Protein AF-0000000079761683 (afdb_homodimer)

Organism: Clostridium scindens (strain ATCC 35704 / DSM 5676 / VPI 13733 / 19) (NCBI:txid411468)

Solvent-accessible surface area (backbone atoms only — not comparable to full-atom values): 42993 Å² total; per-residue (Å²): 128,82,51,62,55,40,50,36,42,36,34,22,55,47,49,37,81,82,39,39,35,38,38,36,42,72,97,47,75,50,38,34,36,38,37,34,56,89,49,57,81,71,44,76,85,41,66,61,40,61,34,30,22,36,35,35,38,31,31,31,36,65,75,79,66,42,45,29,38,31,65,40,59,30,62,34,38,58,68,51,67,55,44,88,57,78,55,43,78,78,52,50,33,65,25,34,34,38,37,40,29,33,80,83,56,77,43,37,72,65,53,25,35,29,48,30,23,49,53,44,50,43,27,59,63,16,62,63,31,48,67,56,56,89,64,82,59,64,66,53,88,64,59,67,73,57,44,51,54,51,51,50,49,47,54,53,48,61,53,47,37,43,50,73,59,41,60,44,64,48,52,34,84,76,62,46,70,79,57,70,73,59,63,78,52,35,26,39,35,65,33,80,92,37,73,39,10,25,39,41,27,35,73,45,82,84,23,24,30,39,32,52,68,17,35,35,29,87,59,64,49,86,83,44,58,68,47,49,57,51,49,52,60,70,44,44,86,41,35,46,100,86,23,33,26,71,48,69,43,79,29,21,14,52,25,56,43,43,18,56,29,36,20,40,91,45,61,16,46,63,52,28,14,34,94,83,65,49,25,46,49,43,64,64,54,64,49,70,70,66,76,76,77,70,73,76,64,71,78,71,64,71,71,72,66,74,74,77,56,90,84,57,71,60,27,41,30,77,50,85,93,21,47,33,38,30,33,77,48,88,83,22,20,29,38,32,54,71,15,32,29,33,89,52,69,45,92,62,33,48,68,65,47,51,51,50,48,51,46,35,42,72,71,51,40,31,50,96,46,21,25,66,39,70,41,76,26,70,29,50,26,58,44,40,14,48,27,41,21,25,72,46,56,14,44,64,52,32,16,38,88,86,65,43,22,50,51,60,55,66,77,101,127,82,52,62,56,41,49,34,41,36,33,23,55,48,48,36,81,81,39,38,34,37,38,37,42,72,98,48,73,51,37,37,37,38,36,34,56,88,47,55,80,71,45,76,85,42,67,62,41,60,35,30,24,34,34,36,38,31,31,31,37,64,76,80,66,42,46,29,38,31,67,39,61,30,63,34,38,58,69,51,67,56,43,89,58,76,53,42,76,77,51,49,36,65,25,34,34,39,36,41,28,33,80,85,55,76,40,40,73,64,54,25,35,30,48,31,22,50,52,43,49,43,27,57,61,17,60,62,29,48,67,54,56,90,64,83,58,63,66,52,90,64,59,67,73,57,44,52,53,50,52,50,50,47,54,52,48,60,53,47,37,43,52,73,58,41,60,44,66,47,52,35,84,75,61,46,72,80,57,69,75,58,63,79,52,34,27,37,34,63,33,79,91,38,71,39,9,26,37,42,28,36,74,44,82,83,24,24,30,39,31,52,69,17,35,34,29,87,60,64,49,87,83,44,58,68,49,51,57,50,48,53,61,71,44,42,84,42,35,46,100,87,23,32,27,72,47,68,43,78,29,23,12,52,25,58,43,43,18,57,28,35,21,38,91,46,61,16,44,63,53,28,13,34,95,82,64,48,25,45,49,42,63,63,56,65,48,72,71,65,78,75,77,72,74,75,68,75,76,70,63,71,70,70,64,75,73,79,57,91,84,55,70,59,26,42,30,76,50,86,93,22,47,32,39,28,32,78,48,88,84,23,19,29,38,33,54,70,14,32,30,34,89,51,68,45,92,62,32,48,69,68,46,51,50,49,49,51,46,36,42,72,70,53,41,30,51,97,47,22,26,67,38,69,39,75,26,70,30,50,24,58,43,40,14,49,28,41,20,25,72,46,56,14,42,64,51,32,17,38,88,86,64,44,21,50,51,60,56,67,77,101

Nearest PDB structures (foldseek):
  2x12-assembly2_B  TM=2.256E-01  e=3.014E-01  Streptococcus parasanguinis
  2x12-assembly2_B  TM=2.099E-01  e=3.132E-01  Streptococcus parasanguinis
  5ceb-assembly1_A  TM=1.030E-01  e=5.883E-01  Bdellovibrio bacteriovorus HD100

InterPro domains:
  IPR025579 Domain of unknown function DUF4357 [PF14267] (240-280)

Foldseek 3Di:
DPPDDWDKDKDDPVPDLQAKIWIDTPPDQKIKIKHWLVCLVVCPVPCQLQAKWKKKFWDADPVVRAIAIEIDIDRRRSVVSVDDDPLCVVVTDTTMMMIMGGSVRPCDPLLRLQLSQVQLVLLVLLPRHHYSDPDRRDHRDDDPVSVVVSVVVVVVVCVVVVVSPDNSRPHDLQSDDDDLVSLQQKWWFDDPNAQLWIFIWGQDPQAIKTAFFTAAHDDADPPDDPVLVVVCVVCVVQADPRRTGNGMDGDHYQQSVNCNRRNDGDDRQQRIAHLVRHGNVCVVVVPPPPPPPPPPDDCPDPPPPPPPPPPFFKWWFDDQNWIWIWTDDVQWIKTAFFGFADPDADPQADPVLVVVLVVCVVVVCADPRTGHGIDIDNYQQSVVCRRNNHGGRRQQRIATPVGGGVVRVVVD/DPPDDWDKDKDDPVPDLQAKIWIDTPPDQKIKIKHWLVCLVVCPVPCQQQAKWKKKFWDADPVVRAIAIEIDIDRRRSVVSVDDDPLCVVVTDTTMMMIMGGSVRPCDPLLRLQLSQVQLVLLVLLPRHHYSDPDRRDHRDDDPVSVVVSVVVVVVVCVVVVVSPDNSRPHDLQSDDDDLVSLQQKWWFDDPNAQLWIFIWGQDPQAIKTAFFTAAHDDADPPDDPVLVVVCVVCVVQADPRRTGNGMDGDHYQQSVNCNRRNDGDDRQQRIAHLVRHGNVCVVVVPPPPPPPPPPDDCPPPPPPPPPPPPFFKWWFDDQNWIWIWTDDVQWIKTAFFGFADPDADPQADPVLVVVLVVCVVVVCADPRTGHGIDIDNYQQSVVCRRNNHRGRRQQRIATPVGGGVVRVVVD

pLDDT: mean 82.35, std 15.92, range [25.56, 97.88]

Sequence (824 aa):
MSSLGKSIHLYLMDGSASGRWQATLSNWNGVAYKIPRGDLKDCSDLPELNTPGVYFLFGKDDETGKLFIYVGEADDAQKRLLQPHTFEKDGSYWTEAVIFVTPDGTLEKGRVKYLENRFFTIATEAKRYIVKNGNTPPQSPMPKQIRDLLEEFIINAQLILPALGYMAFEPLPSSGKDDADADNELLYFSRNKGKGGSAIGRITSDGFWVLKGSYIYPQVADYTASGIKKARENYAASIDKNGILQEDICFGSPSYASTFVCGKNSNGLVEWKDKFGVSLKNLDSGEDEAPASDKKKAAVKPQPAPAVSANAEILHLAGKKVAATGQISGDGFIVMKGSGFSSSETKSCQTWIKSLRAQLVADGKVKDCVFTENVYFKSTSAAAACVTGGSANGNIMWLYSDGQSIKDKARKMSSLGKSIHLYLMDGSASGRWQATLSNWNGVAYKIPRGDLKDCSDLPELNTPGVYFLFGKDDETGKLFIYVGEADDAQKRLLQPHTFEKDGSYWTEAVIFVTPDGTLEKGRVKYLENRFFTIATEAKRYIVKNGNTPPQSPMPKQIRDLLEEFIINAQLILPALGYMAFEPLPSSGKDDADADNELLYFSRNKGKGGSAIGRITSDGFWVLKGSYIYPQVADYTASGIKKARENYAASIDKNGILQEDICFGSPSYASTFVCGKNSNGLVEWKDKFGVSLKNLDSGEDEAPASDKKKAAVKPQPAPAVSANAEILHLAGKKVAATGQISGDGFIVMKGSGFSSSETKSCQTWIKSLRAQLVADGKVKDCVFTENVYFKSTSAAAACVTGGSANGNIMWLYSDGQSIKDKARK

Secondary structure (DSSP, 8-state):
-----EEEEEEETTSSTTS-EEEEETT---EEEEEEGGGGGGGGG-GGGGS-EEEEEEEE-TTT--EEEEEEEESSHHHHHHSPPGGGGGT--EEEEEEEE-TT----HHHHHHHHHHHHHHHHHH-SSEE--SSPPPPPP--HHHHHHHHHHHHHHHHHHHHTT--TTSPPTTT----GGGGGGEEEEESTTTTT-EEEEEEETTEEEEPTTPBPPS---TTS-HHHHHHHHHTGGGB-TTSBB-S-EEES-HHHHHHHHHSS---HHHH-B-TTS-BHHHHHH---------S-S------------TTSPPEEEEETTEEEEEEEETTEEEEPTT-B--SS--TT--HHHHHHHHHHHHTTSEETTEESS-EEESSHHHHHHHHHTS---HHHHSB-TTS-BHHHHHT-/-----EEEEEEETTSSTTS-EEEEETT---EEEEEEGGGGGGGGG-GGGGS-EEEEEEEE-TTT--EEEEEEEESSHHHHHTSPPGGGGGT--EEEEEEEE-TT----HHHHHHHHHHHHHHHHHH-SSEE--SSPPPPPP--HHHHHHHHHHHHHHHHHHHHTT--TTSPPTTT----GGGGGGEEEEESTTTTT-EEEEEEETTEEEEPTTPBPPS---TTS-HHHHHHHHHTGGGB-TTSBB-S-EEES-HHHHHHHHHSS---HHHH-B-TTS-BHHHHHS-----------S------------TTSPPEEEEETTEEEEEEEETTEEEEPTT-B--SS--TT--HHHHHHHHHHHHTTSEETTEESS-EEESSHHHHHHHHHTS---HHHHSB-TTS-BHHHHHT-

Structure (mmCIF, N/CA/C/O backbone):
data_AF-0000000079761683-model_v1
#
loop_
_entity.id
_entity.type
_entity.pdbx_description
1 polymer 'DUF4357 domain-containing protein'
#
loop_
_atom_site.group_PDB
_atom_site.id
_atom_site.type_symbol
_atom_site.label_atom_id
_atom_site.label_alt_id
_atom_site.label_comp_id
_atom_site.label_asym_id
_atom_site.label_entity_id
_atom_site.label_seq_id
_atom_site.pdbx_PDB_ins_code
_atom_site.Cartn_x
_atom_site.Cartn_y
_atom_site.Cartn_z
_atom_site.occupancy
_atom_site.B_iso_or_equiv
_atom_site.auth_seq_id
_atom_site.auth_comp_id
_atom_site.auth_asym_id
_atom_site.auth_atom_id
_atom_site.pdbx_PDB_model_num
ATOM 1 N N . MET A 1 1 ? -3.422 14.305 25.438 1 29.69 1 MET A N 1
ATOM 2 C CA . MET A 1 1 ? -3.219 12.984 26.031 1 29.69 1 MET A CA 1
ATOM 3 C C . MET A 1 1 ? -2.525 12.055 25.031 1 29.69 1 MET A C 1
ATOM 5 O O . MET A 1 1 ? -2.834 12.07 23.844 1 29.69 1 MET A O 1
ATOM 9 N N . SER A 1 2 ? -1.271 11.758 25.172 1 42.41 2 SER A N 1
ATOM 10 C CA . SER A 1 2 ? -0.344 10.969 24.375 1 42.41 2 SER A CA 1
ATOM 11 C C . SER A 1 2 ? -1.006 9.688 23.859 1 42.41 2 SER A C 1
ATOM 13 O O . SER A 1 2 ? -1.577 8.93 24.641 1 42.41 2 SER A O 1
ATOM 15 N N . SER A 1 3 ? -1.654 9.75 22.719 1 61.94 3 SER A N 1
ATOM 16 C CA . SER A 1 3 ? -2.395 8.602 22.203 1 61.94 3 SER A CA 1
ATOM 17 C C . SER A 1 3 ? -1.65 7.297 22.469 1 61.94 3 SER A C 1
ATOM 19 O O . SER A 1 3 ? -0.426 7.238 22.344 1 61.94 3 SER A O 1
ATOM 21 N N . LEU A 1 4 ? -2.107 6.445 23.406 1 76.25 4 LEU A N 1
ATOM 22 C CA . LEU A 1 4 ? -1.556 5.156 23.812 1 76.25 4 LEU A CA 1
ATOM 23 C C . LEU A 1 4 ? -1.214 4.301 22.594 1 76.25 4 LEU A C 1
ATOM 25 O O . LEU A 1 4 ? -1.985 4.242 21.625 1 76.25 4 LEU A O 1
ATOM 29 N N . GLY A 1 5 ? 0.031 3.889 22.609 1 84.75 5 GLY A N 1
ATOM 30 C CA . GLY A 1 5 ? 0.471 2.986 21.562 1 84.75 5 GLY A CA 1
ATOM 31 C C . GLY A 1 5 ? -0.349 1.713 21.484 1 84.75 5 GLY A C 1
ATOM 32 O O . GLY A 1 5 ? -1.016 1.339 22.453 1 84.75 5 GLY A O 1
ATOM 33 N N . LYS A 1 6 ? -0.515 1.167 20.359 1 89.19 6 LYS A N 1
ATOM 34 C CA . LYS A 1 6 ? -1.252 -0.071 20.125 1 89.19 6 LYS A CA 1
ATOM 35 C C . LYS A 1 6 ? -0.343 -1.151 19.547 1 89.19 6 LYS A C 1
ATOM 37 O O . LYS A 1 6 ? 0.549 -0.857 18.75 1 89.19 6 LYS A O 1
ATOM 42 N N . SER A 1 7 ? -0.608 -2.357 20.016 1 92.75 7 SER A N 1
ATOM 43 C CA . SER A 1 7 ? 0.227 -3.471 19.578 1 92.75 7 SER A CA 1
ATOM 44 C C . SER A 1 7 ? -0.561 -4.438 18.688 1 92.75 7 SER A C 1
ATOM 46 O O . SER A 1 7 ? -1.594 -4.965 19.109 1 92.75 7 SER A O 1
ATOM 48 N N . ILE A 1 8 ? -0.076 -4.66 17.547 1 93.38 8 ILE A N 1
ATOM 49 C CA . ILE A 1 8 ? -0.67 -5.59 16.594 1 93.38 8 ILE A CA 1
ATOM 50 C C . ILE A 1 8 ? 0.251 -6.793 16.406 1 93.38 8 ILE A C 1
ATOM 52 O O . ILE A 1 8 ? 1.468 -6.637 16.281 1 93.38 8 ILE A O 1
ATOM 56 N N . HIS A 1 9 ? -0.339 -7.926 16.484 1 94.62 9 HIS A N 1
ATOM 57 C CA . HIS A 1 9 ? 0.398 -9.156 16.203 1 94.62 9 HIS A CA 1
ATOM 58 C C . HIS A 1 9 ? 0.025 -9.734 14.852 1 94.62 9 HIS A C 1
ATOM 60 O O . HIS A 1 9 ? -1.144 -10.039 14.602 1 94.62 9 HIS A O 1
ATOM 66 N N . LEU A 1 10 ? 0.998 -9.859 13.984 1 94.81 10 LEU A N 1
ATOM 67 C CA . LEU A 1 10 ? 0.811 -10.438 12.656 1 94.81 10 LEU A CA 1
ATOM 68 C C . LEU A 1 10 ? 1.451 -11.82 12.57 1 94.81 10 LEU A C 1
ATOM 70 O O . LEU A 1 10 ? 2.623 -11.984 12.906 1 94.81 10 LEU A O 1
ATOM 74 N N . TYR A 1 11 ? 0.683 -12.727 12.195 1 94.19 11 TYR A N 1
ATOM 75 C CA . TYR A 1 11 ? 1.185 -14.078 11.969 1 94.19 11 TYR A CA 1
ATOM 76 C C . TYR A 1 11 ? 1.108 -14.445 10.492 1 94.19 11 TYR A C 1
ATOM 78 O O . TYR A 1 11 ? 0.016 -14.586 9.938 1 94.19 11 TYR A O 1
ATOM 86 N N . LEU A 1 12 ? 2.254 -14.508 9.836 1 91.94 12 LEU A N 1
ATOM 87 C CA . LEU A 1 12 ? 2.342 -14.984 8.461 1 91.94 12 LEU A CA 1
ATOM 88 C C . LEU A 1 12 ? 2.258 -16.5 8.414 1 91.94 12 LEU A C 1
ATOM 90 O O . LEU A 1 12 ? 3.262 -17.203 8.609 1 91.94 12 LEU A O 1
ATOM 94 N N . MET A 1 13 ? 1.189 -16.969 8.078 1 89.81 13 MET A N 1
ATOM 95 C CA . MET A 1 13 ? 0.866 -18.375 8.258 1 89.81 13 MET A CA 1
ATOM 96 C C . MET A 1 13 ? 1.685 -19.25 7.309 1 89.81 13 MET A C 1
ATOM 98 O O . MET A 1 13 ? 2.035 -20.391 7.648 1 89.81 13 MET A O 1
ATOM 102 N N . ASP A 1 14 ? 1.981 -18.703 6.16 1 86.81 14 ASP A N 1
ATOM 103 C CA . ASP A 1 14 ? 2.701 -19.484 5.156 1 86.81 14 ASP A CA 1
ATOM 104 C C . ASP A 1 14 ? 4.176 -19.094 5.109 1 86.81 14 ASP A C 1
ATOM 106 O O . ASP A 1 14 ? 4.898 -19.484 4.191 1 86.81 14 ASP A O 1
ATOM 110 N N . GLY A 1 15 ? 4.531 -18.25 5.934 1 83.5 15 GLY A N 1
ATOM 111 C CA . GLY A 1 15 ? 5.926 -17.859 6.012 1 83.5 15 GLY A CA 1
ATOM 112 C C . GLY A 1 15 ? 6.34 -16.891 4.91 1 83.5 15 GLY A C 1
ATOM 113 O O . GLY A 1 15 ? 7.531 -16.656 4.695 1 83.5 15 GLY A O 1
ATOM 114 N N . SER A 1 16 ? 5.406 -16.453 4.215 1 83.19 16 SER A N 1
ATOM 115 C CA . SER A 1 16 ? 5.656 -15.516 3.125 1 83.19 16 SER A CA 1
ATOM 116 C C . SER A 1 16 ? 4.691 -14.344 3.174 1 83.19 16 SER A C 1
ATOM 118 O O . SER A 1 16 ? 3.574 -14.469 3.684 1 83.19 16 SER A O 1
ATOM 120 N N . ALA A 1 17 ? 5.195 -13.258 2.639 1 83 17 ALA A N 1
ATOM 121 C CA . ALA A 1 17 ? 4.375 -12.055 2.635 1 83 17 ALA A CA 1
ATOM 122 C C . ALA A 1 17 ? 3.221 -12.18 1.644 1 83 17 ALA A C 1
ATOM 124 O O . ALA A 1 17 ? 2.232 -11.445 1.736 1 83 17 ALA A O 1
ATOM 125 N N . SER A 1 18 ? 3.322 -13.023 0.734 1 81.38 18 SER A N 1
ATOM 126 C CA . SER A 1 18 ? 2.297 -13.172 -0.295 1 81.38 18 SER A CA 1
ATOM 127 C C . SER A 1 18 ? 1.263 -14.219 0.101 1 81.38 18 SER A C 1
ATOM 129 O O . SER A 1 18 ? 0.318 -14.477 -0.646 1 81.38 18 SER A O 1
ATOM 131 N N . GLY A 1 19 ? 1.414 -14.758 1.235 1 87.81 19 GLY A N 1
ATOM 132 C CA . GLY A 1 19 ? 0.508 -15.805 1.687 1 87.81 19 GLY A CA 1
ATOM 133 C C . GLY A 1 19 ? -0.572 -15.297 2.621 1 87.81 19 GLY A C 1
ATOM 134 O O . GLY A 1 19 ? -0.995 -14.141 2.52 1 87.81 19 GLY A O 1
ATOM 135 N N . ARG A 1 20 ? -1.068 -16.25 3.432 1 92.06 20 ARG A N 1
ATOM 136 C CA . ARG A 1 20 ? -2.143 -15.938 4.371 1 92.06 20 ARG A CA 1
ATOM 137 C C . ARG A 1 20 ? -1.599 -15.266 5.625 1 92.06 20 ARG A C 1
ATOM 139 O O . ARG A 1 20 ? -0.583 -15.695 6.176 1 92.06 20 ARG A O 1
ATOM 146 N N . TRP A 1 21 ? -2.324 -14.18 6.059 1 94.81 21 TRP A N 1
ATOM 147 C CA . TRP A 1 21 ? -1.956 -13.469 7.277 1 94.81 21 TRP A CA 1
ATOM 148 C C . TRP A 1 21 ? -3.072 -13.555 8.312 1 94.81 21 TRP A C 1
ATOM 150 O O . TRP A 1 21 ? -4.254 -13.539 7.965 1 94.81 21 TRP A O 1
ATOM 160 N N . GLN A 1 22 ? -2.686 -13.656 9.523 1 95.25 22 GLN A N 1
ATOM 161 C CA . GLN A 1 22 ? -3.57 -13.484 10.672 1 95.25 22 GLN A CA 1
ATOM 162 C C . GLN A 1 22 ? -3.148 -12.281 11.508 1 95.25 22 GLN A C 1
ATOM 164 O O . GLN A 1 22 ? -1.965 -12.109 11.805 1 95.25 22 GLN A O 1
ATOM 169 N N . ALA A 1 23 ? -4.039 -11.43 11.828 1 96.25 23 ALA A N 1
ATOM 170 C CA . ALA A 1 23 ? -3.729 -10.242 12.625 1 96.25 23 ALA A CA 1
ATOM 171 C C . ALA A 1 23 ? -4.617 -10.172 13.859 1 96.25 23 ALA A C 1
ATOM 173 O O . ALA A 1 23 ? -5.816 -10.438 13.789 1 96.25 23 ALA A O 1
ATOM 174 N N . THR A 1 24 ? -3.992 -9.828 14.938 1 94.06 24 THR A N 1
ATOM 175 C CA . THR A 1 24 ? -4.707 -9.641 16.203 1 94.06 24 THR A CA 1
ATOM 176 C C . THR A 1 24 ? -4.219 -8.391 16.922 1 94.06 24 THR A C 1
ATOM 178 O O . THR A 1 24 ? -3.102 -7.922 16.688 1 94.06 24 THR A O 1
ATOM 181 N N . LEU A 1 25 ? -5.086 -7.844 17.625 1 92.19 25 LEU A N 1
ATOM 182 C CA . LEU A 1 25 ? -4.781 -6.684 18.453 1 92.19 25 LEU A CA 1
ATOM 183 C C . LEU A 1 25 ? -4.793 -7.055 19.922 1 92.19 25 LEU A C 1
ATOM 185 O O . LEU A 1 25 ? -5.629 -7.852 20.359 1 92.19 25 LEU A O 1
ATOM 189 N N . SER A 1 26 ? -3.814 -6.48 20.656 1 87.06 26 SER A N 1
ATOM 190 C CA . SER A 1 26 ? -3.75 -6.762 22.078 1 87.06 26 SER A CA 1
ATOM 191 C C . SER A 1 26 ? -5.051 -6.383 22.781 1 87.06 26 SER A C 1
ATOM 193 O O . SER A 1 26 ? -5.621 -5.32 22.516 1 87.06 26 SER A O 1
ATOM 195 N N . ASN A 1 27 ? -5.539 -7.215 23.578 1 83.94 27 ASN A N 1
ATOM 196 C CA . ASN A 1 27 ? -6.719 -7.012 24.422 1 83.94 27 ASN A CA 1
ATOM 197 C C . ASN A 1 27 ? -7.984 -6.898 23.578 1 83.94 27 ASN A C 1
ATOM 199 O O . ASN A 1 27 ? -8.891 -6.133 23.906 1 83.94 27 ASN A O 1
ATOM 203 N N . TRP A 1 28 ? -7.949 -7.34 22.422 1 89.94 28 TRP A N 1
ATOM 204 C CA . TRP A 1 28 ? -9.102 -7.383 21.531 1 89.94 28 TRP A CA 1
ATOM 205 C C . TRP A 1 28 ? -9.398 -8.812 21.094 1 89.94 28 TRP A C 1
ATOM 207 O O . TRP A 1 28 ? -8.484 -9.594 20.844 1 89.94 28 TRP A O 1
ATOM 217 N N . ASN A 1 29 ? -10.633 -9.172 21.125 1 89.81 29 ASN A N 1
ATOM 218 C CA . ASN A 1 29 ? -11.023 -10.547 20.797 1 89.81 29 ASN A CA 1
ATOM 219 C C . ASN A 1 29 ? -11.234 -10.734 19.297 1 89.81 29 ASN A C 1
ATOM 221 O O . ASN A 1 29 ? -11.438 -11.859 18.844 1 89.81 29 ASN A O 1
ATOM 225 N N . GLY A 1 30 ? -11.148 -9.703 18.562 1 92.5 30 GLY A N 1
ATOM 226 C CA . GLY A 1 30 ? -11.281 -9.828 17.125 1 92.5 30 GLY A CA 1
ATOM 227 C C . GLY A 1 30 ? -10.039 -10.375 16.453 1 92.5 30 GLY A C 1
ATOM 228 O O . GLY A 1 30 ? -8.922 -10.18 16.953 1 92.5 30 GLY A O 1
ATOM 229 N N . VAL A 1 31 ? -10.258 -11.125 15.398 1 94.62 31 VAL A N 1
ATOM 230 C CA . VAL A 1 31 ? -9.172 -11.648 14.578 1 94.62 31 VAL A CA 1
ATOM 231 C C . VAL A 1 31 ? -9.406 -11.297 13.109 1 94.62 31 VAL A C 1
ATOM 233 O O . VAL A 1 31 ? -10.523 -11.406 12.609 1 94.62 31 VAL A O 1
ATOM 236 N N . ALA A 1 32 ? -8.352 -10.852 12.5 1 96.81 32 ALA A N 1
ATOM 237 C CA . ALA A 1 32 ? -8.43 -10.531 11.078 1 96.81 32 ALA A CA 1
ATOM 238 C C . ALA A 1 32 ? -7.574 -11.484 10.258 1 96.81 32 ALA A C 1
ATOM 240 O O . ALA A 1 32 ? -6.461 -11.844 10.656 1 96.81 32 ALA A O 1
ATOM 241 N N . TYR A 1 33 ? -8.125 -11.922 9.164 1 96.38 33 TYR A N 1
ATOM 242 C CA . TYR A 1 33 ? -7.395 -12.75 8.219 1 96.38 33 TYR A CA 1
ATOM 243 C C . TYR A 1 33 ? -7.293 -12.07 6.859 1 96.38 33 TYR A C 1
ATOM 245 O O . TYR A 1 33 ? -8.289 -11.562 6.332 1 96.38 33 TYR A O 1
ATOM 253 N N . LYS A 1 34 ? -6.152 -11.953 6.387 1 96.31 34 LYS A N 1
ATOM 254 C CA . LYS A 1 34 ? -5.914 -11.539 5.008 1 96.31 34 LYS A CA 1
ATOM 255 C C . LYS A 1 34 ? -5.559 -12.734 4.129 1 96.31 34 LYS A C 1
ATOM 257 O O . LYS A 1 34 ? -4.547 -13.406 4.359 1 96.31 34 LYS A O 1
ATOM 262 N N . ILE A 1 35 ? -6.359 -12.953 3.107 1 94.06 35 ILE A N 1
ATOM 263 C CA . ILE A 1 35 ? -6.207 -14.164 2.307 1 94.06 35 ILE A CA 1
ATOM 264 C C . ILE A 1 35 ? -6.234 -13.805 0.822 1 94.06 35 ILE A C 1
ATOM 266 O O . ILE A 1 35 ? -7.188 -13.188 0.344 1 94.06 35 ILE A O 1
ATOM 270 N N . PRO A 1 36 ? -5.164 -14.188 0.16 1 91.69 36 PRO A N 1
ATOM 271 C CA . PRO A 1 36 ? -5.23 -14.055 -1.297 1 91.69 36 PRO A CA 1
ATOM 272 C C . PRO A 1 36 ? -6.324 -14.922 -1.921 1 91.69 36 PRO A C 1
ATOM 274 O O . PRO A 1 36 ? -6.598 -16.016 -1.436 1 91.69 36 PRO A O 1
ATOM 277 N N . ARG A 1 37 ? -6.895 -14.461 -2.99 1 89.06 37 ARG A N 1
ATOM 278 C CA . ARG A 1 37 ? -8.008 -15.148 -3.641 1 89.06 37 ARG A CA 1
ATOM 279 C C . ARG A 1 37 ? -7.641 -16.578 -3.99 1 89.06 37 ARG A C 1
ATOM 281 O O . ARG A 1 37 ? -8.445 -17.5 -3.795 1 89.06 37 ARG A O 1
ATOM 288 N N . GLY A 1 38 ? -6.469 -16.781 -4.426 1 82.19 38 GLY A N 1
ATOM 289 C CA . GLY A 1 38 ? -6.023 -18.109 -4.84 1 82.19 38 GLY A CA 1
ATOM 290 C C . GLY A 1 38 ? -5.875 -19.078 -3.686 1 82.19 38 GLY A C 1
ATOM 291 O O . GLY A 1 38 ? -5.852 -20.297 -3.887 1 82.19 38 GLY A O 1
ATOM 292 N N . ASP A 1 39 ? -5.805 -18.578 -2.467 1 86.62 39 ASP A N 1
ATOM 293 C CA . ASP A 1 39 ? -5.551 -19.422 -1.3 1 86.62 39 ASP A CA 1
ATOM 294 C C . ASP A 1 39 ? -6.844 -19.719 -0.542 1 86.62 39 ASP A C 1
ATOM 296 O O . ASP A 1 39 ? -6.828 -20.438 0.462 1 86.62 39 ASP A O 1
ATOM 300 N N . LEU A 1 40 ? -7.887 -19.25 -0.962 1 86.06 40 LEU A N 1
ATOM 301 C CA . LEU A 1 40 ? -9.148 -19.391 -0.245 1 86.06 40 LEU A CA 1
ATOM 302 C C . LEU A 1 40 ? -9.523 -20.875 -0.121 1 86.06 40 LEU A C 1
ATOM 304 O O . LEU A 1 40 ? -10.078 -21.281 0.897 1 86.06 40 LEU A O 1
ATOM 308 N N . LYS A 1 41 ? -9.203 -21.578 -1.101 1 77.38 41 LYS A N 1
ATOM 309 C CA . LYS A 1 41 ? -9.547 -22.984 -1.103 1 77.38 41 LYS A CA 1
ATOM 310 C C . LYS A 1 41 ? -8.75 -23.75 -0.05 1 77.38 41 LYS A C 1
ATOM 312 O O . LYS A 1 41 ? -9.203 -24.781 0.465 1 77.38 41 LYS A O 1
ATOM 317 N N . ASP A 1 42 ? -7.648 -23.234 0.246 1 78.12 42 ASP A N 1
ATOM 318 C CA . ASP A 1 42 ? -6.742 -23.891 1.18 1 78.12 42 ASP A CA 1
ATOM 319 C C . ASP A 1 42 ? -7.008 -23.438 2.613 1 78.12 42 ASP A C 1
ATOM 321 O O . ASP A 1 42 ? -6.195 -23.688 3.508 1 78.12 42 ASP A O 1
ATOM 325 N N . CYS A 1 43 ? -8.117 -22.844 2.844 1 82.88 43 CYS A N 1
ATOM 326 C CA . CYS A 1 43 ? -8.344 -22.281 4.172 1 82.88 43 CYS A CA 1
ATOM 327 C C . CYS A 1 43 ? -9.258 -23.188 4.992 1 82.88 43 CYS A C 1
ATOM 329 O O . CYS A 1 43 ? -9.922 -22.734 5.922 1 82.88 43 CYS A O 1
ATOM 331 N N . SER A 1 44 ? -9.234 -24.453 4.668 1 78.94 44 SER A N 1
ATOM 332 C CA . SER A 1 44 ? -10.031 -25.391 5.445 1 78.94 44 SER A CA 1
ATOM 333 C C . SER A 1 44 ? -9.445 -25.578 6.844 1 78.94 44 SER A C 1
ATOM 335 O O . SER A 1 44 ? -10.148 -26.016 7.758 1 78.94 44 SER A O 1
ATOM 337 N N . ASP A 1 45 ? -8.273 -25.219 7.039 1 85.06 45 ASP A N 1
ATOM 338 C CA . ASP A 1 45 ? -7.586 -25.359 8.32 1 85.06 45 ASP A CA 1
ATOM 339 C C . ASP A 1 45 ? -7.914 -24.203 9.258 1 85.06 45 ASP A C 1
ATOM 341 O O . ASP A 1 45 ? -7.438 -24.172 10.398 1 85.06 45 ASP A O 1
ATOM 345 N N . LEU A 1 46 ? -8.742 -23.344 8.859 1 88.81 46 LEU A N 1
ATOM 346 C CA . LEU A 1 46 ? -9.125 -22.188 9.672 1 88.81 46 LEU A CA 1
ATOM 347 C C . LEU A 1 46 ? -10.609 -22.25 10.031 1 88.81 46 LEU A C 1
ATOM 349 O O . LEU A 1 46 ? -11.43 -21.562 9.406 1 88.81 46 LEU A O 1
ATOM 353 N N . PRO A 1 47 ? -10.914 -22.906 11.039 1 87.06 47 PRO A N 1
ATOM 354 C CA . PRO A 1 47 ? -12.32 -23.047 11.422 1 87.06 47 PRO A CA 1
ATOM 355 C C . PRO A 1 47 ? -12.984 -21.719 11.758 1 87.06 47 PRO A C 1
ATOM 357 O O . PRO A 1 47 ? -14.211 -21.594 11.648 1 87.06 47 PRO A O 1
ATOM 360 N N . GLU A 1 48 ? -12.242 -20.734 12.18 1 88.19 48 GLU A N 1
ATOM 361 C CA . GLU A 1 48 ? -12.773 -19.422 12.531 1 88.19 48 GLU A CA 1
ATOM 362 C C . GLU A 1 48 ? -13.477 -18.781 11.344 1 88.19 48 GLU A C 1
ATOM 364 O O . GLU A 1 48 ? -14.336 -17.906 11.516 1 88.19 48 GLU A O 1
ATOM 369 N N . LEU A 1 49 ? -13.078 -19.188 10.172 1 89.81 49 LEU A N 1
ATOM 370 C CA . LEU A 1 49 ? -13.656 -18.609 8.961 1 89.81 49 LEU A CA 1
ATOM 371 C C . LEU A 1 49 ? -15.07 -19.141 8.734 1 89.81 49 LEU A C 1
ATOM 373 O O . LEU A 1 49 ? -15.82 -18.594 7.918 1 89.81 49 LEU A O 1
ATOM 377 N N . ASN A 1 50 ? -15.461 -20.156 9.484 1 87.81 50 ASN A N 1
ATOM 378 C CA . ASN A 1 50 ? -16.812 -20.719 9.391 1 87.81 50 ASN A CA 1
ATOM 379 C C . ASN A 1 50 ? -17.766 -20.047 10.375 1 87.81 50 ASN A C 1
ATOM 381 O O . ASN A 1 50 ? -18.844 -20.562 10.641 1 87.81 50 ASN A O 1
ATOM 385 N N . THR A 1 51 ? -17.391 -19 10.953 1 88.06 51 THR A N 1
ATOM 386 C CA . THR A 1 51 ? -18.219 -18.203 11.867 1 88.06 51 THR A CA 1
ATOM 387 C C . THR A 1 51 ? -18.656 -16.906 11.211 1 88.06 51 THR A C 1
ATOM 389 O O . THR A 1 51 ? -18.078 -16.484 10.203 1 88.06 51 THR A O 1
ATOM 392 N N . PRO A 1 52 ? -19.672 -16.344 11.75 1 91.38 52 PRO A N 1
ATOM 393 C CA . PRO A 1 52 ? -20.109 -15.07 11.164 1 91.38 52 PRO A CA 1
ATOM 394 C C . PRO A 1 52 ? -19.062 -13.977 11.258 1 91.38 52 PRO A C 1
ATOM 396 O O . PRO A 1 52 ? -18.344 -13.883 12.258 1 91.38 52 PRO A O 1
ATOM 399 N N . GLY A 1 53 ? -18.938 -13.242 10.242 1 93.75 53 GLY A N 1
ATOM 400 C CA . GLY A 1 53 ? -17.969 -12.148 10.203 1 93.75 53 GLY A CA 1
ATOM 401 C C . GLY A 1 53 ? -18.219 -11.188 9.055 1 93.75 53 GLY A C 1
ATOM 402 O O . GLY A 1 53 ? -19.141 -11.383 8.258 1 93.75 53 GLY A O 1
ATOM 403 N N . VAL A 1 54 ? -17.516 -10.125 9.102 1 96.31 54 VAL A N 1
ATOM 404 C CA . VAL A 1 54 ? -17.516 -9.148 8.023 1 96.31 54 VAL A CA 1
ATOM 405 C C . VAL A 1 54 ? -16.25 -9.289 7.184 1 96.31 54 VAL A C 1
ATOM 407 O O . VAL A 1 54 ? -15.195 -9.664 7.699 1 96.31 54 VAL A O 1
ATOM 410 N N . TYR A 1 55 ? -16.422 -9.086 5.875 1 97.06 55 TYR A N 1
ATOM 411 C CA . TYR A 1 55 ? -15.258 -9.258 5.02 1 97.06 55 TYR A CA 1
ATOM 412 C C . TYR A 1 55 ? -15.172 -8.141 3.988 1 97.06 55 TYR A C 1
ATOM 414 O O . TYR A 1 55 ? -16.172 -7.5 3.67 1 97.06 55 TYR A O 1
ATOM 422 N N . PHE A 1 56 ? -13.984 -7.906 3.547 1 97.88 56 PHE A N 1
ATOM 423 C CA . PHE A 1 56 ? -13.648 -6.91 2.539 1 97.88 56 PHE A CA 1
ATOM 424 C C . PHE A 1 56 ? -12.914 -7.551 1.367 1 97.88 56 PHE A C 1
ATOM 426 O O . PHE A 1 56 ? -12.008 -8.359 1.566 1 97.88 56 PHE A O 1
ATOM 433 N N . LEU A 1 57 ? -13.391 -7.238 0.181 1 96.5 57 LEU A N 1
ATOM 434 C CA . LEU A 1 57 ? -12.688 -7.672 -1.024 1 96.5 57 LEU A CA 1
ATOM 435 C C . LEU A 1 57 ? -11.977 -6.5 -1.691 1 96.5 57 LEU A C 1
ATOM 437 O O . LEU A 1 57 ? -12.578 -5.445 -1.912 1 96.5 57 LEU A O 1
ATOM 441 N N . PHE A 1 58 ? -10.711 -6.734 -1.938 1 95.69 58 PHE A N 1
ATOM 442 C CA . PHE A 1 58 ? -9.898 -5.668 -2.514 1 95.69 58 PHE A CA 1
ATOM 443 C C . PHE A 1 58 ? -9.414 -6.047 -3.906 1 95.69 58 PHE A C 1
ATOM 445 O O . PHE A 1 58 ? -9.109 -7.211 -4.168 1 95.69 58 PHE A O 1
ATOM 452 N N . GLY A 1 59 ? -9.32 -5.07 -4.75 1 92.12 59 GLY A N 1
ATOM 453 C CA . GLY A 1 59 ? -8.789 -5.184 -6.102 1 92.12 59 GLY A CA 1
ATOM 454 C C . GLY A 1 59 ? -8.516 -3.838 -6.746 1 92.12 59 GLY A C 1
ATOM 455 O O . GLY A 1 59 ? -8.578 -2.801 -6.086 1 92.12 59 GLY A O 1
ATOM 456 N N . LYS A 1 60 ? -8.086 -3.918 -7.918 1 88.56 60 LYS A N 1
ATOM 457 C CA . LYS A 1 60 ? -7.781 -2.713 -8.688 1 88.56 60 LYS A CA 1
ATOM 458 C C . LYS A 1 60 ? -8.773 -2.525 -9.828 1 88.56 60 LYS A C 1
ATOM 460 O O . LYS A 1 60 ? -9.102 -3.482 -10.539 1 88.56 60 LYS A O 1
ATOM 465 N N . ASP A 1 61 ? -9.25 -1.302 -9.891 1 84.38 61 ASP A N 1
ATOM 466 C CA . ASP A 1 61 ? -10.148 -0.97 -10.992 1 84.38 61 ASP A CA 1
ATOM 467 C C . ASP A 1 61 ? -9.367 -0.689 -12.273 1 84.38 61 ASP A C 1
ATOM 469 O O . ASP A 1 61 ? -8.484 0.176 -12.289 1 84.38 61 ASP A O 1
ATOM 473 N N . ASP A 1 62 ? -9.68 -1.334 -13.32 1 78.81 62 ASP A N 1
ATOM 474 C CA . ASP A 1 62 ? -8.898 -1.265 -14.547 1 78.81 62 ASP A CA 1
ATOM 475 C C . ASP A 1 62 ? -9.125 0.059 -15.273 1 78.81 62 ASP A C 1
ATOM 477 O O . ASP A 1 62 ? -8.242 0.551 -15.969 1 78.81 62 ASP A O 1
ATOM 481 N N . GLU A 1 63 ? -10.219 0.587 -15.164 1 71.81 63 GLU A N 1
ATOM 482 C CA . GLU A 1 63 ? -10.539 1.822 -15.875 1 71.81 63 GLU A CA 1
ATOM 483 C C . GLU A 1 63 ? -9.867 3.025 -15.219 1 71.81 63 GLU A C 1
ATOM 485 O O . GLU A 1 63 ? -9.273 3.863 -15.906 1 71.81 63 GLU A O 1
ATOM 490 N N . THR A 1 64 ? -9.914 3.064 -13.914 1 70.88 64 THR A N 1
ATOM 491 C CA . THR A 1 64 ? -9.414 4.238 -13.203 1 70.88 64 THR A CA 1
ATOM 492 C C . THR A 1 64 ? -8.023 3.975 -12.641 1 70.88 64 THR A C 1
ATOM 494 O O . THR A 1 64 ? -7.273 4.91 -12.352 1 70.88 64 THR A O 1
ATOM 497 N N . GLY A 1 65 ? -7.754 2.703 -12.5 1 73.88 65 GLY A N 1
ATOM 498 C CA . GLY A 1 65 ? -6.488 2.361 -11.875 1 73.88 65 GLY A CA 1
ATOM 499 C C . GLY A 1 65 ? -6.523 2.475 -10.359 1 73.88 65 GLY A C 1
ATOM 500 O O . GLY A 1 65 ? -5.531 2.18 -9.688 1 73.88 65 GLY A O 1
ATOM 501 N N . LYS A 1 66 ? -7.617 2.799 -9.836 1 81.31 66 LYS A N 1
ATOM 502 C CA . LYS A 1 66 ? -7.773 2.955 -8.391 1 81.31 66 LYS A CA 1
ATOM 503 C C . LYS A 1 66 ? -8.109 1.623 -7.723 1 81.31 66 LYS A C 1
ATOM 505 O O . LYS A 1 66 ? -8.602 0.703 -8.383 1 81.31 66 LYS A O 1
ATOM 510 N N . LEU A 1 67 ? -7.766 1.558 -6.469 1 89.31 67 LEU A N 1
ATOM 511 C CA . LEU A 1 67 ? -8.156 0.392 -5.684 1 89.31 67 LEU A CA 1
ATOM 512 C C . LEU A 1 67 ? -9.648 0.43 -5.359 1 89.31 67 LEU A C 1
ATOM 514 O O . LEU A 1 67 ? -10.234 1.509 -5.25 1 89.31 67 LEU A O 1
ATOM 518 N N . PHE A 1 68 ? -10.219 -0.708 -5.289 1 93.19 68 PHE A N 1
ATOM 519 C CA . PHE A 1 68 ? -11.625 -0.75 -4.891 1 93.19 68 PHE A CA 1
ATOM 520 C C . PHE A 1 68 ? -11.82 -1.662 -3.686 1 93.19 68 PHE A C 1
ATOM 522 O O . PHE A 1 68 ? -10.93 -2.443 -3.342 1 93.19 68 PHE A O 1
ATOM 529 N N . ILE A 1 69 ? -12.914 -1.494 -3.031 1 96.38 69 ILE A N 1
ATOM 530 C CA . ILE A 1 69 ? -13.281 -2.297 -1.869 1 96.38 69 ILE A CA 1
ATOM 531 C C . ILE A 1 69 ? -14.734 -2.75 -1.994 1 96.38 69 ILE A C 1
ATOM 533 O O . ILE A 1 69 ? -15.586 -2.006 -2.49 1 96.38 69 ILE A O 1
ATOM 537 N N . TYR A 1 70 ? -15.016 -3.949 -1.711 1 96.69 70 TYR A N 1
ATOM 538 C CA . TYR A 1 70 ? -16.359 -4.48 -1.495 1 96.69 70 TYR A CA 1
ATOM 539 C C . TYR A 1 70 ? -16.547 -4.91 -0.045 1 96.69 70 TYR A C 1
ATOM 541 O O . TYR A 1 70 ? -15.703 -5.617 0.515 1 96.69 70 TYR A O 1
ATOM 549 N N . VAL A 1 71 ? -17.578 -4.391 0.535 1 97.38 71 VAL A N 1
ATOM 550 C CA . VAL A 1 71 ? -17.859 -4.711 1.93 1 97.38 71 VAL A CA 1
ATOM 551 C C . VAL A 1 71 ? -19.016 -5.715 2.008 1 97.38 71 VAL A C 1
ATOM 553 O O . VAL A 1 71 ? -20.109 -5.449 1.521 1 97.38 71 VAL A O 1
ATOM 556 N N . GLY A 1 72 ? -18.75 -6.84 2.625 1 96.06 72 GLY A N 1
ATOM 557 C CA . GLY A 1 72 ? -19.781 -7.859 2.746 1 96.06 72 GLY A CA 1
ATOM 558 C C . GLY A 1 72 ? -19.828 -8.484 4.129 1 96.06 72 GLY A C 1
ATOM 559 O O . GLY A 1 72 ? -18.969 -8.234 4.965 1 96.06 72 GLY A O 1
ATOM 560 N N . GLU A 1 73 ? -20.938 -9.18 4.414 1 94.44 73 GLU A N 1
ATOM 561 C CA . GLU A 1 73 ? -21.109 -9.984 5.621 1 94.44 73 GLU A CA 1
ATOM 562 C C . GLU A 1 73 ? -21.469 -11.43 5.273 1 94.44 73 GLU A C 1
ATOM 564 O O . GLU A 1 73 ? -21.969 -11.703 4.188 1 94.44 73 GLU A O 1
ATOM 569 N N . ALA A 1 74 ? -21.031 -12.344 6.129 1 92.19 74 ALA A N 1
ATOM 570 C CA . ALA A 1 74 ? -21.359 -13.75 5.895 1 92.19 74 ALA A CA 1
ATOM 571 C C . ALA A 1 74 ? -21.5 -14.508 7.211 1 92.19 74 ALA A C 1
ATOM 573 O O . ALA A 1 74 ? -20.859 -14.156 8.211 1 92.19 74 ALA A O 1
ATOM 574 N N . ASP A 1 75 ? -22.375 -15.516 7.195 1 90 75 ASP A N 1
ATOM 575 C CA . ASP A 1 75 ? -22.469 -16.453 8.305 1 90 75 ASP A CA 1
ATOM 576 C C . ASP A 1 75 ? -21.312 -17.453 8.281 1 90 75 ASP A C 1
ATOM 578 O O . ASP A 1 75 ? -20.859 -17.922 9.328 1 90 75 ASP A O 1
ATOM 582 N N . ASP A 1 76 ? -21.016 -17.719 7.094 1 88.19 76 ASP A N 1
ATOM 583 C CA . ASP A 1 76 ? -19.844 -18.531 6.762 1 88.19 76 ASP A CA 1
ATOM 584 C C . ASP A 1 76 ? -18.984 -17.844 5.711 1 88.19 76 ASP A C 1
ATOM 586 O O . ASP A 1 76 ? -19.281 -17.891 4.52 1 88.19 76 ASP A O 1
ATOM 590 N N . ALA A 1 77 ? -17.922 -17.25 6.23 1 86.75 77 ALA A N 1
ATOM 591 C CA . ALA A 1 77 ? -17.125 -16.375 5.371 1 86.75 77 ALA A CA 1
ATOM 592 C C . ALA A 1 77 ? -16.453 -17.172 4.254 1 86.75 77 ALA A C 1
ATOM 594 O O . ALA A 1 77 ? -16.438 -16.734 3.1 1 86.75 77 ALA A O 1
ATOM 595 N N . GLN A 1 78 ? -15.867 -18.312 4.559 1 86.19 78 GLN A N 1
ATOM 596 C CA . GLN A 1 78 ? -15.164 -19.094 3.547 1 86.19 78 GLN A CA 1
ATOM 597 C C . GLN A 1 78 ? -16.109 -19.5 2.416 1 86.19 78 GLN A C 1
ATOM 599 O O . GLN A 1 78 ? -15.773 -19.328 1.239 1 86.19 78 GLN A O 1
ATOM 604 N N . LYS A 1 79 ? -17.25 -20.031 2.77 1 86.75 79 LYS A N 1
ATOM 605 C CA . LYS A 1 79 ? -18.234 -20.469 1.773 1 86.75 79 LYS A CA 1
ATOM 606 C C . LYS A 1 79 ? -18.719 -19.297 0.934 1 86.75 79 LYS A C 1
ATOM 608 O O . LYS A 1 79 ? -18.875 -19.406 -0.283 1 86.75 79 LYS A O 1
ATOM 613 N N . ARG A 1 80 ? -18.922 -18.219 1.588 1 90.12 80 ARG A N 1
ATOM 614 C CA . ARG A 1 80 ? -19.422 -17.031 0.9 1 90.12 80 ARG A CA 1
ATOM 615 C C . ARG A 1 80 ? -18.406 -16.5 -0.094 1 90.12 80 ARG A C 1
ATOM 617 O O . ARG A 1 80 ? -18.766 -16.062 -1.191 1 90.12 80 ARG A O 1
ATOM 624 N N . LEU A 1 81 ? -17.188 -16.484 0.254 1 89.88 81 LEU A N 1
ATOM 625 C CA . LEU A 1 81 ? -16.141 -15.898 -0.559 1 89.88 81 LEU A CA 1
ATOM 626 C C . LEU A 1 81 ? -15.875 -16.734 -1.806 1 89.88 81 LEU A C 1
ATOM 628 O O . LEU A 1 81 ? -15.359 -16.219 -2.803 1 89.88 81 LEU A O 1
ATOM 632 N N . LEU A 1 82 ? -16.219 -17.969 -1.722 1 86.31 82 LEU A N 1
ATOM 633 C CA . LEU A 1 82 ? -16.016 -18.844 -2.869 1 86.31 82 LEU A CA 1
ATOM 634 C C . LEU A 1 82 ? -17.125 -18.656 -3.898 1 86.31 82 LEU A C 1
ATOM 636 O O . LEU A 1 82 ? -16.984 -19.078 -5.047 1 86.31 82 LEU A O 1
ATOM 640 N N . GLN A 1 83 ? -18.156 -17.969 -3.504 1 86.88 83 GLN A N 1
ATOM 641 C CA . GLN A 1 83 ? -19.266 -17.672 -4.406 1 86.88 83 GLN A CA 1
ATOM 642 C C . GLN A 1 83 ? -19.031 -16.359 -5.141 1 86.88 83 GLN A C 1
ATOM 644 O O . GLN A 1 83 ? -18.375 -15.453 -4.613 1 86.88 83 GLN A O 1
ATOM 649 N N . PRO A 1 84 ? -19.562 -16.297 -6.301 1 86.06 84 PRO A N 1
ATOM 650 C CA . PRO A 1 84 ? -19.391 -15.062 -7.07 1 86.06 84 PRO A CA 1
ATOM 651 C C . PRO A 1 84 ? -20.094 -13.867 -6.438 1 86.06 84 PRO A C 1
ATOM 653 O O . PRO A 1 84 ? -21.172 -14.031 -5.84 1 86.06 84 PRO A O 1
ATOM 656 N N . HIS A 1 85 ? -19.469 -12.773 -6.527 1 89.56 85 HIS A N 1
ATOM 657 C CA . HIS A 1 85 ? -20.047 -11.516 -6.09 1 89.56 85 HIS A CA 1
ATOM 658 C C . HIS A 1 85 ? -20.562 -10.703 -7.277 1 89.56 85 HIS A C 1
ATOM 660 O O . HIS A 1 85 ? -20.047 -10.828 -8.391 1 89.56 85 HIS A O 1
ATOM 666 N N . THR A 1 86 ? -21.516 -9.852 -7.098 1 83.5 86 THR A N 1
ATOM 667 C CA . THR A 1 86 ? -22.25 -9.156 -8.148 1 83.5 86 THR A CA 1
ATOM 668 C C . THR A 1 86 ? -21.328 -8.234 -8.938 1 83.5 86 THR A C 1
ATOM 670 O O . THR A 1 86 ? -21.469 -8.102 -10.156 1 83.5 86 THR A O 1
ATOM 673 N N . PHE A 1 87 ? -20.391 -7.645 -8.305 1 84.5 87 PHE A N 1
ATOM 674 C CA . PHE A 1 87 ? -19.547 -6.664 -8.969 1 84.5 87 PHE A CA 1
ATOM 675 C C . PHE A 1 87 ? -18.609 -7.34 -9.961 1 84.5 87 PHE A C 1
ATOM 677 O O . PHE A 1 87 ? -18.031 -6.684 -10.828 1 84.5 87 PHE A O 1
ATOM 684 N N . GLU A 1 88 ? -18.438 -8.609 -9.82 1 83.62 88 GLU A N 1
ATOM 685 C CA . GLU A 1 88 ? -17.547 -9.344 -10.711 1 83.62 88 GLU A CA 1
ATOM 686 C C . GLU A 1 88 ? -18.156 -9.477 -12.109 1 83.62 88 GLU A C 1
ATOM 688 O O . GLU A 1 88 ? -17.438 -9.758 -13.078 1 83.62 88 GLU A O 1
ATOM 693 N N . LYS A 1 89 ? -19.438 -9.297 -12.156 1 76.62 89 LYS A N 1
ATOM 694 C CA . LYS A 1 89 ? -20.141 -9.375 -13.438 1 76.62 89 LYS A CA 1
ATOM 695 C C . LYS A 1 89 ? -19.672 -8.273 -14.383 1 76.62 89 LYS A C 1
ATOM 697 O O . LYS A 1 89 ? -19.719 -8.438 -15.602 1 76.62 89 LYS A O 1
ATOM 702 N N . ASP A 1 90 ? -19.203 -7.211 -13.781 1 72.94 90 ASP A N 1
ATOM 703 C CA . ASP A 1 90 ? -18.766 -6.09 -14.602 1 72.94 90 ASP A CA 1
ATOM 704 C C . ASP A 1 90 ? -17.297 -6.242 -14.984 1 72.94 90 ASP A C 1
ATOM 706 O O . ASP A 1 90 ? -16.688 -5.32 -15.547 1 72.94 90 ASP A O 1
ATOM 710 N N . GLY A 1 91 ? -16.719 -7.371 -14.617 1 76.19 91 GLY A N 1
ATOM 711 C CA . GLY A 1 91 ? -15.344 -7.621 -15.039 1 76.19 91 GLY A CA 1
ATOM 712 C C . GLY A 1 91 ? -14.32 -7.324 -13.953 1 76.19 91 GLY A C 1
ATOM 713 O O . GLY A 1 91 ? -13.125 -7.551 -14.141 1 76.19 91 GLY A O 1
ATOM 714 N N . SER A 1 92 ? -14.82 -6.82 -12.891 1 85.31 92 SER A N 1
ATOM 715 C CA . SER A 1 92 ? -13.906 -6.543 -11.781 1 85.31 92 SER A CA 1
ATOM 716 C C . SER A 1 92 ? -13.422 -7.832 -11.133 1 85.31 92 SER A C 1
ATOM 718 O O . SER A 1 92 ? -14.148 -8.828 -11.094 1 85.31 92 SER A O 1
ATOM 720 N N . TYR A 1 93 ? -12.219 -7.809 -10.766 1 89.88 93 TYR A N 1
ATOM 721 C CA . TYR A 1 93 ? -11.586 -8.977 -10.164 1 89.88 93 TYR A CA 1
ATOM 722 C C . TYR A 1 93 ? -10.898 -8.609 -8.852 1 89.88 93 TYR A C 1
ATOM 724 O O . TYR A 1 93 ? -10.055 -7.707 -8.82 1 89.88 93 TYR A O 1
ATOM 732 N N . TRP A 1 94 ? -11.367 -9.211 -7.777 1 92.38 94 TRP A N 1
ATOM 733 C CA . TRP A 1 94 ? -10.688 -8.953 -6.512 1 92.38 94 TRP A CA 1
ATOM 734 C C . TRP A 1 94 ? -9.531 -9.922 -6.305 1 92.38 94 TRP A C 1
ATOM 736 O O . TRP A 1 94 ? -9.57 -11.055 -6.777 1 92.38 94 TRP A O 1
ATOM 746 N N . THR A 1 95 ? -8.484 -9.508 -5.574 1 91.69 95 THR A N 1
ATOM 747 C CA . THR A 1 95 ? -7.266 -10.305 -5.441 1 91.69 95 THR A CA 1
ATOM 748 C C . THR A 1 95 ? -7.066 -10.758 -3.998 1 91.69 95 THR A C 1
ATOM 750 O O . THR A 1 95 ? -6.434 -11.781 -3.744 1 91.69 95 THR A O 1
ATOM 753 N N . GLU A 1 96 ? -7.52 -9.961 -3.039 1 94.5 96 GLU A N 1
ATOM 754 C CA . GLU A 1 96 ? -7.332 -10.281 -1.628 1 94.5 96 GLU A CA 1
ATOM 755 C C . GLU A 1 96 ? -8.617 -10.047 -0.833 1 94.5 96 GLU A C 1
ATOM 757 O O . GLU A 1 96 ? -9.383 -9.141 -1.143 1 94.5 96 GLU A O 1
ATOM 762 N N . ALA A 1 97 ? -8.742 -10.852 0.116 1 96.06 97 ALA A N 1
ATOM 763 C CA . ALA A 1 97 ? -9.859 -10.719 1.045 1 96.06 97 ALA A CA 1
ATOM 764 C C . ALA A 1 97 ? -9.367 -10.508 2.473 1 96.06 97 ALA A C 1
ATOM 766 O O . ALA A 1 97 ? -8.391 -11.125 2.896 1 96.06 97 ALA A O 1
ATOM 767 N N . VAL A 1 98 ? -9.961 -9.594 3.135 1 97.5 98 VAL A N 1
ATOM 768 C CA . VAL A 1 98 ? -9.727 -9.43 4.566 1 97.5 98 VAL A CA 1
ATOM 769 C C . VAL A 1 98 ? -11.008 -9.75 5.336 1 97.5 98 VAL A C 1
ATOM 771 O O . VAL A 1 98 ? -12.062 -9.172 5.07 1 97.5 98 VAL A O 1
ATOM 774 N N . ILE A 1 99 ? -10.914 -10.633 6.258 1 96.62 99 ILE A N 1
ATOM 775 C CA . ILE A 1 99 ? -12.07 -11.102 7.012 1 96.62 99 ILE A CA 1
ATOM 776 C C . ILE A 1 99 ? -11.875 -10.797 8.5 1 96.62 99 ILE A C 1
ATOM 778 O O . ILE A 1 99 ? -10.82 -11.094 9.062 1 96.62 99 ILE A O 1
ATOM 782 N N . PHE A 1 100 ? -12.82 -10.188 9.078 1 96.38 100 PHE A N 1
ATOM 783 C CA . PHE A 1 100 ? -12.836 -9.969 10.523 1 96.38 100 PHE A CA 1
ATOM 784 C C . PHE A 1 100 ? -13.844 -10.898 11.195 1 96.38 100 PHE A C 1
ATOM 786 O O . PHE A 1 100 ? -15.016 -10.922 10.836 1 96.38 100 PHE A O 1
ATOM 793 N N . VAL A 1 101 ? -13.375 -11.656 12.156 1 94.12 101 VAL A N 1
ATOM 794 C CA . VAL A 1 101 ? -14.219 -12.586 12.891 1 94.12 101 VAL A CA 1
ATOM 795 C C . VAL A 1 101 ? -13.906 -12.5 14.383 1 94.12 101 VAL A C 1
ATOM 797 O O . VAL A 1 101 ? -12.922 -11.875 14.781 1 94.12 101 VAL A O 1
ATOM 800 N N . THR A 1 102 ? -14.789 -13.047 15.148 1 91.88 102 THR A N 1
ATOM 801 C CA . THR A 1 102 ? -14.562 -13.258 16.578 1 91.88 102 THR A CA 1
ATOM 802 C C . THR A 1 102 ? -14.664 -14.742 16.922 1 91.88 102 THR A C 1
ATOM 804 O O . THR A 1 102 ? -15.742 -15.336 16.828 1 91.88 102 THR A O 1
ATOM 807 N N . PRO A 1 103 ? -13.555 -15.266 17.375 1 84.81 103 PRO A N 1
ATOM 808 C CA . PRO A 1 103 ? -13.555 -16.703 17.672 1 84.81 103 PRO A CA 1
ATOM 809 C C . PRO A 1 103 ? -14.617 -17.078 18.703 1 84.81 103 PRO A C 1
ATOM 811 O O . PRO A 1 103 ? -15.102 -18.219 18.688 1 84.81 103 PRO A O 1
ATOM 814 N N . ASP A 1 104 ? -15.016 -16.203 19.547 1 82.81 104 ASP A N 1
ATOM 815 C CA . ASP A 1 104 ? -15.977 -16.531 20.594 1 82.81 104 ASP A CA 1
ATOM 816 C C . ASP A 1 104 ? -17.406 -16.406 20.078 1 82.81 104 ASP A C 1
ATOM 818 O O . ASP A 1 104 ? -18.359 -16.625 20.828 1 82.81 104 ASP A O 1
ATOM 822 N N . GLY A 1 105 ? -17.625 -16.062 18.906 1 77.88 105 GLY A N 1
ATOM 823 C CA . GLY A 1 105 ? -18.938 -15.992 18.312 1 77.88 105 GLY A CA 1
ATOM 824 C C . GLY A 1 105 ? -19.734 -14.758 18.734 1 77.88 105 GLY A C 1
ATOM 825 O O . GLY A 1 105 ? -20.953 -14.742 18.641 1 77.88 105 GLY A O 1
ATOM 826 N N . THR A 1 106 ? -19.078 -13.805 19.234 1 82.06 106 THR A N 1
ATOM 827 C CA . THR A 1 106 ? -19.734 -12.586 19.688 1 82.06 106 THR A CA 1
ATOM 828 C C . THR A 1 106 ? -20.422 -11.883 18.516 1 82.06 106 THR A C 1
ATOM 830 O O . THR A 1 106 ? -21.438 -11.219 18.688 1 82.06 106 THR A O 1
ATOM 833 N N . LEU A 1 107 ? -19.859 -12.055 17.344 1 86.62 107 LEU A N 1
ATOM 834 C CA . LEU A 1 107 ? -20.453 -11.438 16.156 1 86.62 107 LEU A CA 1
ATOM 835 C C . LEU A 1 107 ? -21.578 -12.289 15.594 1 86.62 107 LEU A C 1
ATOM 837 O O . LEU A 1 107 ? -21.359 -13.086 14.68 1 86.62 107 LEU A O 1
ATOM 841 N N . GLU A 1 108 ? -22.734 -12.086 16.172 1 84.44 108 GLU A N 1
ATOM 842 C CA . GLU A 1 108 ? -23.922 -12.742 15.641 1 84.44 108 GLU A CA 1
ATOM 843 C C . GLU A 1 108 ? -24.438 -12.031 14.391 1 84.44 108 GLU A C 1
ATOM 845 O O . GLU A 1 108 ? -23.969 -10.945 14.055 1 84.44 108 GLU A O 1
ATOM 850 N N . LYS A 1 109 ? -25.422 -12.617 13.742 1 82.88 109 LYS A N 1
ATOM 851 C CA . LYS A 1 109 ? -25.891 -12.18 12.438 1 82.88 109 LYS A CA 1
ATOM 852 C C . LYS A 1 109 ? -26.328 -10.719 12.461 1 82.88 109 LYS A C 1
ATOM 854 O O . LYS A 1 109 ? -25.922 -9.93 11.602 1 82.88 109 LYS A O 1
ATOM 859 N N . GLY A 1 110 ? -27.109 -10.312 13.367 1 86.69 110 GLY A N 1
ATOM 860 C CA . GLY A 1 110 ? -27.531 -8.922 13.461 1 86.69 110 GLY A CA 1
ATOM 861 C C . GLY A 1 110 ? -26.359 -7.965 13.609 1 86.69 110 GLY A C 1
ATOM 862 O O . GLY A 1 110 ? -26.359 -6.891 13 1 86.69 110 GLY A O 1
ATOM 863 N N . ARG A 1 111 ? -25.422 -8.32 14.352 1 91.88 111 ARG A N 1
ATOM 864 C CA . ARG A 1 111 ? -24.25 -7.484 14.617 1 91.88 111 ARG A CA 1
ATOM 865 C C . ARG A 1 111 ? -23.391 -7.34 13.375 1 91.88 111 ARG A C 1
ATOM 867 O O . ARG A 1 111 ? -22.875 -6.254 13.086 1 91.88 111 ARG A O 1
ATOM 874 N N . VAL A 1 112 ? -23.297 -8.383 12.664 1 93.62 112 VAL A N 1
ATOM 875 C CA . VAL A 1 112 ? -22.484 -8.352 11.453 1 93.62 112 VAL A CA 1
ATOM 876 C C . VAL A 1 112 ? -23.141 -7.441 10.414 1 93.62 112 VAL A C 1
ATOM 878 O O . VAL A 1 112 ? -22.438 -6.766 9.648 1 93.62 112 VAL A O 1
ATOM 881 N N . LYS A 1 113 ? -24.406 -7.398 10.391 1 93.75 113 LYS A N 1
ATOM 882 C CA . LYS A 1 113 ? -25.109 -6.52 9.461 1 93.75 113 LYS A CA 1
ATOM 883 C C . LYS A 1 113 ? -24.891 -5.051 9.82 1 93.75 113 LYS A C 1
ATOM 885 O O . LYS A 1 113 ? -24.75 -4.207 8.938 1 93.75 113 LYS A O 1
ATOM 890 N N . TYR A 1 114 ? -24.922 -4.836 11.07 1 95.19 114 TYR A N 1
ATOM 891 C CA . TYR A 1 114 ? -24.609 -3.482 11.516 1 95.19 114 TYR A CA 1
ATOM 892 C C . TYR A 1 114 ? -23.203 -3.082 11.086 1 95.19 114 TYR A C 1
ATOM 894 O O . TYR A 1 114 ? -23 -1.994 10.539 1 95.19 114 TYR A O 1
ATOM 902 N N . LEU A 1 115 ? -22.297 -3.934 11.328 1 96 115 LEU A N 1
ATOM 903 C CA . LEU A 1 115 ? -20.906 -3.674 10.977 1 96 115 LEU A CA 1
ATOM 904 C C . LEU A 1 115 ? -20.766 -3.447 9.477 1 96 115 LEU A C 1
ATOM 906 O O . LEU A 1 115 ? -20.031 -2.553 9.047 1 96 115 LEU A O 1
ATOM 910 N N . GLU A 1 116 ? -21.422 -4.254 8.695 1 96 116 GLU A N 1
ATOM 911 C CA . GLU A 1 116 ? -21.359 -4.121 7.246 1 96 116 GLU A CA 1
ATOM 912 C C . GLU A 1 116 ? -21.781 -2.727 6.801 1 96 116 GLU A C 1
ATOM 914 O O . GLU A 1 116 ? -21.094 -2.08 6.012 1 96 116 GLU A O 1
ATOM 919 N N . ASN A 1 117 ? -22.859 -2.348 7.32 1 95.88 117 ASN A N 1
ATOM 920 C CA . ASN A 1 117 ? -23.375 -1.024 6.977 1 95.88 117 ASN A CA 1
ATOM 921 C C . ASN A 1 117 ? -22.391 0.075 7.379 1 95.88 117 ASN A C 1
ATOM 923 O O . ASN A 1 117 ? -22.125 0.986 6.598 1 95.88 117 ASN A O 1
ATOM 927 N N . ARG A 1 118 ? -21.922 -0.014 8.523 1 95.56 118 ARG A N 1
ATOM 928 C CA . ARG A 1 118 ? -21.016 1.005 9.062 1 95.56 118 ARG A CA 1
ATOM 929 C C . ARG A 1 118 ? -19.719 1.059 8.266 1 95.56 118 ARG A C 1
ATOM 931 O O . ARG A 1 118 ? -19.25 2.141 7.906 1 95.56 118 ARG A O 1
ATOM 938 N N . PHE A 1 119 ? -19.156 -0.078 8.008 1 96.81 119 PHE A N 1
ATOM 939 C CA . PHE A 1 119 ? -17.922 -0.113 7.234 1 96.81 119 PHE A CA 1
ATOM 940 C C . PHE A 1 119 ? -18.156 0.424 5.824 1 96.81 119 PHE A C 1
ATOM 942 O O . PHE A 1 119 ? -17.312 1.119 5.273 1 96.81 119 PHE A O 1
ATOM 949 N N . PHE A 1 120 ? -19.359 0.082 5.309 1 96.44 120 PHE A N 1
ATOM 950 C CA . PHE A 1 120 ? -19.734 0.61 4 1 96.44 120 PHE A CA 1
ATOM 951 C C . PHE A 1 120 ? -19.766 2.133 4.023 1 96.44 120 PHE A C 1
ATOM 953 O O . PHE A 1 120 ? -19.203 2.787 3.143 1 96.44 120 PHE A O 1
ATOM 960 N N . THR A 1 121 ? -20.281 2.627 4.965 1 94.25 121 THR A N 1
ATOM 961 C CA . THR A 1 121 ? -20.438 4.074 5.102 1 94.25 121 THR A CA 1
ATOM 962 C C . THR A 1 121 ? -19.078 4.738 5.285 1 94.25 121 THR A C 1
ATOM 964 O O . THR A 1 121 ? -18.766 5.738 4.625 1 94.25 121 THR A O 1
ATOM 967 N N . ILE A 1 122 ? -18.297 4.168 6.117 1 93.44 122 ILE A N 1
ATOM 968 C CA . ILE A 1 122 ? -16.969 4.723 6.395 1 93.44 122 ILE A CA 1
ATOM 969 C C . ILE A 1 122 ? -16.125 4.703 5.117 1 93.44 122 ILE A C 1
ATOM 971 O O . ILE A 1 122 ? -15.461 5.684 4.797 1 93.44 122 ILE A O 1
ATOM 975 N N . ALA A 1 123 ? -16.156 3.646 4.414 1 94.38 123 ALA A N 1
ATOM 976 C CA . ALA A 1 123 ? -15.398 3.525 3.17 1 94.38 123 ALA A CA 1
ATOM 977 C C . ALA A 1 123 ? -15.875 4.543 2.137 1 94.38 123 ALA A C 1
ATOM 979 O O . ALA A 1 123 ? -15.062 5.148 1.435 1 94.38 123 ALA A O 1
ATOM 980 N N . THR A 1 124 ? -17.141 4.691 2.076 1 91.25 124 THR A N 1
ATOM 981 C CA . THR A 1 124 ? -17.719 5.621 1.117 1 91.25 124 THR A CA 1
ATOM 982 C C . THR A 1 124 ? -17.344 7.059 1.452 1 91.25 124 THR A C 1
ATOM 984 O O . THR A 1 124 ? -17.047 7.855 0.555 1 91.25 124 THR A O 1
ATOM 987 N N . GLU A 1 125 ? -17.281 7.281 2.676 1 86 125 GLU A N 1
ATOM 988 C CA . GLU A 1 125 ? -16.953 8.633 3.115 1 86 125 GLU A CA 1
ATOM 989 C C . GLU A 1 125 ? -15.461 8.922 2.969 1 86 125 GLU A C 1
ATOM 991 O O . GLU A 1 125 ? -15.062 10.07 2.744 1 86 125 GLU A O 1
ATOM 996 N N . ALA A 1 126 ? -14.695 7.941 3.189 1 85.31 126 ALA A N 1
ATOM 997 C CA . ALA A 1 126 ? -13.25 8.117 3.072 1 85.31 126 ALA A CA 1
ATOM 998 C C . ALA A 1 126 ? -12.852 8.484 1.644 1 85.31 126 ALA A C 1
ATOM 1000 O O . ALA A 1 126 ? -11.93 9.266 1.429 1 85.31 126 ALA A O 1
ATOM 1001 N N . LYS A 1 127 ? -13.539 7.922 0.627 1 81.56 127 LYS A N 1
ATOM 1002 C CA . LYS A 1 127 ? -13.383 8.211 -0.794 1 81.56 127 LYS A CA 1
ATOM 1003 C C . LYS A 1 127 ? -11.977 7.852 -1.274 1 81.56 127 LYS A C 1
ATOM 1005 O O . LYS A 1 127 ? -11.453 8.469 -2.201 1 81.56 127 LYS A O 1
ATOM 1010 N N . ARG A 1 128 ? -11.32 6.996 -0.605 1 83.75 128 ARG A N 1
ATOM 1011 C CA . ARG A 1 128 ? -9.984 6.543 -0.996 1 83.75 128 ARG A CA 1
ATOM 1012 C C . ARG A 1 128 ? -10.07 5.422 -2.025 1 83.75 128 ARG A C 1
ATOM 1014 O O . ARG A 1 128 ? -9.258 5.355 -2.949 1 83.75 128 ARG A O 1
ATOM 1021 N N . TYR A 1 129 ? -11.07 4.586 -1.768 1 91.31 129 TYR A N 1
ATOM 1022 C CA . TYR A 1 129 ? -11.281 3.439 -2.643 1 91.31 129 TYR A CA 1
ATOM 1023 C C . TYR A 1 129 ? -12.625 3.543 -3.355 1 91.31 129 TYR A C 1
ATOM 1025 O O . TYR A 1 129 ? -13.547 4.199 -2.863 1 91.31 129 TYR A O 1
ATOM 1033 N N . ILE A 1 130 ? -12.695 2.949 -4.535 1 90.56 130 ILE A N 1
ATOM 1034 C CA . ILE A 1 130 ? -13.992 2.797 -5.188 1 90.56 130 ILE A CA 1
ATOM 1035 C C . ILE A 1 130 ? -14.812 1.727 -4.465 1 90.56 130 ILE A C 1
ATOM 1037 O O . ILE A 1 130 ? -14.367 0.583 -4.332 1 90.56 130 ILE A O 1
ATOM 1041 N N . VAL A 1 131 ? -15.945 2.107 -3.953 1 94.5 131 VAL A N 1
ATOM 1042 C CA . VAL A 1 131 ? -16.812 1.146 -3.277 1 94.5 131 VAL A CA 1
ATOM 1043 C C . VAL A 1 131 ? -17.672 0.414 -4.305 1 94.5 131 VAL A C 1
ATOM 1045 O O . VAL A 1 131 ? -18.453 1.039 -5.031 1 94.5 131 VAL A O 1
ATOM 1048 N N . LYS A 1 132 ? -17.594 -0.927 -4.352 1 93.88 132 LYS A N 1
ATOM 1049 C CA . LYS A 1 132 ? -18.219 -1.714 -5.406 1 93.88 132 LYS A CA 1
ATOM 1050 C C . LYS A 1 132 ? -19.562 -2.279 -4.949 1 93.88 132 LYS A C 1
ATOM 1052 O O . LYS A 1 132 ? -20.234 -2.984 -5.703 1 93.88 132 LYS A O 1
ATOM 1057 N N . ASN A 1 133 ? -19.891 -1.927 -3.721 1 93.06 133 ASN A N 1
ATOM 1058 C CA . ASN A 1 133 ? -21.219 -2.354 -3.289 1 93.06 133 ASN A CA 1
ATOM 1059 C C . ASN A 1 133 ? -22.312 -1.734 -4.152 1 93.06 133 ASN A C 1
ATOM 1061 O O . ASN A 1 133 ? -22.312 -0.525 -4.387 1 93.06 133 ASN A O 1
ATOM 1065 N N . GLY A 1 134 ? -23.203 -2.551 -4.727 1 86.06 134 GLY A N 1
ATOM 1066 C CA . GLY A 1 134 ? -24.297 -2.072 -5.559 1 86.06 134 GLY A CA 1
ATOM 1067 C C . GLY A 1 134 ? -25.375 -1.361 -4.766 1 86.06 134 GLY A C 1
ATOM 1068 O O . GLY A 1 134 ? -26.016 -0.439 -5.273 1 86.06 134 GLY A O 1
ATOM 1069 N N . ASN A 1 135 ? -25.609 -1.818 -3.605 1 86.19 135 ASN A N 1
ATOM 1070 C CA . ASN A 1 135 ? -26.625 -1.243 -2.73 1 86.19 135 ASN A CA 1
ATOM 1071 C C . ASN A 1 135 ? -26.062 -0.948 -1.342 1 86.19 135 ASN A C 1
ATOM 1073 O O . ASN A 1 135 ? -25.078 -1.555 -0.924 1 86.19 135 ASN A O 1
ATOM 1077 N N . THR A 1 136 ? -26.656 0.034 -0.717 1 87.94 136 THR A N 1
ATOM 1078 C CA . THR A 1 136 ? -26.297 0.306 0.673 1 87.94 136 THR A CA 1
ATOM 1079 C C . THR A 1 136 ? -26.812 -0.801 1.586 1 87.94 136 THR A C 1
ATOM 1081 O O . THR A 1 136 ? -28.031 -1.046 1.65 1 87.94 136 THR A O 1
ATOM 1084 N N . PRO A 1 137 ? -25.906 -1.402 2.24 1 91.06 137 PRO A N 1
ATOM 1085 C CA . PRO A 1 137 ? -26.375 -2.439 3.164 1 91.06 137 PRO A CA 1
ATOM 1086 C C . PRO A 1 137 ? -27.281 -1.889 4.254 1 91.06 137 PRO A C 1
ATOM 1088 O O . PRO A 1 137 ? -27.047 -0.787 4.762 1 91.06 137 PRO A O 1
ATOM 1091 N N . PRO A 1 138 ? -28.266 -2.641 4.555 1 87.38 138 PRO A N 1
ATOM 1092 C CA . PRO A 1 138 ? -29.172 -2.188 5.613 1 87.38 138 PRO A CA 1
ATOM 1093 C C . PRO A 1 138 ? -28.516 -2.197 6.996 1 87.38 138 PRO A C 1
ATOM 1095 O O . PRO A 1 138 ? -27.625 -3.016 7.254 1 87.38 138 PRO A O 1
ATOM 1098 N N . GLN A 1 139 ? -28.953 -1.22 7.785 1 86.38 139 GLN A N 1
ATOM 1099 C CA . GLN A 1 139 ? -28.438 -1.16 9.148 1 86.38 139 GLN A CA 1
ATOM 1100 C C . GLN A 1 139 ? -29.422 -1.752 10.148 1 86.38 139 GLN A C 1
ATOM 1102 O O . GLN A 1 139 ? -30.531 -1.244 10.297 1 86.38 139 GLN A O 1
ATOM 1107 N N . SER A 1 140 ? -29.016 -2.764 10.773 1 85.69 140 SER A N 1
ATOM 1108 C CA . SER A 1 140 ? -29.875 -3.346 11.805 1 85.69 140 SER A CA 1
ATOM 1109 C C . SER A 1 140 ? -29.922 -2.467 13.047 1 85.69 140 SER A C 1
ATOM 1111 O O . SER A 1 140 ? -28.891 -1.991 13.523 1 85.69 140 SER A O 1
ATOM 1113 N N . PRO A 1 141 ? -31.094 -2.232 13.508 1 88.5 141 PRO A N 1
ATOM 1114 C CA . PRO A 1 141 ? -31.188 -1.468 14.758 1 88.5 141 PRO A CA 1
ATOM 1115 C C . PRO A 1 141 ? -30.578 -2.217 15.945 1 88.5 141 PRO A C 1
ATOM 1117 O O . PRO A 1 141 ? -30.781 -3.426 16.078 1 88.5 141 PRO A O 1
ATOM 1120 N N . MET A 1 142 ? -29.797 -1.492 16.688 1 90.38 142 MET A N 1
ATOM 1121 C CA . MET A 1 142 ? -29.141 -2.076 17.859 1 90.38 142 MET A CA 1
ATOM 1122 C C . MET A 1 142 ? -29.266 -1.161 19.078 1 90.38 142 MET A C 1
ATOM 1124 O O . MET A 1 142 ? -29.219 0.063 18.938 1 90.38 142 MET A O 1
ATOM 1128 N N . PRO A 1 143 ? -29.422 -1.855 20.234 1 91.81 143 PRO A N 1
ATOM 1129 C CA . PRO A 1 143 ? -29.359 -1.046 21.453 1 91.81 143 PRO A CA 1
ATOM 1130 C C . PRO A 1 143 ? -28.047 -0.295 21.594 1 91.81 143 PRO A C 1
ATOM 1132 O O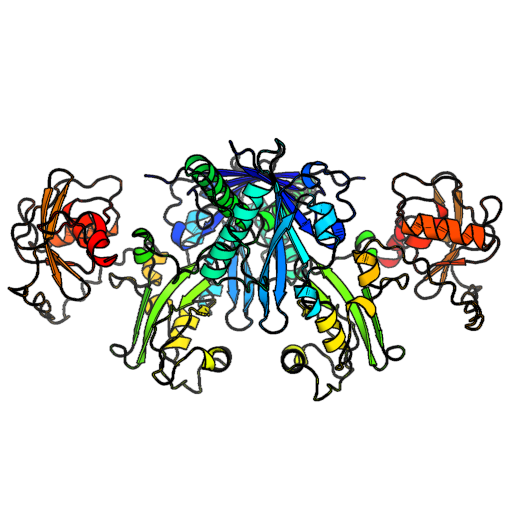 . PRO A 1 143 ? -27.031 -0.709 21.031 1 91.81 143 PRO A O 1
ATOM 1135 N N . LYS A 1 144 ? -28.062 0.744 22.312 1 90.75 144 LYS A N 1
ATOM 1136 C CA . LYS A 1 144 ? -26.922 1.646 22.453 1 90.75 144 LYS A CA 1
ATOM 1137 C C . LYS A 1 144 ? -25.688 0.904 22.969 1 90.75 144 LYS A C 1
ATOM 1139 O O . LYS A 1 144 ? -24.578 1.124 22.484 1 90.75 144 LYS A O 1
ATOM 1144 N N . GLN A 1 145 ? -25.938 0.029 23.969 1 90.38 145 GLN A N 1
ATOM 1145 C CA . GLN A 1 145 ? -24.812 -0.697 24.547 1 90.38 145 GLN A CA 1
ATOM 1146 C C . GLN A 1 145 ? -24.109 -1.552 23.516 1 90.38 145 GLN A C 1
ATOM 1148 O O . GLN A 1 145 ? -22.875 -1.575 23.453 1 90.38 145 GLN A O 1
ATOM 1153 N N . ILE A 1 146 ? -24.875 -2.207 22.703 1 90.25 146 ILE A N 1
ATOM 1154 C CA . ILE A 1 146 ? -24.328 -3.064 21.672 1 90.25 146 ILE A CA 1
ATOM 1155 C C . ILE A 1 146 ? -23.688 -2.207 20.578 1 90.25 146 ILE A C 1
ATOM 1157 O O . ILE A 1 146 ? -22.609 -2.547 20.062 1 90.25 146 ILE A O 1
ATOM 1161 N N . ARG A 1 147 ? -24.266 -1.155 20.266 1 92.69 147 ARG A N 1
ATOM 1162 C CA . ARG A 1 147 ? -23.719 -0.244 19.266 1 92.69 147 ARG A CA 1
ATOM 1163 C C . ARG A 1 147 ? -22.344 0.252 19.688 1 92.69 147 ARG A C 1
ATOM 1165 O O . ARG A 1 147 ? -21.422 0.306 18.859 1 92.69 147 ARG A O 1
ATOM 1172 N N . ASP A 1 148 ? -22.234 0.583 20.875 1 91.75 148 ASP A N 1
ATOM 1173 C CA . ASP A 1 148 ? -20.938 1.066 21.375 1 91.75 148 ASP A CA 1
ATOM 1174 C C . ASP A 1 148 ? -19.859 -0.008 21.25 1 91.75 148 ASP A C 1
ATOM 1176 O O . ASP A 1 148 ? -18.719 0.289 20.891 1 91.75 148 ASP A O 1
ATOM 1180 N N . LEU A 1 149 ? -20.234 -1.187 21.578 1 90.19 149 LEU A N 1
ATOM 1181 C CA . LEU A 1 149 ? -19.312 -2.303 21.422 1 90.19 149 LEU A CA 1
ATOM 1182 C C . LEU A 1 149 ? -18.891 -2.477 19.969 1 90.19 149 LEU A C 1
ATOM 1184 O O . LEU A 1 149 ? -17.719 -2.676 19.688 1 90.19 149 LEU A O 1
ATOM 1188 N N . LEU A 1 150 ? -19.859 -2.318 19.094 1 93.19 150 LEU A N 1
ATOM 1189 C CA . LEU A 1 150 ? -19.578 -2.508 17.672 1 93.19 150 LEU A CA 1
ATOM 1190 C C . LEU A 1 150 ? -18.766 -1.343 17.125 1 93.19 150 LEU A C 1
ATOM 1192 O O . LEU A 1 150 ? -17.922 -1.534 16.25 1 93.19 150 LEU A O 1
ATOM 1196 N N . GLU A 1 151 ? -19 -0.226 17.609 1 93.94 151 GLU A N 1
ATOM 1197 C CA . GLU A 1 151 ? -18.188 0.919 17.188 1 93.94 151 GLU A CA 1
ATOM 1198 C C . GLU A 1 151 ? -16.75 0.773 17.656 1 93.94 151 GLU A C 1
ATOM 1200 O O . GLU A 1 151 ? -15.82 1.164 16.938 1 93.94 151 GLU A O 1
ATOM 1205 N N . GLU A 1 152 ? -16.578 0.248 18.781 1 91.69 152 GLU A N 1
ATOM 1206 C CA . GLU A 1 152 ? -15.219 -0.057 19.234 1 91.69 152 GLU A CA 1
ATOM 1207 C C . GLU A 1 152 ? -14.555 -1.098 18.344 1 91.69 152 GLU A C 1
ATOM 1209 O O . GLU A 1 152 ? -13.359 -1.004 18.047 1 91.69 152 GLU A O 1
ATOM 1214 N N . PHE A 1 153 ? -15.344 -2.055 18.016 1 94.06 153 PHE A N 1
ATOM 1215 C CA . PHE A 1 153 ? -14.867 -3.053 17.062 1 94.06 153 PHE A CA 1
ATOM 1216 C C . PHE A 1 153 ? -14.383 -2.389 15.773 1 94.06 153 PHE A C 1
ATOM 1218 O O . PHE A 1 153 ? -13.32 -2.736 15.258 1 94.06 153 PHE A O 1
ATOM 1225 N N . ILE A 1 154 ? -15.109 -1.463 15.336 1 94.69 154 ILE A N 1
ATOM 1226 C CA . ILE A 1 154 ? -14.797 -0.759 14.102 1 94.69 154 ILE A CA 1
ATOM 1227 C C . ILE A 1 154 ? -13.5 0.024 14.266 1 94.69 154 ILE A C 1
ATOM 1229 O O . ILE A 1 154 ? -12.633 -0.003 13.391 1 94.69 154 ILE A O 1
ATOM 1233 N N . ILE A 1 155 ? -13.336 0.638 15.312 1 91.06 155 ILE A N 1
ATOM 1234 C CA . ILE A 1 155 ? -12.133 1.409 15.594 1 91.06 155 ILE A CA 1
ATOM 1235 C C . ILE A 1 155 ? -10.914 0.488 15.562 1 91.06 155 ILE A C 1
ATOM 1237 O O . ILE A 1 155 ? -9.891 0.816 14.953 1 91.06 155 ILE A O 1
ATOM 1241 N N . ASN A 1 156 ? -11.039 -0.613 16.172 1 92.19 156 ASN A N 1
ATOM 1242 C CA . ASN A 1 156 ? -9.945 -1.577 16.203 1 92.19 156 ASN A CA 1
ATOM 1243 C C . ASN A 1 156 ? -9.656 -2.131 14.812 1 92.19 156 ASN A C 1
ATOM 1245 O O . ASN A 1 156 ? -8.492 -2.277 14.43 1 92.19 156 ASN A O 1
ATOM 1249 N N . ALA A 1 157 ? -10.695 -2.385 14.094 1 94.12 157 ALA A N 1
ATOM 1250 C CA . ALA A 1 157 ? -10.523 -2.879 12.727 1 94.12 157 ALA A CA 1
ATOM 1251 C C . ALA A 1 157 ? -9.812 -1.847 11.852 1 94.12 157 ALA A C 1
ATOM 1253 O O . ALA A 1 157 ? -8.977 -2.199 11.016 1 94.12 157 ALA A O 1
ATOM 1254 N N . GLN A 1 158 ? -10.141 -0.661 12.047 1 92.25 158 GLN A N 1
ATOM 1255 C CA . GLN A 1 158 ? -9.531 0.43 11.289 1 92.25 158 GLN A CA 1
ATOM 1256 C C . GLN A 1 158 ? -8.039 0.541 11.594 1 92.25 158 GLN A C 1
ATOM 1258 O O . GLN A 1 158 ? -7.262 0.991 10.75 1 92.25 158 GLN A O 1
ATOM 1263 N N . LEU A 1 159 ? -7.668 0.156 12.719 1 89.38 159 LEU A N 1
ATOM 1264 C CA . LEU A 1 159 ? -6.262 0.164 13.094 1 89.38 159 LEU A CA 1
ATOM 1265 C C . LEU A 1 159 ? -5.52 -1.005 12.461 1 89.38 159 LEU A C 1
ATOM 1267 O O . LEU A 1 159 ? -4.352 -0.875 12.086 1 89.38 159 LEU A O 1
ATOM 1271 N N . ILE A 1 160 ? -6.176 -2.078 12.305 1 93.44 160 ILE A N 1
ATOM 1272 C CA . ILE A 1 160 ? -5.562 -3.311 11.82 1 93.44 160 ILE A CA 1
ATOM 1273 C C . ILE A 1 160 ? -5.426 -3.258 10.305 1 93.44 160 ILE A C 1
ATOM 1275 O O . ILE A 1 160 ? -4.43 -3.723 9.75 1 93.44 160 ILE A O 1
ATOM 1279 N N . LEU A 1 161 ? -6.387 -2.693 9.656 1 94.69 161 LEU A N 1
ATOM 1280 C CA . LEU A 1 161 ? -6.48 -2.779 8.203 1 94.69 161 LEU A CA 1
ATOM 1281 C C . LEU A 1 161 ? -5.254 -2.16 7.543 1 94.69 161 LEU A C 1
ATOM 1283 O O . LEU A 1 161 ? -4.676 -2.744 6.625 1 94.69 161 LEU A O 1
ATOM 1287 N N . PRO A 1 162 ? -4.766 -1.058 8.023 1 90.81 162 PRO A N 1
ATOM 1288 C CA . PRO A 1 162 ? -3.545 -0.499 7.438 1 90.81 162 PRO A CA 1
ATOM 1289 C C . PRO A 1 162 ? -2.34 -1.422 7.59 1 90.81 162 PRO A C 1
ATOM 1291 O O . PRO A 1 162 ? -1.491 -1.491 6.695 1 90.81 162 PRO A O 1
ATOM 1294 N N . ALA A 1 163 ? -2.262 -2.1 8.695 1 89.94 163 ALA A N 1
ATOM 1295 C CA . ALA A 1 163 ? -1.172 -3.047 8.914 1 89.94 163 ALA A CA 1
ATOM 1296 C C . ALA A 1 163 ? -1.237 -4.203 7.922 1 89.94 163 ALA A C 1
ATOM 1298 O O . ALA A 1 163 ? -0.226 -4.855 7.648 1 89.94 163 ALA A O 1
ATOM 1299 N N . LEU A 1 164 ? -2.426 -4.379 7.48 1 93.56 164 LEU A N 1
ATOM 1300 C CA . LEU A 1 164 ? -2.605 -5.43 6.484 1 93.56 164 LEU A CA 1
ATOM 1301 C C . LEU A 1 164 ? -2.418 -4.879 5.074 1 93.56 164 LEU A C 1
ATOM 1303 O O . LEU A 1 164 ? -2.561 -5.609 4.094 1 93.56 164 LEU A O 1
ATOM 1307 N N . GLY A 1 165 ? -2.223 -3.584 4.988 1 88.81 165 GLY A N 1
ATOM 1308 C CA . GLY A 1 165 ? -1.841 -3.016 3.703 1 88.81 165 GLY A CA 1
ATOM 1309 C C . GLY A 1 165 ? -2.951 -2.211 3.055 1 88.81 165 GLY A C 1
ATOM 1310 O O . GLY A 1 165 ? -2.805 -1.742 1.923 1 88.81 165 GLY A O 1
ATOM 1311 N N . TYR A 1 166 ? -4.031 -2.033 3.705 1 92.31 166 TYR A N 1
ATOM 1312 C CA . TYR A 1 166 ? -5.16 -1.351 3.08 1 92.31 166 TYR A CA 1
ATOM 1313 C C . TYR A 1 166 ? -5.586 -0.14 3.902 1 92.31 166 TYR A C 1
ATOM 1315 O O . TYR A 1 166 ? -5.805 -0.247 5.109 1 92.31 166 TYR A O 1
ATOM 1323 N N . MET A 1 167 ? -5.766 0.955 3.246 1 88.19 167 MET A N 1
ATOM 1324 C CA . MET A 1 167 ? -6.105 2.219 3.895 1 88.19 167 MET A CA 1
ATOM 1325 C C . MET A 1 167 ? -7.531 2.641 3.557 1 88.19 167 MET A C 1
ATOM 1327 O O . MET A 1 167 ? -7.848 3.832 3.557 1 88.19 167 MET A O 1
ATOM 1331 N N . ALA A 1 168 ? -8.367 1.796 3.301 1 90.31 168 ALA A N 1
ATOM 1332 C CA . ALA A 1 168 ? -9.695 2.047 2.754 1 90.31 168 ALA A CA 1
ATOM 1333 C C . ALA A 1 168 ? -10.531 2.893 3.709 1 90.31 168 ALA A C 1
ATOM 1335 O O . ALA A 1 168 ? -11.438 3.617 3.281 1 90.31 168 ALA A O 1
ATOM 1336 N N . PHE A 1 169 ? -10.211 2.842 4.961 1 90.38 169 PHE A N 1
ATOM 1337 C CA . PHE A 1 169 ? -11.078 3.49 5.934 1 90.38 169 PHE A CA 1
ATOM 1338 C C . PHE A 1 169 ? -10.43 4.758 6.48 1 90.38 169 PHE A C 1
ATOM 1340 O O . PHE A 1 169 ? -11.016 5.445 7.32 1 90.38 169 PHE A O 1
ATOM 1347 N N . GLU A 1 170 ? -9.242 4.961 5.996 1 81.31 170 GLU A N 1
ATOM 1348 C CA . GLU A 1 170 ? -8.57 6.191 6.402 1 81.31 170 GLU A CA 1
ATOM 1349 C C . GLU A 1 170 ? -9.078 7.391 5.609 1 81.31 170 GLU A C 1
ATOM 1351 O O . GLU A 1 170 ? -9.031 7.387 4.375 1 81.31 170 GLU A O 1
ATOM 1356 N N . PRO A 1 171 ? -9.586 8.289 6.32 1 72.94 171 PRO A N 1
ATOM 1357 C CA . PRO A 1 171 ? -10.117 9.445 5.602 1 72.94 171 PRO A CA 1
ATOM 1358 C C . PRO A 1 171 ? -9.047 10.195 4.809 1 72.94 171 PRO A C 1
ATOM 1360 O O . PRO A 1 171 ? -7.879 10.203 5.203 1 72.94 171 PRO A O 1
ATOM 1363 N N . LEU A 1 172 ? -9.5 10.648 3.631 1 69.12 172 LEU A N 1
ATOM 1364 C CA . LEU A 1 172 ? -8.617 11.539 2.889 1 69.12 172 LEU A CA 1
ATOM 1365 C C . LEU A 1 172 ? -8.375 12.828 3.666 1 69.12 172 LEU A C 1
ATOM 1367 O O . LEU A 1 172 ? -9.172 13.195 4.539 1 69.12 172 LEU A O 1
ATOM 1371 N N . PRO A 1 173 ? -7.223 13.328 3.473 1 59.94 173 PRO A N 1
ATOM 1372 C CA . PRO A 1 173 ? -6.828 14.5 4.262 1 59.94 173 PRO A CA 1
ATOM 1373 C C . PRO A 1 173 ? -7.906 15.578 4.289 1 59.94 173 PRO A C 1
ATOM 1375 O O . PRO A 1 173 ? -8.055 16.281 5.293 1 59.94 173 PRO A O 1
ATOM 1378 N N . SER A 1 174 ? -8.703 15.742 3.076 1 55.81 174 SER A N 1
ATOM 1379 C CA . SER A 1 174 ? -9.711 16.797 3.098 1 55.81 174 SER A CA 1
ATOM 1380 C C . SER A 1 174 ? -10.898 16.406 3.98 1 55.81 174 SER A C 1
ATOM 1382 O O . SER A 1 174 ? -11.609 17.281 4.488 1 55.81 174 SER A O 1
ATOM 1384 N N . SER A 1 175 ? -11.219 15.062 3.77 1 51.91 175 SER A N 1
ATOM 1385 C CA . SER A 1 175 ? -12.461 14.641 4.414 1 51.91 175 SER A CA 1
ATOM 1386 C C . SER A 1 175 ? -12.336 14.688 5.934 1 51.91 175 SER A C 1
ATOM 1388 O O . SER A 1 175 ? -13.336 14.57 6.645 1 51.91 175 SER A O 1
ATOM 1390 N N . GLY A 1 176 ? -11.195 14.312 6.344 1 47.03 176 GLY A N 1
ATOM 1391 C CA . GLY A 1 176 ? -11.109 14.195 7.789 1 47.03 176 GLY A CA 1
ATOM 1392 C C . GLY A 1 176 ? -11.477 15.477 8.516 1 47.03 176 GLY A C 1
ATOM 1393 O O . GLY A 1 176 ? -11 16.562 8.164 1 47.03 176 GLY A O 1
ATOM 1394 N N . LYS A 1 177 ? -12.688 15.328 9.008 1 43.59 177 LYS A N 1
ATOM 1395 C CA . LYS A 1 177 ? -13.273 16.328 9.891 1 43.59 177 LYS A CA 1
ATOM 1396 C C . LYS A 1 177 ? -12.195 17.047 10.703 1 43.59 177 LYS A C 1
ATOM 1398 O O . LYS A 1 177 ? -11.008 16.75 10.555 1 43.59 177 LYS A O 1
ATOM 1403 N N . ASP A 1 178 ? -12.719 17.125 12.008 1 36.75 178 ASP A N 1
ATOM 1404 C CA . ASP A 1 178 ? -12.695 18 13.172 1 36.75 178 ASP A CA 1
ATOM 1405 C C . ASP A 1 178 ? -11.367 17.875 13.93 1 36.75 178 ASP A C 1
ATOM 1407 O O . ASP A 1 178 ? -11.273 18.281 15.094 1 36.75 178 ASP A O 1
ATOM 1411 N N . ASP A 1 179 ? -10.602 16.953 13.539 1 38.25 179 ASP A N 1
ATOM 1412 C CA . ASP A 1 179 ? -9.617 16.969 14.625 1 38.25 179 ASP A CA 1
ATOM 1413 C C . ASP A 1 179 ? -8.719 18.203 14.531 1 38.25 179 ASP A C 1
ATOM 1415 O O . ASP A 1 179 ? -8.203 18.516 13.461 1 38.25 179 ASP A O 1
ATOM 1419 N N . ALA A 1 180 ? -8.82 19.062 15.297 1 39.81 180 ALA A N 1
ATOM 1420 C CA . ALA A 1 180 ? -8.078 20.281 15.664 1 39.81 180 ALA A CA 1
ATOM 1421 C C . ALA A 1 180 ? -6.609 20.156 15.266 1 39.81 180 ALA A C 1
ATOM 1423 O O . ALA A 1 180 ? -6.008 21.125 14.797 1 39.81 180 ALA A O 1
ATOM 1424 N N . ASP A 1 181 ? -5.988 19.016 15.398 1 44.09 181 ASP A N 1
ATOM 1425 C CA . ASP A 1 181 ? -4.559 18.781 15.203 1 44.09 181 ASP A CA 1
ATOM 1426 C C . ASP A 1 181 ? -4.223 18.656 13.719 1 44.09 181 ASP A C 1
ATOM 1428 O O . ASP A 1 181 ? -3.08 18.891 13.312 1 44.09 181 ASP A O 1
ATOM 1432 N N . ALA A 1 182 ? -5.207 18.406 12.82 1 51.19 182 ALA A N 1
ATOM 1433 C CA . ALA A 1 182 ? -5.051 18.219 11.375 1 51.19 182 ALA A CA 1
ATOM 1434 C C . ALA A 1 182 ? -4.797 19.547 10.672 1 51.19 182 ALA A C 1
ATOM 1436 O O . ALA A 1 182 ? -4.078 19.609 9.672 1 51.19 182 ALA A O 1
ATOM 1437 N N . ASP A 1 183 ? -5.262 20.688 11.242 1 54.31 183 ASP A N 1
ATOM 1438 C CA . ASP A 1 183 ? -5.094 22 10.625 1 54.31 183 ASP A CA 1
ATOM 1439 C C . ASP A 1 183 ? -3.623 22.422 10.609 1 54.31 183 ASP A C 1
ATOM 1441 O O . ASP A 1 183 ? -3.178 23.094 9.688 1 54.31 183 ASP A O 1
ATOM 1445 N N . ASN A 1 184 ? -2.92 21.953 11.672 1 55.72 184 ASN A N 1
ATOM 1446 C CA . ASN A 1 184 ? -1.508 22.312 11.773 1 55.72 184 ASN A CA 1
ATOM 1447 C C . ASN A 1 184 ? -0.677 21.609 10.703 1 55.72 184 ASN A C 1
ATOM 1449 O O . ASN A 1 184 ? 0.488 21.938 10.492 1 55.72 184 ASN A O 1
ATOM 1453 N N . GLU A 1 185 ? -1.328 20.828 9.984 1 73.62 185 GLU A N 1
ATOM 1454 C CA . GLU A 1 185 ? -0.553 20.062 9.016 1 73.62 185 GLU A CA 1
ATOM 1455 C C . GLU A 1 185 ? -0.87 20.5 7.586 1 73.62 185 GLU A C 1
ATOM 1457 O O . GLU A 1 185 ? -0.328 19.938 6.629 1 73.62 185 GLU A O 1
ATOM 1462 N N . LEU A 1 186 ? -1.629 21.719 7.656 1 84.88 186 LEU A N 1
ATOM 1463 C CA . LEU A 1 186 ? -1.988 22.172 6.316 1 84.88 186 LEU A CA 1
ATOM 1464 C C . LEU A 1 186 ? -0.911 23.094 5.75 1 84.88 186 LEU A C 1
ATOM 1466 O O . LEU A 1 186 ? -0.222 23.781 6.5 1 84.88 186 LEU A O 1
ATOM 1470 N N . LEU A 1 187 ? -0.757 23.078 4.547 1 90.81 187 LEU A N 1
ATOM 1471 C CA . LEU A 1 187 ? 0.177 23.906 3.805 1 90.81 187 LEU A CA 1
ATOM 1472 C C . LEU A 1 187 ? -0.562 24.797 2.807 1 90.81 187 LEU A C 1
ATOM 1474 O O . LEU A 1 187 ? -1.578 24.391 2.242 1 90.81 187 LEU A O 1
ATOM 1478 N N . TYR A 1 188 ? -0.013 26.016 2.723 1 91.88 188 TYR A N 1
ATOM 1479 C CA . TYR A 1 188 ? -0.671 27 1.862 1 91.88 188 TYR A CA 1
ATOM 1480 C C . TYR A 1 188 ? 0.255 27.438 0.738 1 91.88 188 TYR A C 1
ATOM 1482 O O . TYR A 1 188 ? 1.452 27.641 0.954 1 91.88 188 TYR A O 1
ATOM 1490 N N . PHE A 1 189 ? -0.28 27.516 -0.393 1 94 189 PHE A N 1
ATOM 1491 C CA . PHE A 1 189 ? 0.419 28 -1.581 1 94 189 PHE A CA 1
ATOM 1492 C C . PHE A 1 189 ? -0.319 29.172 -2.209 1 94 189 PHE A C 1
ATOM 1494 O O . PHE A 1 189 ? -1.54 29.125 -2.371 1 94 189 PHE A O 1
ATOM 1501 N N . SER A 1 190 ? 0.378 30.297 -2.426 1 92.88 190 SER A N 1
ATOM 1502 C CA . SER A 1 190 ? -0.208 31.469 -3.084 1 92.88 190 SER A CA 1
ATOM 1503 C C . SER A 1 190 ? 0.82 32.188 -3.947 1 92.88 190 SER A C 1
ATOM 1505 O O . SER A 1 190 ? 1.856 32.625 -3.447 1 92.88 190 SER A O 1
ATOM 1507 N N . ARG A 1 191 ? 0.518 32.156 -5.16 1 91.12 191 ARG A N 1
ATOM 1508 C CA . ARG A 1 191 ? 1.383 32.875 -6.078 1 91.12 191 ARG A CA 1
ATOM 1509 C C . ARG A 1 191 ? 0.684 34.125 -6.613 1 91.12 191 ARG A C 1
ATOM 1511 O O . ARG A 1 191 ? -0.469 34.062 -7.047 1 91.12 191 ARG A O 1
ATOM 1518 N N . ASN A 1 192 ? 1.403 35.281 -6.703 1 89.88 192 ASN A N 1
ATOM 1519 C CA . ASN A 1 192 ? 0.857 36.531 -7.176 1 89.88 192 ASN A CA 1
ATOM 1520 C C . ASN A 1 192 ? -0.454 36.875 -6.477 1 89.88 192 ASN A C 1
ATOM 1522 O O . ASN A 1 192 ? -1.448 37.188 -7.129 1 89.88 192 ASN A O 1
ATOM 1526 N N . LYS A 1 193 ? -0.452 36.75 -5.113 1 84.06 193 LYS A N 1
ATOM 1527 C CA . LYS A 1 193 ? -1.588 37.062 -4.25 1 84.06 193 LYS A CA 1
ATOM 1528 C C . LYS A 1 193 ? -2.807 36.219 -4.621 1 84.06 193 LYS A C 1
ATOM 1530 O O . LYS A 1 193 ? -3.934 36.719 -4.625 1 84.06 193 LYS A O 1
ATOM 1535 N N . GLY A 1 194 ? -2.486 35.031 -5.152 1 86.06 194 GLY A N 1
ATOM 1536 C CA . GLY A 1 194 ? -3.564 34.094 -5.426 1 86.06 194 GLY A CA 1
ATOM 1537 C C . GLY A 1 194 ? -3.965 34.062 -6.891 1 86.06 194 GLY A C 1
ATOM 1538 O O . GLY A 1 194 ? -4.559 33.094 -7.352 1 86.06 194 GLY A O 1
ATOM 1539 N N . LYS A 1 195 ? -3.625 35.031 -7.66 1 86.12 195 LYS A N 1
ATOM 1540 C CA . LYS A 1 195 ? -4.035 35.094 -9.062 1 86.12 195 LYS A CA 1
ATOM 1541 C C . LYS A 1 195 ? -3.287 34.062 -9.906 1 86.12 195 LYS A C 1
ATOM 1543 O O . LYS A 1 195 ? -3.801 33.625 -10.922 1 86.12 195 LYS A O 1
ATOM 1548 N N . GLY A 1 196 ? -2.098 33.781 -9.414 1 90.56 196 GLY A N 1
ATOM 1549 C CA . GLY A 1 196 ? -1.308 32.781 -10.133 1 90.56 196 GLY A CA 1
ATOM 1550 C C . GLY A 1 196 ? -1.526 31.375 -9.633 1 90.56 196 GLY A C 1
ATOM 1551 O O . GLY A 1 196 ? -0.788 30.469 -10 1 90.56 196 GLY A O 1
ATOM 1552 N N . GLY A 1 197 ? -2.508 31.25 -8.766 1 93.12 197 GLY A N 1
ATOM 1553 C CA . GLY A 1 197 ? -2.791 29.969 -8.141 1 93.12 197 GLY A CA 1
ATOM 1554 C C . GLY A 1 197 ? -2.811 30.047 -6.629 1 93.12 197 GLY A C 1
ATOM 1555 O O . GLY A 1 197 ? -1.992 30.734 -6.023 1 93.12 197 GLY A O 1
ATOM 1556 N N . SER A 1 198 ? -3.725 29.453 -6.055 1 94.56 198 SER A N 1
ATOM 1557 C CA . SER A 1 198 ? -3.877 29.375 -4.605 1 94.56 198 SER A CA 1
ATOM 1558 C C . SER A 1 198 ? -4.41 28 -4.188 1 94.56 198 SER A C 1
ATOM 1560 O O . SER A 1 198 ? -5.461 27.562 -4.66 1 94.56 198 SER A O 1
ATOM 1562 N N . ALA A 1 199 ? -3.639 27.406 -3.268 1 95.31 199 ALA A N 1
ATOM 1563 C CA . ALA A 1 199 ? -4.035 26.031 -2.938 1 95.31 199 ALA A CA 1
ATOM 1564 C C . ALA A 1 199 ? -3.703 25.703 -1.487 1 95.31 199 ALA A C 1
ATOM 1566 O O . ALA A 1 199 ? -2.834 26.328 -0.882 1 95.31 199 ALA A O 1
ATOM 1567 N N . ILE A 1 200 ? -4.48 24.875 -0.951 1 92.19 200 ILE A N 1
ATOM 1568 C CA . ILE A 1 200 ? -4.215 24.281 0.35 1 92.19 200 ILE A CA 1
ATOM 1569 C C . ILE A 1 200 ? -3.768 22.828 0.165 1 92.19 200 ILE A C 1
ATOM 1571 O O . ILE A 1 200 ? -4.352 22.094 -0.631 1 92.19 200 ILE A O 1
ATOM 1575 N N . GLY A 1 201 ? -2.691 22.516 0.845 1 91.12 201 GLY A N 1
ATOM 1576 C CA . GLY A 1 201 ? -2.154 21.172 0.692 1 91.12 201 GLY A CA 1
ATOM 1577 C C . GLY A 1 201 ? -1.832 20.5 2.016 1 91.12 201 GLY A C 1
ATOM 1578 O O . GLY A 1 201 ? -1.899 21.141 3.07 1 91.12 201 GLY A O 1
ATOM 1579 N N . ARG A 1 202 ? -1.604 19.266 1.921 1 88.44 202 ARG A N 1
ATOM 1580 C CA . ARG A 1 202 ? -1.242 18.453 3.082 1 88.44 202 ARG A CA 1
ATOM 1581 C C . ARG A 1 202 ? -0.334 17.297 2.682 1 88.44 202 ARG A C 1
ATOM 1583 O O . ARG A 1 202 ? -0.518 16.688 1.622 1 88.44 202 ARG A O 1
ATOM 1590 N N . ILE A 1 203 ? 0.567 17.031 3.545 1 85.81 203 ILE A N 1
ATOM 1591 C CA . ILE A 1 203 ? 1.468 15.914 3.303 1 85.81 203 ILE A CA 1
ATOM 1592 C C . ILE A 1 203 ? 0.998 14.695 4.094 1 85.81 203 ILE A C 1
ATOM 1594 O O . ILE A 1 203 ? 0.708 14.797 5.285 1 85.81 203 ILE A O 1
ATOM 1598 N N . THR A 1 204 ? 0.858 13.586 3.434 1 82.5 204 THR A N 1
ATOM 1599 C CA . THR A 1 204 ? 0.567 12.305 4.07 1 82.5 204 THR A CA 1
ATOM 1600 C C . THR A 1 204 ? 1.541 11.227 3.596 1 82.5 204 THR A C 1
ATOM 1602 O O . THR A 1 204 ? 2.465 11.516 2.832 1 82.5 204 THR A O 1
ATOM 1605 N N . SER A 1 205 ? 1.338 10.039 4.137 1 77.69 205 SER A N 1
ATOM 1606 C CA . SER A 1 205 ? 2.189 8.922 3.752 1 77.69 205 SER A CA 1
ATOM 1607 C C . SER A 1 205 ? 2.041 8.594 2.27 1 77.69 205 SER A C 1
ATOM 1609 O O . SER A 1 205 ? 2.947 8.031 1.658 1 77.69 205 SER A O 1
ATOM 1611 N N . ASP A 1 206 ? 0.906 9.062 1.708 1 77.5 206 ASP A N 1
ATOM 1612 C CA . ASP A 1 206 ? 0.629 8.773 0.304 1 77.5 206 ASP A CA 1
ATOM 1613 C C . ASP A 1 206 ? 1.32 9.773 -0.613 1 77.5 206 ASP A C 1
ATOM 1615 O O . ASP A 1 206 ? 1.507 9.516 -1.803 1 77.5 206 ASP A O 1
ATOM 1619 N N . GLY A 1 207 ? 1.574 10.891 -0.039 1 87.12 207 GLY A N 1
ATOM 1620 C CA . GLY A 1 207 ? 2.152 11.945 -0.852 1 87.12 207 GLY A CA 1
ATOM 1621 C C . GLY A 1 207 ? 1.681 13.336 -0.451 1 87.12 207 GLY A C 1
ATOM 1622 O O . GLY A 1 207 ? 1.41 13.586 0.725 1 87.12 207 GLY A O 1
ATOM 1623 N N . PHE A 1 208 ? 1.742 14.172 -1.456 1 90.38 208 PHE A N 1
ATOM 1624 C CA . PHE A 1 208 ? 1.316 15.547 -1.232 1 90.38 208 PHE A CA 1
ATOM 1625 C C . PHE A 1 208 ? -0.066 15.789 -1.824 1 90.38 208 PHE A C 1
ATOM 1627 O O . PHE A 1 208 ? -0.25 15.703 -3.041 1 90.38 208 PHE A O 1
ATOM 1634 N N . TRP A 1 209 ? -0.964 16.156 -0.995 1 89.31 209 TRP A N 1
ATOM 1635 C CA . TRP A 1 209 ? -2.35 16.328 -1.422 1 89.31 209 TRP A CA 1
ATOM 1636 C C . TRP A 1 209 ? -2.678 17.797 -1.632 1 89.31 209 TRP A C 1
ATOM 1638 O O . TRP A 1 209 ? -2.348 18.641 -0.793 1 89.31 209 TRP A O 1
ATOM 1648 N N . VAL A 1 210 ? -3.203 18.109 -2.758 1 93.31 210 VAL A N 1
ATOM 1649 C CA . VAL A 1 210 ? -3.855 19.391 -2.986 1 93.31 210 VAL A CA 1
ATOM 1650 C C . VAL A 1 210 ? -5.355 19.266 -2.729 1 93.31 210 VAL A C 1
ATOM 1652 O O . VAL A 1 210 ? -6.027 18.438 -3.344 1 93.31 210 VAL A O 1
ATOM 1655 N N . LEU A 1 211 ? -5.855 20.047 -1.847 1 91 211 LEU A N 1
ATOM 1656 C CA . LEU A 1 211 ? -7.199 19.828 -1.321 1 91 211 LEU A CA 1
ATOM 1657 C C . LEU A 1 211 ? -8.242 20.516 -2.205 1 91 211 LEU A C 1
ATOM 1659 O O . LEU A 1 211 ? -7.934 21.469 -2.914 1 91 211 LEU A O 1
ATOM 1663 N N . LYS A 1 212 ? -9.414 19.922 -2.068 1 89.81 212 LYS A N 1
ATOM 1664 C CA . LYS A 1 212 ? -10.562 20.5 -2.764 1 89.81 212 LYS A CA 1
ATOM 1665 C C . LYS A 1 212 ? -10.758 21.969 -2.379 1 89.81 212 LYS A C 1
ATOM 1667 O O . LYS A 1 212 ? -10.57 22.344 -1.221 1 89.81 212 LYS A O 1
ATOM 1672 N N . GLY A 1 213 ? -11.133 22.734 -3.379 1 90.81 213 GLY A N 1
ATOM 1673 C CA . GLY A 1 213 ? -11.367 24.156 -3.133 1 90.81 213 GLY A CA 1
ATOM 1674 C C . GLY A 1 213 ? -10.195 25.031 -3.543 1 90.81 213 GLY A C 1
ATOM 1675 O O . GLY A 1 213 ? -10.305 26.266 -3.533 1 90.81 213 GLY A O 1
ATOM 1676 N N . SER A 1 214 ? -9.117 24.453 -3.953 1 93.81 214 SER A N 1
ATOM 1677 C CA . SER A 1 214 ? -7.934 25.172 -4.402 1 93.81 214 SER A CA 1
ATOM 1678 C C . SER A 1 214 ? -8.148 25.781 -5.789 1 93.81 214 SER A C 1
ATOM 1680 O O . SER A 1 214 ? -8.875 25.219 -6.609 1 93.81 214 SER A O 1
ATOM 1682 N N . TYR A 1 215 ? -7.559 26.906 -5.988 1 95.19 215 TYR A N 1
ATOM 1683 C CA . TYR A 1 215 ? -7.637 27.578 -7.281 1 95.19 215 TYR A CA 1
ATOM 1684 C C . TYR A 1 215 ? -6.453 27.203 -8.164 1 95.19 215 TYR A C 1
ATOM 1686 O O . TYR A 1 215 ? -5.305 27.516 -7.832 1 95.19 215 TYR A O 1
ATOM 1694 N N . ILE A 1 216 ? -6.793 26.641 -9.258 1 95.62 216 ILE A N 1
ATOM 1695 C CA . ILE A 1 216 ? -5.77 26.219 -10.211 1 95.62 216 ILE A CA 1
ATOM 1696 C C . ILE A 1 216 ? -5.684 27.219 -11.359 1 95.62 216 ILE A C 1
ATOM 1698 O O . ILE A 1 216 ? -6.672 27.469 -12.055 1 95.62 216 ILE A O 1
ATOM 1702 N N . TYR A 1 217 ? -4.512 27.734 -11.523 1 93.94 217 TYR A N 1
ATOM 1703 C CA . TYR A 1 217 ? -4.301 28.672 -12.625 1 93.94 217 TYR A CA 1
ATOM 1704 C C . TYR A 1 217 ? -4.555 27.984 -13.969 1 93.94 217 TYR A C 1
ATOM 1706 O O . TYR A 1 217 ? -4.039 26.891 -14.227 1 93.94 217 TYR A O 1
ATOM 1714 N N . PRO A 1 218 ? -5.25 28.547 -14.891 1 91.25 218 PRO A N 1
ATOM 1715 C CA . PRO A 1 218 ? -5.719 27.859 -16.094 1 91.25 218 PRO A CA 1
ATOM 1716 C C . PRO A 1 218 ? -4.613 27.656 -17.125 1 91.25 218 PRO A C 1
ATOM 1718 O O . PRO A 1 218 ? -4.617 26.656 -17.859 1 91.25 218 PRO A O 1
ATOM 1721 N N . GLN A 1 219 ? -3.672 28.469 -17.203 1 90.75 219 GLN A N 1
ATOM 1722 C CA . GLN A 1 219 ? -2.656 28.375 -18.234 1 90.75 219 GLN A CA 1
ATOM 1723 C C . GLN A 1 219 ? -1.434 27.609 -17.75 1 90.75 219 GLN A C 1
ATOM 1725 O O . GLN A 1 219 ? -1.006 27.766 -16.609 1 90.75 219 GLN A O 1
ATOM 1730 N N . VAL A 1 220 ? -0.988 26.75 -18.594 1 91.75 220 VAL A N 1
ATOM 1731 C CA . VAL A 1 220 ? 0.237 26.016 -18.328 1 91.75 220 VAL A CA 1
ATOM 1732 C C . VAL A 1 220 ? 1.341 26.469 -19.281 1 91.75 220 VAL A C 1
ATOM 1734 O O . VAL A 1 220 ? 1.132 26.531 -20.484 1 91.75 220 VAL A O 1
ATOM 1737 N N . ALA A 1 221 ? 2.422 26.781 -18.719 1 89.62 221 ALA A N 1
ATOM 1738 C CA . ALA A 1 221 ? 3.549 27.234 -19.531 1 89.62 221 ALA A CA 1
ATOM 1739 C C . ALA A 1 221 ? 4.078 26.109 -20.406 1 89.62 221 ALA A C 1
ATOM 1741 O O . ALA A 1 221 ? 4.07 24.938 -20.016 1 89.62 221 ALA A O 1
ATOM 1742 N N . ASP A 1 222 ? 4.609 26.328 -21.547 1 87.12 222 ASP A N 1
ATOM 1743 C CA . ASP A 1 222 ? 5.078 25.344 -22.531 1 87.12 222 ASP A CA 1
ATOM 1744 C C . ASP A 1 222 ? 6.309 24.609 -22.016 1 87.12 222 ASP A C 1
ATOM 1746 O O . ASP A 1 222 ? 6.531 23.438 -22.391 1 87.12 222 ASP A O 1
ATOM 1750 N N . TYR A 1 223 ? 7.004 25.266 -21.094 1 84.12 223 TYR A N 1
ATOM 1751 C CA . TYR A 1 223 ? 8.266 24.672 -20.656 1 84.12 223 TYR A CA 1
ATOM 1752 C C . TYR A 1 223 ? 8.047 23.719 -19.484 1 84.12 223 TYR A C 1
ATOM 1754 O O . TYR A 1 223 ? 8.984 23.062 -19.031 1 84.12 223 TYR A O 1
ATOM 1762 N N . THR A 1 224 ? 6.863 23.719 -19.047 1 85.62 224 THR A N 1
ATOM 1763 C CA . THR A 1 224 ? 6.602 22.859 -17.891 1 85.62 224 THR A CA 1
ATOM 1764 C C . THR A 1 224 ? 6.727 21.391 -18.281 1 85.62 224 THR A C 1
ATOM 1766 O O . THR A 1 224 ? 6.582 21.031 -19.453 1 85.62 224 THR A O 1
ATOM 1769 N N . ALA A 1 225 ? 7.109 20.609 -17.391 1 81.94 225 ALA A N 1
ATOM 1770 C CA . ALA A 1 225 ? 7.312 19.172 -17.594 1 81.94 225 ALA A CA 1
ATOM 1771 C C . ALA A 1 225 ? 6.07 18.531 -18.203 1 81.94 225 ALA A C 1
ATOM 1773 O O . ALA A 1 225 ? 4.945 18.953 -17.938 1 81.94 225 ALA A O 1
ATOM 1774 N N . SER A 1 226 ? 6.27 17.516 -19.031 1 83.75 226 SER A N 1
ATOM 1775 C CA . SER A 1 226 ? 5.18 16.812 -19.703 1 83.75 226 SER A CA 1
ATOM 1776 C C . SER A 1 226 ? 4.223 16.172 -18.703 1 83.75 226 SER A C 1
ATOM 1778 O O . SER A 1 226 ? 3.018 16.094 -18.953 1 83.75 226 SER A O 1
ATOM 1780 N N . GLY A 1 227 ? 4.754 15.875 -17.625 1 81.56 227 GLY A N 1
ATOM 1781 C CA . GLY A 1 227 ? 3.93 15.258 -16.594 1 81.56 227 GLY A CA 1
ATOM 1782 C C . GLY A 1 227 ? 2.855 16.188 -16.062 1 81.56 227 GLY A C 1
ATOM 1783 O O . GLY A 1 227 ? 1.737 15.75 -15.773 1 81.56 227 GLY A O 1
ATOM 1784 N N . ILE A 1 228 ? 3.178 17.344 -16 1 88 228 ILE A N 1
ATOM 1785 C CA . ILE A 1 228 ? 2.234 18.344 -15.5 1 88 228 ILE A CA 1
ATOM 1786 C C . ILE A 1 228 ? 1.106 18.531 -16.516 1 88 228 ILE A C 1
ATOM 1788 O O . ILE A 1 228 ? -0.064 18.625 -16.125 1 88 228 ILE A O 1
ATOM 1792 N N . LYS A 1 229 ? 1.451 18.609 -17.734 1 87.88 229 LYS A N 1
ATOM 1793 C CA . LYS A 1 229 ? 0.445 18.766 -18.781 1 87.88 229 LYS A CA 1
ATOM 1794 C C . LYS A 1 229 ? -0.516 17.578 -18.797 1 87.88 229 LYS A C 1
ATOM 1796 O O . LYS A 1 229 ? -1.73 17.75 -18.906 1 87.88 229 LYS A O 1
ATOM 1801 N N . LYS A 1 230 ? 0.1 16.531 -18.641 1 84.12 230 LYS A N 1
ATOM 1802 C CA . LYS A 1 230 ? -0.713 15.312 -18.594 1 84.12 230 LYS A CA 1
ATOM 1803 C C . LYS A 1 230 ? -1.636 15.32 -17.375 1 84.12 230 LYS A C 1
ATOM 1805 O O . LYS A 1 230 ? -2.805 14.938 -17.484 1 84.12 230 LYS A O 1
ATOM 1810 N N . ALA A 1 231 ? -1.11 15.695 -16.266 1 87.25 231 ALA A N 1
ATOM 1811 C CA . ALA A 1 231 ? -1.907 15.766 -15.039 1 87.25 231 ALA A CA 1
ATOM 1812 C C . ALA A 1 231 ? -3.08 16.734 -15.203 1 87.25 231 ALA A C 1
ATOM 1814 O O . ALA A 1 231 ? -4.199 16.422 -14.781 1 87.25 231 ALA A O 1
ATOM 1815 N N . ARG A 1 232 ? -2.814 17.875 -15.812 1 90.38 232 ARG A N 1
ATOM 1816 C CA . ARG A 1 232 ? -3.867 18.859 -16.031 1 90.38 232 ARG A CA 1
ATOM 1817 C C . ARG A 1 232 ? -4.953 18.312 -16.953 1 90.38 232 ARG A C 1
ATOM 1819 O O . ARG A 1 232 ? -6.137 18.578 -16.766 1 90.38 232 ARG A O 1
ATOM 1826 N N . GLU A 1 233 ? -4.547 17.516 -17.891 1 86 233 GLU A N 1
ATOM 1827 C CA . GLU A 1 233 ? -5.5 16.891 -18.797 1 86 233 GLU A CA 1
ATOM 1828 C C . GLU A 1 233 ? -6.309 15.812 -18.078 1 86 233 GLU A C 1
ATOM 1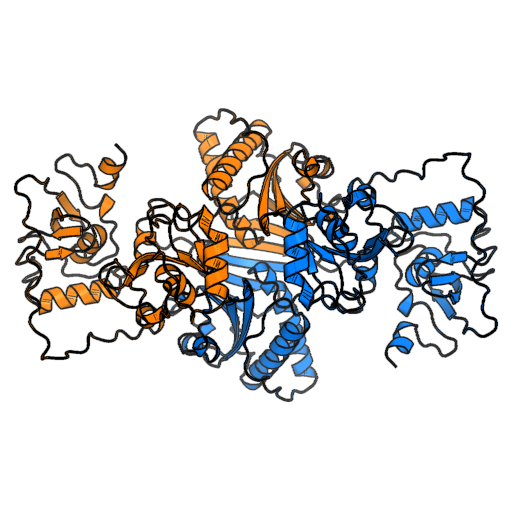830 O O . GLU A 1 233 ? -7.531 15.742 -18.219 1 86 233 GLU A O 1
ATOM 1835 N N . ASN A 1 234 ? -5.648 15.125 -17.328 1 81.81 234 ASN A N 1
ATOM 1836 C CA . ASN A 1 234 ? -6.285 14.016 -16.609 1 81.81 234 ASN A CA 1
ATOM 1837 C C . ASN A 1 234 ? -7.301 14.516 -15.594 1 81.81 234 ASN A C 1
ATOM 1839 O O . ASN A 1 234 ? -8.328 13.875 -15.367 1 81.81 234 ASN A O 1
ATOM 1843 N N . TYR A 1 235 ? -6.965 15.617 -15 1 87.38 235 TYR A N 1
ATOM 1844 C CA . TYR A 1 235 ? -7.828 16.109 -13.93 1 87.38 235 TYR A CA 1
ATOM 1845 C C . TYR A 1 235 ? -8.68 17.281 -14.406 1 87.38 235 TYR A C 1
ATOM 1847 O O . TYR A 1 235 ? -9.242 18.016 -13.594 1 87.38 235 TYR A O 1
ATOM 1855 N N . ALA A 1 236 ? -8.789 17.406 -15.656 1 88.19 236 ALA A N 1
ATOM 1856 C CA . ALA A 1 236 ? -9.562 18.516 -16.234 1 88.19 236 ALA A CA 1
ATOM 1857 C C . ALA A 1 236 ? -11.023 18.438 -15.773 1 88.19 236 ALA A C 1
ATOM 1859 O O . ALA A 1 236 ? -11.648 19.469 -15.516 1 88.19 236 ALA A O 1
ATOM 1860 N N . ALA A 1 237 ? -11.453 17.266 -15.602 1 86.06 237 ALA A N 1
ATOM 1861 C CA . ALA A 1 237 ? -12.852 17.062 -15.219 1 86.06 237 ALA A CA 1
ATOM 1862 C C . ALA A 1 237 ? -13.078 17.453 -13.766 1 86.06 237 ALA A C 1
ATOM 1864 O O . ALA A 1 237 ? -14.211 17.734 -13.359 1 86.06 237 ALA A O 1
ATOM 1865 N N . SER A 1 238 ? -12 17.469 -13.016 1 88.88 238 SER A N 1
ATOM 1866 C CA . SER A 1 238 ? -12.109 17.766 -11.594 1 88.88 238 SER A CA 1
ATOM 1867 C C . SER A 1 238 ? -11.891 19.25 -11.312 1 88.88 238 SER A C 1
ATOM 1869 O O . SER A 1 238 ? -11.898 19.672 -10.156 1 88.88 238 SER A O 1
ATOM 1871 N N . ILE A 1 239 ? -11.602 19.984 -12.328 1 91.38 239 ILE A N 1
ATOM 1872 C CA . ILE A 1 239 ? -11.438 21.422 -12.211 1 91.38 239 ILE A CA 1
ATOM 1873 C C . ILE A 1 239 ? -12.625 22.141 -12.836 1 91.38 239 ILE A C 1
ATOM 1875 O O . ILE A 1 239 ? -12.93 21.938 -14.016 1 91.38 239 ILE A O 1
ATOM 1879 N N . ASP A 1 240 ? -13.258 22.906 -12.078 1 90.31 240 ASP A N 1
ATOM 1880 C CA . ASP A 1 240 ? -14.461 23.547 -12.586 1 90.31 240 ASP A CA 1
ATOM 1881 C C . ASP A 1 240 ? -14.117 24.703 -13.508 1 90.31 240 ASP A C 1
ATOM 1883 O O . ASP A 1 240 ? -12.945 25.016 -13.719 1 90.31 240 ASP A O 1
ATOM 1887 N N . LYS A 1 241 ? -15.125 25.344 -14.102 1 88.06 241 LYS A N 1
ATOM 1888 C CA . LYS A 1 241 ? -14.961 26.406 -15.086 1 88.06 241 LYS A CA 1
ATOM 1889 C C . LYS A 1 241 ? -14.227 27.594 -14.484 1 88.06 241 LYS A C 1
ATOM 1891 O O . LYS A 1 241 ? -13.547 28.344 -15.195 1 88.06 241 LYS A O 1
ATOM 1896 N N . ASN A 1 242 ? -14.32 27.719 -13.141 1 91.38 242 ASN A N 1
ATOM 1897 C CA . ASN A 1 242 ? -13.68 28.844 -12.461 1 91.38 242 ASN A CA 1
ATOM 1898 C C . ASN A 1 242 ? -12.273 28.484 -11.992 1 91.38 242 ASN A C 1
ATOM 1900 O O . ASN A 1 242 ? -11.617 29.266 -11.312 1 91.38 242 ASN A O 1
ATOM 1904 N N . GLY A 1 243 ? -11.859 27.25 -12.266 1 92.75 243 GLY A N 1
ATOM 1905 C CA . GLY A 1 243 ? -10.516 26.812 -11.906 1 92.75 243 GLY A CA 1
ATOM 1906 C C . GLY A 1 243 ? -10.43 26.266 -10.492 1 92.75 243 GLY A C 1
ATOM 1907 O O . GLY A 1 243 ? -9.336 26.172 -9.93 1 92.75 243 GLY A O 1
ATOM 1908 N N . ILE A 1 244 ? -11.508 26.031 -9.969 1 93.62 244 ILE A N 1
ATOM 1909 C CA . ILE A 1 244 ? -11.531 25.547 -8.594 1 93.62 244 ILE A CA 1
ATOM 1910 C C . ILE A 1 244 ? -11.539 24.016 -8.594 1 93.62 244 ILE A C 1
ATOM 1912 O O . ILE A 1 244 ? -12.359 23.391 -9.273 1 93.62 244 ILE A O 1
ATOM 1916 N N . LEU A 1 245 ? -10.633 23.469 -7.844 1 93 245 LEU A N 1
ATOM 1917 C CA . LEU A 1 245 ? -10.531 22.031 -7.75 1 93 245 LEU A CA 1
ATOM 1918 C C . LEU A 1 245 ? -11.719 21.438 -6.992 1 93 245 LEU A C 1
ATOM 1920 O O . LEU A 1 245 ? -12.062 21.922 -5.91 1 93 245 LEU A O 1
ATOM 1924 N N . GLN A 1 246 ? -12.305 20.375 -7.492 1 90.31 246 GLN A N 1
ATOM 1925 C CA . GLN A 1 246 ? -13.531 19.828 -6.934 1 90.31 246 GLN A CA 1
ATOM 1926 C C . GLN A 1 246 ? -13.25 18.562 -6.137 1 90.31 246 GLN A C 1
ATOM 1928 O O . GLN A 1 246 ? -14.156 18 -5.516 1 90.31 246 GLN A O 1
ATOM 1933 N N . GLU A 1 247 ? -12.094 18.125 -6.16 1 87.25 247 GLU A N 1
ATOM 1934 C CA . GLU A 1 247 ? -11.688 16.953 -5.395 1 87.25 247 GLU A CA 1
ATOM 1935 C C . GLU A 1 247 ? -10.227 17.047 -4.965 1 87.25 247 GLU A C 1
ATOM 1937 O O . GLU A 1 247 ? -9.469 17.859 -5.504 1 87.25 247 GLU A O 1
ATOM 1942 N N . ASP A 1 248 ? -9.867 16.25 -3.984 1 88.12 248 ASP A N 1
ATOM 1943 C CA . ASP A 1 248 ? -8.469 16.203 -3.55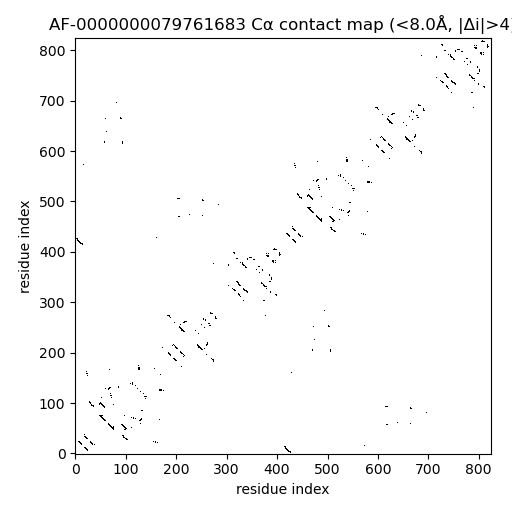7 1 88.12 248 ASP A CA 1
ATOM 1944 C C . ASP A 1 248 ? -7.621 15.406 -4.547 1 88.12 248 ASP A C 1
ATOM 1946 O O . ASP A 1 248 ? -8.055 14.375 -5.059 1 88.12 248 ASP A O 1
ATOM 1950 N N . ILE A 1 249 ? -6.508 15.977 -4.84 1 88.75 249 ILE A N 1
ATOM 1951 C CA . ILE A 1 249 ? -5.602 15.289 -5.758 1 88.75 249 ILE A CA 1
ATOM 1952 C C . ILE A 1 249 ? -4.262 15.047 -5.066 1 88.75 249 ILE A C 1
ATOM 1954 O O . ILE A 1 249 ? -3.754 15.922 -4.359 1 88.75 249 ILE A O 1
ATOM 1958 N N . CYS A 1 250 ? -3.762 13.844 -5.289 1 87.88 250 CYS A N 1
ATOM 1959 C CA . CYS A 1 250 ? -2.51 13.469 -4.641 1 87.88 250 CYS A CA 1
ATOM 1960 C C . CYS A 1 250 ? -1.354 13.484 -5.637 1 87.88 250 CYS A C 1
ATOM 1962 O O . CYS A 1 250 ? -1.481 12.977 -6.75 1 87.88 250 CYS A O 1
ATOM 1964 N N . PHE A 1 251 ? -0.262 14.164 -5.254 1 89.69 251 PHE A N 1
ATOM 1965 C CA . PHE A 1 251 ? 0.966 14.219 -6.039 1 89.69 251 PHE A CA 1
ATOM 1966 C C . PHE A 1 251 ? 2.123 13.586 -5.273 1 89.69 251 PHE A C 1
ATOM 1968 O O . PHE A 1 251 ? 2.01 13.32 -4.074 1 89.69 251 PHE A O 1
ATOM 1975 N N . GLY A 1 252 ? 3.162 13.375 -5.941 1 87.19 252 GLY A N 1
ATOM 1976 C CA . GLY A 1 252 ? 4.312 12.734 -5.32 1 87.19 252 GLY A CA 1
ATOM 1977 C C . GLY A 1 252 ? 5.203 13.711 -4.57 1 87.19 252 GLY A C 1
ATOM 1978 O O . GLY A 1 252 ? 5.922 13.32 -3.646 1 87.19 252 GLY A O 1
ATOM 1979 N N . SER A 1 253 ? 5.188 14.938 -5.008 1 89.38 253 SER A N 1
ATOM 1980 C CA . SER A 1 253 ? 6.086 15.914 -4.398 1 89.38 253 SER A CA 1
ATOM 1981 C C . SER A 1 253 ? 5.414 17.281 -4.273 1 89.38 253 SER A C 1
ATOM 1983 O O . SER A 1 253 ? 4.504 17.594 -5.039 1 89.38 253 SER A O 1
ATOM 1985 N N . PRO A 1 254 ? 5.898 18.031 -3.236 1 91.69 254 PRO A N 1
ATOM 1986 C CA . PRO A 1 254 ? 5.367 19.391 -3.104 1 91.69 254 PRO A CA 1
ATOM 1987 C C . PRO A 1 254 ? 5.641 20.25 -4.336 1 91.69 254 PRO A C 1
ATOM 1989 O O . PRO A 1 254 ? 4.812 21.094 -4.703 1 91.69 254 PRO A O 1
ATOM 1992 N N . SER A 1 255 ? 6.73 20.094 -5.02 1 89.94 255 SER A N 1
ATOM 1993 C CA . SER A 1 255 ? 7.078 20.891 -6.195 1 89.94 255 SER A CA 1
ATOM 1994 C C . SER A 1 255 ? 6.148 20.578 -7.363 1 89.94 255 SER A C 1
ATOM 1996 O O . SER A 1 255 ? 5.688 21.484 -8.055 1 89.94 255 SER A O 1
ATOM 1998 N N . TYR A 1 256 ? 5.863 19.312 -7.48 1 90.38 256 TYR A N 1
ATOM 1999 C CA . TYR A 1 256 ? 4.938 18.922 -8.539 1 90.38 256 TYR A CA 1
ATOM 2000 C C . TYR A 1 256 ? 3.539 19.469 -8.266 1 90.38 256 TYR A C 1
ATOM 2002 O O . TYR A 1 256 ? 2.857 19.938 -9.18 1 90.38 256 TYR A O 1
ATOM 2010 N N . ALA A 1 257 ? 3.16 19.406 -6.988 1 93.56 257 ALA A N 1
ATOM 2011 C CA . ALA A 1 257 ? 1.853 19.922 -6.582 1 93.56 257 ALA A CA 1
ATOM 2012 C C . ALA A 1 257 ? 1.745 21.422 -6.84 1 93.56 257 ALA A C 1
ATOM 2014 O O . ALA A 1 257 ? 0.761 21.891 -7.418 1 93.56 257 ALA A O 1
ATOM 2015 N N . SER A 1 258 ? 2.744 22.156 -6.465 1 94.75 258 SER A N 1
ATOM 2016 C CA . SER A 1 258 ? 2.713 23.594 -6.672 1 94.75 258 SER A CA 1
ATOM 2017 C C . SER A 1 258 ? 2.752 23.938 -8.156 1 94.75 258 SER A C 1
ATOM 2019 O O . SER A 1 258 ? 2.074 24.875 -8.602 1 94.75 258 SER A O 1
ATOM 2021 N N . THR A 1 259 ? 3.514 23.234 -8.93 1 93.19 259 THR A N 1
ATOM 2022 C CA . THR A 1 259 ? 3.584 23.469 -10.367 1 93.19 259 THR A CA 1
ATOM 2023 C C . THR A 1 259 ? 2.24 23.172 -11.031 1 93.19 259 THR A C 1
ATOM 2025 O O . THR A 1 259 ? 1.829 23.875 -11.953 1 93.19 259 THR A O 1
ATOM 2028 N N . PHE A 1 260 ? 1.606 22.188 -10.523 1 94.06 260 PHE A N 1
ATOM 2029 C CA . PHE A 1 260 ? 0.268 21.875 -11.008 1 94.06 260 PHE A CA 1
ATOM 2030 C C . PHE A 1 260 ? -0.692 23.031 -10.727 1 94.06 260 PHE A C 1
ATOM 2032 O O . PHE A 1 260 ? -1.521 23.375 -11.578 1 94.06 260 PHE A O 1
ATOM 2039 N N . VAL A 1 261 ? -0.55 23.625 -9.609 1 95.69 261 VAL A N 1
ATOM 2040 C CA . VAL A 1 261 ? -1.454 24.672 -9.172 1 95.69 261 VAL A CA 1
ATOM 2041 C C . VAL A 1 261 ? -1.202 25.938 -9.984 1 95.69 261 VAL A C 1
ATOM 2043 O O . VAL A 1 261 ? -2.143 26.562 -10.484 1 95.69 261 VAL A O 1
ATOM 2046 N N . CYS A 1 262 ? 0.036 26.328 -10.203 1 94.88 262 CYS A N 1
ATOM 2047 C CA . CYS A 1 262 ? 0.335 27.609 -10.82 1 94.88 262 CYS A CA 1
ATOM 2048 C C . CYS A 1 262 ? 0.611 27.453 -12.312 1 94.88 262 CYS A C 1
ATOM 2050 O O . CYS A 1 262 ? 0.615 28.438 -13.055 1 94.88 262 CYS A O 1
ATOM 2052 N N . GLY A 1 263 ? 0.957 26.25 -12.789 1 93.31 263 GLY A N 1
ATOM 2053 C CA . GLY A 1 263 ? 1.198 26 -14.203 1 93.31 263 GLY A CA 1
ATOM 2054 C C . GLY A 1 263 ? 2.566 26.469 -14.664 1 93.31 263 GLY A C 1
ATOM 2055 O O . GLY A 1 263 ? 2.82 26.578 -15.859 1 93.31 263 GLY A O 1
ATOM 2056 N N . LYS A 1 264 ? 3.361 26.859 -13.758 1 92.5 264 LYS A N 1
ATOM 2057 C CA . LYS A 1 264 ? 4.742 27.281 -14 1 92.5 264 LYS A CA 1
ATOM 2058 C C . LYS A 1 264 ? 5.703 26.578 -13.047 1 92.5 264 LYS A C 1
ATOM 2060 O O . LYS A 1 264 ? 5.273 25.859 -12.133 1 92.5 264 LYS A O 1
ATOM 2065 N N . ASN A 1 265 ? 6.961 26.734 -13.406 1 89.38 265 ASN A N 1
ATOM 2066 C CA . ASN A 1 265 ? 7.945 26.125 -12.523 1 89.38 265 ASN A CA 1
ATOM 2067 C C . ASN A 1 265 ? 7.844 26.672 -11.102 1 89.38 265 ASN A C 1
ATOM 2069 O O . ASN A 1 265 ? 7.695 27.875 -10.906 1 89.38 265 ASN A O 1
ATOM 2073 N N . SER A 1 266 ? 7.797 25.75 -10.156 1 90.62 266 SER A N 1
ATOM 2074 C CA . SER A 1 266 ? 7.645 26.156 -8.758 1 90.62 266 SER A CA 1
ATOM 2075 C C . SER A 1 266 ? 8.453 25.234 -7.84 1 90.62 266 SER A C 1
ATOM 2077 O O . SER A 1 266 ? 8.531 24.031 -8.062 1 90.62 266 SER A O 1
ATOM 2079 N N . ASN A 1 267 ? 9.133 25.875 -6.914 1 88.31 267 ASN A N 1
ATOM 2080 C CA . ASN A 1 267 ? 9.805 25.141 -5.848 1 88.31 267 ASN A CA 1
ATOM 2081 C C . ASN A 1 267 ? 8.875 24.922 -4.652 1 88.31 267 ASN A C 1
ATOM 2083 O O . ASN A 1 267 ? 8.742 25.812 -3.801 1 88.31 267 ASN A O 1
ATOM 2087 N N . GLY A 1 268 ? 8.367 23.812 -4.57 1 90.94 268 GLY A N 1
ATOM 2088 C CA . GLY A 1 268 ? 7.363 23.516 -3.564 1 90.94 268 GLY A CA 1
ATOM 2089 C C . GLY A 1 268 ? 7.902 23.562 -2.148 1 90.94 268 GLY A C 1
ATOM 2090 O O . GLY A 1 268 ? 7.16 23.859 -1.207 1 90.94 268 GLY A O 1
ATOM 2091 N N . LEU A 1 269 ? 9.195 23.328 -1.978 1 87.5 269 LEU A N 1
ATOM 2092 C CA . LEU A 1 269 ? 9.781 23.344 -0.644 1 87.5 269 LEU A CA 1
ATOM 2093 C C . LEU A 1 269 ? 9.781 24.75 -0.057 1 87.5 269 LEU A C 1
ATOM 2095 O O . LEU A 1 269 ? 9.68 24.906 1.16 1 87.5 269 LEU A O 1
ATOM 2099 N N . VAL A 1 270 ? 9.781 25.625 -0.925 1 89.12 270 VAL A N 1
ATOM 2100 C CA . VAL A 1 270 ? 9.867 27.016 -0.489 1 89.12 270 VAL A CA 1
ATOM 2101 C C . VAL A 1 270 ? 8.484 27.656 -0.547 1 89.12 270 VAL A C 1
ATOM 2103 O O . VAL A 1 270 ? 8.102 28.422 0.348 1 89.12 270 VAL A O 1
ATOM 2106 N N . GLU A 1 271 ? 7.719 27.281 -1.52 1 92.44 271 GLU A N 1
ATOM 2107 C CA . GLU A 1 271 ? 6.496 28.016 -1.805 1 92.44 271 GLU A CA 1
ATOM 2108 C C . GLU A 1 271 ? 5.332 27.516 -0.958 1 92.44 271 GLU A C 1
ATOM 2110 O O . GLU A 1 271 ? 4.371 28.234 -0.714 1 92.44 271 GLU A O 1
ATOM 2115 N N . TRP A 1 272 ? 5.383 26.297 -0.595 1 93.31 272 TRP A N 1
ATOM 2116 C CA . TRP A 1 272 ? 4.387 25.797 0.356 1 93.31 272 TRP A CA 1
ATOM 2117 C C . TRP A 1 272 ? 4.734 26.234 1.775 1 93.31 272 TRP A C 1
ATOM 2119 O O . TRP A 1 272 ? 5.859 26.031 2.238 1 93.31 272 TRP A O 1
ATOM 2129 N N . LYS A 1 273 ? 3.781 26.859 2.42 1 90.75 273 LYS A N 1
ATOM 2130 C CA . LYS A 1 273 ? 4.023 27.391 3.754 1 90.75 273 LYS A CA 1
ATOM 2131 C C . LYS A 1 273 ? 2.914 26.984 4.719 1 90.75 273 LYS A C 1
ATOM 2133 O O . LYS A 1 273 ? 1.776 26.75 4.305 1 90.75 273 LYS A O 1
ATOM 2138 N N . ASP A 1 274 ? 3.328 26.875 5.875 1 86.5 274 ASP A N 1
ATOM 2139 C CA . ASP A 1 274 ? 2.309 26.578 6.871 1 86.5 274 ASP A CA 1
ATOM 2140 C C . ASP A 1 274 ? 1.512 27.828 7.238 1 86.5 274 ASP A C 1
ATOM 2142 O O . ASP A 1 274 ? 1.702 28.891 6.645 1 86.5 274 ASP A O 1
ATOM 2146 N N . LYS A 1 275 ? 0.593 27.688 8.141 1 78.31 275 LYS A N 1
ATOM 2147 C CA . LYS A 1 275 ? -0.305 28.766 8.516 1 78.31 275 LYS A CA 1
ATOM 2148 C C . LYS A 1 275 ? 0.472 29.953 9.086 1 78.31 275 LYS A C 1
ATOM 2150 O O . LYS A 1 275 ? -0.011 31.094 9.062 1 78.31 275 LYS A O 1
ATOM 2155 N N . PHE A 1 276 ? 1.771 29.703 9.453 1 76.25 276 PHE A N 1
ATOM 2156 C CA . PHE A 1 276 ? 2.609 30.719 10.062 1 76.25 276 PHE A CA 1
ATOM 2157 C C . PHE A 1 276 ? 3.588 31.297 9.047 1 76.25 276 PHE A C 1
ATOM 2159 O O . PHE A 1 276 ? 4.414 32.156 9.383 1 76.25 276 PHE A O 1
ATOM 2166 N N . GLY A 1 277 ? 3.535 30.828 7.906 1 82.06 277 GLY A N 1
ATOM 2167 C CA . GLY A 1 277 ? 4.375 31.344 6.836 1 82.06 277 GLY A CA 1
ATOM 2168 C C . GLY A 1 277 ? 5.723 30.641 6.746 1 82.06 277 GLY A C 1
ATOM 2169 O O . GLY A 1 277 ? 6.617 31.109 6.039 1 82.06 277 GLY A O 1
ATOM 2170 N N . VAL A 1 278 ? 5.875 29.672 7.488 1 83.38 278 VAL A N 1
ATOM 2171 C CA . VAL A 1 278 ? 7.129 28.922 7.445 1 83.38 278 VAL A CA 1
ATOM 2172 C C . VAL A 1 278 ? 7.105 27.953 6.266 1 83.38 278 VAL A C 1
ATOM 2174 O O . VAL A 1 278 ? 6.137 27.219 6.074 1 83.38 278 VAL A O 1
ATOM 2177 N N . SER A 1 279 ? 8.141 27.969 5.531 1 88.75 279 SER A N 1
ATOM 2178 C CA . SER A 1 279 ? 8.227 27.125 4.344 1 88.75 279 SER A CA 1
ATOM 2179 C C . SER A 1 279 ? 8.422 25.672 4.719 1 88.75 279 SER A C 1
ATOM 2181 O O . SER A 1 279 ? 8.906 25.359 5.809 1 88.75 279 SER A O 1
ATOM 2183 N N . LEU A 1 280 ? 8.023 24.828 3.848 1 86.81 280 LEU A N 1
ATOM 2184 C CA . LEU A 1 280 ? 8.164 23.391 4.059 1 86.81 280 LEU A CA 1
ATOM 2185 C C . LEU A 1 280 ? 9.625 23 4.258 1 86.81 280 LEU A C 1
ATOM 2187 O O . LEU A 1 280 ? 9.938 22.125 5.062 1 86.81 280 LEU A O 1
ATOM 2191 N N . LYS A 1 281 ? 10.484 23.641 3.549 1 81.38 281 LYS A N 1
ATOM 2192 C CA . LYS A 1 281 ? 11.922 23.406 3.688 1 81.38 281 LYS A CA 1
ATOM 2193 C C . LYS A 1 281 ? 12.383 23.641 5.121 1 81.38 281 LYS A C 1
ATOM 2195 O O . LYS A 1 281 ? 13.133 22.828 5.68 1 81.38 281 LYS A O 1
ATOM 2200 N N . ASN A 1 282 ? 11.898 24.672 5.66 1 79.19 282 ASN A N 1
ATOM 2201 C CA . ASN A 1 282 ? 12.289 25.047 7.02 1 79.19 282 ASN A CA 1
ATOM 2202 C C . ASN A 1 282 ? 11.609 24.156 8.055 1 79.19 282 ASN A C 1
ATOM 2204 O O . ASN A 1 282 ? 12.148 23.938 9.141 1 79.19 282 ASN A O 1
ATOM 2208 N N . LEU A 1 283 ? 10.508 23.719 7.707 1 76.19 283 LEU A N 1
ATOM 2209 C CA . LEU A 1 283 ? 9.797 22.812 8.602 1 76.19 283 LEU A CA 1
ATOM 2210 C C . LEU A 1 283 ? 10.523 21.469 8.703 1 76.19 283 LEU A C 1
ATOM 2212 O O . LEU A 1 283 ? 10.562 20.859 9.773 1 76.19 283 LEU A O 1
ATOM 2216 N N . ASP A 1 284 ? 11.078 21.016 7.621 1 71.88 284 ASP A N 1
ATOM 2217 C CA . ASP A 1 284 ? 11.773 19.734 7.555 1 71.88 284 ASP A CA 1
ATOM 2218 C C . ASP A 1 284 ? 13.117 19.812 8.273 1 71.88 284 ASP A C 1
ATOM 2220 O O . ASP A 1 284 ? 13.531 18.844 8.922 1 71.88 284 ASP A O 1
ATOM 2224 N N . SER A 1 285 ? 14.016 20.875 7.945 1 61.38 285 SER A N 1
ATOM 2225 C CA . SER A 1 285 ? 15.359 20.969 8.5 1 61.38 285 SER A CA 1
ATOM 2226 C C . SER A 1 285 ? 15.328 21.375 9.969 1 61.38 285 SER A C 1
ATOM 2228 O O . SER A 1 285 ? 16.312 21.219 10.688 1 61.38 285 SER A O 1
ATOM 2230 N N . GLY A 1 286 ? 14.312 21.297 10.5 1 53.69 286 GLY A N 1
ATOM 2231 C CA . GLY A 1 286 ? 14.281 21.75 11.875 1 53.69 286 GLY A CA 1
ATOM 2232 C C . GLY A 1 286 ? 14.891 23.141 12.055 1 53.69 286 GLY A C 1
ATOM 2233 O O . GLY A 1 286 ? 15.117 23.578 13.18 1 53.69 286 GLY A O 1
ATOM 2234 N N . GLU A 1 287 ? 15.727 23.609 11 1 43.16 287 GLU A N 1
ATOM 2235 C CA . GLU A 1 287 ? 16.438 24.875 11.18 1 43.16 287 GLU A CA 1
ATOM 2236 C C . GLU A 1 287 ? 15.453 26.031 11.375 1 43.16 287 GLU A C 1
ATOM 2238 O O . GLU A 1 287 ? 14.531 26.219 10.578 1 43.16 287 GLU A O 1
ATOM 2243 N N . ASP A 1 288 ? 15.227 26.266 12.484 1 36.12 288 ASP A N 1
ATOM 2244 C CA . ASP A 1 288 ? 14.57 27.516 12.859 1 36.12 288 ASP A CA 1
ATOM 2245 C C . ASP A 1 288 ? 15.188 28.703 12.133 1 36.12 288 ASP A C 1
ATOM 2247 O O . ASP A 1 288 ? 16.312 29.109 12.438 1 36.12 288 ASP A O 1
ATOM 2251 N N . GLU A 1 289 ? 15.383 28.766 10.898 1 34.03 289 GLU A N 1
ATOM 2252 C CA . GLU A 1 289 ? 15.883 30.047 10.43 1 34.03 289 GLU A CA 1
ATOM 2253 C C . GLU A 1 289 ? 15.203 31.203 11.164 1 34.03 289 GLU A C 1
ATOM 2255 O O . GLU A 1 289 ? 13.977 31.312 11.156 1 34.03 289 GLU A O 1
ATOM 2260 N N . ALA A 1 290 ? 15.805 31.688 12.203 1 30.11 290 ALA A N 1
ATOM 2261 C CA . ALA A 1 290 ? 15.445 33.031 12.688 1 30.11 290 ALA A CA 1
ATOM 2262 C C . ALA A 1 290 ? 15.156 33.969 11.516 1 30.11 290 ALA A C 1
ATOM 2264 O O . ALA A 1 290 ? 15.859 33.938 10.508 1 30.11 290 ALA A O 1
ATOM 2265 N N . PRO A 1 291 ? 14.023 34.406 11.297 1 30.31 291 PRO A N 1
ATOM 2266 C CA . PRO A 1 291 ? 13.836 35.438 10.289 1 30.31 291 PRO A CA 1
ATOM 2267 C C . PRO A 1 291 ? 15.07 36.312 10.109 1 30.31 291 PRO A C 1
ATOM 2269 O O . PRO A 1 291 ? 15.711 36.688 11.094 1 30.31 291 PRO A O 1
ATOM 2272 N N . ALA A 1 292 ? 15.914 36.062 9.211 1 28.47 292 ALA A N 1
ATOM 2273 C CA . ALA A 1 292 ? 16.953 37.031 8.867 1 28.47 292 ALA A CA 1
ATOM 2274 C C . ALA A 1 292 ? 16.469 38.469 9.133 1 28.47 292 ALA A C 1
ATOM 2276 O O . ALA A 1 292 ? 15.352 38.844 8.766 1 28.47 292 ALA A O 1
ATOM 2277 N N . SER A 1 293 ? 17.047 39.156 10.094 1 26.77 293 SER A N 1
ATOM 2278 C CA . SER A 1 293 ? 17.109 40.594 10.359 1 26.77 293 SER A CA 1
ATOM 2279 C C . SER A 1 293 ? 17.422 41.375 9.078 1 26.77 293 SER A C 1
ATOM 2281 O O . SER A 1 293 ? 18.531 41.906 8.914 1 26.77 293 SER A O 1
ATOM 2283 N N . ASP A 1 294 ? 17.25 40.906 7.91 1 27.94 294 ASP A N 1
ATOM 2284 C CA . ASP A 1 294 ? 17.453 42.031 6.969 1 27.94 294 ASP A CA 1
ATOM 2285 C C . ASP A 1 294 ? 16.688 43.281 7.414 1 27.94 294 ASP A C 1
ATOM 2287 O O . ASP A 1 294 ? 15.477 43.219 7.586 1 27.94 294 ASP A O 1
ATOM 2291 N N . LYS A 1 295 ? 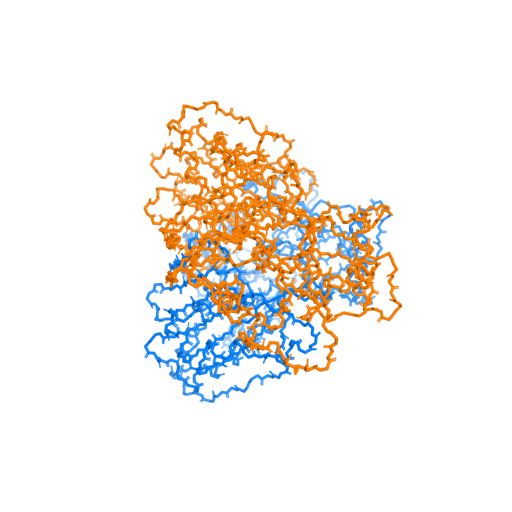17.375 44.281 8.031 1 29.84 295 LYS A N 1
ATOM 2292 C CA . LYS A 1 295 ? 17.219 45.656 8.445 1 29.84 295 LYS A CA 1
ATOM 2293 C C . LYS A 1 295 ? 16.328 46.438 7.477 1 29.84 295 LYS A C 1
ATOM 2295 O O . LYS A 1 295 ? 15.898 47.562 7.773 1 29.84 295 LYS A O 1
ATOM 2300 N N . LYS A 1 296 ? 16.688 46.5 6.199 1 29.25 296 LYS A N 1
ATOM 2301 C CA . LYS A 1 296 ? 15.977 47.594 5.531 1 29.25 296 LYS A CA 1
ATOM 2302 C C . LYS A 1 296 ? 14.531 47.219 5.25 1 29.25 296 LYS A C 1
ATOM 2304 O O . LYS A 1 296 ? 13.922 47.688 4.297 1 29.25 296 LYS A O 1
ATOM 2309 N N . LYS A 1 297 ? 14.078 46.094 5.516 1 28.89 297 LYS A N 1
ATOM 2310 C CA . LYS A 1 297 ? 12.664 46.125 5.129 1 28.89 297 LYS A CA 1
ATOM 2311 C C . LYS A 1 297 ? 11.93 47.25 5.816 1 28.89 297 LYS A C 1
ATOM 2313 O O . LYS A 1 297 ? 12.156 47.531 6.996 1 28.89 297 LYS A O 1
ATOM 2318 N N . ALA A 1 298 ? 11.375 48.094 4.984 1 25.56 298 ALA A N 1
ATOM 2319 C CA . ALA A 1 298 ? 10.336 49.062 5.332 1 25.56 298 ALA A CA 1
ATOM 2320 C C . ALA A 1 298 ? 9.359 48.469 6.348 1 25.56 298 ALA A C 1
ATOM 2322 O O . ALA A 1 298 ? 9.156 47.25 6.398 1 25.56 298 ALA A O 1
ATOM 2323 N N . ALA A 1 299 ? 9.062 49.156 7.414 1 26.16 299 ALA A N 1
ATOM 2324 C CA . ALA A 1 299 ? 7.98 49.156 8.398 1 26.16 299 ALA A CA 1
ATOM 2325 C C . ALA A 1 299 ? 6.691 48.594 7.789 1 26.16 299 ALA A C 1
ATOM 2327 O O . ALA A 1 299 ? 5.992 49.312 7.062 1 26.16 299 ALA A O 1
ATOM 2328 N N . VAL A 1 300 ? 6.809 47.688 6.977 1 26.92 300 VAL A N 1
ATOM 2329 C CA . VAL A 1 300 ? 5.418 47.406 6.617 1 26.92 300 VAL A CA 1
ATOM 2330 C C . VAL A 1 300 ? 4.543 47.469 7.867 1 26.92 300 VAL A C 1
ATOM 2332 O O . VAL A 1 300 ? 4.789 46.75 8.844 1 26.92 300 VAL A O 1
ATOM 2335 N N . LYS A 1 301 ? 3.977 48.531 8.062 1 29.89 301 LYS A N 1
ATOM 2336 C CA . LYS A 1 301 ? 3.006 48.844 9.109 1 29.89 301 LYS A CA 1
ATOM 2337 C C . LYS A 1 301 ? 2.125 47.656 9.438 1 29.89 301 LYS A C 1
ATOM 2339 O O . LYS A 1 301 ? 1.67 46.938 8.539 1 29.89 301 LYS A O 1
ATOM 2344 N N . PRO A 1 302 ? 2.287 47.031 10.586 1 29.61 302 PRO A N 1
ATOM 2345 C CA . PRO A 1 302 ? 1.324 46.031 11.023 1 29.61 302 PRO A CA 1
ATOM 2346 C C . PRO A 1 302 ? -0.047 46.188 10.375 1 29.61 302 PRO A C 1
ATOM 2348 O O . PRO A 1 302 ? -0.542 47.312 10.25 1 29.61 302 PRO A O 1
ATOM 2351 N N . GLN A 1 303 ? -0.307 45.656 9.266 1 30.67 303 GLN A N 1
ATOM 2352 C CA . GLN A 1 303 ? -1.688 45.875 8.852 1 30.67 303 GLN A CA 1
ATOM 2353 C C . GLN A 1 303 ? -2.592 46.125 10.055 1 30.67 303 GLN A C 1
ATOM 2355 O O . GLN A 1 303 ? -2.486 45.438 11.07 1 30.67 303 GLN A O 1
ATOM 2360 N N . PRO A 1 304 ? -3.062 47.219 10.32 1 32.78 304 PRO A N 1
ATOM 2361 C CA . PRO A 1 304 ? -3.936 47.438 11.469 1 32.78 304 PRO A CA 1
ATOM 2362 C C . PRO A 1 304 ? -4.84 46.25 11.766 1 32.78 304 PRO A C 1
ATOM 2364 O O . PRO A 1 304 ? -5.215 45.531 10.852 1 32.78 304 PRO A O 1
ATOM 2367 N N . ALA A 1 305 ? -4.723 45.531 12.953 1 40.44 305 ALA A N 1
ATOM 2368 C CA . ALA A 1 305 ? -5.688 44.531 13.406 1 40.44 305 ALA A CA 1
ATOM 2369 C C . ALA A 1 305 ? -7.051 44.75 12.758 1 40.44 305 ALA A C 1
ATOM 2371 O O . ALA A 1 305 ? -7.516 45.875 12.656 1 40.44 305 ALA A O 1
ATOM 2372 N N . PRO A 1 306 ? -7.406 44 11.766 1 43.56 306 PRO A N 1
ATOM 2373 C CA . PRO A 1 306 ? -8.766 44.375 11.359 1 43.56 306 PRO A CA 1
ATOM 2374 C C . PRO A 1 306 ? -9.602 44.938 12.508 1 43.56 306 PRO A C 1
ATOM 2376 O O . PRO A 1 306 ? -9.359 44.594 13.672 1 43.56 306 PRO A O 1
ATOM 2379 N N . ALA A 1 307 ? -10.172 46.031 12.352 1 45.47 307 ALA A N 1
ATOM 2380 C CA . ALA A 1 307 ? -10.992 46.75 13.32 1 45.47 307 ALA A CA 1
ATOM 2381 C C . ALA A 1 307 ? -11.93 45.812 14.055 1 45.47 307 ALA A C 1
ATOM 2383 O O . ALA A 1 307 ? -12.492 44.875 13.445 1 45.47 307 ALA A O 1
ATOM 2384 N N . VAL A 1 308 ? -11.688 45.562 15.352 1 52.88 308 VAL A N 1
ATOM 2385 C CA . VAL A 1 308 ? -12.664 44.906 16.203 1 52.88 308 VAL A CA 1
ATOM 2386 C C . VAL A 1 308 ? -14.078 45.344 15.797 1 52.88 308 VAL A C 1
ATOM 2388 O O . VAL A 1 308 ? -14.344 46.531 15.617 1 52.88 308 VAL A O 1
ATOM 2391 N N . SER A 1 309 ? -14.711 44.594 14.953 1 52.84 309 SER A N 1
ATOM 2392 C CA . SER A 1 309 ? -16.094 45 14.68 1 52.84 309 SER A CA 1
ATOM 2393 C C . SER A 1 309 ? -16.875 45.219 15.969 1 52.84 309 SER A C 1
ATOM 2395 O O . SER A 1 309 ? -16.844 44.375 16.875 1 52.84 309 SER A O 1
ATOM 2397 N N . ALA A 1 310 ? -17.234 46.375 16.25 1 56.28 310 ALA A N 1
ATOM 2398 C CA . ALA A 1 310 ? -18.062 46.719 17.406 1 56.28 310 ALA A CA 1
ATOM 2399 C C . ALA A 1 310 ? -19.234 45.781 17.562 1 56.28 310 ALA A C 1
ATOM 2401 O O . ALA A 1 310 ? -19.75 45.562 18.672 1 56.28 310 ALA A O 1
ATOM 2402 N N . ASN A 1 311 ? -19.609 45.031 16.469 1 58.28 311 ASN A N 1
ATOM 2403 C CA . ASN A 1 311 ? -20.812 44.188 16.5 1 58.28 311 ASN A CA 1
ATOM 2404 C C . ASN A 1 311 ? -20.453 42.719 16.609 1 58.28 311 ASN A C 1
ATOM 2406 O O . ASN A 1 311 ? -21.344 41.875 16.516 1 58.28 311 ASN A O 1
ATOM 2410 N N . ALA A 1 312 ? -19.203 42.375 16.781 1 67.62 312 ALA A N 1
ATOM 2411 C CA . ALA A 1 312 ? -18.859 40.969 16.812 1 67.62 312 ALA A CA 1
ATOM 2412 C C . ALA A 1 312 ? -18.922 40.406 18.234 1 67.62 312 ALA A C 1
ATOM 2414 O O . ALA A 1 312 ? -18.641 41.125 19.188 1 67.62 312 ALA A O 1
ATOM 2415 N N . GLU A 1 313 ? -19.344 39.25 18.328 1 78.38 313 GLU A N 1
ATOM 2416 C CA . GLU A 1 313 ? -19.5 38.594 19.625 1 78.38 313 GLU A CA 1
ATOM 2417 C C . GLU A 1 313 ? -18.141 38.312 20.266 1 78.38 313 GLU A C 1
ATOM 2419 O O . GLU A 1 313 ? -17.203 37.844 19.594 1 78.38 313 GLU A O 1
ATOM 2424 N N . ILE A 1 314 ? -17.969 38.781 21.453 1 83.88 314 ILE A N 1
ATOM 2425 C CA . ILE A 1 314 ? -16.75 38.562 22.234 1 83.88 314 ILE A CA 1
ATOM 2426 C C . ILE A 1 314 ? -16.719 37.156 22.797 1 83.88 314 ILE A C 1
ATOM 2428 O O . ILE A 1 314 ? -17.719 36.688 23.391 1 83.88 314 ILE A O 1
ATOM 2432 N N . LEU A 1 315 ? -15.594 36.531 22.547 1 88.94 315 LEU A N 1
ATOM 2433 C CA . LEU A 1 315 ? -15.391 35.188 23.078 1 88.94 315 LEU A CA 1
ATOM 2434 C C . LEU A 1 315 ? -14.492 35.219 24.312 1 88.94 315 LEU A C 1
ATOM 2436 O O . LEU A 1 315 ? -13.672 36.125 24.469 1 88.94 315 LEU A O 1
ATOM 2440 N N . HIS A 1 316 ? -14.828 34.25 25.234 1 90.31 316 HIS A N 1
ATOM 2441 C CA . HIS A 1 316 ? -14.109 34.156 26.5 1 90.31 316 HIS A CA 1
ATOM 2442 C C . HIS A 1 316 ? -13.367 32.844 26.641 1 90.31 316 HIS A C 1
ATOM 2444 O O . HIS A 1 316 ? -13.891 31.797 26.25 1 90.31 316 HIS A O 1
ATOM 2450 N N . LEU A 1 317 ? -12.164 32.938 27.062 1 88.31 317 LEU A N 1
ATOM 2451 C CA . LEU A 1 317 ? -11.367 31.766 27.406 1 88.31 317 LEU A CA 1
ATOM 2452 C C . LEU A 1 317 ? -10.898 31.844 28.844 1 88.31 317 LEU A C 1
ATOM 2454 O O . LEU A 1 317 ? -10.398 32.875 29.297 1 88.31 317 LEU A O 1
ATOM 2458 N N . ALA A 1 318 ? -11.289 30.797 29.609 1 81.44 318 ALA A N 1
ATOM 2459 C CA . ALA A 1 318 ? -10.805 30.656 30.984 1 81.44 318 ALA A CA 1
ATOM 2460 C C . ALA A 1 318 ? -10.219 29.281 31.219 1 81.44 318 ALA A C 1
ATOM 2462 O O . ALA A 1 318 ? -10.883 28.266 30.969 1 81.44 318 ALA A O 1
ATOM 2463 N N . GLY A 1 319 ? -8.844 29.234 31.375 1 72.38 319 GLY A N 1
ATOM 2464 C CA . GLY A 1 319 ? -8.172 27.969 31.609 1 72.38 319 GLY A CA 1
ATOM 2465 C C . GLY A 1 319 ? -6.727 28.141 32.031 1 72.38 319 GLY A C 1
ATOM 2466 O O . GLY A 1 319 ? -6.074 29.109 31.688 1 72.38 319 GLY A O 1
ATOM 2467 N N . LYS A 1 320 ? -6.215 27.188 32.812 1 68.62 320 LYS A N 1
ATOM 2468 C CA . LYS A 1 320 ? -4.836 27.094 33.281 1 68.62 320 LYS A CA 1
ATOM 2469 C C . LYS A 1 320 ? -4.406 28.391 33.969 1 68.62 320 LYS A C 1
ATOM 2471 O O . LYS A 1 320 ? -3.316 28.906 33.719 1 68.62 320 LYS A O 1
ATOM 2476 N N . LYS A 1 321 ? -5.219 29.031 34.688 1 74.38 321 LYS A N 1
ATOM 2477 C CA . LYS A 1 321 ? -5.016 30.188 35.562 1 74.38 321 LYS A CA 1
ATOM 2478 C C . LYS A 1 321 ? -4.898 31.484 34.75 1 74.38 321 LYS A C 1
ATOM 2480 O O . LYS A 1 321 ? -4.238 32.438 35.156 1 74.38 321 LYS A O 1
ATOM 2485 N N . VAL A 1 322 ? -5.402 31.391 33.469 1 84.5 322 VAL A N 1
ATOM 2486 C CA . VAL A 1 322 ? -5.383 32.594 32.656 1 84.5 322 VAL A CA 1
ATOM 2487 C C . VAL A 1 322 ? -6.758 32.844 32.031 1 84.5 322 VAL A C 1
ATOM 2489 O O . VAL A 1 322 ? -7.469 31.875 31.719 1 84.5 322 VAL A O 1
ATOM 2492 N N . ALA A 1 323 ? -7.223 34.062 32.031 1 88.94 323 ALA A N 1
ATOM 2493 C CA . ALA A 1 323 ? -8.453 34.469 31.344 1 88.94 323 ALA A CA 1
ATOM 2494 C C . ALA A 1 323 ? -8.156 35.438 30.203 1 88.94 323 ALA A C 1
ATOM 2496 O O . ALA A 1 323 ? -7.305 36.312 30.328 1 88.94 323 ALA A O 1
ATOM 2497 N N . ALA A 1 324 ? -8.773 35.188 29.078 1 91.25 324 ALA A N 1
ATOM 2498 C CA . ALA A 1 324 ? -8.562 36.031 27.891 1 91.25 324 ALA A CA 1
ATOM 2499 C C . ALA A 1 324 ? -9.867 36.219 27.125 1 91.25 324 ALA A C 1
ATOM 2501 O O . ALA A 1 324 ? -10.805 35.438 27.266 1 91.25 324 ALA A O 1
ATOM 2502 N N . THR A 1 325 ? -10 37.344 26.516 1 90.56 325 THR A N 1
ATOM 2503 C CA . THR A 1 325 ? -11.109 37.656 25.625 1 90.56 325 THR A CA 1
ATOM 2504 C C . THR A 1 325 ? -10.609 37.875 24.203 1 90.56 325 THR A C 1
ATOM 2506 O O . THR A 1 325 ? -9.469 38.281 23.984 1 90.56 325 THR A O 1
ATOM 2509 N N . GLY A 1 326 ? -11.422 37.469 23.281 1 89.38 326 GLY A N 1
ATOM 2510 C CA . GLY A 1 326 ? -11.031 37.625 21.891 1 89.38 326 GLY A CA 1
ATOM 2511 C C . GLY A 1 326 ? -12.211 37.625 20.938 1 89.38 326 GLY A C 1
ATOM 2512 O O . GLY A 1 326 ? -13.359 37.469 21.359 1 89.38 326 GLY A O 1
ATOM 2513 N N . GLN A 1 327 ? -11.969 37.938 19.688 1 87.38 327 GLN A N 1
ATOM 2514 C CA . GLN A 1 327 ? -12.984 37.969 18.641 1 87.38 327 GLN A CA 1
ATOM 2515 C C . GLN A 1 327 ? -12.477 37.344 17.359 1 87.38 327 GLN A C 1
ATOM 2517 O O . GLN A 1 327 ? -11.289 37.438 17.031 1 87.38 327 GLN A O 1
ATOM 2522 N N . ILE A 1 328 ? -13.453 36.719 16.781 1 83.88 328 ILE A N 1
ATOM 2523 C CA . ILE A 1 328 ? -13.148 36.188 15.453 1 83.88 328 ILE A CA 1
ATOM 2524 C C . ILE A 1 328 ? -13.016 37.344 14.461 1 83.88 328 ILE A C 1
ATOM 2526 O O . ILE A 1 328 ? -13.867 38.25 14.414 1 83.88 328 ILE A O 1
ATOM 2530 N N . SER A 1 329 ? -11.922 37.438 13.852 1 77.12 329 SER A N 1
ATOM 2531 C CA . SER A 1 329 ? -11.688 38.469 12.852 1 77.12 329 SER A CA 1
ATOM 2532 C C . SER A 1 329 ? -11.242 37.875 11.523 1 77.12 329 SER A C 1
ATOM 2534 O O . SER A 1 329 ? -10.078 37.5 11.359 1 77.12 329 SER A O 1
ATOM 2536 N N . GLY A 1 330 ? -12.18 37.844 10.633 1 66.5 330 GLY A N 1
ATOM 2537 C CA . GLY A 1 330 ? -11.891 37.219 9.359 1 66.5 330 GLY A CA 1
ATOM 2538 C C . GLY A 1 330 ? -11.586 35.719 9.5 1 66.5 330 GLY A C 1
ATOM 2539 O O . GLY A 1 330 ? -12.406 34.969 10 1 66.5 330 GLY A O 1
ATOM 2540 N N . ASP A 1 331 ? -10.484 35.406 9.008 1 64.56 331 ASP A N 1
ATOM 2541 C CA . ASP A 1 331 ? -10.078 34 9.062 1 64.56 331 ASP A CA 1
ATOM 2542 C C . ASP A 1 331 ? -9.172 33.719 10.258 1 64.56 331 ASP A C 1
ATOM 2544 O O . ASP A 1 331 ? -8.648 32.625 10.422 1 64.56 331 ASP A O 1
ATOM 2548 N N . GLY A 1 332 ? -9.094 34.75 11.117 1 76.75 332 GLY A N 1
ATOM 2549 C CA . GLY A 1 332 ? -8.234 34.625 12.289 1 76.75 332 GLY A CA 1
ATOM 2550 C C . GLY A 1 332 ? -8.938 35 13.586 1 76.75 332 GLY A C 1
ATOM 2551 O O . GLY A 1 332 ? -10.156 34.844 13.695 1 76.75 332 GLY A O 1
ATOM 2552 N N . PHE A 1 333 ? -8.109 35.25 14.602 1 85.69 333 PHE A N 1
ATOM 2553 C CA . PHE A 1 333 ? -8.609 35.5 15.945 1 85.69 333 PHE A CA 1
ATOM 2554 C C . PHE A 1 333 ? -7.805 36.625 16.594 1 85.69 333 PHE A C 1
ATOM 2556 O O . PHE A 1 333 ? -6.574 36.656 16.516 1 85.69 333 PHE A O 1
ATOM 2563 N N . ILE A 1 334 ? -8.547 37.562 17.078 1 87.56 334 ILE A N 1
ATOM 2564 C CA . ILE A 1 334 ? -7.895 38.656 17.766 1 87.56 334 ILE A CA 1
ATOM 2565 C C . ILE A 1 334 ? -8.031 38.469 19.281 1 87.56 334 ILE A C 1
ATOM 2567 O O . ILE A 1 334 ? -9.141 38.312 19.797 1 87.56 334 ILE A O 1
ATOM 2571 N N . VAL A 1 335 ? -6.887 38.406 19.922 1 91.62 335 VAL A N 1
ATOM 2572 C CA . VAL A 1 335 ? -6.906 38.469 21.375 1 91.62 335 VAL A CA 1
ATOM 2573 C C . VAL A 1 335 ? -6.914 39.938 21.828 1 91.62 335 VAL A C 1
ATOM 2575 O O . VAL A 1 335 ? -6.07 40.719 21.406 1 91.62 335 VAL A O 1
ATOM 2578 N N . MET A 1 336 ? -7.848 40.219 22.641 1 89.75 336 MET A N 1
ATOM 2579 C CA . MET A 1 336 ? -8.086 41.625 23 1 89.75 336 MET A CA 1
ATOM 2580 C C . MET A 1 336 ? -7.082 42.094 24.031 1 89.75 336 MET A C 1
ATOM 2582 O O . MET A 1 336 ? -6.578 41.312 24.828 1 89.75 336 MET A O 1
ATOM 2586 N N . LYS A 1 337 ? -6.953 43.406 23.859 1 88.56 337 LYS A N 1
ATOM 2587 C CA . LYS A 1 337 ? -6.148 44.062 24.875 1 88.56 337 LYS A CA 1
ATOM 2588 C C . LYS A 1 337 ? -6.711 43.812 26.281 1 88.56 337 LYS A C 1
ATOM 2590 O O . LYS A 1 337 ? -7.926 43.812 26.469 1 88.56 337 LYS A O 1
ATOM 2595 N N . GLY A 1 338 ? -5.742 43.5 27.234 1 88.88 338 GLY A N 1
ATOM 2596 C CA . GLY A 1 338 ? -6.168 43.25 28.594 1 88.88 338 GLY A CA 1
ATOM 2597 C C . GLY A 1 338 ? -6.332 41.75 28.906 1 88.88 338 GLY A C 1
ATOM 2598 O O . GLY A 1 338 ? -6.535 41.375 30.062 1 88.88 338 GLY A O 1
ATOM 2599 N N . SER A 1 339 ? -6.289 40.875 27.891 1 90.69 339 SER A N 1
ATOM 2600 C CA . SER A 1 339 ? -6.387 39.406 28.062 1 90.69 339 SER A CA 1
ATOM 2601 C C . SER A 1 339 ? -5.176 38.875 28.812 1 90.69 339 SER A C 1
ATOM 2603 O O . SER A 1 339 ? -4.074 39.406 28.703 1 90.69 339 SER A O 1
ATOM 2605 N N . GLY A 1 340 ? -5.348 37.844 29.562 1 91.12 340 GLY A N 1
ATOM 2606 C CA . GLY A 1 340 ? -4.281 37.188 30.312 1 91.12 340 GLY A CA 1
ATOM 2607 C C . GLY A 1 340 ? -3.354 36.375 29.422 1 91.12 340 GLY A C 1
ATOM 2608 O O . GLY A 1 340 ? -3.727 35.969 28.328 1 91.12 340 GLY A O 1
ATOM 2609 N N . PHE A 1 341 ? -2.203 36.188 29.922 1 90.31 341 PHE A N 1
ATOM 2610 C CA . PHE A 1 341 ? -1.113 35.438 29.312 1 90.31 341 PHE A CA 1
ATOM 2611 C C . PHE A 1 341 ? -0.419 34.562 30.344 1 90.31 341 PHE A C 1
ATOM 2613 O O . PHE A 1 341 ? 0.103 35.062 31.344 1 90.31 341 PHE A O 1
ATOM 2620 N N . SER A 1 342 ? -0.526 33.281 30.094 1 87.75 342 SER A N 1
ATOM 2621 C CA . SER A 1 342 ? 0.026 32.375 31.094 1 87.75 342 SER A CA 1
ATOM 2622 C C . SER A 1 342 ? 1.526 32.594 31.266 1 87.75 342 SER A C 1
ATOM 2624 O O . SER A 1 342 ? 2.258 32.688 30.281 1 87.75 342 SER A O 1
ATOM 2626 N N . SER A 1 343 ? 1.997 32.625 32.438 1 83.69 343 SER A N 1
ATOM 2627 C CA . SER A 1 343 ? 3.406 32.875 32.75 1 83.69 343 SER A CA 1
ATOM 2628 C C . SER A 1 343 ? 4.219 31.578 32.562 1 83.69 343 SER A C 1
ATOM 2630 O O . SER A 1 343 ? 5.445 31.625 32.438 1 83.69 343 SER A O 1
ATOM 2632 N N . SER A 1 344 ? 3.553 30.484 32.5 1 81.62 344 SER A N 1
ATOM 2633 C CA . SER A 1 344 ? 4.242 29.203 32.406 1 81.62 344 SER A CA 1
ATOM 2634 C C . SER A 1 344 ? 3.883 28.469 31.141 1 81.62 344 SER A C 1
ATOM 2636 O O . SER A 1 344 ? 2.83 28.719 30.547 1 81.62 344 SER A O 1
ATOM 2638 N N . GLU A 1 345 ? 4.805 27.766 30.625 1 82.81 345 GLU A N 1
ATOM 2639 C CA . GLU A 1 345 ? 4.602 26.891 29.484 1 82.81 345 GLU A CA 1
ATOM 2640 C C . GLU A 1 345 ? 4.543 25.422 29.906 1 82.81 345 GLU A C 1
ATOM 2642 O O . GLU A 1 345 ? 5.301 24.984 30.781 1 82.81 345 GLU A O 1
ATOM 2647 N N . THR A 1 346 ? 3.576 24.766 29.453 1 77.56 346 THR A N 1
ATOM 2648 C CA . THR A 1 346 ? 3.457 23.344 29.766 1 77.56 346 THR A CA 1
ATOM 2649 C C . THR A 1 346 ? 4.352 22.516 28.844 1 77.56 346 THR A C 1
ATOM 2651 O O . THR A 1 346 ? 4.812 23.016 27.812 1 77.56 346 THR A O 1
ATOM 2654 N N . LYS A 1 347 ? 4.578 21.359 29.203 1 72.25 347 LYS A N 1
ATOM 2655 C CA . LYS A 1 347 ? 5.395 20.422 28.422 1 72.25 347 LYS A CA 1
ATOM 2656 C C . LYS A 1 347 ? 4.797 20.188 27.047 1 72.25 347 LYS A C 1
ATOM 2658 O O . LYS A 1 347 ? 5.516 19.859 26.094 1 72.25 347 LYS A O 1
ATOM 2663 N N . SER A 1 348 ? 3.555 20.438 26.969 1 66.88 348 SER A N 1
ATOM 2664 C CA . SER A 1 348 ? 2.852 20.172 25.734 1 66.88 348 SER A CA 1
ATOM 2665 C C . SER A 1 348 ? 2.916 21.359 24.781 1 66.88 348 SER A C 1
ATOM 2667 O O . SER A 1 348 ? 2.453 21.281 23.641 1 66.88 348 SER A O 1
ATOM 2669 N N . CYS A 1 349 ? 3.502 22.422 25.234 1 76.94 349 CYS A N 1
ATOM 2670 C CA . CYS A 1 349 ? 3.57 23.641 24.438 1 76.94 349 CYS A CA 1
ATOM 2671 C C . CYS A 1 349 ? 4.504 23.453 23.234 1 76.94 349 CYS A C 1
ATOM 2673 O O . CYS A 1 349 ? 5.676 23.094 23.406 1 76.94 349 CYS A O 1
ATOM 2675 N N . GLN A 1 350 ? 3.969 23.688 22.141 1 70 350 GLN A N 1
ATOM 2676 C CA . GLN A 1 350 ? 4.734 23.516 20.922 1 70 350 GLN A CA 1
ATOM 2677 C C . GLN A 1 350 ? 5.848 24.547 20.812 1 70 350 GLN A C 1
ATOM 2679 O O . GLN A 1 350 ? 5.715 25.656 21.312 1 70 350 GLN A O 1
ATOM 2684 N N . THR A 1 351 ? 6.906 24.172 20.172 1 71.75 351 THR A N 1
ATOM 2685 C CA . THR A 1 351 ? 8.086 25.016 20.078 1 71.75 351 THR A CA 1
ATOM 2686 C C . THR A 1 351 ? 7.75 26.344 19.391 1 71.75 351 THR A C 1
ATOM 2688 O O . THR A 1 351 ? 8.211 27.406 19.797 1 71.75 351 THR A O 1
ATOM 2691 N N . TRP A 1 352 ? 6.941 26.25 18.438 1 66.81 352 TRP A N 1
ATOM 2692 C CA . TRP A 1 352 ? 6.613 27.484 17.719 1 66.81 352 TRP A CA 1
ATOM 2693 C C . TRP A 1 352 ? 5.777 28.422 18.594 1 66.81 352 TRP A C 1
ATOM 2695 O O . TRP A 1 352 ? 5.918 29.641 18.5 1 66.81 352 TRP A O 1
ATOM 2705 N N . ILE A 1 353 ? 5.031 27.891 19.359 1 79.19 353 ILE A N 1
ATOM 2706 C CA . ILE A 1 353 ? 4.238 28.703 20.281 1 79.19 353 ILE A CA 1
ATOM 2707 C C . ILE A 1 353 ? 5.156 29.359 21.312 1 79.19 353 ILE A C 1
ATOM 2709 O O . ILE A 1 353 ? 4.98 30.531 21.656 1 79.19 353 ILE A O 1
ATOM 2713 N N . LYS A 1 354 ? 6.102 28.547 21.672 1 79.69 354 LYS A N 1
ATOM 2714 C CA . LYS A 1 354 ? 7.07 29.109 22.609 1 79.69 354 LYS A CA 1
ATOM 2715 C C . LYS A 1 354 ? 7.797 30.297 22 1 79.69 354 LYS A C 1
ATOM 2717 O O . LYS A 1 354 ? 7.965 31.328 22.656 1 79.69 354 LYS A O 1
ATOM 2722 N N . SER A 1 355 ? 8.117 30.109 20.812 1 77.31 355 SER A N 1
ATOM 2723 C CA . SER A 1 355 ? 8.789 31.188 20.094 1 77.31 355 SER A CA 1
ATOM 2724 C C . SER A 1 355 ? 7.879 32.375 19.922 1 77.31 355 SER A C 1
ATOM 2726 O O . SER A 1 355 ? 8.312 33.531 20.078 1 77.31 355 SER A O 1
ATOM 2728 N N . LEU A 1 356 ? 6.703 32.156 19.609 1 79.5 356 LEU A N 1
ATOM 2729 C CA . LEU A 1 356 ? 5.715 33.219 19.453 1 79.5 356 LEU A CA 1
ATOM 2730 C C . LEU A 1 356 ? 5.5 33.969 20.766 1 79.5 356 LEU A C 1
ATOM 2732 O O . LEU A 1 356 ? 5.43 35.188 20.797 1 79.5 356 LEU A O 1
ATOM 2736 N N . ARG A 1 357 ? 5.441 33.219 21.766 1 86.56 357 ARG A N 1
ATOM 2737 C CA . ARG A 1 357 ? 5.266 33.781 23.094 1 86.56 357 ARG A CA 1
ATOM 2738 C C . ARG A 1 357 ? 6.441 34.656 23.469 1 86.56 357 ARG A C 1
ATOM 2740 O O . ARG A 1 357 ? 6.25 35.781 23.953 1 86.56 357 ARG A O 1
ATOM 2747 N N . ALA A 1 358 ? 7.594 34.188 23.141 1 81.69 358 ALA A N 1
ATOM 2748 C CA . ALA A 1 358 ? 8.797 34.969 23.422 1 81.69 358 ALA A CA 1
ATOM 2749 C C . ALA A 1 358 ? 8.82 36.25 22.594 1 81.69 358 ALA A C 1
ATOM 2751 O O . ALA A 1 358 ? 9.188 37.312 23.094 1 81.69 358 ALA A O 1
ATOM 2752 N N . GLN A 1 359 ? 8.391 36.156 21.406 1 81.56 359 GLN A N 1
ATOM 2753 C CA . GLN A 1 359 ? 8.352 37.312 20.516 1 81.56 359 GLN A CA 1
ATOM 2754 C C . GLN A 1 359 ? 7.352 38.344 20.984 1 81.56 359 GLN A C 1
ATOM 2756 O O . GLN A 1 359 ? 7.621 39.562 20.922 1 81.56 359 GLN A O 1
ATOM 2761 N N . LEU A 1 360 ? 6.227 37.938 21.406 1 87 360 LEU A N 1
ATOM 2762 C CA . LEU A 1 360 ? 5.188 38.844 21.875 1 87 360 LEU A CA 1
ATOM 2763 C C . LEU A 1 360 ? 5.664 39.656 23.094 1 87 360 LEU A C 1
ATOM 2765 O O . LEU A 1 360 ? 5.391 40.844 23.203 1 87 360 LEU A O 1
ATOM 2769 N N . VAL A 1 361 ? 6.418 38.969 23.891 1 86.5 361 VAL A N 1
ATOM 2770 C CA . VAL A 1 361 ? 6.977 39.625 25.078 1 86.5 361 VAL A CA 1
ATOM 2771 C C . VAL A 1 361 ? 8.086 40.594 24.656 1 86.5 361 VAL A C 1
ATOM 2773 O O . VAL A 1 361 ? 8.133 41.719 25.141 1 86.5 361 VAL A O 1
ATOM 2776 N N . ALA A 1 362 ? 8.828 40.156 23.688 1 82.44 362 ALA A N 1
ATOM 2777 C CA . ALA A 1 362 ? 9.93 40.969 23.219 1 82.44 362 ALA A CA 1
ATOM 2778 C C . ALA A 1 362 ? 9.414 42.219 22.5 1 82.44 362 ALA A C 1
ATOM 2780 O O . ALA A 1 362 ? 9.992 43.312 22.625 1 82.44 362 ALA A O 1
ATOM 2781 N N . ASP A 1 363 ? 8.312 42.031 21.828 1 81.88 363 ASP A N 1
ATOM 2782 C CA . ASP A 1 363 ? 7.727 43.125 21.047 1 81.88 363 ASP A CA 1
ATOM 2783 C C . ASP A 1 363 ? 6.93 44.062 21.953 1 81.88 363 ASP A C 1
ATOM 2785 O O . ASP A 1 363 ? 6.441 45.094 21.5 1 81.88 363 ASP A O 1
ATOM 2789 N N . GLY A 1 364 ? 6.766 43.625 23.188 1 85.69 364 GLY A N 1
ATOM 2790 C CA . GLY A 1 364 ? 6.031 44.438 24.125 1 85.69 364 GLY A CA 1
ATOM 2791 C C . GLY A 1 364 ? 4.527 44.312 24 1 85.69 364 GLY A C 1
ATOM 2792 O O . GLY A 1 364 ? 3.775 45.094 24.578 1 85.69 364 GLY A O 1
ATOM 2793 N N . LYS A 1 365 ? 4.102 43.344 23.25 1 86.5 365 LYS A N 1
ATOM 2794 C CA . LYS A 1 365 ? 2.672 43.125 23.078 1 86.5 365 LYS A CA 1
ATOM 2795 C C . LYS A 1 365 ? 2.07 42.375 24.266 1 86.5 365 LYS A C 1
ATOM 2797 O O . LYS A 1 365 ? 0.85 42.375 24.453 1 86.5 365 LYS A O 1
ATOM 2802 N N . VAL A 1 366 ? 2.941 41.781 25.031 1 90.56 366 VAL A N 1
ATOM 2803 C CA . VAL A 1 366 ? 2.576 41.188 26.312 1 90.56 366 VAL A CA 1
ATOM 2804 C C . VAL A 1 366 ? 3.488 41.719 27.422 1 90.56 366 VAL A C 1
ATOM 2806 O O . VAL A 1 366 ? 4.715 41.688 27.281 1 90.56 366 VAL A O 1
ATOM 2809 N N . LYS A 1 367 ? 2.941 42.344 28.344 1 86.81 367 LYS A N 1
ATOM 2810 C CA . LYS A 1 367 ? 3.654 42.844 29.516 1 86.81 367 LYS A CA 1
ATOM 2811 C C . LYS A 1 367 ? 2.971 42.375 30.812 1 86.81 367 LYS A C 1
ATOM 2813 O O . LYS A 1 367 ? 1.746 42.469 30.922 1 86.81 367 LYS A O 1
ATOM 2818 N N . ASP A 1 368 ? 3.764 41.938 31.812 1 85.69 368 ASP A N 1
ATOM 2819 C CA . ASP A 1 368 ? 3.254 41.5 33.094 1 85.69 368 ASP A CA 1
ATOM 2820 C C . ASP A 1 368 ? 2.121 40.5 32.938 1 85.69 368 ASP A C 1
ATOM 2822 O O . ASP A 1 368 ? 1.075 40.625 33.562 1 85.69 368 ASP A O 1
ATOM 2826 N N . CYS A 1 369 ? 2.252 39.562 31.922 1 89 369 CYS A N 1
ATOM 2827 C CA . CYS A 1 369 ? 1.349 38.469 31.656 1 89 369 CYS A CA 1
ATOM 2828 C C . CYS A 1 36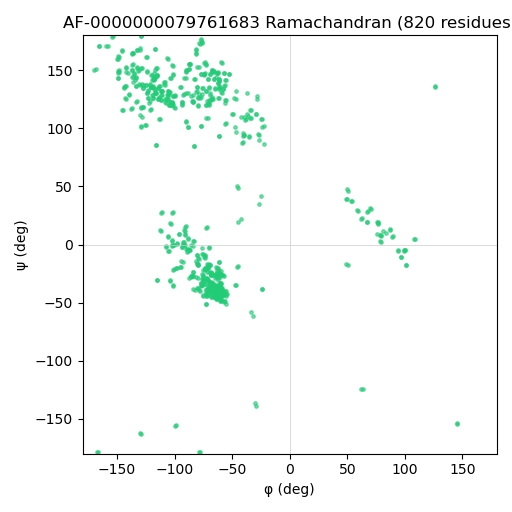9 ? -0.011 38.969 31.188 1 89 369 CYS A C 1
ATOM 2830 O O . CYS A 1 369 ? -1.038 38.344 31.469 1 89 369 CYS A O 1
ATOM 2832 N N . VAL A 1 370 ? -0.002 40.094 30.594 1 92.12 370 VAL A N 1
ATOM 2833 C CA . VAL A 1 370 ? -1.219 40.656 30.016 1 92.12 370 VAL A CA 1
ATOM 2834 C C . VAL A 1 370 ? -0.931 41.188 28.625 1 92.12 370 VAL A C 1
ATOM 2836 O O . VAL A 1 370 ? 0.118 41.812 28.391 1 92.12 370 VAL A O 1
ATOM 2839 N N . PHE A 1 371 ? -1.809 41.031 27.703 1 92.25 371 PHE A N 1
ATOM 2840 C CA . PHE A 1 371 ? -1.695 41.625 26.375 1 92.25 371 PHE A CA 1
ATOM 2841 C C . PHE A 1 371 ? -1.864 43.125 26.438 1 92.25 371 PHE A C 1
ATOM 2843 O O . PHE A 1 371 ? -2.85 43.625 26.984 1 92.25 371 PHE A O 1
ATOM 2850 N N . THR A 1 372 ? -1.006 43.844 25.859 1 91.31 372 THR A N 1
ATOM 2851 C CA . THR A 1 372 ? -1.021 45.312 25.953 1 91.31 372 THR A CA 1
ATOM 2852 C C . THR A 1 372 ? -1.762 45.906 24.766 1 91.31 372 THR A C 1
ATOM 2854 O O . THR A 1 372 ? -2.039 47.125 24.75 1 91.31 372 THR A O 1
ATOM 2857 N N . GLU A 1 373 ? -1.997 45.156 23.781 1 86.75 373 GLU A N 1
ATOM 2858 C CA . GLU A 1 373 ? -2.75 45.562 22.594 1 86.75 373 GLU A CA 1
ATOM 2859 C C . GLU A 1 373 ? -3.473 44.375 21.969 1 86.75 373 GLU A C 1
ATOM 2861 O O . GLU A 1 373 ? -3.248 43.219 22.375 1 86.75 373 GLU A O 1
ATOM 2866 N N . ASN A 1 374 ? -4.48 44.688 21.188 1 86.62 374 ASN A N 1
ATOM 2867 C CA . ASN A 1 374 ? -5.09 43.625 20.391 1 86.62 374 ASN A CA 1
ATOM 2868 C C . ASN A 1 374 ? -4.059 42.906 19.516 1 86.62 374 ASN A C 1
ATOM 2870 O O . ASN A 1 374 ? -3.246 43.562 18.859 1 86.62 374 ASN A O 1
ATOM 2874 N N . VAL A 1 375 ? -4.008 41.656 19.688 1 87.81 375 VAL A N 1
ATOM 2875 C CA . VAL A 1 375 ? -3.057 40.875 18.891 1 87.81 375 VAL A CA 1
ATOM 2876 C C . VAL A 1 375 ? -3.809 39.906 18 1 87.81 375 VAL A C 1
ATOM 2878 O O . VAL A 1 375 ? -4.703 39.188 18.453 1 87.81 375 VAL A O 1
ATOM 2881 N N . TYR A 1 376 ? -3.42 39.938 16.828 1 84.44 376 TYR A N 1
ATOM 2882 C CA . TYR A 1 376 ? -4.031 39.062 15.828 1 84.44 376 TYR A CA 1
ATOM 2883 C C . TYR A 1 376 ? -3.297 37.75 15.758 1 84.44 376 TYR A C 1
ATOM 2885 O O . TYR A 1 376 ? -2.064 37.688 15.797 1 84.44 376 TYR A O 1
ATOM 2893 N N . PHE A 1 377 ? -4.094 36.75 15.82 1 84 377 PHE A N 1
ATOM 2894 C CA . PHE A 1 377 ? -3.611 35.406 15.617 1 84 377 PHE A CA 1
ATOM 2895 C C . PHE A 1 377 ? -4.262 34.781 14.391 1 84 377 PHE A C 1
ATOM 2897 O O . PHE A 1 377 ? -5.406 35.094 14.062 1 84 377 PHE A O 1
ATOM 2904 N N . LYS A 1 378 ? -3.604 34.031 13.875 1 70.94 378 LYS A N 1
ATOM 2905 C CA . LYS A 1 378 ? -4.07 33.469 12.609 1 70.94 378 LYS A CA 1
ATOM 2906 C C . LYS A 1 378 ? -5.176 32.438 12.844 1 70.94 378 LYS A C 1
ATOM 2908 O O . LYS A 1 378 ? -5.926 32.125 11.922 1 70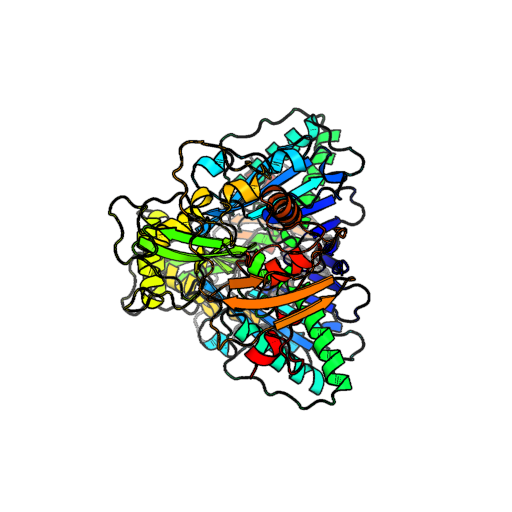.94 378 LYS A O 1
ATOM 2913 N N . SER A 1 379 ? -5.266 31.859 14.047 1 78.75 379 SER A N 1
ATOM 2914 C CA . SER A 1 379 ? -6.309 30.891 14.383 1 78.75 379 SER A CA 1
ATOM 2915 C C . SER A 1 379 ? -6.734 31.016 15.836 1 78.75 379 SER A C 1
ATOM 2917 O O . SER A 1 379 ? -6.004 31.578 16.656 1 78.75 379 SER A O 1
ATOM 2919 N N . THR A 1 380 ? -7.906 30.312 16.031 1 84.31 380 THR A N 1
ATOM 2920 C CA . THR A 1 380 ? -8.43 30.312 17.391 1 84.31 380 THR A CA 1
ATOM 2921 C C . THR A 1 380 ? -7.543 29.484 18.312 1 84.31 380 THR A C 1
ATOM 2923 O O . THR A 1 380 ? -7.309 29.859 19.453 1 84.31 380 THR A O 1
ATOM 2926 N N . SER A 1 381 ? -6.957 28.516 17.781 1 81.75 381 SER A N 1
ATOM 2927 C CA . SER A 1 381 ? -6.141 27.625 18.578 1 81.75 381 SER A CA 1
ATOM 2928 C C . SER A 1 381 ? -4.777 28.234 18.891 1 81.75 381 SER A C 1
ATOM 2930 O O . SER A 1 381 ? -4.262 28.094 20 1 81.75 381 SER A O 1
ATOM 2932 N N . ALA A 1 382 ? -4.227 28.891 17.906 1 84.06 382 ALA A N 1
ATOM 2933 C CA . ALA A 1 382 ? -2.971 29.594 18.141 1 84.06 382 ALA A CA 1
ATOM 2934 C C . ALA A 1 382 ? -3.131 30.625 19.266 1 84.06 382 ALA A C 1
ATOM 2936 O O . ALA A 1 382 ? -2.262 30.75 20.125 1 84.06 382 ALA A O 1
ATOM 2937 N N . ALA A 1 383 ? -4.211 31.266 19.141 1 89.06 383 ALA A N 1
ATOM 2938 C CA . ALA A 1 383 ? -4.512 32.281 20.156 1 89.06 383 ALA A CA 1
ATOM 2939 C C . ALA A 1 383 ? -4.664 31.625 21.531 1 89.06 383 ALA A C 1
ATOM 2941 O O . ALA A 1 383 ? -4.086 32.094 22.516 1 89.06 383 ALA A O 1
ATOM 2942 N N . ALA A 1 384 ? -5.383 30.531 21.547 1 88.62 384 ALA A N 1
ATOM 2943 C CA . ALA A 1 384 ? -5.621 29.828 22.797 1 88.62 384 ALA A CA 1
ATOM 2944 C C . ALA A 1 384 ? -4.328 29.25 23.359 1 88.62 384 ALA A C 1
ATOM 2946 O O . ALA A 1 384 ? -4.055 29.375 24.562 1 88.62 384 ALA A O 1
ATOM 2947 N N . ALA A 1 385 ? -3.545 28.734 22.516 1 86.5 385 ALA A N 1
ATOM 2948 C CA . ALA A 1 385 ? -2.277 28.141 22.922 1 86.5 385 ALA A CA 1
ATOM 2949 C C . ALA A 1 385 ? -1.32 29.219 23.453 1 86.5 385 ALA A C 1
ATOM 2951 O O . ALA A 1 385 ? -0.625 28.984 24.453 1 86.5 385 ALA A O 1
ATOM 2952 N N . CYS A 1 386 ? -1.289 30.234 22.797 1 87.94 386 CYS A N 1
ATOM 2953 C CA . CYS A 1 386 ? -0.42 31.328 23.203 1 87.94 386 CYS A CA 1
ATOM 2954 C C . CYS A 1 386 ? -0.841 31.875 24.562 1 87.94 386 CYS A C 1
ATOM 2956 O O . CYS A 1 386 ? 0.006 32.188 25.406 1 87.94 386 CYS A O 1
ATOM 2958 N N . VAL A 1 387 ? -2.104 31.969 24.719 1 91.19 387 VAL A N 1
ATOM 2959 C CA . VAL A 1 387 ? -2.66 32.5 25.953 1 91.19 387 VAL A CA 1
ATOM 2960 C C . VAL A 1 387 ? -2.385 31.547 27.109 1 91.19 387 VAL A C 1
ATOM 2962 O O . VAL A 1 387 ? -1.961 31.969 28.188 1 91.19 387 VAL A O 1
ATOM 2965 N N . THR A 1 388 ? -2.49 30.266 26.859 1 87.88 388 THR A N 1
ATOM 2966 C CA . THR A 1 388 ? -2.426 29.281 27.922 1 87.88 388 THR A CA 1
ATOM 2967 C C . THR A 1 388 ? -1.008 28.734 28.062 1 87.88 388 THR A C 1
ATOM 2969 O O . THR A 1 388 ? -0.658 28.172 29.109 1 87.88 388 THR A O 1
ATOM 2972 N N . GLY A 1 389 ? -0.152 28.891 27.016 1 84.94 389 GLY A N 1
ATOM 2973 C CA . GLY A 1 389 ? 1.197 28.344 27.047 1 84.94 389 GLY A CA 1
ATOM 2974 C C . GLY A 1 389 ? 1.234 26.828 26.953 1 84.94 389 GLY A C 1
ATOM 2975 O O . GLY A 1 389 ? 2.049 26.188 27.609 1 84.94 389 GLY A O 1
ATOM 2976 N N . GLY A 1 390 ? 0.366 26.25 26.328 1 79.88 390 GLY A N 1
ATOM 2977 C CA . GLY A 1 390 ? 0.26 24.812 26.125 1 79.88 390 GLY A CA 1
ATOM 2978 C C . GLY A 1 390 ? -0.486 24.422 24.875 1 79.88 390 GLY A C 1
ATOM 2979 O O . GLY A 1 390 ? -0.851 25.297 24.078 1 79.88 390 GLY A O 1
ATOM 2980 N N . SER A 1 391 ? -0.579 23.156 24.656 1 77.88 391 SER A N 1
ATOM 2981 C CA . SER A 1 391 ? -1.423 22.703 23.562 1 77.88 391 SER A CA 1
ATOM 2982 C C . SER A 1 391 ? -2.895 23 23.828 1 77.88 391 SER A C 1
ATOM 2984 O O . SER A 1 391 ? -3.387 22.766 24.938 1 77.88 391 SER A O 1
ATOM 2986 N N . ALA A 1 392 ? -3.588 23.75 22.828 1 77.69 392 ALA A N 1
ATOM 2987 C CA . ALA A 1 392 ? -4.969 24.172 23.047 1 77.69 392 ALA A CA 1
ATOM 2988 C C . ALA A 1 392 ? -5.781 24.094 21.766 1 77.69 392 ALA A C 1
ATOM 2990 O O . ALA A 1 392 ? -5.262 24.375 20.688 1 77.69 392 ALA A O 1
ATOM 2991 N N . ASN A 1 393 ? -6.965 23.578 21.922 1 76.94 393 ASN A N 1
ATOM 2992 C CA . ASN A 1 393 ? -7.961 23.672 20.859 1 76.94 393 ASN A CA 1
ATOM 2993 C C . ASN A 1 393 ? -8.812 24.938 20.984 1 76.94 393 ASN A C 1
ATOM 2995 O O . ASN A 1 393 ? -9.742 24.969 21.797 1 76.94 393 ASN A O 1
ATOM 2999 N N . GLY A 1 394 ? -8.539 25.812 20.172 1 84 394 GLY A N 1
ATOM 3000 C CA . GLY A 1 394 ? -9.203 27.094 20.281 1 84 394 GLY A CA 1
ATOM 3001 C C . GLY A 1 394 ? -10.688 27.031 19.969 1 84 394 GLY A C 1
ATOM 3002 O O . GLY A 1 394 ? -11.484 27.797 20.516 1 84 394 GLY A O 1
ATOM 3003 N N . ASN A 1 395 ? -11.141 26.062 19.203 1 80.5 395 ASN A N 1
ATOM 3004 C CA . ASN A 1 395 ? -12.547 25.969 18.828 1 80.5 395 ASN A CA 1
ATOM 3005 C C . ASN A 1 395 ? -13.406 25.5 20 1 80.5 395 ASN A C 1
ATOM 3007 O O . ASN A 1 395 ? -14.617 25.734 20.016 1 80.5 395 ASN A O 1
ATOM 3011 N N . ILE A 1 396 ? -12.766 24.922 20.891 1 84.38 396 ILE A N 1
ATOM 3012 C CA . ILE A 1 396 ? -13.484 24.422 22.047 1 84.38 396 ILE A CA 1
ATOM 3013 C C . ILE A 1 396 ? -13.25 25.344 23.25 1 84.38 396 ILE A C 1
ATOM 3015 O O . ILE A 1 396 ? -14.148 25.547 24.062 1 84.38 396 ILE A O 1
ATOM 3019 N N . MET A 1 397 ? -12.086 25.953 23.281 1 87.38 397 MET A N 1
ATOM 3020 C CA . MET A 1 397 ? -11.695 26.672 24.484 1 87.38 397 MET A CA 1
ATOM 3021 C C . MET A 1 397 ? -12.25 28.094 24.469 1 87.38 397 MET A C 1
ATOM 3023 O O . MET A 1 397 ? -12.508 28.672 25.531 1 87.38 397 MET A O 1
ATOM 3027 N N . TRP A 1 398 ? -12.438 28.578 23.344 1 88.25 398 TRP A N 1
ATOM 3028 C CA . TRP A 1 398 ? -13.062 29.906 23.25 1 88.25 398 TRP A CA 1
ATOM 3029 C C . TRP A 1 398 ? -14.586 29.797 23.312 1 88.25 398 TRP A C 1
ATOM 3031 O O . TRP A 1 398 ? -15.195 29.125 22.469 1 88.25 398 TRP A O 1
ATOM 3041 N N . LEU A 1 399 ? -15.18 30.469 24.234 1 86.44 399 LEU A N 1
ATOM 3042 C CA . LEU A 1 399 ? -16.609 30.344 24.469 1 86.44 399 LEU A CA 1
ATOM 3043 C C . LEU A 1 399 ? -17.328 31.672 24.234 1 86.44 399 LEU A C 1
ATOM 3045 O O . LEU A 1 399 ? -16.797 32.719 24.594 1 86.44 399 LEU A O 1
ATOM 3049 N N . TYR A 1 400 ? -18.484 31.516 23.703 1 84.88 400 TYR A N 1
ATOM 3050 C CA . TYR A 1 400 ? -19.375 32.688 23.578 1 84.88 400 TYR A CA 1
ATOM 3051 C C . TYR A 1 400 ? -20 33.031 24.922 1 84.88 400 TYR A C 1
ATOM 3053 O O . TYR A 1 400 ? -19.859 32.281 25.891 1 84.88 400 TYR A O 1
ATOM 3061 N N . SER A 1 401 ? -20.703 34.125 24.891 1 80.5 401 SER A N 1
ATOM 3062 C CA . SER A 1 401 ? -21.328 34.562 26.125 1 80.5 401 SER A CA 1
ATOM 3063 C C . SER A 1 401 ? -22.375 33.594 26.625 1 80.5 401 SER A C 1
ATOM 3065 O O . SER A 1 401 ? -22.641 33.5 27.828 1 80.5 401 SER A O 1
ATOM 3067 N N . ASP A 1 402 ? -22.828 32.781 25.719 1 78.06 402 ASP A N 1
ATOM 3068 C CA . ASP A 1 402 ? -23.859 31.812 26.094 1 78.06 402 ASP A CA 1
ATOM 3069 C C . ASP A 1 402 ? -23.234 30.484 26.531 1 78.06 402 ASP A C 1
ATOM 3071 O O . ASP A 1 402 ? -23.953 29.531 26.828 1 78.06 402 ASP A O 1
ATOM 3075 N N . GLY A 1 403 ? -21.953 30.406 26.5 1 80.88 403 GLY A N 1
ATOM 3076 C CA . GLY A 1 403 ? -21.266 29.203 26.969 1 80.88 403 GLY A CA 1
ATOM 3077 C C . GLY A 1 403 ? -20.953 28.219 25.859 1 80.88 403 GLY A C 1
ATOM 3078 O O . GLY A 1 403 ? -20.297 27.203 26.094 1 80.88 403 GLY A O 1
ATOM 3079 N N . GLN A 1 404 ? -21.359 28.469 24.781 1 82.06 404 GLN A N 1
ATOM 3080 C CA . GLN A 1 404 ? -21.109 27.578 23.656 1 82.06 404 GLN A CA 1
ATOM 3081 C C . GLN A 1 404 ? -19.734 27.828 23.047 1 82.06 404 GLN A C 1
ATOM 3083 O O . GLN A 1 404 ? -19.281 28.969 23 1 82.06 404 GLN A O 1
ATOM 3088 N N . SER A 1 405 ? -19.109 26.797 22.656 1 84 405 SER A N 1
ATOM 3089 C CA . SER A 1 405 ? -17.812 26.922 22 1 84 405 SER A CA 1
ATOM 3090 C C . SER A 1 405 ? -17.969 27.266 20.531 1 84 405 SER A C 1
ATOM 3092 O O . SER A 1 405 ? -19.062 27.219 19.984 1 84 405 SER A O 1
ATOM 3094 N N . ILE A 1 406 ? -16.906 27.641 19.906 1 82.56 406 ILE A N 1
ATOM 3095 C CA . ILE A 1 406 ? -16.922 27.938 18.484 1 82.56 406 ILE A CA 1
ATOM 3096 C C . ILE A 1 406 ? -17.359 26.703 17.703 1 82.56 406 ILE A C 1
ATOM 3098 O O . ILE A 1 406 ? -18.141 26.797 16.75 1 82.56 406 ILE A O 1
ATOM 3102 N N . LYS A 1 407 ? -16.906 25.609 18.156 1 79.06 407 LYS A N 1
ATOM 3103 C CA . LYS A 1 407 ? -17.281 24.344 17.531 1 79.06 407 LYS A CA 1
ATOM 3104 C C . LYS A 1 407 ? -18.781 24.094 17.688 1 79.06 407 LYS A C 1
ATOM 3106 O O . LYS A 1 407 ? -19.422 23.609 16.75 1 79.06 407 LYS A O 1
ATOM 3111 N N . ASP A 1 408 ? -19.25 24.312 18.766 1 76.94 408 ASP A N 1
ATOM 3112 C CA . ASP A 1 408 ? -20.672 24.125 19.047 1 76.94 408 ASP A CA 1
ATOM 3113 C C . ASP A 1 408 ? -21.516 25 18.125 1 76.94 408 ASP A C 1
ATOM 3115 O O . ASP A 1 408 ? -22.562 24.562 17.641 1 76.94 408 ASP A O 1
ATOM 3119 N N . LYS A 1 409 ? -21.078 26.156 17.859 1 73.75 409 LYS A N 1
ATOM 3120 C CA . LYS A 1 409 ? -21.859 27.078 17.047 1 73.75 409 LYS A CA 1
ATOM 3121 C C . LYS A 1 409 ? -21.688 26.766 15.562 1 73.75 409 LYS A C 1
ATOM 3123 O O . LYS A 1 409 ? -22.578 27.031 14.758 1 73.75 409 LYS A O 1
ATOM 3128 N N . ALA A 1 410 ? -20.641 26.25 15.219 1 65 410 ALA A N 1
ATOM 3129 C CA . ALA A 1 410 ? -20.438 25.875 13.82 1 65 410 ALA A CA 1
ATOM 3130 C C . ALA A 1 410 ? -21.281 24.656 13.445 1 65 410 ALA A C 1
ATOM 3132 O O . ALA A 1 410 ? -21.625 24.484 12.273 1 65 410 ALA A O 1
ATOM 3133 N N . ARG A 1 411 ? -21.625 23.734 14.25 1 52.59 411 ARG A N 1
ATOM 3134 C CA . ARG A 1 411 ? -22.484 22.578 14.008 1 52.59 411 ARG A CA 1
ATOM 3135 C C . ARG A 1 411 ? -23.938 23 13.922 1 52.59 411 ARG A C 1
ATOM 3137 O O . ARG A 1 411 ? -24.781 22.234 13.453 1 52.59 411 ARG A O 1
ATOM 3144 N N . LYS A 1 412 ? -24.391 24.156 14.219 1 47.78 412 LYS A N 1
ATOM 3145 C CA . LYS A 1 412 ? -25.781 24.562 14.086 1 47.78 412 LYS A CA 1
ATOM 3146 C C . LYS A 1 412 ? -26 25.359 12.805 1 47.78 412 LYS A C 1
ATOM 3148 O O . LYS A 1 412 ? -25.156 26.172 12.422 1 47.78 412 LYS A O 1
ATOM 3153 N N . MET B 1 1 ? 8.156 -29.016 2.699 1 29.78 1 MET B N 1
ATOM 3154 C CA . MET B 1 1 ? 8.227 -28.656 4.113 1 29.78 1 MET B CA 1
ATOM 3155 C C . MET B 1 1 ? 7.406 -27.406 4.391 1 29.78 1 MET B C 1
ATOM 3157 O O . MET B 1 1 ? 7.41 -26.469 3.594 1 29.78 1 MET B O 1
ATOM 3161 N N . SER B 1 2 ? 6.262 -27.469 4.961 1 42.62 2 SER B N 1
ATOM 3162 C CA . SER B 1 2 ? 5.266 -26.469 5.305 1 42.62 2 SER B CA 1
ATOM 3163 C C . SER B 1 2 ? 5.922 -25.203 5.832 1 42.62 2 SER B C 1
ATOM 3165 O O . SER B 1 2 ? 6.742 -25.25 6.746 1 42.62 2 SER B O 1
ATOM 3167 N N . SER B 1 3 ? 6.266 -24.281 4.953 1 62.12 3 SER B N 1
ATOM 3168 C CA . SER B 1 3 ? 6.977 -23.062 5.344 1 62.12 3 SER B CA 1
ATOM 3169 C C . SER B 1 3 ? 6.477 -22.547 6.688 1 62.12 3 SER B C 1
ATOM 3171 O O . SER B 1 3 ? 5.277 -22.547 6.957 1 62.12 3 SER B O 1
ATOM 3173 N N . LEU B 1 4 ? 7.242 -22.656 7.785 1 76.62 4 LEU B N 1
ATOM 3174 C CA . LEU B 1 4 ? 6.957 -22.234 9.156 1 76.62 4 LEU B CA 1
ATOM 3175 C C . LEU B 1 4 ? 6.438 -20.812 9.18 1 76.62 4 LEU B C 1
ATOM 3177 O O . LEU B 1 4 ? 6.957 -19.938 8.477 1 76.62 4 LEU B O 1
ATOM 3181 N N . GLY B 1 5 ? 5.293 -20.719 9.805 1 84.94 5 GLY B N 1
ATOM 3182 C CA . GLY B 1 5 ? 4.723 -19.391 9.992 1 84.94 5 GLY B CA 1
ATOM 3183 C C . GLY B 1 5 ? 5.641 -18.438 10.734 1 84.94 5 GLY B C 1
ATOM 3184 O O . GLY B 1 5 ? 6.559 -18.875 11.438 1 84.94 5 GLY B O 1
ATOM 3185 N N . LYS B 1 6 ? 5.609 -17.219 10.469 1 89.31 6 LYS B N 1
ATOM 3186 C CA . LYS B 1 6 ? 6.406 -16.188 11.109 1 89.31 6 LYS B CA 1
ATOM 3187 C C . LYS B 1 6 ? 5.52 -15.164 11.82 1 89.31 6 LYS B C 1
ATOM 3189 O O . LYS B 1 6 ? 4.438 -14.828 11.336 1 89.31 6 LYS B O 1
ATOM 3194 N N . SER B 1 7 ? 6.02 -14.742 12.969 1 92.81 7 SER B N 1
ATOM 3195 C CA . SER B 1 7 ? 5.238 -13.797 13.766 1 92.81 7 SER B CA 1
ATOM 3196 C C . SER B 1 7 ? 5.902 -12.43 13.812 1 92.81 7 SER B C 1
ATOM 3198 O O . SER B 1 7 ? 7.059 -12.305 14.227 1 92.81 7 SER B O 1
ATOM 3200 N N . ILE B 1 8 ? 5.195 -11.461 13.43 1 93.38 8 ILE B N 1
ATOM 3201 C CA . ILE B 1 8 ? 5.648 -10.07 13.445 1 93.38 8 ILE B CA 1
ATOM 3202 C C . ILE B 1 8 ? 4.855 -9.281 14.484 1 93.38 8 ILE B C 1
ATOM 3204 O O . ILE B 1 8 ? 3.631 -9.422 14.57 1 93.38 8 ILE B O 1
ATOM 3208 N N . HIS B 1 9 ? 5.566 -8.562 15.273 1 94.62 9 HIS B N 1
ATOM 3209 C CA . HIS B 1 9 ? 4.938 -7.68 16.25 1 94.62 9 HIS B CA 1
ATOM 3210 C C . HIS B 1 9 ? 5.039 -6.223 15.805 1 94.62 9 HIS B C 1
ATOM 3212 O O . HIS B 1 9 ? 6.141 -5.703 15.609 1 94.62 9 HIS B O 1
ATOM 3218 N N . LEU B 1 10 ? 3.902 -5.59 15.633 1 94.81 10 LEU B N 1
ATOM 3219 C CA . LEU B 1 10 ? 3.834 -4.184 15.258 1 94.81 10 LEU B CA 1
ATOM 3220 C C . LEU B 1 10 ? 3.357 -3.33 16.422 1 94.81 10 LEU B C 1
ATOM 3222 O O . LEU B 1 10 ? 2.33 -3.629 17.047 1 94.81 10 LEU B O 1
ATOM 3226 N N . TYR B 1 11 ? 4.109 -2.377 16.734 1 94.12 11 TYR B N 1
ATOM 3227 C CA . TYR B 1 11 ? 3.729 -1.417 17.75 1 94.12 11 TYR B CA 1
ATOM 3228 C C . TYR B 1 11 ? 3.49 -0.037 17.156 1 94.12 11 TYR B C 1
ATOM 3230 O O . TYR B 1 11 ? 4.422 0.605 16.672 1 94.12 11 TYR B O 1
ATOM 3238 N N . LEU B 1 12 ? 2.24 0.366 17.094 1 91.94 12 LEU B N 1
ATOM 3239 C CA . LEU B 1 12 ? 1.881 1.718 16.688 1 91.94 12 LEU B CA 1
ATOM 3240 C C . LEU B 1 12 ? 2.129 2.715 17.812 1 91.94 12 LEU B C 1
ATOM 3242 O O . LEU B 1 12 ? 1.288 2.879 18.703 1 91.94 12 LEU B O 1
ATOM 3246 N N . MET B 1 13 ? 3.141 3.385 17.719 1 89.69 13 MET B N 1
ATOM 3247 C CA . MET B 1 13 ? 3.662 4.164 18.828 1 89.69 13 MET B CA 1
ATOM 3248 C C . MET B 1 13 ? 2.746 5.34 19.156 1 89.69 13 MET B C 1
ATOM 3250 O O . MET B 1 13 ? 2.617 5.738 20.312 1 89.69 13 MET B O 1
ATOM 3254 N N . ASP B 1 14 ? 2.125 5.855 18.125 1 86.69 14 ASP B N 1
ATOM 3255 C CA . ASP B 1 14 ? 1.28 7.031 18.312 1 86.69 14 ASP B CA 1
ATOM 3256 C C . ASP B 1 14 ? -0.198 6.648 18.328 1 86.69 14 ASP B C 1
ATOM 3258 O O . ASP B 1 14 ? -1.069 7.52 18.266 1 86.69 14 ASP B O 1
ATOM 3262 N N . GLY B 1 15 ? -0.448 5.453 18.266 1 83.31 15 GLY B N 1
ATOM 3263 C CA . GLY B 1 15 ? -1.82 4.977 18.328 1 83.31 15 GLY B CA 1
ATOM 3264 C C . GLY B 1 15 ? -2.59 5.188 17.031 1 83.31 15 GLY B C 1
ATOM 3265 O O . GLY B 1 15 ? -3.814 5.059 17.016 1 83.31 15 GLY B O 1
ATOM 3266 N N . SER B 1 16 ? -1.907 5.559 16.062 1 83.06 16 SER B N 1
ATOM 3267 C CA . SER B 1 16 ? -2.516 5.785 14.758 1 83.06 16 SER B CA 1
ATOM 3268 C C . SER B 1 16 ? -1.704 5.129 13.648 1 83.06 16 SER B C 1
ATOM 3270 O O . SER B 1 16 ? -0.492 4.945 13.781 1 83.06 16 SER B O 1
ATOM 3272 N N . ALA B 1 17 ? -2.447 4.801 12.617 1 83.06 17 ALA B N 1
ATOM 3273 C CA . ALA B 1 17 ? -1.793 4.148 11.484 1 83.06 17 ALA B CA 1
ATOM 3274 C C . ALA B 1 17 ? -0.908 5.133 10.719 1 83.06 17 ALA B C 1
ATOM 3276 O O . ALA B 1 17 ? -0.019 4.723 9.969 1 83.06 17 ALA B O 1
ATOM 3277 N N . SER B 1 18 ? -1.126 6.355 10.867 1 81.38 18 SER B N 1
ATOM 3278 C CA . SER B 1 18 ? -0.371 7.363 10.133 1 81.38 18 SER B CA 1
ATOM 3279 C C . SER B 1 18 ? 0.842 7.836 10.93 1 81.38 18 SER B C 1
ATOM 3281 O O . SER B 1 18 ? 1.601 8.688 10.469 1 81.38 18 SER B O 1
ATOM 3283 N N . GLY B 1 19 ? 1.033 7.273 12.047 1 87.75 19 GLY B N 1
ATOM 3284 C CA . GLY B 1 19 ? 2.135 7.684 12.906 1 87.75 19 GLY B CA 1
ATOM 3285 C C . GLY B 1 19 ? 3.34 6.766 12.805 1 87.75 19 GLY B C 1
ATOM 3286 O O . GLY B 1 19 ? 3.594 6.18 11.75 1 87.75 19 GLY B O 1
ATOM 3287 N N . ARG B 1 20 ? 4.129 6.793 13.898 1 92 20 ARG B N 1
ATOM 3288 C CA . ARG B 1 20 ? 5.352 6 13.953 1 92 20 ARG B CA 1
ATOM 3289 C C . ARG B 1 20 ? 5.047 4.547 14.297 1 92 20 ARG B C 1
ATOM 3291 O O . ARG B 1 20 ? 4.242 4.27 15.195 1 92 20 ARG B O 1
ATOM 3298 N N . TRP B 1 21 ? 5.727 3.619 13.539 1 94.81 21 TRP B N 1
ATOM 3299 C CA . TRP B 1 21 ? 5.578 2.189 13.797 1 94.81 21 TRP B CA 1
ATOM 3300 C C . TRP B 1 21 ? 6.91 1.57 14.203 1 94.81 21 TRP B C 1
ATOM 3302 O O . TRP B 1 21 ? 7.969 1.971 13.703 1 94.81 21 TRP B O 1
ATOM 3312 N N . GLN B 1 22 ? 6.836 0.652 15.078 1 95.19 22 GLN B N 1
ATOM 3313 C CA . GLN B 1 22 ? 7.941 -0.241 15.406 1 95.19 22 GLN B CA 1
ATOM 3314 C C . GLN B 1 22 ? 7.598 -1.689 15.07 1 95.19 22 GLN B C 1
ATOM 3316 O O . GLN B 1 22 ? 6.508 -2.164 15.391 1 95.19 22 GLN B O 1
ATOM 3321 N N . ALA B 1 23 ? 8.43 -2.359 14.391 1 96.25 23 ALA B N 1
ATOM 3322 C CA . ALA B 1 23 ? 8.188 -3.748 14.008 1 96.25 23 ALA B CA 1
ATOM 3323 C C . ALA B 1 23 ? 9.328 -4.652 14.469 1 96.25 23 ALA B C 1
ATOM 3325 O O . ALA B 1 23 ? 10.5 -4.289 14.344 1 96.25 23 ALA B O 1
ATOM 3326 N N . THR B 1 24 ? 8.945 -5.773 14.977 1 94.06 24 THR B N 1
ATOM 3327 C CA . THR B 1 24 ? 9.914 -6.777 15.406 1 94.06 24 THR B CA 1
ATOM 3328 C C . THR B 1 24 ? 9.469 -8.172 14.969 1 94.06 24 THR B C 1
ATOM 3330 O O . THR B 1 24 ? 8.281 -8.406 14.734 1 94.06 24 THR B O 1
ATOM 3333 N N . LEU B 1 25 ? 10.406 -8.938 14.75 1 92.25 25 LEU B N 1
ATOM 3334 C CA . LEU B 1 25 ? 10.18 -10.336 14.406 1 92.25 25 LEU B CA 1
ATOM 3335 C C . LEU B 1 25 ? 10.586 -11.25 15.562 1 92.25 25 LEU B C 1
ATOM 3337 O O . LEU B 1 25 ? 11.586 -11 16.234 1 92.25 25 LEU B O 1
ATOM 3341 N N . SER B 1 26 ? 9.75 -12.289 15.781 1 87.25 26 SER B N 1
ATOM 3342 C CA . SER B 1 26 ? 10.055 -13.227 16.859 1 87.25 26 SER B CA 1
ATOM 3343 C C . SER B 1 26 ? 11.43 -13.859 16.656 1 87.25 26 SER B C 1
ATOM 3345 O O . SER B 1 26 ? 11.789 -14.25 15.547 1 87.25 26 SER B O 1
ATOM 3347 N N . ASN B 1 27 ? 12.188 -13.914 17.656 1 84 27 ASN B N 1
ATOM 3348 C CA . ASN B 1 27 ? 13.5 -14.547 17.703 1 84 27 ASN B CA 1
ATOM 3349 C C . ASN B 1 27 ? 14.508 -13.82 16.828 1 84 27 ASN B C 1
ATOM 3351 O O . ASN B 1 27 ? 15.367 -14.453 16.203 1 84 27 ASN B O 1
ATOM 3355 N N . TRP B 1 28 ? 14.25 -12.648 16.5 1 90.06 28 TRP B N 1
ATOM 3356 C CA . TRP B 1 28 ? 15.156 -11.797 15.742 1 90.06 28 TRP B CA 1
ATOM 3357 C C . TRP B 1 28 ? 15.508 -10.539 16.516 1 90.06 28 TRP B C 1
ATOM 3359 O O . TRP B 1 28 ? 14.656 -9.961 17.203 1 90.06 28 TRP B O 1
ATOM 3369 N N . ASN B 1 29 ? 16.75 -10.188 16.516 1 89.88 29 ASN B N 1
ATOM 3370 C CA . ASN B 1 29 ? 17.203 -9.047 17.297 1 89.88 29 ASN B CA 1
ATOM 3371 C C . ASN B 1 29 ? 17.078 -7.738 16.516 1 89.88 29 ASN B C 1
ATOM 3373 O O . ASN B 1 29 ? 17.297 -6.656 17.062 1 89.88 29 ASN B O 1
ATOM 3377 N N . GLY B 1 30 ? 16.703 -7.82 15.297 1 92.62 30 GLY B N 1
ATOM 3378 C CA . GLY B 1 30 ? 16.5 -6.613 14.523 1 92.62 30 GLY B CA 1
ATOM 3379 C C . GLY B 1 30 ? 15.203 -5.898 14.852 1 92.62 30 GLY B C 1
ATOM 3380 O O . GLY B 1 30 ? 14.227 -6.531 15.25 1 92.62 30 GLY B O 1
ATOM 3381 N N . VAL B 1 31 ? 15.25 -4.582 14.758 1 94.62 31 VAL B N 1
ATOM 3382 C CA . VAL B 1 31 ? 14.07 -3.748 14.945 1 94.62 31 VAL B CA 1
ATOM 3383 C C . VAL B 1 31 ? 13.906 -2.812 13.75 1 94.62 31 VAL B C 1
ATOM 3385 O O . VAL B 1 31 ? 14.875 -2.225 13.273 1 94.62 31 VAL B O 1
ATOM 3388 N N . ALA B 1 32 ? 12.688 -2.74 13.297 1 96.81 32 ALA B N 1
ATOM 3389 C CA . ALA B 1 32 ? 12.383 -1.832 12.195 1 96.81 32 ALA B CA 1
ATOM 3390 C C . ALA B 1 32 ? 11.477 -0.695 12.656 1 96.81 32 ALA B C 1
ATOM 3392 O O . ALA B 1 32 ? 10.539 -0.915 13.43 1 96.81 32 ALA B O 1
ATOM 3393 N N . TYR B 1 33 ? 11.797 0.483 12.227 1 96.38 33 TYR B N 1
ATOM 3394 C CA . TYR B 1 33 ? 10.961 1.649 12.492 1 96.38 33 TYR B CA 1
ATOM 3395 C C . TYR B 1 33 ? 10.461 2.264 11.195 1 96.38 33 TYR B C 1
ATOM 3397 O O . TYR B 1 33 ? 11.234 2.471 10.258 1 96.38 33 TYR B O 1
ATOM 3405 N N . LYS B 1 34 ? 9.227 2.422 11.086 1 96.31 34 LYS B N 1
ATOM 3406 C CA . LYS B 1 34 ? 8.625 3.205 10.016 1 96.31 34 LYS B CA 1
ATOM 3407 C C . LYS B 1 34 ? 8.211 4.586 10.516 1 96.31 34 LYS B C 1
ATOM 3409 O O . LYS B 1 34 ? 7.367 4.707 11.406 1 96.31 34 LYS B O 1
ATOM 3414 N N . ILE B 1 35 ? 8.773 5.609 9.898 1 94.06 35 ILE B N 1
ATOM 3415 C CA . ILE B 1 35 ? 8.57 6.965 10.406 1 94.06 35 ILE B CA 1
ATOM 3416 C C . ILE B 1 35 ? 8.203 7.895 9.25 1 94.06 35 ILE B C 1
ATOM 3418 O O . ILE B 1 35 ? 8.938 7.992 8.266 1 94.06 35 ILE B O 1
ATOM 3422 N N . PRO B 1 36 ? 7.055 8.523 9.414 1 91.62 36 PRO B N 1
ATOM 3423 C CA . PRO B 1 36 ? 6.758 9.57 8.445 1 91.62 36 PRO B CA 1
ATOM 3424 C C . PRO B 1 36 ? 7.766 10.719 8.484 1 91.62 36 PRO B C 1
ATOM 3426 O O . PRO B 1 36 ? 8.273 11.062 9.555 1 91.62 36 PRO B O 1
ATOM 3429 N N . ARG B 1 37 ? 8.008 11.328 7.367 1 89.12 37 ARG B N 1
ATOM 3430 C CA . ARG B 1 37 ? 9.008 12.383 7.246 1 89.12 37 ARG B CA 1
ATOM 3431 C C . ARG B 1 37 ? 8.734 13.508 8.242 1 89.12 37 ARG B C 1
ATOM 3433 O O . ARG B 1 37 ? 9.664 14.016 8.875 1 89.12 37 ARG B O 1
ATOM 3440 N N . GLY B 1 38 ? 7.527 13.836 8.422 1 82.12 38 GLY B N 1
ATOM 3441 C CA . GLY B 1 38 ? 7.152 14.93 9.305 1 82.12 38 GLY B CA 1
ATOM 3442 C C . GLY B 1 38 ? 7.395 14.617 1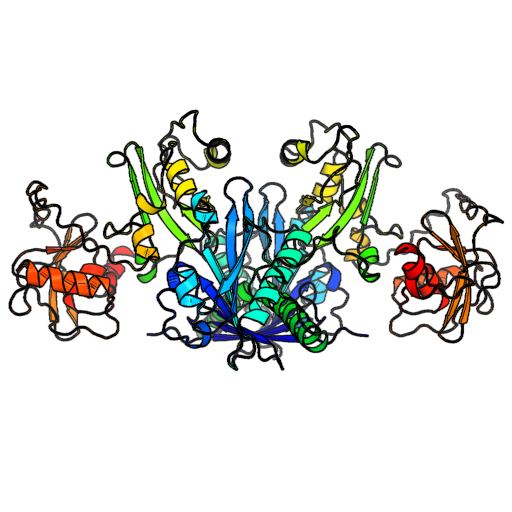0.773 1 82.12 38 GLY B C 1
ATOM 3443 O O . GLY B 1 38 ? 7.473 15.531 11.602 1 82.12 38 GLY B O 1
ATOM 3444 N N . ASP B 1 39 ? 7.559 13.359 11.117 1 86.56 39 ASP B N 1
ATOM 3445 C CA . ASP B 1 39 ? 7.684 12.953 12.516 1 86.56 39 ASP B CA 1
ATOM 3446 C C . ASP B 1 39 ? 9.148 12.695 12.883 1 86.56 39 ASP B C 1
ATOM 3448 O O . ASP B 1 39 ? 9.453 12.359 14.023 1 86.56 39 ASP B O 1
ATOM 3452 N N . LEU B 1 40 ? 9.992 12.844 12.008 1 86.06 40 LEU B N 1
ATOM 3453 C CA . LEU B 1 40 ? 11.398 12.531 12.25 1 86.06 40 LEU B CA 1
ATOM 3454 C C . LEU B 1 40 ? 11.961 13.391 13.375 1 86.06 40 LEU B C 1
ATOM 3456 O O . LEU B 1 40 ? 12.781 12.922 14.164 1 86.06 40 LEU B O 1
ATOM 3460 N N . LYS B 1 41 ? 11.508 14.555 13.422 1 77.06 41 LYS B N 1
ATOM 3461 C CA . LYS B 1 41 ? 12.008 15.484 14.438 1 77.06 41 LYS B CA 1
ATOM 3462 C C . LYS B 1 41 ? 11.57 15.047 15.836 1 77.06 41 LYS B C 1
ATOM 3464 O O . LYS B 1 41 ? 12.258 15.328 16.812 1 77.06 41 LYS B O 1
ATOM 3469 N N . ASP B 1 42 ? 10.516 14.359 15.867 1 77.94 42 ASP B N 1
ATOM 3470 C CA . ASP B 1 42 ? 9.945 13.945 17.141 1 77.94 42 ASP B CA 1
ATOM 3471 C C . ASP B 1 42 ? 10.492 12.586 17.578 1 77.94 42 ASP B C 1
ATOM 3473 O O . ASP B 1 42 ? 9.961 11.961 18.5 1 77.94 42 ASP B O 1
ATOM 3477 N N . CYS B 1 43 ? 11.531 12.172 16.969 1 82.88 43 CYS B N 1
ATOM 3478 C CA . CYS B 1 43 ? 12.008 10.82 17.266 1 82.88 43 CYS B CA 1
ATOM 3479 C C . CYS B 1 43 ? 13.195 10.859 18.219 1 82.88 43 CYS B C 1
ATOM 3481 O O . CYS B 1 43 ? 14.008 9.93 18.25 1 82.88 43 CYS B O 1
ATOM 3483 N N . SER B 1 44 ? 13.234 11.891 19.016 1 78.94 44 SER B N 1
ATOM 3484 C CA . SER B 1 44 ? 14.305 11.969 20 1 78.94 44 SER B CA 1
ATOM 3485 C C . SER B 1 44 ? 14.094 10.945 21.109 1 78.94 44 SER B C 1
ATOM 3487 O O . SER B 1 44 ? 15.047 10.586 21.812 1 78.94 44 SER B O 1
ATOM 3489 N N . ASP B 1 45 ? 12.961 10.422 21.234 1 85.12 45 ASP B N 1
ATOM 3490 C CA . ASP B 1 45 ? 12.617 9.445 22.266 1 85.12 45 ASP B CA 1
ATOM 3491 C C . ASP B 1 45 ? 13.023 8.039 21.844 1 85.12 45 ASP B C 1
ATOM 3493 O O . ASP B 1 45 ? 12.82 7.078 22.594 1 85.12 45 ASP B O 1
ATOM 3497 N N . LEU B 1 46 ? 13.641 7.902 20.734 1 88.81 46 LEU B N 1
ATOM 3498 C CA . LEU B 1 46 ? 14.07 6.602 20.234 1 88.81 46 LEU B CA 1
ATOM 3499 C C . LEU B 1 46 ? 15.586 6.531 20.141 1 88.81 46 LEU B C 1
ATOM 3501 O O . LEU B 1 46 ? 16.156 6.688 19.047 1 88.81 46 LEU B O 1
ATOM 3505 N N . PRO B 1 47 ? 16.203 6.195 21.172 1 86.94 47 PRO B N 1
ATOM 3506 C CA . PRO B 1 47 ? 17.672 6.16 21.172 1 86.94 47 PRO B CA 1
ATOM 3507 C C . PRO B 1 47 ? 18.234 5.148 20.172 1 86.94 47 PRO B C 1
ATOM 3509 O O . PRO B 1 47 ? 19.375 5.301 19.719 1 86.94 47 PRO B O 1
ATOM 3512 N N . GLU B 1 48 ? 17.5 4.117 19.844 1 88.19 48 GLU B N 1
ATOM 3513 C CA . GLU B 1 48 ? 17.938 3.092 18.906 1 88.19 48 GLU B CA 1
ATOM 3514 C C . GLU B 1 48 ? 18.266 3.695 17.547 1 88.19 48 GLU B C 1
ATOM 3516 O O . GLU B 1 48 ? 19.031 3.123 16.766 1 88.19 48 GLU B O 1
ATOM 3521 N N . LEU B 1 49 ? 17.641 4.801 17.266 1 89.75 49 LEU B N 1
ATOM 3522 C CA . LEU B 1 49 ? 17.844 5.445 15.977 1 89.75 49 LEU B CA 1
ATOM 3523 C C . LEU B 1 49 ? 19.219 6.117 15.914 1 89.75 49 LEU B C 1
ATOM 3525 O O . LEU B 1 49 ? 19.672 6.492 14.828 1 89.75 49 LEU B O 1
ATOM 3529 N N . ASN B 1 50 ? 19.891 6.223 17.047 1 87.81 50 ASN B N 1
ATOM 3530 C CA . ASN B 1 50 ? 21.219 6.801 17.094 1 87.81 50 ASN B CA 1
ATOM 3531 C C . ASN B 1 50 ? 22.297 5.734 16.938 1 87.81 50 ASN B C 1
ATOM 3533 O O . ASN B 1 50 ? 23.469 5.984 17.219 1 87.81 50 ASN B O 1
ATOM 3537 N N . THR B 1 51 ? 21.969 4.586 16.562 1 88.12 51 THR B N 1
ATOM 3538 C CA . THR B 1 51 ? 22.875 3.482 16.281 1 88.12 51 THR B CA 1
ATOM 3539 C C . THR B 1 51 ? 23 3.23 14.789 1 88.12 51 THR B C 1
ATOM 3541 O O . THR B 1 51 ? 22.156 3.672 14.008 1 88.12 51 THR B O 1
ATOM 3544 N N . PRO B 1 52 ? 24.047 2.582 14.43 1 91.38 52 PRO B N 1
ATOM 3545 C CA . PRO B 1 52 ? 24.188 2.301 13 1 91.38 52 PRO B CA 1
ATOM 3546 C C . PRO B 1 52 ? 23.078 1.42 12.453 1 91.38 52 PRO B C 1
ATOM 3548 O O . PRO B 1 52 ? 22.609 0.509 13.141 1 91.38 52 PRO B O 1
ATOM 3551 N N . GLY B 1 53 ? 22.625 1.727 11.312 1 93.81 53 GLY B N 1
ATOM 3552 C CA . GLY B 1 53 ? 21.562 0.965 10.672 1 93.81 53 GLY B CA 1
ATOM 3553 C C . GLY B 1 53 ? 21.422 1.285 9.195 1 93.81 53 GLY B C 1
ATOM 3554 O O . GLY B 1 53 ? 22.141 2.125 8.656 1 93.81 53 GLY B O 1
ATOM 3555 N N . VAL B 1 54 ? 20.625 0.511 8.57 1 96.38 54 VAL B N 1
ATOM 3556 C CA . VAL B 1 54 ? 20.266 0.739 7.176 1 96.38 54 VAL B CA 1
ATOM 3557 C C . VAL B 1 54 ? 18.859 1.327 7.094 1 96.38 54 VAL B C 1
ATOM 3559 O O . VAL B 1 54 ? 18 1.028 7.934 1 96.38 54 VAL B O 1
ATOM 3562 N N . TYR B 1 55 ? 18.688 2.24 6.133 1 97.12 55 TYR B N 1
ATOM 3563 C CA . TYR B 1 55 ? 17.375 2.871 6.043 1 97.12 55 TYR B CA 1
ATOM 3564 C C . TYR B 1 55 ? 16.922 2.965 4.594 1 97.12 55 TYR B C 1
ATOM 3566 O O . TYR B 1 55 ? 17.734 2.928 3.672 1 97.12 55 TYR B O 1
ATOM 3574 N N . PHE B 1 56 ? 15.648 3.023 4.438 1 97.88 56 PHE B N 1
ATOM 3575 C CA . PHE B 1 56 ? 14.961 3.145 3.152 1 97.88 56 PHE B CA 1
ATOM 3576 C C . PHE B 1 56 ? 14.047 4.363 3.137 1 97.88 56 PHE B C 1
ATOM 3578 O O . PHE B 1 56 ? 13.312 4.605 4.094 1 97.88 56 PHE B O 1
ATOM 3585 N N . LEU B 1 57 ? 14.203 5.145 2.086 1 96.5 57 LEU B N 1
ATOM 3586 C CA . LEU B 1 57 ? 13.289 6.266 1.881 1 96.5 57 LEU B CA 1
ATOM 3587 C C . LEU B 1 57 ? 12.305 5.969 0.751 1 96.5 57 LEU B C 1
ATOM 3589 O O . LEU B 1 57 ? 12.719 5.555 -0.337 1 96.5 57 LEU B O 1
ATOM 3593 N N . PHE B 1 58 ? 11.047 6.156 1.083 1 95.69 58 PHE B N 1
ATOM 3594 C CA . PHE B 1 58 ? 10 5.844 0.111 1 95.69 58 PHE B CA 1
ATOM 3595 C C . PHE B 1 58 ? 9.242 7.102 -0.295 1 95.69 58 PHE B C 1
ATOM 3597 O O . PHE B 1 58 ? 9.016 7.988 0.531 1 95.69 58 PHE B O 1
ATOM 3604 N N . GLY B 1 59 ? 8.852 7.137 -1.522 1 92.12 59 GLY B N 1
ATOM 3605 C CA . GLY B 1 59 ? 8.031 8.188 -2.1 1 92.12 59 GLY B CA 1
ATOM 3606 C C . GLY B 1 59 ? 7.457 7.824 -3.455 1 92.12 59 GLY B C 1
ATOM 3607 O O . GLY B 1 59 ? 7.551 6.672 -3.883 1 92.12 59 GLY B O 1
ATOM 3608 N N . LYS B 1 60 ? 6.77 8.734 -3.98 1 88.5 60 LYS B N 1
ATOM 3609 C CA . LYS B 1 60 ? 6.152 8.547 -5.293 1 88.5 60 LYS B CA 1
ATOM 3610 C C . LYS B 1 60 ? 6.812 9.43 -6.344 1 88.5 60 LYS B C 1
ATOM 3612 O O . LYS B 1 60 ? 7.082 10.609 -6.09 1 88.5 60 LYS B O 1
ATOM 3617 N N . ASP B 1 61 ? 7.121 8.773 -7.438 1 84.38 61 ASP B N 1
ATOM 3618 C CA . ASP B 1 61 ? 7.684 9.531 -8.555 1 84.38 61 ASP B CA 1
ATOM 3619 C C . ASP B 1 61 ? 6.59 10.25 -9.336 1 84.38 61 ASP B C 1
ATOM 3621 O O . ASP B 1 61 ? 5.637 9.625 -9.797 1 84.38 61 ASP B O 1
ATOM 3625 N N . ASP B 1 62 ? 6.723 11.5 -9.516 1 78.69 62 ASP B N 1
ATOM 3626 C CA . ASP B 1 62 ? 5.664 12.312 -10.109 1 78.69 62 ASP B CA 1
ATOM 3627 C C . ASP B 1 62 ? 5.562 12.078 -11.609 1 78.69 62 ASP B C 1
ATOM 3629 O O . ASP B 1 62 ? 4.484 12.211 -12.195 1 78.69 62 ASP B O 1
ATOM 3633 N N . GLU B 1 63 ? 6.578 11.797 -12.227 1 71.88 63 GLU B N 1
ATOM 3634 C CA . GLU B 1 63 ? 6.574 11.617 -13.672 1 71.88 63 GLU B CA 1
ATOM 3635 C C . GLU B 1 63 ? 5.941 10.281 -14.062 1 71.88 63 GLU B C 1
ATOM 3637 O O . GLU B 1 63 ? 5.113 10.227 -14.977 1 71.88 63 GLU B O 1
ATOM 3642 N N . THR B 1 64 ? 6.309 9.25 -13.344 1 71.06 64 THR B N 1
ATOM 3643 C CA . THR B 1 64 ? 5.859 7.91 -13.719 1 71.06 64 THR B CA 1
ATOM 3644 C C . THR B 1 64 ? 4.68 7.477 -12.852 1 71.06 64 THR B C 1
ATOM 3646 O O . THR B 1 64 ? 3.92 6.582 -13.234 1 71.06 64 THR B O 1
ATOM 3649 N N . GLY B 1 65 ? 4.59 8.133 -11.734 1 74.06 65 GLY B N 1
ATOM 3650 C CA . GLY B 1 65 ? 3.557 7.715 -10.797 1 74.06 65 GLY B CA 1
ATOM 3651 C C . GLY B 1 65 ? 3.934 6.477 -10.008 1 74.06 65 GLY B C 1
ATOM 3652 O O . GLY B 1 65 ? 3.168 6.016 -9.156 1 74.06 65 GLY B O 1
ATOM 3653 N N . LYS B 1 66 ? 5.078 5.996 -10.195 1 81.56 66 LYS B N 1
ATOM 3654 C CA . LYS B 1 66 ? 5.551 4.797 -9.508 1 81.56 66 LYS B CA 1
ATOM 3655 C C . LYS B 1 66 ? 6.188 5.145 -8.172 1 81.56 66 LYS B C 1
ATOM 3657 O O . LYS B 1 66 ? 6.617 6.281 -7.957 1 81.56 66 LYS B O 1
ATOM 3662 N N . LEU B 1 67 ? 6.176 4.172 -7.301 1 89.38 67 LEU B N 1
ATOM 3663 C CA . LEU B 1 67 ? 6.875 4.332 -6.031 1 89.38 67 LEU B CA 1
ATOM 3664 C C . LEU B 1 67 ? 8.383 4.23 -6.227 1 89.38 67 LEU B C 1
ATOM 3666 O O . LEU B 1 67 ? 8.852 3.543 -7.137 1 89.38 67 LEU B O 1
ATOM 3670 N N . PHE B 1 68 ? 9.086 4.953 -5.441 1 93.25 68 PHE B N 1
ATOM 3671 C CA . PHE B 1 68 ? 10.539 4.832 -5.508 1 93.25 68 PHE B CA 1
ATOM 3672 C C . PHE B 1 68 ? 11.117 4.488 -4.141 1 93.25 68 PHE B C 1
ATOM 3674 O O . PHE B 1 68 ? 10.43 4.605 -3.123 1 93.25 68 PHE B O 1
ATOM 3681 N N . ILE B 1 69 ? 12.305 4.004 -4.141 1 96.44 69 ILE B N 1
ATOM 3682 C CA . ILE B 1 69 ? 13.031 3.646 -2.924 1 96.44 69 ILE B CA 1
ATOM 3683 C C . ILE B 1 69 ? 14.453 4.195 -2.992 1 96.44 69 ILE B C 1
ATOM 3685 O O . ILE B 1 69 ? 15.07 4.211 -4.059 1 96.44 69 ILE B O 1
ATOM 3689 N N . TYR B 1 70 ? 14.938 4.758 -1.961 1 96.69 70 TYR B N 1
ATOM 3690 C CA . TYR B 1 70 ? 16.344 5.078 -1.74 1 96.69 70 TYR B CA 1
ATOM 3691 C C . TYR B 1 70 ? 16.922 4.246 -0.603 1 96.69 70 TYR B C 1
ATOM 3693 O O . TYR B 1 70 ? 16.328 4.152 0.473 1 96.69 70 TYR B O 1
ATOM 3701 N N . VAL B 1 71 ? 18 3.584 -0.91 1 97.38 71 VAL B N 1
ATOM 3702 C CA . VAL B 1 71 ? 18.641 2.734 0.087 1 97.38 71 VAL B CA 1
ATOM 3703 C C . VAL B 1 71 ? 19.875 3.436 0.64 1 97.38 71 VAL B C 1
ATOM 3705 O O . VAL B 1 71 ? 20.797 3.775 -0.113 1 97.38 71 VAL B O 1
ATOM 3708 N N . GLY B 1 72 ? 19.891 3.627 1.929 1 96.06 72 GLY B N 1
ATOM 3709 C CA . GLY B 1 72 ? 21.031 4.289 2.549 1 96.06 72 GLY B CA 1
ATOM 3710 C C . GLY B 1 72 ? 21.484 3.617 3.832 1 96.06 72 GLY B C 1
ATOM 3711 O O . GLY B 1 72 ? 20.812 2.717 4.336 1 96.06 72 GLY B O 1
ATOM 3712 N N . GLU B 1 73 ? 22.703 3.957 4.277 1 94.44 73 GLU B N 1
ATOM 3713 C CA . GLU B 1 73 ? 23.25 3.545 5.566 1 94.44 73 GLU B CA 1
ATOM 3714 C C . GLU B 1 73 ? 23.672 4.754 6.398 1 94.44 73 GLU B C 1
ATOM 3716 O O . GLU B 1 73 ? 23.922 5.828 5.855 1 94.44 73 GLU B O 1
ATOM 3721 N N . ALA B 1 74 ? 23.578 4.602 7.707 1 92.19 74 ALA B N 1
ATOM 3722 C CA . ALA B 1 74 ? 23.984 5.695 8.578 1 92.19 74 ALA B CA 1
ATOM 3723 C C . ALA B 1 74 ? 24.516 5.164 9.906 1 92.19 74 ALA B C 1
ATOM 3725 O O . ALA B 1 74 ? 24.094 4.105 10.375 1 92.19 74 ALA B O 1
ATOM 3726 N N . ASP B 1 75 ? 25.484 5.906 10.469 1 90.06 75 ASP B N 1
ATOM 3727 C CA . ASP B 1 75 ? 25.938 5.641 11.828 1 90.06 75 ASP B CA 1
ATOM 3728 C C . ASP B 1 75 ? 24.938 6.148 12.859 1 90.06 75 ASP B C 1
ATOM 3730 O O . ASP B 1 75 ? 24.812 5.574 13.945 1 90.06 75 ASP B O 1
ATOM 3734 N N . ASP B 1 76 ? 24.391 7.207 12.445 1 88.31 76 ASP B N 1
ATOM 3735 C CA . ASP B 1 76 ? 23.281 7.832 13.156 1 88.31 76 ASP B CA 1
ATOM 3736 C C . ASP B 1 76 ? 22.125 8.117 12.211 1 88.31 76 ASP B C 1
ATOM 3738 O O . ASP B 1 76 ? 22.141 9.109 11.484 1 88.31 76 ASP B O 1
ATOM 3742 N N . ALA B 1 77 ? 21.141 7.223 12.312 1 86.88 77 ALA B N 1
ATOM 3743 C CA . ALA B 1 77 ? 20.078 7.25 11.32 1 86.88 77 ALA B CA 1
ATOM 3744 C C . ALA B 1 77 ? 19.25 8.523 11.438 1 86.88 77 ALA B C 1
ATOM 3746 O O . ALA B 1 77 ? 18.906 9.156 10.438 1 86.88 77 ALA B O 1
ATOM 3747 N N . GLN B 1 78 ? 18.891 8.93 12.641 1 86.19 78 GLN B N 1
ATOM 3748 C CA . GLN B 1 78 ? 18.062 10.109 12.82 1 86.19 78 GLN B CA 1
ATOM 3749 C C . GLN B 1 78 ? 18.75 11.352 12.25 1 86.19 78 GLN B C 1
ATOM 3751 O O . GLN B 1 78 ? 18.125 12.117 11.508 1 86.19 78 GLN B O 1
ATOM 3756 N N . LYS B 1 79 ? 20 11.547 12.594 1 86.81 79 LYS B N 1
ATOM 3757 C CA . LYS B 1 79 ? 20.766 12.703 12.117 1 86.81 79 LYS B CA 1
ATOM 3758 C C . LYS B 1 79 ? 20.891 12.68 10.594 1 86.81 79 LYS B C 1
ATOM 3760 O O . LYS B 1 79 ? 20.766 13.711 9.938 1 86.81 79 LYS B O 1
ATOM 3765 N N . ARG B 1 80 ? 21.125 11.523 10.094 1 90.19 80 ARG B N 1
ATOM 3766 C CA . ARG B 1 80 ? 21.312 11.383 8.656 1 90.19 80 ARG B CA 1
ATOM 3767 C C . ARG B 1 80 ? 20.031 11.695 7.895 1 90.19 80 ARG B C 1
ATOM 3769 O O . ARG B 1 80 ? 20.062 12.32 6.836 1 90.19 80 ARG B O 1
ATOM 3776 N N . LEU B 1 81 ? 18.938 11.289 8.391 1 89.94 81 LEU B N 1
ATOM 3777 C CA . LEU B 1 81 ? 17.656 11.43 7.703 1 89.94 81 LEU B CA 1
ATOM 3778 C C . LEU B 1 81 ? 17.203 12.883 7.684 1 89.94 81 LEU B C 1
ATOM 3780 O O . LEU B 1 81 ? 16.406 13.281 6.824 1 89.94 81 LEU B O 1
ATOM 3784 N N . LEU B 1 82 ? 17.688 13.625 8.609 1 86.38 82 LEU B N 1
ATOM 3785 C CA . LEU B 1 82 ? 17.328 15.031 8.664 1 86.38 82 LEU B CA 1
ATOM 3786 C C . LEU B 1 82 ? 18.125 15.844 7.652 1 86.38 82 LEU B C 1
ATOM 3788 O O . LEU B 1 82 ? 17.781 16.984 7.34 1 86.38 82 LEU B O 1
ATOM 3792 N N . GLN B 1 83 ? 19.141 15.234 7.113 1 86.88 83 GLN B N 1
ATOM 3793 C CA . GLN B 1 83 ? 19.953 15.867 6.086 1 86.88 83 GLN B CA 1
ATOM 3794 C C . GLN B 1 83 ? 19.406 15.594 4.691 1 86.88 83 GLN B C 1
ATOM 3796 O O . GLN B 1 83 ? 18.797 14.547 4.457 1 86.88 83 GLN B O 1
ATOM 3801 N N . PRO B 1 84 ? 19.641 16.516 3.838 1 86.06 84 PRO B N 1
ATOM 3802 C CA . PRO B 1 84 ? 19.156 16.328 2.473 1 86.06 84 PRO B CA 1
ATOM 3803 C C . PRO B 1 84 ? 19.844 15.172 1.749 1 86.06 84 PRO B C 1
ATOM 3805 O O . PRO B 1 84 ? 21.047 14.938 1.969 1 86.06 84 PRO B O 1
ATOM 3808 N N . HIS B 1 85 ? 19.094 14.492 0.998 1 89.62 85 HIS B N 1
ATOM 3809 C CA . HIS B 1 85 ? 19.625 13.43 0.136 1 89.62 85 HIS B CA 1
ATOM 3810 C C . HIS B 1 85 ? 19.734 13.906 -1.309 1 89.62 85 HIS B C 1
ATOM 3812 O O . HIS B 1 85 ? 18.984 14.789 -1.738 1 89.62 85 HIS B O 1
ATOM 3818 N N . THR B 1 86 ? 20.594 13.352 -2.094 1 83.69 86 THR B N 1
ATOM 3819 C CA . THR B 1 86 ? 20.969 13.82 -3.424 1 83.69 86 THR B CA 1
ATOM 3820 C C . THR B 1 86 ? 19.781 13.758 -4.375 1 83.69 86 THR B C 1
ATOM 3822 O O . THR B 1 86 ? 19.609 14.633 -5.227 1 83.69 86 THR B O 1
ATOM 3825 N N . PHE B 1 87 ? 18.969 12.789 -4.246 1 84.62 87 PHE B N 1
ATOM 3826 C CA . PHE B 1 87 ? 17.875 12.602 -5.195 1 84.62 87 PHE B CA 1
ATOM 3827 C C . PHE B 1 87 ? 16.812 13.68 -5.02 1 84.62 87 PHE B C 1
ATOM 3829 O O . PHE B 1 87 ? 15.977 13.883 -5.902 1 84.62 87 PHE B O 1
ATOM 3836 N N . GLU B 1 88 ? 16.828 14.328 -3.906 1 83.69 88 GLU B N 1
ATOM 3837 C CA . GLU B 1 88 ? 15.844 15.375 -3.646 1 83.69 88 GLU B CA 1
ATOM 3838 C C . GLU B 1 88 ? 16.109 16.609 -4.5 1 83.69 88 GLU B C 1
ATOM 3840 O O . GLU B 1 88 ? 15.227 17.453 -4.676 1 83.69 88 GLU B O 1
ATOM 3845 N N . LYS B 1 89 ? 17.312 16.688 -4.98 1 76.56 89 LYS B N 1
ATOM 3846 C CA . LYS B 1 89 ? 17.703 17.812 -5.836 1 76.56 89 LYS B CA 1
ATOM 3847 C C . LYS B 1 89 ? 16.891 17.797 -7.133 1 76.56 89 LYS B C 1
ATOM 3849 O O . LYS B 1 89 ? 16.656 18.859 -7.73 1 76.56 89 LYS B O 1
ATOM 3854 N N . ASP B 1 90 ? 16.453 16.625 -7.492 1 73 90 ASP B N 1
ATOM 3855 C CA . ASP B 1 90 ? 15.703 16.516 -8.734 1 73 90 ASP B CA 1
ATOM 3856 C C . ASP B 1 90 ? 14.211 16.75 -8.492 1 73 90 ASP B C 1
ATOM 3858 O O . ASP B 1 90 ? 13.391 16.547 -9.391 1 73 90 ASP B O 1
ATOM 3862 N N . GLY B 1 91 ? 13.883 17.094 -7.262 1 76.12 91 GLY B N 1
ATOM 3863 C CA . GLY B 1 91 ? 12.492 17.422 -6.984 1 76.12 91 GLY B CA 1
ATOM 3864 C C . GLY B 1 91 ? 11.734 16.266 -6.34 1 76.12 91 GLY B C 1
ATOM 3865 O O . GLY B 1 91 ? 10.562 16.422 -5.988 1 76.12 91 GLY B O 1
ATOM 3866 N N . SER B 1 92 ? 12.406 15.188 -6.234 1 85.38 92 SER B N 1
ATOM 3867 C CA . SER B 1 92 ? 11.758 14.055 -5.586 1 85.38 92 SER B CA 1
ATOM 3868 C C . SER B 1 92 ? 11.594 14.289 -4.09 1 85.38 92 SER B C 1
ATOM 3870 O O . SER B 1 92 ? 12.422 14.953 -3.465 1 85.38 92 SER B O 1
ATOM 3872 N N . TYR B 1 93 ? 10.508 13.844 -3.6 1 89.81 93 TYR B N 1
ATOM 3873 C CA . TYR B 1 93 ? 10.188 14.023 -2.189 1 89.81 93 TYR B CA 1
ATOM 3874 C C . TYR B 1 93 ? 9.789 12.703 -1.548 1 89.81 93 TYR B C 1
ATOM 3876 O O . TYR B 1 93 ? 8.883 12.016 -2.029 1 89.81 93 TYR B O 1
ATOM 3884 N N . TRP B 1 94 ? 10.57 12.305 -0.574 1 92.31 94 TRP B N 1
ATOM 3885 C CA . TRP B 1 94 ? 10.188 11.078 0.128 1 92.31 94 TRP B CA 1
ATOM 3886 C C . TRP B 1 94 ? 9.227 11.391 1.275 1 92.31 94 TRP B C 1
ATOM 3888 O O . TRP B 1 94 ? 9.289 12.469 1.87 1 92.31 94 TRP B O 1
ATOM 3898 N N . THR B 1 95 ? 8.344 10.438 1.628 1 91.62 95 THR B N 1
ATOM 3899 C CA . THR B 1 95 ? 7.297 10.695 2.611 1 91.62 95 THR B CA 1
ATOM 3900 C C . THR B 1 95 ? 7.5 9.828 3.854 1 91.62 95 THR B C 1
ATOM 3902 O O . THR B 1 95 ? 7.074 10.203 4.949 1 91.62 95 THR B O 1
ATOM 3905 N N . GLU B 1 96 ? 8.07 8.648 3.695 1 94.44 96 GLU B N 1
ATOM 3906 C CA . GLU B 1 96 ? 8.266 7.73 4.816 1 94.44 96 GLU B CA 1
ATOM 3907 C C . GLU B 1 96 ? 9.656 7.117 4.793 1 94.44 96 GLU B C 1
ATOM 3909 O O . GLU B 1 96 ? 10.219 6.879 3.723 1 94.44 96 GLU B O 1
ATOM 3914 N N . ALA B 1 97 ? 10.109 6.895 5.941 1 96.12 97 ALA B N 1
ATOM 3915 C CA . ALA B 1 97 ? 11.391 6.223 6.113 1 96.12 97 ALA B CA 1
ATOM 3916 C C . ALA B 1 97 ? 11.234 4.926 6.902 1 96.12 97 ALA B C 1
ATOM 3918 O O . ALA B 1 97 ? 10.461 4.871 7.867 1 96.12 97 ALA B O 1
ATOM 3919 N N . VAL B 1 98 ? 11.867 3.91 6.445 1 97.5 98 VAL B N 1
ATOM 3920 C CA . VAL B 1 98 ? 11.961 2.672 7.211 1 97.5 98 VAL B CA 1
ATOM 3921 C C . VAL B 1 98 ? 13.414 2.424 7.605 1 97.5 98 VAL B C 1
ATOM 3923 O O . VAL B 1 98 ? 14.305 2.396 6.754 1 97.5 98 VAL B O 1
ATOM 3926 N N . ILE B 1 99 ? 13.641 2.262 8.859 1 96.69 99 ILE B N 1
ATOM 3927 C CA . ILE B 1 99 ? 14.992 2.105 9.391 1 96.69 99 ILE B CA 1
ATOM 3928 C C . ILE B 1 99 ? 15.125 0.745 10.07 1 96.69 99 ILE B C 1
ATOM 3930 O O . ILE B 1 99 ? 14.281 0.366 10.883 1 96.69 99 ILE B O 1
ATOM 3934 N N . PHE B 1 100 ? 16.109 0.018 9.727 1 96.44 100 PHE B N 1
ATOM 3935 C CA . PHE B 1 100 ? 16.453 -1.229 10.398 1 96.44 100 PHE B CA 1
ATOM 3936 C C . PHE B 1 100 ? 17.688 -1.053 11.273 1 96.44 100 PHE B C 1
ATOM 3938 O O . PHE B 1 100 ? 18.734 -0.622 10.797 1 96.44 100 PHE B O 1
ATOM 3945 N N . VAL B 1 101 ? 17.531 -1.379 12.531 1 94.12 101 VAL B N 1
ATOM 3946 C CA . VAL B 1 101 ? 18.641 -1.266 13.484 1 94.12 101 VAL B CA 1
ATOM 3947 C C . VAL B 1 101 ? 18.688 -2.508 14.367 1 94.12 101 VAL B C 1
ATOM 3949 O O . VAL B 1 101 ? 17.75 -3.326 14.352 1 94.12 101 VAL B O 1
ATOM 3952 N N . THR B 1 102 ? 19.781 -2.666 15.031 1 91.88 102 THR B N 1
ATOM 3953 C CA . THR B 1 102 ? 19.922 -3.668 16.078 1 91.88 102 THR B CA 1
ATOM 3954 C C . THR B 1 102 ? 20.281 -3.008 17.406 1 91.88 102 THR B C 1
ATOM 3956 O O . THR B 1 102 ? 21.359 -2.441 17.562 1 91.88 102 THR B O 1
ATOM 3959 N N . PRO B 1 103 ? 19.375 -3.148 18.344 1 84.75 103 PRO B N 1
ATOM 3960 C CA . PRO B 1 103 ? 19.609 -2.494 19.625 1 84.75 103 PRO B CA 1
ATOM 3961 C C . PRO B 1 103 ? 20.922 -2.924 20.281 1 84.75 103 PRO B C 1
ATOM 3963 O O . PRO B 1 103 ? 21.531 -2.158 21.047 1 84.75 103 PRO B O 1
ATOM 3966 N N . ASP B 1 104 ? 21.406 -4.086 20.016 1 82.75 104 ASP B N 1
ATOM 3967 C CA . ASP B 1 104 ? 22.625 -4.582 20.641 1 82.75 104 ASP B CA 1
ATOM 3968 C C . ASP B 1 104 ? 23.875 -4.09 19.906 1 82.75 104 ASP B C 1
ATOM 3970 O O . ASP B 1 104 ? 25 -4.422 20.281 1 82.75 104 ASP B O 1
ATOM 3974 N N . GLY B 1 105 ? 23.75 -3.371 18.891 1 77.69 105 GLY B N 1
ATOM 3975 C CA . GLY B 1 105 ? 24.859 -2.793 18.156 1 77.69 105 GLY B CA 1
ATOM 3976 C C . GLY B 1 105 ? 25.578 -3.793 17.281 1 77.69 105 GLY B C 1
ATOM 3977 O O . GLY B 1 105 ? 26.75 -3.59 16.922 1 77.69 105 GLY B O 1
ATOM 3978 N N . THR B 1 106 ? 24.969 -4.852 17 1 82 106 THR B N 1
ATOM 3979 C CA . THR B 1 106 ? 25.594 -5.879 16.156 1 82 106 THR B CA 1
ATOM 3980 C C . THR B 1 106 ? 25.891 -5.332 14.766 1 82 106 THR B C 1
ATOM 3982 O O . THR B 1 106 ? 26.828 -5.773 14.109 1 82 106 THR B O 1
ATOM 3985 N N . LEU B 1 107 ? 25.094 -4.387 14.352 1 86.69 107 LEU B N 1
ATOM 3986 C CA . LEU B 1 107 ? 25.297 -3.793 13.031 1 86.69 107 LEU B CA 1
ATOM 3987 C C . LEU B 1 107 ? 26.359 -2.695 13.094 1 86.69 107 LEU B C 1
ATOM 3989 O O . LEU B 1 107 ? 26.016 -1.514 13.211 1 86.69 107 LEU B O 1
ATOM 3993 N N . GLU B 1 108 ? 27.578 -3.131 13 1 84.44 108 GLU B N 1
ATOM 3994 C CA . GLU B 1 108 ? 28.672 -2.172 12.914 1 84.44 108 GLU B CA 1
ATOM 3995 C C . GLU B 1 108 ? 28.797 -1.592 11.508 1 84.44 108 GLU B C 1
ATOM 3997 O O . GLU B 1 108 ? 28.125 -2.061 10.578 1 84.44 108 GLU B O 1
ATOM 4002 N N . LYS B 1 109 ? 29.656 -0.617 11.344 1 82.81 109 LYS B N 1
ATOM 4003 C CA . LYS B 1 109 ? 29.766 0.182 10.125 1 82.81 109 LYS B CA 1
ATOM 4004 C C . LYS B 1 109 ? 30 -0.704 8.906 1 82.81 109 LYS B C 1
ATOM 4006 O O . LYS B 1 109 ? 29.312 -0.573 7.895 1 82.81 109 LYS B O 1
ATOM 4011 N N . GLY B 1 110 ? 30.938 -1.57 8.945 1 86.69 110 GLY B N 1
ATOM 4012 C CA . GLY B 1 110 ? 31.188 -2.461 7.824 1 86.69 110 GLY B CA 1
ATOM 4013 C C . GLY B 1 110 ? 29.984 -3.307 7.441 1 86.69 110 GLY B C 1
ATOM 4014 O O . GLY B 1 110 ? 29.719 -3.504 6.258 1 86.69 110 GLY B O 1
ATOM 4015 N N . ARG B 1 111 ? 29.297 -3.768 8.383 1 91.88 111 ARG B N 1
ATOM 4016 C CA . ARG B 1 111 ? 28.141 -4.629 8.164 1 91.88 111 ARG B CA 1
ATOM 4017 C C . ARG B 1 111 ? 26.984 -3.854 7.535 1 91.88 111 ARG B C 1
ATOM 4019 O O . ARG B 1 111 ? 26.312 -4.363 6.645 1 91.88 111 ARG B O 1
ATOM 4026 N N . VAL B 1 112 ? 26.859 -2.658 7.941 1 93.69 112 VAL B N 1
ATOM 4027 C CA . VAL B 1 112 ? 25.781 -1.829 7.406 1 93.69 112 VAL B CA 1
ATOM 4028 C C . VAL B 1 112 ? 26.062 -1.517 5.938 1 93.69 112 VAL B C 1
ATOM 4030 O O . VAL B 1 112 ? 25.125 -1.432 5.133 1 93.69 112 VAL B O 1
ATOM 4033 N N . LYS B 1 113 ? 27.266 -1.382 5.586 1 93.75 113 LYS B N 1
ATOM 4034 C CA . LYS B 1 113 ? 27.641 -1.128 4.195 1 93.75 113 LYS B CA 1
ATOM 4035 C C . LYS B 1 113 ? 27.344 -2.342 3.32 1 93.75 113 LYS B C 1
ATOM 4037 O O . LYS B 1 113 ? 26.891 -2.199 2.184 1 93.75 113 LYS B O 1
ATOM 4042 N N . TYR B 1 114 ? 27.641 -3.447 3.879 1 95.19 114 TYR B N 1
ATOM 4043 C CA . TYR B 1 114 ? 27.281 -4.672 3.17 1 95.19 114 TYR B CA 1
ATOM 4044 C C . TYR B 1 114 ? 25.781 -4.75 2.939 1 95.19 114 TYR B C 1
ATOM 4046 O O . TYR B 1 114 ? 25.328 -5.027 1.826 1 95.19 114 TYR B O 1
ATOM 4054 N N . LEU B 1 115 ? 25.062 -4.508 3.949 1 96 115 LEU B N 1
ATOM 4055 C CA . LEU B 1 115 ? 23.609 -4.559 3.871 1 96 115 LEU B CA 1
ATOM 4056 C C . LEU B 1 115 ? 23.078 -3.551 2.85 1 96 115 LEU B C 1
ATOM 4058 O O . LEU B 1 115 ? 22.172 -3.861 2.076 1 96 115 LEU B O 1
ATOM 4062 N N . GLU B 1 116 ? 23.625 -2.371 2.869 1 95.94 116 GLU B N 1
ATOM 4063 C CA . GLU B 1 116 ? 23.203 -1.337 1.93 1 95.94 116 GLU B CA 1
ATOM 4064 C C . GLU B 1 116 ? 23.359 -1.807 0.486 1 95.94 116 GLU B C 1
ATOM 4066 O O . GLU B 1 116 ? 22.422 -1.673 -0.316 1 95.94 116 GLU B O 1
ATOM 4071 N N . ASN B 1 117 ? 24.469 -2.318 0.235 1 95.94 117 ASN B N 1
ATOM 4072 C CA . ASN B 1 117 ? 24.719 -2.816 -1.111 1 95.94 117 ASN B CA 1
ATOM 4073 C C . ASN B 1 117 ? 23.75 -3.928 -1.495 1 95.94 117 ASN B C 1
ATOM 4075 O O . ASN B 1 117 ? 23.188 -3.918 -2.594 1 95.94 117 ASN B O 1
ATOM 4079 N N . ARG B 1 118 ? 23.578 -4.812 -0.635 1 95.62 118 ARG B N 1
ATOM 4080 C CA . ARG B 1 118 ? 22.719 -5.965 -0.898 1 95.62 118 ARG B CA 1
ATOM 4081 C C . ARG B 1 118 ? 21.266 -5.539 -1.096 1 95.62 118 ARG B C 1
ATOM 4083 O O . ARG B 1 118 ? 20.609 -5.984 -2.033 1 95.62 118 ARG B O 1
ATOM 4090 N N . PHE B 1 119 ? 20.797 -4.703 -0.241 1 96.81 119 PHE B N 1
ATOM 4091 C CA . PHE B 1 119 ? 19.438 -4.219 -0.377 1 96.81 119 PHE B CA 1
ATOM 4092 C C . PHE B 1 119 ? 19.266 -3.434 -1.673 1 96.81 119 PHE B C 1
ATOM 4094 O O . PHE B 1 119 ? 18.219 -3.535 -2.334 1 96.81 119 PHE B O 1
ATOM 4101 N N . PHE B 1 120 ? 20.344 -2.678 -1.995 1 96.44 120 PHE B N 1
ATOM 4102 C CA . PHE B 1 120 ? 20.328 -1.95 -3.258 1 96.44 120 PHE B CA 1
ATOM 4103 C C . PHE B 1 120 ? 20.188 -2.91 -4.434 1 96.44 120 PHE B C 1
ATOM 4105 O O . PHE B 1 120 ? 19.359 -2.699 -5.32 1 96.44 120 PHE B O 1
ATOM 4112 N N . THR B 1 121 ? 20.859 -3.889 -4.387 1 94.25 121 THR B N 1
ATOM 4113 C CA . THR B 1 121 ? 20.859 -4.875 -5.461 1 94.25 121 THR B CA 1
ATOM 4114 C C . THR B 1 121 ? 19.516 -5.586 -5.547 1 94.25 121 THR B C 1
ATOM 4116 O O . THR B 1 121 ? 18.953 -5.734 -6.637 1 94.25 121 THR B O 1
ATOM 4119 N N . ILE B 1 122 ? 19.031 -5.965 -4.434 1 93.5 122 ILE B N 1
ATOM 4120 C CA . ILE B 1 122 ? 17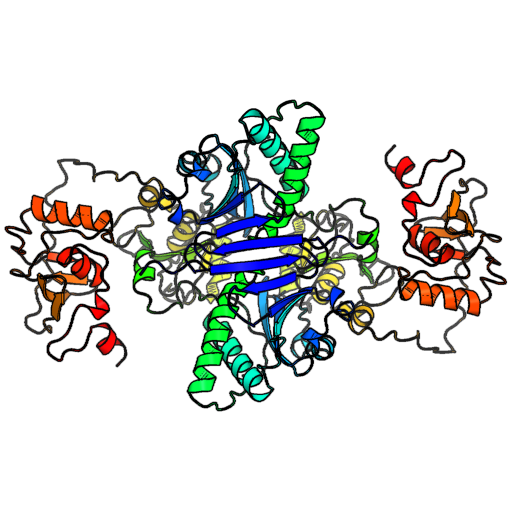.75 -6.676 -4.391 1 93.5 122 ILE B CA 1
ATOM 4121 C C . ILE B 1 122 ? 16.641 -5.777 -4.922 1 93.5 122 ILE B C 1
ATOM 4123 O O . ILE B 1 122 ? 15.797 -6.215 -5.711 1 93.5 122 ILE B O 1
ATOM 4127 N N . ALA B 1 123 ? 16.609 -4.57 -4.523 1 94.38 123 ALA B N 1
ATOM 4128 C CA . ALA B 1 123 ? 15.602 -3.619 -4.98 1 94.38 123 ALA B CA 1
ATOM 4129 C C . ALA B 1 123 ? 15.703 -3.393 -6.484 1 94.38 123 ALA B C 1
ATOM 4131 O O . ALA B 1 123 ? 14.68 -3.32 -7.176 1 94.38 123 ALA B O 1
ATOM 4132 N N . THR B 1 124 ? 16.875 -3.293 -6.941 1 91.25 124 THR B N 1
ATOM 4133 C CA . THR B 1 124 ? 17.109 -3.059 -8.359 1 91.25 124 THR B CA 1
ATOM 4134 C C . THR B 1 124 ? 16.656 -4.254 -9.188 1 91.25 124 THR B C 1
ATOM 4136 O O . THR B 1 124 ? 16.078 -4.086 -10.266 1 91.25 124 THR B O 1
ATOM 4139 N N . GLU B 1 125 ? 16.859 -5.352 -8.625 1 86 125 GLU B N 1
ATOM 4140 C CA . GLU B 1 125 ? 16.5 -6.57 -9.336 1 86 125 GLU B CA 1
ATOM 4141 C C . GLU B 1 125 ? 14.992 -6.809 -9.297 1 86 125 GLU B C 1
ATOM 4143 O O . GLU B 1 125 ? 14.422 -7.387 -10.219 1 86 125 GLU B O 1
ATOM 4148 N N . ALA B 1 126 ? 14.414 -6.465 -8.227 1 85.25 126 ALA B N 1
ATOM 4149 C CA . ALA B 1 126 ? 12.969 -6.652 -8.094 1 85.25 126 ALA B CA 1
ATOM 4150 C C . ALA B 1 126 ? 12.211 -5.816 -9.117 1 85.25 126 ALA B C 1
ATOM 4152 O O . ALA B 1 126 ? 11.18 -6.246 -9.633 1 85.25 126 ALA B O 1
ATOM 4153 N N . LYS B 1 127 ? 12.703 -4.598 -9.438 1 81.56 127 LYS B N 1
ATOM 4154 C CA . LYS B 1 127 ? 12.172 -3.693 -10.453 1 81.56 127 LYS B CA 1
ATOM 4155 C C . LYS B 1 127 ? 10.75 -3.26 -10.125 1 81.56 127 LYS B C 1
ATOM 4157 O O . LYS B 1 127 ? 9.953 -2.979 -11.023 1 81.56 127 LYS B O 1
ATOM 4162 N N . ARG B 1 128 ? 10.367 -3.34 -8.922 1 83.75 128 ARG B N 1
ATOM 4163 C CA . ARG B 1 128 ? 9.047 -2.91 -8.477 1 83.75 128 ARG B CA 1
ATOM 4164 C C . ARG B 1 128 ? 9.008 -1.406 -8.234 1 83.75 128 ARG B C 1
ATOM 4166 O O . ARG B 1 128 ? 8.016 -0.746 -8.531 1 83.75 128 ARG B O 1
ATOM 4173 N N . TYR B 1 129 ? 10.133 -0.971 -7.668 1 91.25 129 TYR B N 1
ATOM 4174 C CA . TYR B 1 129 ? 10.266 0.446 -7.348 1 91.25 129 TYR B CA 1
ATOM 4175 C C . TYR B 1 129 ? 11.383 1.091 -8.164 1 91.25 129 TYR B C 1
ATOM 4177 O O . TYR B 1 129 ? 12.312 0.41 -8.602 1 91.25 129 TYR B O 1
ATOM 4185 N N . ILE B 1 130 ? 11.234 2.387 -8.414 1 90.56 130 ILE B N 1
ATOM 4186 C CA . ILE B 1 130 ? 12.344 3.135 -8.984 1 90.56 130 ILE B CA 1
ATOM 4187 C C . ILE B 1 130 ? 13.43 3.334 -7.93 1 90.56 130 ILE B C 1
ATOM 4189 O O . ILE B 1 130 ? 13.164 3.891 -6.859 1 90.56 130 ILE B O 1
ATOM 4193 N N . VAL B 1 131 ? 14.594 2.834 -8.195 1 94.5 131 VAL B N 1
ATOM 4194 C CA . VAL B 1 131 ? 15.703 3.01 -7.258 1 94.5 131 VAL B CA 1
ATOM 4195 C C . VAL B 1 131 ? 16.375 4.359 -7.496 1 94.5 131 VAL B C 1
ATOM 4197 O O . VAL B 1 131 ? 16.875 4.621 -8.586 1 94.5 131 VAL B O 1
ATOM 4200 N N . LYS B 1 132 ? 16.438 5.219 -6.461 1 93.81 132 LYS B N 1
ATOM 4201 C CA . LYS B 1 132 ? 16.875 6.602 -6.621 1 93.81 132 LYS B CA 1
ATOM 4202 C C . LYS B 1 132 ? 18.359 6.754 -6.238 1 93.81 132 LYS B C 1
ATOM 4204 O O . LYS B 1 132 ? 18.906 7.855 -6.309 1 93.81 132 LYS B O 1
ATOM 4209 N N . ASN B 1 133 ? 18.922 5.625 -5.855 1 93 133 ASN B N 1
ATOM 4210 C CA . ASN B 1 133 ? 20.344 5.711 -5.594 1 93 133 ASN B CA 1
ATOM 4211 C C . ASN B 1 133 ? 21.125 6.125 -6.84 1 93 133 ASN B C 1
ATOM 4213 O O . ASN B 1 133 ? 20.922 5.559 -7.918 1 93 133 ASN B O 1
ATOM 4217 N N . GLY B 1 134 ? 21.922 7.172 -6.75 1 86 134 GLY B N 1
ATOM 4218 C CA . GLY B 1 134 ? 22.734 7.645 -7.867 1 86 134 GLY B CA 1
ATOM 4219 C C . GLY B 1 134 ? 23.875 6.715 -8.211 1 86 134 GLY B C 1
ATOM 4220 O O . GLY B 1 134 ? 24.266 6.598 -9.375 1 86 134 GLY B O 1
ATOM 4221 N N . ASN B 1 135 ? 24.438 6.141 -7.23 1 86.19 135 ASN B N 1
ATOM 4222 C CA . ASN B 1 135 ? 25.562 5.223 -7.402 1 86.19 135 ASN B CA 1
ATOM 4223 C C . ASN B 1 135 ? 25.312 3.9 -6.688 1 86.19 135 ASN B C 1
ATOM 4225 O O . ASN B 1 135 ? 24.531 3.838 -5.734 1 86.19 135 ASN B O 1
ATOM 4229 N N . THR B 1 136 ? 25.922 2.865 -7.219 1 87.88 136 THR B N 1
ATOM 4230 C CA . THR B 1 136 ? 25.891 1.579 -6.531 1 87.88 136 THR B CA 1
ATOM 4231 C C . THR B 1 136 ? 26.734 1.62 -5.262 1 87.88 136 THR B C 1
ATOM 4233 O O . THR B 1 136 ? 27.938 1.861 -5.324 1 87.88 136 THR B O 1
ATOM 4236 N N . PRO B 1 137 ? 26.078 1.383 -4.195 1 91 137 PRO B N 1
ATOM 4237 C CA . PRO B 1 137 ? 26.859 1.368 -2.963 1 91 137 PRO B CA 1
ATOM 4238 C C . PRO B 1 137 ? 27.938 0.285 -2.967 1 91 137 PRO B C 1
ATOM 4240 O O . PRO B 1 137 ? 27.703 -0.817 -3.471 1 91 137 PRO B O 1
ATOM 4243 N N . PRO B 1 138 ? 29.047 0.637 -2.438 1 87.25 138 PRO B N 1
ATOM 4244 C CA . PRO B 1 138 ? 30.125 -0.36 -2.383 1 87.25 138 PRO B CA 1
ATOM 4245 C C . PRO B 1 138 ? 29.828 -1.498 -1.41 1 87.25 138 PRO B C 1
ATOM 4247 O O . PRO B 1 138 ? 29.125 -1.295 -0.414 1 87.25 138 PRO B O 1
ATOM 4250 N N . GLN B 1 139 ? 30.328 -2.68 -1.807 1 86.19 139 GLN B N 1
ATOM 4251 C CA . GLN B 1 139 ? 30.141 -3.828 -0.929 1 86.19 139 GLN B CA 1
ATOM 4252 C C . GLN B 1 139 ? 31.391 -4.117 -0.123 1 86.19 139 GLN B C 1
ATOM 4254 O O . GLN B 1 139 ? 32.438 -4.422 -0.693 1 86.19 139 GLN B O 1
ATOM 4259 N N . SER B 1 140 ? 31.266 -4.027 1.126 1 85.62 140 SER B N 1
ATOM 4260 C CA . SER B 1 140 ? 32.406 -4.363 1.976 1 85.62 140 SER B CA 1
ATOM 4261 C C . SER B 1 140 ? 32.656 -5.867 2.008 1 85.62 140 SER B C 1
ATOM 4263 O O . SER B 1 140 ? 31.703 -6.648 2.152 1 85.62 140 SER B O 1
ATOM 4265 N N . PRO B 1 141 ? 33.875 -6.227 1.818 1 88.44 141 PRO B N 1
ATOM 4266 C CA . PRO B 1 141 ? 34.156 -7.66 1.939 1 88.44 141 PRO B CA 1
ATOM 4267 C C . PRO B 1 141 ? 33.938 -8.188 3.357 1 88.44 141 PRO B C 1
ATOM 4269 O O . PRO B 1 141 ? 34.312 -7.516 4.328 1 88.44 141 PRO B O 1
ATOM 4272 N N . MET B 1 142 ? 33.281 -9.305 3.43 1 90.19 142 MET B N 1
ATOM 4273 C CA . MET B 1 142 ? 32.969 -9.922 4.723 1 90.19 142 MET B CA 1
ATOM 4274 C C . MET B 1 142 ? 33.281 -11.414 4.695 1 90.19 142 MET B C 1
ATOM 4276 O O . MET B 1 142 ? 33.094 -12.078 3.68 1 90.19 142 MET B O 1
ATOM 4280 N N . PRO B 1 143 ? 33.781 -11.867 5.871 1 91.81 143 PRO B N 1
ATOM 4281 C CA . PRO B 1 143 ? 33.938 -13.32 5.973 1 91.81 143 PRO B CA 1
ATOM 4282 C C . PRO B 1 143 ? 32.625 -14.055 5.793 1 91.81 143 PRO B C 1
ATOM 4284 O O . PRO B 1 143 ? 31.547 -13.484 6.027 1 91.81 143 PRO B O 1
ATOM 4287 N N . LYS B 1 144 ? 32.688 -15.258 5.418 1 90.88 144 LYS B N 1
ATOM 4288 C CA . LYS B 1 144 ? 31.516 -16.062 5.07 1 90.88 144 LYS B CA 1
ATOM 4289 C C . LYS B 1 144 ? 30.531 -16.141 6.238 1 90.88 144 LYS B C 1
ATOM 4291 O O . LYS B 1 144 ? 29.328 -16.031 6.051 1 90.88 144 LYS B O 1
ATOM 4296 N N . GLN B 1 145 ? 31.109 -16.344 7.434 1 90.44 145 GLN B N 1
ATOM 4297 C CA . GLN B 1 145 ? 30.25 -16.484 8.609 1 90.44 145 GLN B CA 1
ATOM 4298 C C . GLN B 1 145 ? 29.422 -15.227 8.828 1 90.44 145 GLN B C 1
ATOM 4300 O O . GLN B 1 145 ? 28.219 -15.312 9.109 1 90.44 145 GLN B O 1
ATOM 4305 N N . ILE B 1 146 ? 30.047 -14.102 8.68 1 90.31 146 ILE B N 1
ATOM 4306 C CA . ILE B 1 146 ? 29.359 -12.828 8.867 1 90.31 146 ILE B CA 1
ATOM 4307 C C . ILE B 1 146 ? 28.391 -12.594 7.719 1 90.31 146 ILE B C 1
ATOM 4309 O O . ILE B 1 146 ? 27.281 -12.102 7.934 1 90.31 146 ILE B O 1
ATOM 4313 N N . ARG B 1 147 ? 28.766 -12.945 6.578 1 92.75 147 ARG B N 1
ATOM 4314 C CA . ARG B 1 147 ? 27.891 -12.805 5.418 1 92.75 147 ARG B CA 1
ATOM 4315 C C . ARG B 1 147 ? 26.594 -13.586 5.605 1 92.75 147 ARG B C 1
ATOM 4317 O O . ARG B 1 147 ? 25.516 -13.094 5.297 1 92.75 147 ARG B O 1
ATOM 4324 N N . ASP B 1 148 ? 26.719 -14.727 6.078 1 91.81 148 ASP B N 1
ATOM 4325 C CA . ASP B 1 148 ? 25.547 -15.57 6.309 1 91.81 148 ASP B CA 1
ATOM 4326 C C . ASP B 1 148 ? 24.594 -14.922 7.32 1 91.81 148 ASP B C 1
ATOM 4328 O O . ASP B 1 148 ? 23.375 -14.969 7.148 1 91.81 148 ASP B O 1
ATOM 4332 N N . LEU B 1 149 ? 25.188 -14.398 8.328 1 90.19 149 LEU B N 1
ATOM 4333 C CA . LEU B 1 149 ? 24.375 -13.695 9.328 1 90.19 149 LEU B CA 1
ATOM 4334 C C . LEU B 1 149 ? 23.656 -12.508 8.703 1 90.19 149 LEU B C 1
ATOM 4336 O O . LEU B 1 149 ? 22.469 -12.289 8.969 1 90.19 149 LEU B O 1
ATOM 4340 N N . LEU B 1 150 ? 24.359 -11.82 7.84 1 93.25 150 LEU B N 1
ATOM 4341 C CA . LEU B 1 150 ? 23.781 -10.633 7.215 1 93.25 150 LEU B CA 1
ATOM 4342 C C . LEU B 1 150 ? 22.734 -11.016 6.184 1 93.25 150 LEU B C 1
ATOM 4344 O O . LEU B 1 150 ? 21.719 -10.32 6.02 1 93.25 150 LEU B O 1
ATOM 4348 N N . GLU B 1 151 ? 22.938 -12.07 5.555 1 93.94 151 GLU B N 1
ATOM 4349 C CA . GLU B 1 151 ? 21.922 -12.547 4.613 1 93.94 151 GLU B CA 1
ATOM 4350 C C . GLU B 1 151 ? 20.656 -12.977 5.34 1 93.94 151 GLU B C 1
ATOM 4352 O O . GLU B 1 151 ? 19.547 -12.773 4.836 1 93.94 151 GLU B O 1
ATOM 4357 N N . GLU B 1 152 ? 20.828 -13.547 6.445 1 91.75 152 GLU B N 1
ATOM 4358 C CA . GLU B 1 152 ? 19.656 -13.867 7.27 1 91.75 152 GLU B CA 1
ATOM 4359 C C . GLU B 1 152 ? 18.922 -12.602 7.707 1 91.75 152 GLU B C 1
ATOM 4361 O O . GLU B 1 152 ? 17.703 -12.57 7.75 1 91.75 152 GLU B O 1
ATOM 4366 N N . PHE B 1 153 ? 19.734 -11.664 8.07 1 94.06 153 PHE B N 1
ATOM 4367 C CA . PHE B 1 153 ? 19.156 -10.359 8.398 1 94.06 153 PHE B CA 1
ATOM 4368 C C . PHE B 1 153 ? 18.312 -9.836 7.242 1 94.06 153 PHE B C 1
ATOM 4370 O O . PHE B 1 153 ? 17.203 -9.336 7.457 1 94.06 153 PHE B O 1
ATOM 4377 N N . ILE B 1 154 ? 18.797 -9.992 6.098 1 94.69 154 ILE B N 1
ATOM 4378 C CA . ILE B 1 154 ? 18.125 -9.508 4.902 1 94.69 154 ILE B CA 1
ATOM 4379 C C . ILE B 1 154 ? 16.812 -10.273 4.703 1 94.69 154 ILE B C 1
ATOM 4381 O O . ILE B 1 154 ? 15.773 -9.672 4.418 1 94.69 154 ILE B O 1
ATOM 4385 N N . ILE B 1 155 ? 16.828 -11.484 4.879 1 91.06 155 ILE B N 1
ATOM 4386 C CA . ILE B 1 155 ? 15.641 -12.312 4.734 1 91.06 155 ILE B CA 1
ATOM 4387 C C . ILE B 1 155 ? 14.562 -11.859 5.719 1 91.06 155 ILE B C 1
ATOM 4389 O O . ILE B 1 155 ? 13.398 -11.711 5.352 1 91.06 155 ILE B O 1
ATOM 4393 N N . ASN B 1 156 ? 14.969 -11.641 6.895 1 92.19 156 ASN B N 1
ATOM 4394 C CA . ASN B 1 156 ? 14.031 -11.188 7.918 1 92.19 156 ASN B CA 1
ATOM 4395 C C . ASN B 1 156 ? 13.484 -9.797 7.598 1 92.19 156 ASN B C 1
ATOM 4397 O O . ASN B 1 156 ? 12.289 -9.539 7.762 1 92.19 156 ASN B O 1
ATOM 4401 N N . ALA B 1 157 ? 14.344 -8.961 7.129 1 94.12 157 ALA B N 1
ATOM 4402 C CA . ALA B 1 157 ? 13.922 -7.617 6.754 1 94.12 157 ALA B CA 1
ATOM 4403 C C . ALA B 1 157 ? 12.914 -7.664 5.605 1 94.12 157 ALA B C 1
ATOM 4405 O O . ALA B 1 157 ? 11.945 -6.898 5.59 1 94.12 157 ALA B O 1
ATOM 4406 N N . GLN B 1 158 ? 13.133 -8.516 4.727 1 92.31 158 GLN B N 1
ATOM 4407 C CA . GLN B 1 158 ? 12.242 -8.68 3.586 1 92.31 158 GLN B CA 1
ATOM 4408 C C . GLN B 1 158 ? 10.859 -9.156 4.031 1 92.31 158 GLN B C 1
ATOM 4410 O O . GLN B 1 158 ? 9.852 -8.867 3.373 1 92.31 158 GLN B O 1
ATOM 4415 N N . LEU B 1 159 ? 10.812 -9.828 5.066 1 89.38 159 LEU B N 1
ATOM 4416 C CA . LEU B 1 159 ? 9.539 -10.289 5.613 1 89.38 159 LEU B CA 1
ATOM 4417 C C . LEU B 1 159 ? 8.805 -9.156 6.32 1 89.38 159 LEU B C 1
ATOM 4419 O O . LEU B 1 159 ? 7.578 -9.086 6.277 1 89.38 159 LEU B O 1
ATOM 4423 N N . ILE B 1 160 ? 9.531 -8.289 6.91 1 93.5 160 ILE B N 1
ATOM 4424 C CA . ILE B 1 160 ? 8.961 -7.219 7.723 1 93.5 160 ILE B CA 1
ATOM 4425 C C . ILE B 1 160 ? 8.461 -6.094 6.82 1 93.5 160 ILE B C 1
ATOM 4427 O O . ILE B 1 160 ? 7.422 -5.488 7.09 1 93.5 160 ILE B O 1
ATOM 4431 N N . LEU B 1 161 ? 9.172 -5.832 5.789 1 94.69 161 LEU B N 1
ATOM 4432 C CA . LEU B 1 161 ? 8.93 -4.645 4.977 1 94.69 161 LEU B CA 1
ATOM 4433 C C . LEU B 1 161 ? 7.52 -4.66 4.398 1 94.69 161 LEU B C 1
ATOM 4435 O O . LEU B 1 161 ? 6.812 -3.65 4.445 1 94.69 161 LEU B O 1
ATOM 4439 N N . PRO B 1 162 ? 7.027 -5.773 3.941 1 90.75 162 PRO B N 1
ATOM 4440 C CA . PRO B 1 162 ? 5.645 -5.809 3.453 1 90.75 162 PRO B CA 1
ATOM 4441 C C . PRO B 1 162 ? 4.625 -5.496 4.543 1 90.75 162 PRO B C 1
ATOM 4443 O O . PRO B 1 162 ? 3.604 -4.859 4.273 1 90.75 162 PRO B O 1
ATOM 4446 N N . ALA B 1 163 ? 4.887 -5.941 5.734 1 89.88 163 ALA B N 1
ATOM 4447 C CA . ALA B 1 163 ? 4.004 -5.652 6.859 1 89.88 163 ALA B CA 1
ATOM 4448 C C . ALA B 1 163 ? 3.963 -4.152 7.152 1 89.88 163 ALA B C 1
ATOM 4450 O O . ALA B 1 163 ? 2.998 -3.654 7.734 1 89.88 163 ALA B O 1
ATOM 4451 N N . LEU B 1 164 ? 5.031 -3.562 6.75 1 93.62 164 LEU B N 1
ATOM 4452 C CA . LEU B 1 164 ? 5.086 -2.117 6.938 1 93.62 164 LEU B CA 1
ATOM 4453 C C . LEU B 1 164 ? 4.508 -1.389 5.73 1 93.62 164 LEU B C 1
ATOM 4455 O O . LEU B 1 164 ? 4.496 -0.156 5.688 1 93.62 164 LEU B O 1
ATOM 4459 N N . GLY B 1 165 ? 4.137 -2.148 4.719 1 88.81 165 GLY B N 1
ATOM 4460 C CA . GLY B 1 165 ? 3.4 -1.552 3.617 1 88.81 165 GLY B CA 1
ATOM 4461 C C . GLY B 1 165 ? 4.223 -1.419 2.352 1 88.81 165 GLY B C 1
ATOM 4462 O O . GLY B 1 165 ? 3.762 -0.847 1.361 1 88.81 165 GLY B O 1
ATOM 4463 N N . TYR B 1 166 ? 5.402 -1.91 2.332 1 92.31 166 TYR B N 1
ATOM 4464 C CA . TYR B 1 166 ? 6.266 -1.719 1.172 1 92.31 166 TYR B CA 1
ATOM 4465 C C . TYR B 1 166 ? 6.73 -3.059 0.614 1 92.31 166 TYR B C 1
ATOM 4467 O O . TYR B 1 166 ? 7.242 -3.902 1.354 1 92.31 166 TYR B O 1
ATOM 4475 N N . MET B 1 167 ? 6.629 -3.205 -0.657 1 88.19 167 MET B N 1
ATOM 4476 C CA . MET B 1 167 ? 6.961 -4.453 -1.336 1 88.19 167 MET B CA 1
ATOM 4477 C C . MET B 1 167 ? 8.211 -4.293 -2.197 1 88.19 167 MET B C 1
ATOM 4479 O O . MET B 1 167 ? 8.375 -4.996 -3.193 1 88.19 167 MET B O 1
ATOM 4483 N N . ALA B 1 168 ? 9.047 -3.469 -1.9 1 90.44 168 ALA B N 1
ATOM 4484 C CA . ALA B 1 168 ? 10.172 -3.049 -2.732 1 90.44 168 ALA B CA 1
ATOM 4485 C C . ALA B 1 168 ? 11.102 -4.219 -3.023 1 90.44 168 ALA B C 1
ATOM 4487 O O . ALA B 1 168 ? 11.789 -4.234 -4.051 1 90.44 168 ALA B O 1
ATOM 4488 N N . PHE B 1 169 ? 11.102 -5.199 -2.164 1 90.44 169 PHE B N 1
ATOM 4489 C CA . PHE B 1 169 ? 12.102 -6.254 -2.303 1 90.44 169 PHE B CA 1
ATOM 4490 C C . PHE B 1 169 ? 11.453 -7.543 -2.809 1 90.44 169 PHE B C 1
ATOM 4492 O O . PHE B 1 169 ? 12.141 -8.555 -2.986 1 90.44 169 PHE B O 1
ATOM 4499 N N . GLU B 1 170 ? 10.172 -7.426 -2.975 1 81.31 170 GLU B N 1
ATOM 4500 C CA . GLU B 1 170 ? 9.469 -8.578 -3.531 1 81.31 170 GLU B CA 1
ATOM 4501 C C . GLU B 1 170 ? 9.633 -8.648 -5.047 1 81.31 170 GLU B C 1
ATOM 4503 O O . GLU B 1 170 ? 9.297 -7.695 -5.754 1 81.31 170 GLU B O 1
ATOM 4508 N N . PRO B 1 171 ? 10.188 -9.688 -5.445 1 72.94 171 PRO B N 1
ATOM 4509 C CA . PRO B 1 171 ? 10.398 -9.789 -6.891 1 72.94 171 PRO B CA 1
ATOM 4510 C C . PRO B 1 171 ? 9.086 -9.766 -7.676 1 72.94 171 PRO B C 1
ATOM 4512 O O . PRO B 1 171 ? 8.055 -10.219 -7.176 1 72.94 171 PRO B O 1
ATOM 4515 N N . LEU B 1 172 ? 9.188 -9.086 -8.828 1 69.12 172 LEU B N 1
ATOM 4516 C CA . LEU B 1 172 ? 8.055 -9.172 -9.742 1 69.12 172 LEU B CA 1
ATOM 4517 C C . LEU B 1 172 ? 7.855 -10.602 -10.227 1 69.12 172 LEU B C 1
ATOM 4519 O O . LEU B 1 172 ? 8.789 -11.406 -10.195 1 69.12 172 LEU B O 1
ATOM 4523 N N . PRO B 1 173 ? 6.633 -10.891 -10.453 1 60.03 173 PRO B N 1
ATOM 4524 C CA . PRO B 1 173 ? 6.301 -12.273 -10.812 1 60.03 173 PRO B CA 1
ATOM 4525 C C . PRO B 1 173 ? 7.223 -12.844 -11.883 1 60.03 173 PRO B C 1
ATOM 4527 O O . PRO B 1 173 ? 7.516 -14.039 -11.883 1 60.03 173 PRO B O 1
ATOM 4530 N N . SER B 1 174 ? 7.688 -11.906 -12.906 1 55.88 174 SER B N 1
ATOM 4531 C CA . SER B 1 174 ? 8.539 -12.461 -13.953 1 55.88 174 SER B CA 1
ATOM 4532 C C . SER B 1 174 ? 9.938 -12.781 -13.422 1 55.88 174 SER B C 1
ATOM 4534 O O . SER B 1 174 ? 10.633 -13.633 -13.969 1 55.88 174 SER B O 1
ATOM 4536 N N . SER B 1 175 ? 10.367 -11.727 -12.594 1 51.66 175 SER B N 1
ATOM 4537 C CA . SER B 1 175 ? 11.766 -11.82 -12.188 1 51.66 175 SER B CA 1
ATOM 4538 C C . SER B 1 175 ? 12.008 -13.047 -11.312 1 51.66 175 SER B C 1
ATOM 4540 O O . SER B 1 175 ? 13.156 -13.422 -11.055 1 51.66 175 SER B O 1
ATOM 4542 N N . GLY B 1 176 ? 11.055 -13.242 -10.5 1 46.53 176 GLY B N 1
ATOM 4543 C CA . GLY B 1 176 ? 11.328 -14.305 -9.547 1 46.53 176 GLY B CA 1
ATOM 4544 C C . GLY B 1 176 ? 11.695 -15.625 -10.211 1 46.53 176 GLY B C 1
ATOM 4545 O O . GLY B 1 176 ? 11.008 -16.062 -11.133 1 46.53 176 GLY B O 1
ATOM 4546 N N . LYS B 1 177 ? 13 -15.789 -10.086 1 43.16 177 LYS B N 1
ATOM 4547 C CA . LYS B 1 177 ? 13.641 -17.047 -10.477 1 43.16 177 LYS B CA 1
ATOM 4548 C C . LYS B 1 177 ? 12.695 -18.219 -10.305 1 43.16 177 LYS B C 1
ATOM 4550 O O . LYS B 1 177 ? 11.57 -18.062 -9.828 1 43.16 177 LYS B O 1
ATOM 4555 N N . ASP B 1 178 ? 13.492 -19.25 -9.766 1 36.5 178 ASP B N 1
ATOM 4556 C CA . ASP B 1 178 ? 13.625 -20.703 -9.766 1 36.5 178 ASP B CA 1
ATOM 4557 C C . ASP B 1 178 ? 12.555 -21.359 -8.898 1 36.5 178 ASP B C 1
ATOM 4559 O O . ASP B 1 178 ? 12.68 -22.516 -8.5 1 36.5 178 ASP B O 1
ATOM 4563 N N . ASP B 1 179 ? 11.867 -20.562 -8.211 1 37.97 179 ASP B N 1
ATOM 4564 C CA . ASP B 1 179 ? 11.18 -21.516 -7.344 1 37.97 179 ASP B CA 1
ATOM 4565 C C . ASP B 1 179 ? 10.133 -22.312 -8.117 1 37.97 179 ASP B C 1
ATOM 4567 O O . ASP B 1 179 ? 9.344 -21.75 -8.867 1 37.97 179 ASP B O 1
ATOM 4571 N N . ALA B 1 180 ? 10.305 -23.438 -8.352 1 39.59 180 ALA B N 1
ATOM 4572 C CA . ALA B 1 180 ? 9.539 -24.562 -8.883 1 39.59 180 ALA B CA 1
ATOM 4573 C C . ALA B 1 180 ? 8.039 -24.359 -8.672 1 39.59 180 ALA B C 1
ATOM 4575 O O . ALA B 1 180 ? 7.234 -24.672 -9.555 1 39.59 180 ALA B O 1
ATOM 4576 N N . ASP B 1 181 ? 7.605 -23.812 -7.562 1 43.91 181 ASP B N 1
ATOM 4577 C CA . ASP B 1 181 ? 6.207 -23.688 -7.164 1 43.91 181 ASP B CA 1
ATOM 4578 C C . ASP B 1 181 ? 5.539 -22.5 -7.867 1 43.91 181 ASP B C 1
ATOM 4580 O O . ASP B 1 181 ? 4.312 -22.469 -7.984 1 43.91 181 ASP B O 1
ATOM 4584 N N . ALA B 1 182 ? 6.297 -21.547 -8.445 1 51.06 182 ALA B N 1
ATOM 4585 C CA . ALA B 1 182 ? 5.832 -20.328 -9.109 1 51.06 182 ALA B CA 1
ATOM 4586 C C . ALA B 1 182 ? 5.254 -20.656 -10.484 1 51.06 182 ALA B C 1
ATOM 4588 O O . ALA B 1 182 ? 4.316 -19.984 -10.945 1 51.06 182 ALA B O 1
ATOM 4589 N N . ASP B 1 183 ? 5.703 -21.75 -11.141 1 54.19 183 ASP B N 1
ATOM 4590 C CA . ASP B 1 183 ? 5.234 -22.109 -12.477 1 54.19 183 ASP B CA 1
ATOM 4591 C C . ASP B 1 183 ? 3.762 -22.516 -12.445 1 54.19 183 ASP B C 1
ATOM 4593 O O . ASP B 1 183 ? 3.029 -22.281 -13.406 1 54.19 183 ASP B O 1
ATOM 4597 N N . ASN B 1 184 ? 3.404 -23.125 -11.297 1 55.59 184 ASN B N 1
ATOM 4598 C CA . ASN B 1 184 ? 2.025 -23.578 -11.172 1 55.59 184 ASN B CA 1
ATOM 4599 C C . ASN B 1 184 ? 1.056 -22.406 -11.055 1 55.59 184 ASN B C 1
ATOM 4601 O O . ASN B 1 184 ? -0.159 -22.594 -11.164 1 55.59 184 ASN B O 1
ATOM 4605 N N . GLU B 1 185 ? 1.613 -21.297 -11.039 1 73.44 185 GLU B N 1
ATOM 4606 C CA . GLU B 1 185 ? 0.728 -20.156 -10.82 1 73.44 185 GLU B CA 1
ATOM 4607 C C . GLU B 1 185 ? 0.644 -19.281 -12.07 1 73.44 185 GLU B C 1
ATOM 4609 O O . GLU B 1 185 ? -0.037 -18.266 -12.07 1 73.44 185 GLU B O 1
ATOM 4614 N N . LEU B 1 186 ? 1.24 -20.031 -13.156 1 84.81 186 LEU B N 1
ATOM 4615 C CA . LEU B 1 186 ? 1.214 -19.234 -14.383 1 84.81 186 LEU B CA 1
ATOM 4616 C C . LEU B 1 186 ? -0.067 -19.484 -15.172 1 84.81 186 LEU B C 1
ATOM 4618 O O . LEU B 1 186 ? -0.633 -20.578 -15.102 1 84.81 186 LEU B O 1
ATOM 4622 N N . LEU B 1 187 ? -0.499 -18.562 -15.82 1 90.88 187 LEU B N 1
ATOM 4623 C CA . LEU B 1 187 ? -1.673 -18.625 -16.688 1 90.88 187 LEU B CA 1
ATOM 4624 C C . LEU B 1 187 ? -1.3 -18.312 -18.141 1 90.88 187 LEU B C 1
ATOM 4626 O O . LEU B 1 187 ? -0.402 -17.516 -18.391 1 90.88 187 LEU B O 1
ATOM 4630 N N . TYR B 1 188 ? -1.991 -19.062 -19 1 91.88 188 TYR B N 1
ATOM 4631 C CA . TYR B 1 188 ? -1.674 -18.938 -20.406 1 91.88 188 TYR B CA 1
ATOM 4632 C C . TYR B 1 188 ? -2.887 -18.453 -21.203 1 91.88 188 TYR B C 1
ATOM 4634 O O . TYR B 1 188 ? -4.012 -18.875 -20.938 1 91.88 188 TYR B O 1
ATOM 4642 N N . PHE B 1 189 ? -2.646 -17.562 -22.047 1 94.06 189 PHE B N 1
ATOM 4643 C CA . PHE B 1 189 ? -3.656 -17.016 -22.953 1 94.06 189 PHE B CA 1
ATOM 4644 C C . PHE B 1 189 ? -3.23 -17.172 -24.406 1 94.06 189 PHE B C 1
ATOM 4646 O O . PHE B 1 189 ? -2.088 -16.891 -24.766 1 94.06 189 PHE B O 1
ATOM 4653 N N . SER B 1 190 ? -4.094 -17.781 -25.234 1 92.88 190 SER B N 1
ATOM 4654 C CA . SER B 1 190 ? -3.818 -17.922 -26.656 1 92.88 190 SER B CA 1
ATOM 4655 C C . SER B 1 190 ? -5.098 -17.828 -27.484 1 92.88 190 SER B C 1
ATOM 4657 O O . SER B 1 190 ? -6.031 -18.609 -27.281 1 92.88 190 SER B O 1
ATOM 4659 N N . ARG B 1 191 ? -5.09 -16.828 -28.234 1 91.19 191 ARG B N 1
ATOM 4660 C CA . ARG B 1 191 ? -6.227 -16.688 -29.141 1 91.19 191 ARG B CA 1
ATOM 4661 C C . ARG B 1 191 ? -5.82 -16.953 -30.578 1 91.19 191 ARG B C 1
ATOM 4663 O O . ARG B 1 191 ? -4.805 -16.453 -31.047 1 91.19 191 ARG B O 1
ATOM 4670 N N . ASN B 1 192 ? -6.664 -17.688 -31.359 1 89.88 192 ASN B N 1
ATOM 4671 C CA . ASN B 1 192 ? -6.398 -18.031 -32.75 1 89.88 192 ASN B CA 1
ATOM 4672 C C . ASN B 1 192 ? -5.008 -18.641 -32.906 1 89.88 192 ASN B C 1
ATOM 4674 O O . ASN B 1 192 ? -4.242 -18.203 -33.781 1 89.88 192 ASN B O 1
ATOM 4678 N N . LYS B 1 193 ? -4.668 -19.609 -32 1 84.31 193 LYS B N 1
ATOM 4679 C CA . LYS B 1 193 ? -3.404 -20.344 -32 1 84.31 193 LYS B CA 1
ATOM 4680 C C . LYS B 1 193 ? -2.219 -19.391 -31.875 1 84.31 193 LYS B C 1
ATOM 4682 O O . LYS B 1 193 ? -1.193 -19.562 -32.531 1 84.31 193 LYS B O 1
ATOM 4687 N N . GLY B 1 194 ? -2.521 -18.281 -31.188 1 86.38 194 GLY B N 1
ATOM 4688 C CA . GLY B 1 194 ? -1.438 -17.359 -30.875 1 86.38 194 GLY B CA 1
ATOM 4689 C C . GLY B 1 194 ? -1.395 -16.156 -31.797 1 86.38 194 GLY B C 1
ATOM 4690 O O . GLY B 1 194 ? -0.82 -15.125 -31.453 1 86.38 194 GLY B O 1
ATOM 4691 N N . LYS B 1 195 ? -2.016 -16.203 -32.906 1 86.5 195 LYS B N 1
ATOM 4692 C CA . LYS B 1 195 ? -1.959 -15.117 -33.875 1 86.5 195 LYS B CA 1
ATOM 4693 C C . LYS B 1 195 ? -2.762 -13.914 -33.406 1 86.5 195 LYS B C 1
ATOM 4695 O O . LYS B 1 195 ? -2.457 -12.773 -33.75 1 86.5 195 LYS B O 1
ATOM 4700 N N . GLY B 1 196 ? -3.762 -14.242 -32.625 1 90.62 196 GLY B N 1
ATOM 4701 C CA . GLY B 1 196 ? -4.582 -13.164 -32.094 1 90.62 196 GLY B CA 1
ATOM 4702 C C . GLY B 1 196 ? -4.09 -12.656 -30.75 1 90.62 196 GLY B C 1
ATOM 4703 O O . GLY B 1 196 ? -4.785 -11.883 -30.078 1 90.62 196 GLY B O 1
ATOM 4704 N N . GLY B 1 197 ? -2.924 -13.133 -30.375 1 93.19 197 GLY B N 1
ATOM 4705 C CA . GLY B 1 197 ? -2.355 -12.789 -29.078 1 93.19 197 GLY B CA 1
ATOM 4706 C C . GLY B 1 197 ? -1.981 -14 -28.25 1 93.19 197 GLY B C 1
ATOM 4707 O O . GLY B 1 197 ? -2.703 -15 -28.25 1 93.19 197 GLY B O 1
ATOM 4708 N N . SER B 1 198 ? -0.894 -13.977 -27.688 1 94.62 198 SER B N 1
ATOM 4709 C CA . SER B 1 198 ? -0.39 -15.023 -26.812 1 94.62 198 SER B CA 1
ATOM 4710 C C . SER B 1 198 ? 0.381 -14.438 -25.625 1 94.62 198 SER B C 1
ATOM 4712 O O . SER B 1 198 ? 1.332 -13.68 -25.812 1 94.62 198 SER B O 1
ATOM 4714 N N . ALA B 1 199 ? -0.084 -14.867 -24.453 1 95.38 199 ALA B N 1
ATOM 4715 C CA . ALA B 1 199 ? 0.538 -14.227 -23.297 1 95.38 199 ALA B CA 1
ATOM 4716 C C . ALA B 1 199 ? 0.603 -15.18 -22.109 1 95.38 199 ALA B C 1
ATOM 4718 O O . ALA B 1 199 ? -0.168 -16.141 -22.031 1 95.38 199 ALA B O 1
ATOM 4719 N N . ILE B 1 200 ? 1.578 -14.992 -21.328 1 92.19 200 ILE B N 1
ATOM 4720 C CA . ILE B 1 200 ? 1.706 -15.656 -20.047 1 92.19 200 ILE B CA 1
ATOM 4721 C C . ILE B 1 200 ? 1.401 -14.672 -18.922 1 92.19 200 ILE B C 1
ATOM 4723 O O . ILE B 1 200 ? 1.857 -13.523 -18.953 1 92.19 200 ILE B O 1
ATOM 4727 N N . GLY B 1 201 ? 0.563 -15.125 -18.016 1 91.19 201 GLY B N 1
ATOM 4728 C CA . GLY B 1 201 ? 0.168 -14.234 -16.938 1 91.19 201 GLY B CA 1
ATOM 4729 C C . GLY B 1 201 ? 0.246 -14.883 -15.57 1 91.19 201 GLY B C 1
ATOM 4730 O O . GLY B 1 201 ? 0.486 -16.094 -15.461 1 91.19 201 GLY B O 1
ATOM 4731 N N . ARG B 1 202 ? 0.15 -14.062 -14.609 1 88.5 202 ARG B N 1
ATOM 4732 C CA . ARG B 1 202 ? 0.168 -14.5 -13.219 1 88.5 202 ARG B CA 1
ATOM 4733 C C . ARG B 1 202 ? -0.669 -13.578 -12.344 1 88.5 202 ARG B C 1
ATOM 4735 O O . ARG B 1 202 ? -0.678 -12.359 -12.547 1 88.5 202 ARG B O 1
ATOM 4742 N N . ILE B 1 203 ? -1.298 -14.195 -11.414 1 85.94 203 ILE B N 1
ATOM 4743 C CA . ILE B 1 203 ? -2.094 -13.414 -10.469 1 85.94 203 ILE B CA 1
ATOM 4744 C C . ILE B 1 203 ? -1.312 -13.211 -9.18 1 85.94 203 ILE B C 1
ATOM 4746 O O . ILE B 1 203 ? -0.763 -14.164 -8.617 1 85.94 203 ILE B O 1
ATOM 4750 N N . THR B 1 204 ? -1.195 -11.992 -8.734 1 82.75 204 THR B N 1
ATOM 4751 C CA . THR B 1 204 ? -0.615 -11.656 -7.438 1 82.75 204 THR B CA 1
ATOM 4752 C C . THR B 1 204 ? -1.541 -10.727 -6.652 1 82.75 204 THR B C 1
ATOM 4754 O O . THR B 1 204 ? -2.646 -10.422 -7.102 1 82.75 204 THR B O 1
ATOM 4757 N N . SER B 1 205 ? -1.085 -10.383 -5.469 1 77.88 205 SER B N 1
ATOM 4758 C CA . SER B 1 205 ? -1.868 -9.484 -4.625 1 77.88 205 SER B CA 1
ATOM 4759 C C . SER B 1 205 ? -2.041 -8.117 -5.277 1 77.88 205 SER B C 1
ATOM 4761 O O . SER B 1 205 ? -2.996 -7.398 -4.98 1 77.88 205 SER B O 1
ATOM 4763 N N . ASP B 1 206 ? -1.13 -7.844 -6.23 1 77.69 206 ASP B N 1
ATOM 4764 C CA . ASP B 1 206 ? -1.163 -6.543 -6.891 1 77.69 206 ASP B CA 1
ATOM 4765 C C . ASP B 1 206 ? -2.158 -6.539 -8.047 1 77.69 206 ASP B C 1
ATOM 4767 O O . ASP B 1 206 ? -2.584 -5.477 -8.508 1 77.69 206 ASP B O 1
ATOM 4771 N N . GLY B 1 207 ? -2.4 -7.707 -8.516 1 87.19 207 GLY B N 1
ATOM 4772 C CA . GLY B 1 207 ? -3.271 -7.801 -9.68 1 87.19 207 GLY B CA 1
ATOM 4773 C C . GLY B 1 207 ? -2.883 -8.914 -10.625 1 87.19 207 GLY B C 1
ATOM 4774 O O . GLY B 1 207 ? -2.363 -9.953 -10.195 1 87.19 207 GLY B O 1
ATOM 4775 N N . PHE B 1 208 ? -3.283 -8.664 -11.836 1 90.44 208 PHE B N 1
ATOM 4776 C CA . PHE B 1 208 ? -2.982 -9.648 -12.875 1 90.44 208 PHE B CA 1
ATOM 4777 C C . PHE B 1 208 ? -1.816 -9.18 -13.742 1 90.44 208 PHE B C 1
ATOM 4779 O O . PHE B 1 208 ? -1.916 -8.156 -14.422 1 90.44 208 PHE B O 1
ATOM 4786 N N . TRP B 1 209 ? -0.798 -9.953 -13.758 1 89.38 209 TRP B N 1
ATOM 4787 C CA . TRP B 1 209 ? 0.416 -9.57 -14.469 1 89.38 209 TRP B CA 1
ATOM 4788 C C . TRP B 1 209 ? 0.511 -10.289 -15.812 1 89.38 209 TRP B C 1
ATOM 4790 O O . TRP B 1 209 ? 0.297 -11.5 -15.891 1 89.38 209 TRP B O 1
ATOM 4800 N N . VAL B 1 210 ? 0.711 -9.539 -16.844 1 93.38 210 VAL B N 1
ATOM 4801 C CA . VAL B 1 210 ? 1.137 -10.086 -18.125 1 93.38 210 VAL B CA 1
ATOM 4802 C C . VAL B 1 210 ? 2.658 -10.031 -18.234 1 93.38 210 VAL B C 1
ATOM 4804 O O . VAL B 1 210 ? 3.258 -8.961 -18.109 1 93.38 210 VAL B O 1
ATOM 4807 N N . LEU B 1 211 ? 3.256 -11.148 -18.438 1 91 211 LEU B N 1
ATOM 4808 C CA . LEU B 1 211 ? 4.703 -11.266 -18.281 1 91 211 LEU B CA 1
ATOM 4809 C C . LEU B 1 211 ? 5.422 -10.883 -19.578 1 91 211 LEU B C 1
ATOM 4811 O O . LEU B 1 211 ? 4.844 -10.969 -20.672 1 91 211 LEU B O 1
ATOM 4815 N N . LYS B 1 212 ? 6.656 -10.484 -19.328 1 89.75 212 LYS B N 1
ATOM 4816 C CA . LYS B 1 212 ? 7.531 -10.18 -20.453 1 89.75 212 LYS B CA 1
ATOM 4817 C C . LYS B 1 212 ? 7.637 -11.367 -21.406 1 89.75 212 LYS B C 1
ATOM 4819 O O . LYS B 1 212 ? 7.688 -12.516 -20.969 1 89.75 212 LYS B O 1
ATOM 4824 N N . GLY B 1 213 ? 7.672 -11.023 -22.672 1 90.75 213 GLY B N 1
ATOM 4825 C CA . GLY B 1 213 ? 7.789 -12.07 -23.672 1 90.75 213 GLY B CA 1
ATOM 4826 C C . GLY B 1 213 ? 6.461 -12.43 -24.312 1 90.75 213 GLY B C 1
ATOM 4827 O O . GLY B 1 213 ? 6.422 -13.188 -25.297 1 90.75 213 GLY B O 1
ATOM 4828 N N . SER B 1 214 ? 5.391 -11.875 -23.844 1 93.81 214 SER B N 1
ATOM 4829 C CA . SER B 1 214 ? 4.059 -12.117 -24.391 1 93.81 214 SER B CA 1
ATOM 4830 C C . SER B 1 214 ? 3.869 -11.398 -25.719 1 93.81 214 SER B C 1
ATOM 4832 O O . SER B 1 214 ? 4.438 -10.32 -25.938 1 93.81 214 SER B O 1
ATOM 4834 N N . TYR B 1 215 ? 3.113 -12.008 -26.578 1 95.12 215 TYR B N 1
ATOM 4835 C CA . TYR B 1 215 ? 2.807 -11.414 -27.875 1 95.12 215 TYR B CA 1
ATOM 4836 C C . TYR B 1 215 ? 1.497 -10.633 -27.812 1 95.12 215 TYR B C 1
ATOM 4838 O O . TYR B 1 215 ? 0.433 -11.211 -27.578 1 95.12 215 TYR B O 1
ATOM 4846 N N . ILE B 1 216 ? 1.631 -9.391 -28.109 1 95.69 216 ILE B N 1
ATOM 4847 C CA . ILE B 1 216 ? 0.471 -8.508 -28.094 1 95.69 216 ILE B CA 1
ATOM 4848 C C . ILE B 1 216 ? -0.004 -8.258 -29.516 1 95.69 216 ILE B C 1
ATOM 4850 O O . ILE B 1 216 ? 0.756 -7.762 -30.359 1 95.69 216 ILE B O 1
ATOM 4854 N N . TYR B 1 217 ? -1.225 -8.586 -29.734 1 93.94 217 TYR B N 1
ATOM 4855 C CA . TYR B 1 217 ? -1.799 -8.336 -31.047 1 93.94 217 TYR B CA 1
ATOM 4856 C C . TYR B 1 217 ? -1.796 -6.844 -31.375 1 93.94 217 TYR B C 1
ATOM 4858 O O . TYR B 1 217 ? -2.227 -6.027 -30.562 1 93.94 217 TYR B O 1
ATOM 4866 N N . PRO B 1 218 ? -1.414 -6.402 -32.5 1 91.31 218 PRO B N 1
ATOM 4867 C CA . PRO B 1 218 ? -1.171 -4.988 -32.812 1 91.31 218 PRO B CA 1
ATOM 4868 C C . PRO B 1 218 ? -2.463 -4.195 -33 1 91.31 218 PRO B C 1
ATOM 4870 O O . PRO B 1 218 ? -2.52 -3.01 -32.656 1 91.31 218 PRO B O 1
ATOM 4873 N N . GLN B 1 219 ? -3.469 -4.758 -33.438 1 90.75 219 GLN B N 1
ATOM 4874 C CA . GLN B 1 219 ? -4.688 -4.012 -33.75 1 90.75 219 GLN B CA 1
ATOM 4875 C C . GLN B 1 219 ? -5.66 -4.051 -32.562 1 90.75 219 GLN B C 1
ATOM 4877 O O . GLN B 1 219 ? -5.816 -5.082 -31.922 1 90.75 219 GLN B O 1
ATOM 4882 N N . VAL B 1 220 ? -6.188 -2.916 -32.312 1 91.75 220 VAL B N 1
ATOM 4883 C CA . VAL B 1 220 ? -7.219 -2.805 -31.281 1 91.75 220 VAL B CA 1
ATOM 4884 C C . VAL B 1 220 ? -8.562 -2.477 -31.922 1 91.75 220 VAL B C 1
ATOM 4886 O O . VAL B 1 220 ? -8.656 -1.558 -32.75 1 91.75 220 VAL B O 1
ATOM 4889 N N . ALA B 1 221 ? -9.508 -3.225 -31.578 1 89.81 221 ALA B N 1
ATOM 4890 C CA . ALA B 1 221 ? -10.844 -3.012 -32.125 1 89.81 221 ALA B CA 1
ATOM 4891 C C . ALA B 1 221 ? -11.43 -1.69 -31.641 1 89.81 221 ALA B C 1
ATOM 4893 O O . ALA B 1 221 ? -11.195 -1.279 -30.516 1 89.81 221 ALA B O 1
ATOM 4894 N N . ASP B 1 222 ? -12.242 -1.007 -32.344 1 87.06 222 ASP B N 1
ATOM 4895 C CA . ASP B 1 222 ? -12.82 0.304 -32.062 1 87.06 222 ASP B CA 1
ATOM 4896 C C . ASP B 1 222 ? -13.797 0.229 -30.891 1 87.06 222 ASP B C 1
ATOM 4898 O O . ASP B 1 222 ? -13.969 1.2 -30.156 1 87.06 222 ASP B O 1
ATOM 4902 N N . TYR B 1 223 ? -14.328 -0.976 -30.703 1 84.31 223 TYR B N 1
ATOM 4903 C CA . TYR B 1 223 ? -15.367 -1.096 -29.688 1 84.31 223 TYR B CA 1
ATOM 4904 C C . TYR B 1 223 ? -14.773 -1.386 -28.312 1 84.31 223 TYR B C 1
ATOM 4906 O O . TYR B 1 223 ? -15.492 -1.438 -27.312 1 84.31 223 TYR B O 1
ATOM 4914 N N . THR B 1 224 ? -13.516 -1.575 -28.344 1 85.69 224 THR B N 1
ATOM 4915 C CA . THR B 1 224 ? -12.891 -1.896 -27.062 1 85.69 224 THR B CA 1
ATOM 4916 C C . THR B 1 224 ? -12.938 -0.697 -26.125 1 85.69 224 THR B C 1
ATOM 4918 O O . THR B 1 224 ? -13.039 0.447 -26.562 1 85.69 224 THR B O 1
ATOM 4921 N N . ALA B 1 225 ? -12.992 -0.952 -24.906 1 81.81 225 ALA B N 1
ATOM 4922 C CA . ALA B 1 225 ? -13.07 0.076 -23.859 1 81.81 225 ALA B CA 1
ATOM 4923 C C . ALA B 1 225 ? -11.945 1.097 -24.016 1 81.81 225 ALA B C 1
ATOM 4925 O O . ALA B 1 225 ? -10.844 0.754 -24.453 1 81.81 225 ALA B O 1
ATOM 4926 N N . SER B 1 226 ? -12.219 2.316 -23.672 1 83.75 226 SER B N 1
ATOM 4927 C CA . SER B 1 226 ? -11.25 3.402 -23.797 1 83.75 226 SER B CA 1
ATOM 4928 C C . SER B 1 226 ? -10.016 3.145 -22.938 1 83.75 226 SER B C 1
ATOM 4930 O O . SER B 1 226 ? -8.906 3.535 -23.297 1 83.75 226 SER B O 1
ATOM 4932 N N . GLY B 1 227 ? -10.25 2.434 -21.938 1 81.62 227 GLY B N 1
ATOM 4933 C CA . GLY B 1 227 ? -9.133 2.121 -21.062 1 81.62 227 GLY B CA 1
ATOM 4934 C C . GLY B 1 227 ? -8.078 1.254 -21.719 1 81.62 227 GLY B C 1
ATOM 4935 O O . GLY B 1 227 ? -6.879 1.437 -21.484 1 81.62 227 GLY B O 1
ATOM 4936 N N . ILE B 1 228 ? -8.508 0.458 -22.516 1 88 228 ILE B N 1
ATOM 4937 C CA . ILE B 1 228 ? -7.59 -0.442 -23.203 1 88 228 ILE B CA 1
ATOM 4938 C C . ILE B 1 228 ? -6.766 0.344 -24.219 1 88 228 ILE B C 1
ATOM 4940 O O . ILE B 1 228 ? -5.555 0.137 -24.344 1 88 228 ILE B O 1
ATOM 4944 N N . LYS B 1 229 ? -7.395 1.209 -24.922 1 87.94 229 LYS B N 1
ATOM 4945 C CA . LYS B 1 229 ? -6.691 2.043 -25.891 1 87.94 229 LYS B CA 1
ATOM 4946 C C . LYS B 1 229 ? -5.629 2.902 -25.203 1 87.94 229 LYS B C 1
ATOM 4948 O O . LYS B 1 229 ? -4.508 3.021 -25.703 1 87.94 229 LYS B O 1
ATOM 4953 N N . LYS B 1 230 ? -6.062 3.361 -24.156 1 84.12 230 LYS B N 1
ATOM 4954 C CA . LYS B 1 230 ? -5.125 4.176 -23.391 1 84.12 230 LYS B CA 1
ATOM 4955 C C . LYS B 1 230 ? -3.949 3.338 -22.891 1 84.12 230 LYS B C 1
ATOM 4957 O O . LYS B 1 230 ? -2.801 3.785 -22.938 1 84.12 230 LYS B O 1
ATOM 4962 N N . ALA B 1 231 ? -4.23 2.18 -22.406 1 87.44 231 ALA B N 1
ATOM 4963 C CA . ALA B 1 231 ? -3.178 1.284 -21.938 1 87.44 231 ALA B CA 1
ATOM 4964 C C . ALA B 1 231 ? -2.197 0.948 -23.047 1 87.44 231 ALA B C 1
ATOM 4966 O O . ALA B 1 231 ? -0.982 0.938 -22.844 1 87.44 231 ALA B O 1
ATOM 4967 N N . ARG B 1 232 ? -2.73 0.662 -24.234 1 90.44 232 ARG B N 1
ATOM 4968 C CA . ARG B 1 232 ? -1.884 0.35 -25.375 1 90.44 232 ARG B CA 1
ATOM 4969 C C . ARG B 1 232 ? -0.991 1.532 -25.734 1 90.44 232 ARG B C 1
ATOM 4971 O O . ARG B 1 232 ? 0.168 1.35 -26.125 1 90.44 232 ARG B O 1
ATOM 4978 N N . GLU B 1 233 ? -1.516 2.703 -25.594 1 86.06 233 GLU B N 1
ATOM 4979 C CA . GLU B 1 233 ? -0.735 3.908 -25.844 1 86.06 233 GLU B CA 1
ATOM 4980 C C . GLU B 1 233 ? 0.339 4.109 -24.781 1 86.06 233 GLU B C 1
ATOM 4982 O O . GLU B 1 233 ? 1.49 4.41 -25.109 1 86.06 233 GLU B O 1
ATOM 4987 N N . ASN B 1 234 ? -0.046 3.877 -23.641 1 81.81 234 ASN B N 1
ATOM 4988 C CA . ASN B 1 234 ? 0.864 4.09 -22.531 1 81.81 234 ASN B CA 1
ATOM 4989 C C . ASN B 1 234 ? 2.029 3.105 -22.562 1 81.81 234 ASN B C 1
ATOM 4991 O O . ASN B 1 234 ? 3.148 3.451 -22.172 1 81.81 234 ASN B O 1
ATOM 4995 N N . TYR B 1 235 ? 1.723 1.921 -22.984 1 87.44 235 TYR B N 1
ATOM 4996 C CA . TYR B 1 235 ? 2.752 0.887 -22.938 1 87.44 235 TYR B CA 1
ATOM 4997 C C . TYR B 1 235 ? 3.328 0.632 -24.328 1 87.44 235 TYR B C 1
ATOM 4999 O O . TYR B 1 235 ? 3.977 -0.391 -24.547 1 87.44 235 TYR B O 1
ATOM 5007 N N . ALA B 1 236 ? 3.115 1.521 -25.188 1 88.12 236 ALA B N 1
ATOM 5008 C CA . ALA B 1 236 ? 3.605 1.371 -26.562 1 88.12 236 ALA B CA 1
ATOM 5009 C C . ALA B 1 236 ? 5.125 1.234 -26.594 1 88.12 236 ALA B C 1
ATOM 5011 O O . ALA B 1 236 ? 5.672 0.464 -27.375 1 88.12 236 ALA B O 1
ATOM 5012 N N . ALA B 1 237 ? 5.707 1.878 -25.688 1 86.12 237 ALA B N 1
ATOM 5013 C CA . ALA B 1 237 ? 7.168 1.868 -25.641 1 86.12 237 ALA B CA 1
ATOM 5014 C C . ALA B 1 237 ? 7.691 0.524 -25.141 1 86.12 237 ALA B C 1
ATOM 5016 O O . ALA B 1 237 ? 8.844 0.166 -25.391 1 86.12 237 ALA B O 1
ATOM 5017 N N . SER B 1 238 ? 6.828 -0.193 -24.453 1 88.75 238 SER B N 1
ATOM 5018 C CA . SER B 1 238 ? 7.238 -1.465 -23.875 1 88.75 238 SER B CA 1
ATOM 5019 C C . SER B 1 238 ? 6.926 -2.629 -24.797 1 88.75 238 SER B C 1
ATOM 5021 O O . SER B 1 238 ? 7.145 -3.789 -24.453 1 88.75 238 SER B O 1
ATOM 5023 N N . ILE B 1 239 ? 6.328 -2.328 -25.906 1 91.31 239 ILE B N 1
ATOM 5024 C CA . ILE B 1 239 ? 6.023 -3.338 -26.906 1 91.31 239 ILE B CA 1
ATOM 5025 C C . ILE B 1 239 ? 6.945 -3.156 -28.109 1 91.31 239 ILE B C 1
ATOM 5027 O O . ILE B 1 239 ? 6.977 -2.084 -28.719 1 91.31 239 ILE B O 1
ATOM 5031 N N . ASP B 1 240 ? 7.637 -4.145 -28.406 1 90.19 240 ASP B N 1
ATOM 5032 C CA . ASP B 1 240 ? 8.609 -4.02 -29.484 1 90.19 240 ASP B CA 1
ATOM 5033 C C . ASP B 1 240 ? 7.922 -4.062 -30.844 1 90.19 240 ASP B C 1
ATOM 5035 O O . ASP B 1 240 ? 6.703 -4.223 -30.922 1 90.19 240 ASP B O 1
ATOM 5039 N N . LYS B 1 241 ? 8.68 -3.883 -31.922 1 88 241 LYS B N 1
ATOM 5040 C CA . LYS B 1 241 ? 8.164 -3.803 -33.281 1 88 241 LYS B CA 1
ATOM 5041 C C . LYS B 1 241 ? 7.457 -5.094 -33.688 1 88 241 LYS B C 1
ATOM 5043 O O . LYS B 1 241 ? 6.543 -5.078 -34.5 1 88 241 LYS B O 1
ATOM 5048 N N . ASN B 1 242 ? 7.855 -6.203 -33 1 91.38 242 ASN B N 1
ATOM 5049 C CA . ASN B 1 242 ? 7.262 -7.5 -33.312 1 91.38 242 ASN B CA 1
ATOM 5050 C C . ASN B 1 242 ? 6.059 -7.793 -32.438 1 91.38 242 ASN B C 1
ATOM 5052 O O . ASN B 1 242 ? 5.484 -8.883 -32.5 1 91.38 242 ASN B O 1
ATOM 5056 N N . GLY B 1 243 ? 5.734 -6.867 -31.547 1 92.75 243 GLY B N 1
ATOM 5057 C CA . GLY B 1 243 ? 4.574 -7.027 -30.688 1 92.75 243 GLY B CA 1
ATOM 5058 C C . GLY B 1 243 ? 4.883 -7.789 -29.406 1 92.75 243 GLY B C 1
ATOM 5059 O O . GLY B 1 243 ? 3.975 -8.297 -28.75 1 92.75 243 GLY B O 1
ATOM 5060 N N . ILE B 1 244 ? 6.082 -7.922 -29.188 1 93.62 244 ILE B N 1
ATOM 5061 C CA . ILE B 1 244 ? 6.488 -8.68 -28 1 93.62 244 ILE B CA 1
ATOM 5062 C C . ILE B 1 244 ? 6.672 -7.73 -26.828 1 93.62 244 ILE B C 1
ATOM 5064 O O . ILE B 1 244 ? 7.367 -6.719 -26.938 1 93.62 244 ILE B O 1
ATOM 5068 N N . LEU B 1 245 ? 6.043 -8.086 -25.75 1 92.94 245 LEU B N 1
ATOM 5069 C CA . LEU B 1 245 ? 6.133 -7.27 -24.547 1 92.94 245 LEU B CA 1
ATOM 5070 C C . LEU B 1 245 ? 7.527 -7.352 -23.938 1 92.94 245 LEU B C 1
ATOM 5072 O O . LEU B 1 245 ? 8.07 -8.445 -23.75 1 92.94 245 LEU B O 1
ATOM 5076 N N . GLN B 1 246 ? 8.094 -6.234 -23.531 1 90.25 246 GLN B N 1
ATOM 5077 C CA . GLN B 1 246 ? 9.477 -6.18 -23.078 1 90.25 246 GLN B CA 1
ATOM 5078 C C . GLN B 1 246 ? 9.547 -6.035 -21.562 1 90.25 246 GLN B C 1
ATOM 5080 O O . GLN B 1 246 ? 10.625 -6.066 -20.969 1 90.25 246 GLN B O 1
ATOM 5085 N N . GLU B 1 247 ? 8.469 -5.879 -20.969 1 87.12 247 GLU B N 1
ATOM 5086 C CA . GLU B 1 247 ? 8.398 -5.789 -19.516 1 87.12 247 GLU B CA 1
ATOM 5087 C C . GLU B 1 247 ? 7.082 -6.355 -18.984 1 87.12 247 GLU B C 1
ATOM 5089 O O . GLU B 1 247 ? 6.125 -6.527 -19.75 1 87.12 247 GLU B O 1
ATOM 5094 N N . ASP B 1 248 ? 7.059 -6.668 -17.719 1 88.06 248 ASP B N 1
ATOM 5095 C CA . ASP B 1 248 ? 5.82 -7.129 -17.094 1 88.06 248 ASP B CA 1
ATOM 5096 C C . ASP B 1 248 ? 4.859 -5.969 -16.859 1 88.06 248 ASP B C 1
ATOM 5098 O O . ASP B 1 248 ? 5.277 -4.879 -16.453 1 88.06 248 ASP B O 1
ATOM 5102 N N . ILE B 1 249 ? 3.65 -6.223 -17.203 1 88.75 249 ILE B N 1
ATOM 5103 C CA . ILE B 1 249 ? 2.637 -5.195 -16.984 1 88.75 249 ILE B CA 1
ATOM 5104 C C . ILE B 1 249 ? 1.536 -5.734 -16.078 1 88.75 249 ILE B C 1
ATOM 5106 O O . ILE B 1 249 ? 1.114 -6.883 -16.219 1 88.75 249 ILE B O 1
ATOM 5110 N N . CYS B 1 250 ? 1.14 -4.855 -15.164 1 87.94 250 CYS B N 1
ATOM 5111 C CA . CYS B 1 250 ? 0.131 -5.27 -14.188 1 87.94 250 CYS B CA 1
ATOM 5112 C C . CYS B 1 250 ? -1.221 -4.641 -14.508 1 87.94 250 CYS B C 1
ATOM 5114 O O . CYS B 1 250 ? -1.304 -3.449 -14.805 1 87.94 250 CYS B O 1
ATOM 5116 N N . PHE B 1 251 ? -2.262 -5.496 -14.555 1 89.75 251 PHE B N 1
ATOM 5117 C CA . PHE B 1 251 ? -3.639 -5.059 -14.758 1 89.75 251 PHE B CA 1
ATOM 5118 C C . PHE B 1 251 ? -4.5 -5.395 -13.547 1 89.75 251 PHE B C 1
ATOM 5120 O O . PHE B 1 251 ? -4.078 -6.148 -12.672 1 89.75 251 PHE B O 1
ATOM 5127 N N . GLY B 1 252 ? -5.637 -4.863 -13.531 1 87.31 252 GLY B N 1
ATOM 5128 C CA . GLY B 1 252 ? -6.527 -5.078 -12.398 1 87.31 252 GLY B CA 1
ATOM 5129 C C . GLY B 1 252 ? -7.324 -6.367 -12.5 1 87.31 252 GLY B C 1
ATOM 5130 O O . GLY B 1 252 ? -7.758 -6.914 -11.484 1 87.31 252 GLY B O 1
ATOM 5131 N N . SER B 1 253 ? -7.547 -6.793 -13.703 1 89.38 253 SER B N 1
ATOM 5132 C CA . SER B 1 253 ? -8.383 -7.977 -13.891 1 89.38 253 SER B CA 1
ATOM 5133 C C . SER B 1 253 ? -7.863 -8.844 -15.031 1 89.38 253 SER B C 1
ATOM 5135 O O . SER B 1 253 ? -7.203 -8.344 -15.945 1 89.38 253 SER B O 1
ATOM 5137 N N . PRO B 1 254 ? -8.18 -10.172 -14.898 1 91.81 254 PRO B N 1
ATOM 5138 C CA . PRO B 1 254 ? -7.793 -11.055 -16 1 91.81 254 PRO B CA 1
ATOM 5139 C C . PRO B 1 254 ? -8.445 -10.672 -17.328 1 91.81 254 PRO B C 1
ATOM 5141 O O . PRO B 1 254 ? -7.832 -10.805 -18.391 1 91.81 254 PRO B O 1
ATOM 5144 N N . SER B 1 255 ? -9.641 -10.164 -17.344 1 90 255 SER B N 1
ATOM 5145 C CA . SER B 1 255 ? -10.352 -9.789 -18.562 1 90 255 SER B CA 1
ATOM 5146 C C . SER B 1 255 ? -9.688 -8.578 -19.234 1 90 255 SER B C 1
ATOM 5148 O O . SER B 1 255 ? -9.516 -8.562 -20.453 1 90 255 SER B O 1
ATOM 5150 N N . TYR B 1 256 ? -9.289 -7.672 -18.391 1 90.44 256 TYR B N 1
ATOM 5151 C CA . TYR B 1 256 ? -8.602 -6.504 -18.938 1 90.44 256 TYR B CA 1
ATOM 5152 C C . TYR B 1 256 ? -7.246 -6.898 -19.516 1 90.44 256 TYR B C 1
ATOM 5154 O O . TYR B 1 256 ? -6.859 -6.406 -20.578 1 90.44 256 TYR B O 1
ATOM 5162 N N . ALA B 1 257 ? -6.582 -7.801 -18.828 1 93.62 257 ALA B N 1
ATOM 5163 C CA . ALA B 1 257 ? -5.285 -8.289 -19.281 1 93.62 257 ALA B CA 1
ATOM 5164 C C . ALA B 1 257 ? -5.418 -9.008 -20.625 1 93.62 257 ALA B C 1
ATOM 5166 O O . ALA B 1 257 ? -4.66 -8.742 -21.562 1 93.62 257 ALA B O 1
ATOM 5167 N N . SER B 1 258 ? -6.375 -9.867 -20.734 1 94.88 258 SER B N 1
ATOM 5168 C CA . SER B 1 258 ? -6.562 -10.602 -21.984 1 94.88 258 SER B CA 1
ATOM 5169 C C . SER B 1 258 ? -6.992 -9.664 -23.109 1 94.88 258 SER B C 1
ATOM 5171 O O . SER B 1 258 ? -6.551 -9.82 -24.25 1 94.88 258 SER B O 1
ATOM 5173 N N . THR B 1 259 ? -7.832 -8.711 -22.828 1 93.25 259 THR B N 1
ATOM 5174 C CA . THR B 1 259 ? -8.266 -7.746 -23.844 1 93.25 259 THR B CA 1
ATOM 5175 C C . THR B 1 259 ? -7.09 -6.902 -24.312 1 93.25 259 THR B C 1
ATOM 5177 O O . THR B 1 259 ? -6.996 -6.578 -25.5 1 93.25 259 THR B O 1
ATOM 5180 N N . PHE B 1 260 ? -6.246 -6.613 -23.406 1 94.12 260 PHE B N 1
ATOM 5181 C CA . PHE B 1 260 ? -5.031 -5.887 -23.781 1 94.12 260 PHE B CA 1
ATOM 5182 C C . PHE B 1 260 ? -4.176 -6.711 -24.734 1 94.12 260 PHE B C 1
ATOM 5184 O O . PHE B 1 260 ? -3.617 -6.172 -25.688 1 94.12 260 PHE B O 1
ATOM 5191 N N . VAL B 1 261 ? -4.113 -7.961 -24.5 1 95.69 261 VAL B N 1
ATOM 5192 C CA . VAL B 1 261 ? -3.26 -8.859 -25.266 1 95.69 261 VAL B CA 1
ATOM 5193 C C . VAL B 1 261 ? -3.844 -9.047 -26.672 1 95.69 261 VAL B C 1
ATOM 5195 O O . VAL B 1 261 ? -3.129 -8.938 -27.672 1 95.69 261 VAL B O 1
ATOM 5198 N N . CYS B 1 262 ? -5.133 -9.25 -26.797 1 95 262 CYS B N 1
ATOM 5199 C CA . CYS B 1 262 ? -5.719 -9.609 -28.078 1 95 262 CYS B CA 1
ATOM 5200 C C . CYS B 1 262 ? -6.32 -8.383 -28.766 1 95 262 CYS B C 1
ATOM 5202 O O . CYS B 1 262 ? -6.609 -8.422 -29.969 1 95 262 CYS B O 1
ATOM 5204 N N . GLY B 1 263 ? -6.625 -7.312 -28.031 1 93.38 263 GLY B N 1
ATOM 5205 C CA . GLY B 1 263 ? -7.164 -6.094 -28.625 1 93.38 263 GLY B CA 1
ATOM 5206 C C . GLY B 1 263 ? -8.648 -6.188 -28.922 1 93.38 263 GLY B C 1
ATOM 5207 O O . GLY B 1 263 ? -9.188 -5.359 -29.656 1 93.38 263 GLY B O 1
ATOM 5208 N N . LYS B 1 264 ? -9.25 -7.227 -28.5 1 92.56 264 LYS B N 1
ATOM 5209 C CA . LYS B 1 264 ? -10.688 -7.457 -28.641 1 92.56 264 LYS B CA 1
ATOM 5210 C C . LYS B 1 264 ? -11.305 -7.859 -27.312 1 92.56 264 LYS B C 1
ATOM 5212 O O . LYS B 1 264 ? -10.594 -8.062 -26.328 1 92.56 264 LYS B O 1
ATOM 5217 N N . ASN B 1 265 ? -12.617 -7.84 -27.359 1 89.5 265 ASN B N 1
ATOM 5218 C CA . ASN B 1 265 ? -13.281 -8.258 -26.125 1 89.5 265 ASN B CA 1
ATOM 5219 C C . ASN B 1 265 ? -12.906 -9.68 -25.734 1 89.5 265 ASN B C 1
ATOM 5221 O O . ASN B 1 265 ? -12.859 -10.57 -26.594 1 89.5 265 ASN B O 1
ATOM 5225 N N . SER B 1 266 ? -12.539 -9.836 -24.484 1 90.69 266 SER B N 1
ATOM 5226 C CA . SER B 1 266 ? -12.102 -11.141 -24 1 90.69 266 SER B CA 1
ATOM 5227 C C . SER B 1 266 ? -12.562 -11.383 -22.562 1 90.69 266 SER B C 1
ATOM 5229 O O . SER B 1 266 ? -12.555 -10.469 -21.75 1 90.69 266 SER B O 1
ATOM 5231 N N . ASN B 1 267 ? -13.078 -12.57 -22.359 1 88.25 267 ASN B N 1
ATOM 5232 C CA . ASN B 1 267 ? -13.383 -13.016 -21 1 88.25 267 ASN B CA 1
ATOM 5233 C C . ASN B 1 267 ? -12.18 -13.703 -20.344 1 88.25 267 ASN B C 1
ATOM 5235 O O . ASN B 1 267 ? -11.953 -14.891 -20.562 1 88.25 267 ASN B O 1
ATOM 5239 N N . GLY B 1 268 ? -11.547 -13.016 -19.562 1 91.06 268 GLY B N 1
ATOM 5240 C CA . GLY B 1 268 ? -10.305 -13.492 -18.984 1 91.06 268 GLY B CA 1
ATOM 5241 C C . GLY B 1 268 ? -10.492 -14.688 -18.062 1 91.06 268 GLY B C 1
ATOM 5242 O O . GLY B 1 268 ? -9.586 -15.516 -17.922 1 91.06 268 GLY B O 1
ATOM 5243 N N . LEU B 1 269 ? -11.672 -14.82 -17.469 1 87.56 269 LEU B N 1
ATOM 5244 C CA . LEU B 1 269 ? -11.922 -15.922 -16.562 1 87.56 269 LEU B CA 1
ATOM 5245 C C . LEU B 1 269 ? -11.945 -17.25 -17.312 1 87.56 269 LEU B C 1
ATOM 5247 O O . LEU B 1 269 ? -11.578 -18.297 -16.75 1 87.56 269 LEU B O 1
ATOM 5251 N N . VAL B 1 270 ? -12.266 -17.125 -18.5 1 89.06 270 VAL B N 1
ATOM 5252 C CA . VAL B 1 270 ? -12.406 -18.344 -19.297 1 89.06 270 VAL B CA 1
ATOM 5253 C C . VAL B 1 270 ? -11.156 -18.531 -20.156 1 89.06 270 VAL B C 1
ATOM 5255 O O . VAL B 1 270 ? -10.672 -19.656 -20.312 1 89.06 270 VAL B O 1
ATOM 5258 N N . GLU B 1 271 ? -10.602 -17.453 -20.609 1 92.5 271 GLU B N 1
ATOM 5259 C CA . GLU B 1 271 ? -9.578 -17.562 -21.656 1 92.5 271 GLU B CA 1
ATOM 5260 C C . GLU B 1 271 ? -8.195 -17.766 -21.031 1 92.5 271 GLU B C 1
ATOM 5262 O O . GLU B 1 271 ? -7.293 -18.297 -21.688 1 92.5 271 GLU B O 1
ATOM 5267 N N . TRP B 1 272 ? -8.008 -17.281 -19.875 1 93.5 272 TRP B N 1
ATOM 5268 C CA . TRP B 1 272 ? -6.766 -17.609 -19.172 1 93.5 272 TRP B CA 1
ATOM 5269 C C . TRP B 1 272 ? -6.812 -19.016 -18.594 1 93.5 272 TRP B C 1
ATOM 5271 O O . TRP B 1 272 ? -7.758 -19.375 -17.891 1 93.5 272 TRP B O 1
ATOM 5281 N N . LYS B 1 273 ? -5.812 -19.781 -18.922 1 90.81 273 LYS B N 1
ATOM 5282 C CA . LYS B 1 273 ? -5.793 -21.188 -18.5 1 90.81 273 LYS B CA 1
ATOM 5283 C C . LYS B 1 273 ? -4.445 -21.547 -17.891 1 90.81 273 LYS B C 1
ATOM 5285 O O . LYS B 1 273 ? -3.42 -20.953 -18.219 1 90.81 273 LYS B O 1
ATOM 5290 N N . ASP B 1 274 ? -4.562 -22.422 -17.031 1 86.56 274 ASP B N 1
ATOM 5291 C CA . ASP B 1 274 ? -3.309 -22.891 -16.453 1 86.56 274 ASP B CA 1
ATOM 5292 C C . ASP B 1 274 ? -2.602 -23.875 -17.391 1 86.56 274 ASP B C 1
ATOM 5294 O O . ASP B 1 274 ? -3.051 -24.094 -18.516 1 86.56 274 ASP B O 1
ATOM 5298 N N . LYS B 1 275 ? -1.491 -24.375 -16.969 1 78.44 275 LYS B N 1
ATOM 5299 C CA . LYS B 1 275 ? -0.665 -25.25 -17.812 1 78.44 275 LYS B CA 1
ATOM 5300 C C . LYS B 1 275 ? -1.422 -26.516 -18.203 1 78.44 275 LYS B C 1
ATOM 5302 O O . LYS B 1 275 ? -1.098 -27.141 -19.219 1 78.44 275 LYS B O 1
ATOM 5307 N N . PHE B 1 276 ? -2.547 -26.781 -17.484 1 76.62 276 PHE B N 1
ATOM 5308 C CA . PHE B 1 276 ? -3.334 -27.984 -17.719 1 76.62 276 PHE B CA 1
ATOM 5309 C C . PHE B 1 276 ? -4.586 -27.672 -18.531 1 76.62 276 PHE B C 1
ATOM 5311 O O . PHE B 1 276 ? -5.398 -28.562 -18.797 1 76.62 276 PHE B O 1
ATOM 5318 N N . GLY B 1 277 ? -4.75 -26.484 -18.828 1 82.06 277 GLY B N 1
ATOM 5319 C CA . GLY B 1 277 ? -5.871 -26.078 -19.656 1 82.06 277 GLY B CA 1
ATOM 5320 C C . GLY B 1 277 ? -7.113 -25.734 -18.859 1 82.06 277 GLY B C 1
ATOM 5321 O O . GLY B 1 277 ? -8.195 -25.578 -19.422 1 82.06 277 GLY B O 1
ATOM 5322 N N . VAL B 1 278 ? -6.961 -25.703 -17.625 1 83.56 278 VAL B N 1
ATOM 5323 C CA . VAL B 1 278 ? -8.094 -25.344 -16.766 1 83.56 278 VAL B CA 1
ATOM 5324 C C . VAL B 1 278 ? -8.234 -23.828 -16.719 1 83.56 278 VAL B C 1
ATOM 5326 O O . VAL B 1 278 ? -7.262 -23.109 -16.484 1 83.56 278 VAL B O 1
ATOM 5329 N N . SER B 1 279 ? -9.414 -23.406 -16.922 1 88.88 279 SER B N 1
ATOM 5330 C CA . SER B 1 279 ? -9.68 -21.969 -16.953 1 88.88 279 SER B CA 1
ATOM 5331 C C . SER B 1 279 ? -9.609 -21.359 -15.547 1 88.88 279 SER B C 1
ATOM 5333 O O . SER B 1 279 ? -9.781 -22.078 -14.555 1 88.88 279 SER B O 1
ATOM 5335 N N . LEU B 1 280 ? -9.328 -20.125 -15.5 1 86.88 280 LEU B N 1
ATOM 5336 C CA . LEU B 1 280 ? -9.242 -19.422 -14.234 1 86.88 280 LEU B CA 1
ATOM 5337 C C . LEU B 1 280 ? -10.57 -19.5 -13.477 1 86.88 280 LEU B C 1
ATOM 5339 O O . LEU B 1 280 ? -10.578 -19.609 -12.25 1 86.88 280 LEU B O 1
ATOM 5343 N N . LYS B 1 281 ? -11.641 -19.438 -14.172 1 81.44 281 LYS B N 1
ATOM 5344 C CA . LYS B 1 281 ? -12.961 -19.578 -13.57 1 81.44 281 LYS B CA 1
ATOM 5345 C C . LYS B 1 281 ? -13.094 -20.875 -12.797 1 81.44 281 LYS B C 1
ATOM 5347 O O . LYS B 1 281 ? -13.594 -20.891 -11.672 1 81.44 281 LYS B O 1
ATOM 5352 N N . ASN B 1 282 ? -12.617 -21.891 -13.398 1 79.12 282 ASN B N 1
ATOM 5353 C CA . ASN B 1 282 ? -12.719 -23.203 -12.797 1 79.12 282 ASN B CA 1
ATOM 5354 C C . ASN B 1 282 ? -11.719 -23.375 -11.656 1 79.12 282 ASN B C 1
ATOM 5356 O O . ASN B 1 282 ? -11.953 -24.156 -10.727 1 79.12 282 ASN B O 1
ATOM 5360 N N . LEU B 1 283 ? -10.688 -22.703 -11.781 1 76.25 283 LEU B N 1
ATOM 5361 C CA . LEU B 1 283 ? -9.688 -22.75 -10.719 1 76.25 283 LEU B CA 1
ATOM 5362 C C . LEU B 1 283 ? -10.203 -22.078 -9.453 1 76.25 283 LEU B C 1
ATOM 5364 O O . LEU B 1 283 ? -9.906 -22.531 -8.344 1 76.25 283 LEU B O 1
ATOM 5368 N N . ASP B 1 284 ? -10.938 -21.016 -9.609 1 71.88 284 ASP B N 1
ATOM 5369 C CA . ASP B 1 284 ? -11.477 -20.25 -8.492 1 71.88 284 ASP B CA 1
ATOM 5370 C C . ASP B 1 284 ? -12.609 -21 -7.797 1 71.88 284 ASP B C 1
ATOM 5372 O O . ASP B 1 284 ? -12.742 -20.953 -6.574 1 71.88 284 ASP B O 1
ATOM 5376 N N . SER B 1 285 ? -13.688 -21.516 -8.594 1 61.25 285 SER B N 1
ATOM 5377 C CA . SER B 1 285 ? -14.867 -22.172 -8.031 1 61.25 285 SER B CA 1
ATOM 5378 C C . SER B 1 285 ? -14.531 -23.547 -7.484 1 61.25 285 SER B C 1
ATOM 5380 O O . SER B 1 285 ? -15.305 -24.125 -6.719 1 61.25 285 SER B O 1
ATOM 5382 N N . GLY B 1 286 ? -13.422 -23.781 -7.336 1 53.41 286 GLY B N 1
ATOM 5383 C CA . GLY B 1 286 ? -13.125 -25.141 -6.891 1 53.41 286 GLY B CA 1
ATOM 5384 C C . GLY B 1 286 ? -13.828 -26.203 -7.715 1 53.41 286 GLY B C 1
ATOM 5385 O O . GLY B 1 286 ? -13.836 -27.375 -7.344 1 53.41 286 GLY B O 1
ATOM 5386 N N . GLU B 1 287 ? -14.914 -25.797 -8.508 1 43.06 287 GLU B N 1
ATOM 5387 C CA . GLU B 1 287 ? -15.695 -26.797 -9.211 1 43.06 287 GLU B CA 1
ATOM 5388 C C . GLU B 1 287 ? -14.844 -27.562 -10.219 1 43.06 287 GLU B C 1
ATOM 5390 O O . GLU B 1 287 ? -14.164 -26.969 -11.047 1 43.06 287 GLU B O 1
ATOM 5395 N N . ASP B 1 288 ? -14.375 -28.562 -9.797 1 36.22 288 ASP B N 1
ATOM 5396 C CA . ASP B 1 288 ? -13.805 -29.562 -10.695 1 36.22 288 ASP B CA 1
ATOM 5397 C C . ASP B 1 288 ? -14.719 -29.812 -11.891 1 36.22 288 ASP B C 1
ATOM 5399 O O . ASP B 1 288 ? -15.766 -30.453 -11.758 1 36.22 288 ASP B O 1
ATOM 5403 N N . GLU B 1 289 ? -15.219 -28.906 -12.602 1 33.81 289 GLU B N 1
ATOM 5404 C CA . GLU B 1 289 ? -15.961 -29.422 -13.75 1 33.81 289 GLU B CA 1
ATOM 5405 C C . GLU B 1 289 ? -15.242 -30.609 -14.398 1 33.81 289 GLU B C 1
ATOM 5407 O O . GLU B 1 289 ? -14.078 -30.484 -14.797 1 33.81 289 GLU B O 1
ATOM 5412 N N . ALA B 1 290 ? -15.57 -31.797 -14.016 1 30.23 290 ALA B N 1
ATOM 5413 C CA . ALA B 1 290 ? -15.234 -32.938 -14.867 1 30.23 290 ALA B CA 1
ATOM 5414 C C . ALA B 1 290 ? -15.359 -32.594 -16.344 1 30.23 290 ALA B C 1
ATOM 5416 O O . ALA B 1 290 ? -16.281 -31.875 -16.75 1 30.23 290 ALA B O 1
ATOM 5417 N N . PRO B 1 291 ? -14.344 -32.5 -17.078 1 30.23 291 PRO B N 1
ATOM 5418 C CA . PRO B 1 291 ? -14.531 -32.344 -18.516 1 30.23 291 PRO B CA 1
ATOM 5419 C C . PRO B 1 291 ? -15.852 -32.938 -19 1 30.23 291 PRO B C 1
ATOM 5421 O O . PRO B 1 291 ? -16.25 -34.031 -18.578 1 30.23 291 PRO B O 1
ATOM 5424 N N . ALA B 1 292 ? -16.891 -32.219 -19.109 1 28.25 292 ALA B N 1
ATOM 5425 C CA . ALA B 1 292 ? -18.062 -32.719 -19.828 1 28.25 292 ALA B CA 1
ATOM 5426 C C . ALA B 1 292 ? -17.656 -33.688 -20.922 1 28.25 292 ALA B C 1
ATOM 5428 O O . ALA B 1 292 ? -16.734 -33.438 -21.688 1 28.25 292 ALA B O 1
ATOM 5429 N N . SER B 1 293 ? -17.984 -34.969 -20.797 1 26.81 293 SER B N 1
ATOM 5430 C CA . SER B 1 293 ? -18.109 -36.062 -21.766 1 26.81 293 SER B CA 1
ATOM 5431 C C . SER B 1 293 ? -18.812 -35.562 -23.031 1 26.81 293 SER B C 1
ATOM 5433 O O . SER B 1 293 ? -19.984 -35.875 -23.25 1 26.81 293 SER B O 1
ATOM 5435 N N . ASP B 1 294 ? -18.875 -34.375 -23.391 1 27.83 294 ASP B N 1
ATOM 5436 C CA . ASP B 1 294 ? -19.422 -34.344 -24.75 1 27.83 294 ASP B CA 1
ATOM 5437 C C . ASP B 1 294 ? -18.734 -35.375 -25.641 1 27.83 294 ASP B C 1
ATOM 5439 O O . ASP B 1 294 ? -17.516 -35.281 -25.859 1 27.83 294 ASP B O 1
ATOM 5443 N N . LYS B 1 295 ? -19.312 -36.594 -25.844 1 29.61 295 LYS B N 1
ATOM 5444 C CA . LYS B 1 295 ? -19.203 -37.781 -26.688 1 29.61 295 LYS B CA 1
ATOM 5445 C C . LYS B 1 295 ? -18.703 -37.406 -28.094 1 29.61 295 LYS B C 1
ATOM 5447 O O . LYS B 1 295 ? -18.25 -38.281 -28.844 1 29.61 295 LYS B O 1
ATOM 5452 N N . LYS B 1 296 ? -19.438 -36.594 -28.828 1 28.7 296 LYS B N 1
ATOM 5453 C CA . LYS B 1 296 ? -19.203 -36.719 -30.266 1 28.7 296 LYS B CA 1
ATOM 5454 C C . LYS B 1 296 ? -17.891 -36.031 -30.656 1 28.7 296 LYS B C 1
ATOM 5456 O O . LYS B 1 296 ? -17.625 -35.812 -31.844 1 28.7 296 LYS B O 1
ATOM 5461 N N . LYS B 1 297 ? -17.438 -35.094 -29.953 1 28.81 297 LYS B N 1
ATOM 5462 C CA . LYS B 1 297 ? -16.344 -34.594 -30.797 1 28.81 297 LYS B CA 1
ATOM 5463 C C . LYS B 1 297 ? -15.266 -35.688 -30.969 1 28.81 297 LYS B C 1
ATOM 5465 O O . LYS B 1 297 ? -15.047 -36.5 -30.062 1 28.81 297 LYS B O 1
ATOM 5470 N N . ALA B 1 298 ? -14.711 -35.688 -32.188 1 25.72 298 ALA B N 1
ATOM 5471 C CA . ALA B 1 298 ? -13.688 -36.531 -32.812 1 25.72 298 ALA B CA 1
ATOM 5472 C C . ALA B 1 298 ? -12.5 -36.719 -31.875 1 25.72 298 ALA B C 1
ATOM 5474 O O . ALA B 1 298 ? -12.234 -35.875 -31.016 1 25.72 298 ALA B O 1
ATOM 5475 N N . ALA B 1 299 ? -12.055 -37.906 -31.703 1 26.39 299 ALA B N 1
ATOM 5476 C CA . ALA B 1 299 ? -10.797 -38.5 -31.266 1 26.39 299 ALA B CA 1
ATOM 5477 C C . ALA B 1 299 ? -9.625 -37.562 -31.516 1 26.39 299 ALA B C 1
ATOM 5479 O O . ALA B 1 299 ? -9.18 -37.406 -32.656 1 26.39 299 ALA B O 1
ATOM 5480 N N . VAL B 1 300 ? -9.773 -36.375 -31.266 1 27.02 300 VAL B N 1
ATOM 5481 C CA . VAL B 1 300 ? -8.469 -35.781 -31.578 1 27.02 300 VAL B CA 1
ATOM 5482 C C . VAL B 1 300 ? -7.363 -36.719 -31.109 1 27.02 300 VAL B C 1
ATOM 5484 O O . VAL B 1 300 ? -7.301 -37.094 -29.938 1 27.02 300 VAL B O 1
ATOM 5487 N N . LYS B 1 301 ? -6.918 -37.5 -31.969 1 29.33 301 LYS B N 1
ATOM 5488 C CA . LYS B 1 301 ? -5.785 -38.406 -31.828 1 29.33 301 LYS B CA 1
ATOM 5489 C C . LYS B 1 301 ? -4.707 -37.812 -30.922 1 29.33 301 LYS B C 1
ATOM 5491 O O . LYS B 1 301 ? -4.387 -36.625 -31.031 1 29.33 301 LYS B O 1
ATOM 5496 N N . PRO B 1 302 ? -4.535 -38.344 -29.734 1 29.89 302 PRO B N 1
ATOM 5497 C CA . PRO B 1 302 ? -3.385 -37.906 -28.938 1 29.89 302 PRO B CA 1
ATOM 5498 C C . PRO B 1 302 ? -2.227 -37.406 -29.781 1 29.89 302 PRO B C 1
ATOM 5500 O O . PRO B 1 302 ? -1.924 -37.969 -30.844 1 29.89 302 PRO B O 1
ATOM 5503 N N . GLN B 1 303 ? -2.154 -36.156 -30.109 1 30.8 303 GLN B N 1
ATOM 5504 C CA . GLN B 1 303 ? -0.941 -35.844 -30.844 1 30.8 303 GLN B CA 1
ATOM 5505 C C . GLN B 1 303 ? 0.17 -36.844 -30.547 1 30.8 303 GLN B C 1
ATOM 5507 O O . GLN B 1 303 ? 0.374 -37.25 -29.406 1 30.8 303 GLN B O 1
ATOM 5512 N N . PRO B 1 304 ? 0.542 -37.688 -31.375 1 33 304 PRO B N 1
ATOM 5513 C CA . PRO B 1 304 ? 1.626 -38.625 -31.094 1 33 304 PRO B CA 1
ATOM 5514 C C . PRO B 1 304 ? 2.709 -38.031 -30.203 1 33 304 PRO B C 1
ATOM 5516 O O . PRO B 1 304 ? 2.951 -36.812 -30.25 1 33 304 PRO B O 1
ATOM 5519 N N . ALA B 1 305 ? 2.961 -38.531 -28.938 1 40.69 305 ALA B N 1
ATOM 5520 C CA . ALA B 1 305 ? 4.109 -38.156 -28.109 1 40.69 305 ALA B CA 1
ATOM 5521 C C . ALA B 1 305 ? 5.262 -37.656 -28.984 1 40.69 305 ALA B C 1
ATOM 5523 O O . ALA B 1 305 ? 5.559 -38.219 -30.031 1 40.69 305 ALA B O 1
ATOM 5524 N N . PRO B 1 306 ? 5.473 -36.375 -29.094 1 43.31 306 PRO B N 1
ATOM 5525 C CA . PRO B 1 306 ? 6.66 -36.156 -29.922 1 43.31 306 PRO B CA 1
ATOM 5526 C C . PRO B 1 306 ? 7.664 -37.281 -29.859 1 43.31 306 PRO B C 1
ATOM 5528 O O . PRO B 1 306 ? 7.723 -38 -28.859 1 43.31 306 PRO B O 1
ATOM 5531 N N . ALA B 1 307 ? 8.039 -37.844 -30.969 1 45.62 307 ALA B N 1
ATOM 5532 C CA . ALA B 1 307 ? 8.969 -38.938 -31.125 1 45.62 307 ALA B CA 1
ATOM 5533 C C . ALA B 1 307 ? 10.156 -38.812 -30.172 1 45.62 307 ALA B C 1
ATOM 5535 O O . ALA B 1 307 ? 10.656 -37.719 -29.953 1 45.62 307 ALA B O 1
ATOM 5536 N N . VAL B 1 308 ? 10.25 -39.688 -29.156 1 53.31 308 VAL B N 1
ATOM 5537 C CA . VAL B 1 308 ? 11.469 -39.844 -28.359 1 53.31 308 VAL B CA 1
ATOM 5538 C C . VAL B 1 308 ? 12.688 -39.656 -29.266 1 53.31 308 VAL B C 1
ATOM 5540 O O . VAL B 1 308 ? 12.773 -40.25 -30.344 1 53.31 308 VAL B O 1
ATOM 5543 N N . SER B 1 309 ? 13.203 -38.469 -29.359 1 53.34 309 SER B N 1
ATOM 5544 C CA . SER B 1 309 ? 14.438 -38.344 -30.141 1 53.34 309 SER B CA 1
ATOM 5545 C C . SER B 1 309 ? 15.453 -39.406 -29.703 1 53.34 309 SER B C 1
ATOM 5547 O O . SER B 1 309 ? 15.719 -39.562 -28.516 1 53.34 309 SER B O 1
ATOM 5549 N N . ALA B 1 310 ? 15.742 -40.312 -30.516 1 56.47 310 ALA B N 1
ATOM 5550 C CA . ALA B 1 310 ? 16.766 -41.344 -30.281 1 56.47 310 ALA B CA 1
ATOM 5551 C C . ALA B 1 310 ? 18.047 -40.719 -29.719 1 56.47 310 ALA B C 1
ATOM 5553 O O . ALA B 1 310 ? 18.797 -41.406 -29.016 1 56.47 310 ALA B O 1
ATOM 5554 N N . ASN B 1 311 ? 18.234 -39.375 -29.891 1 58.69 311 ASN B N 1
ATOM 5555 C CA . ASN B 1 311 ? 19.5 -38.75 -29.516 1 58.69 311 ASN B CA 1
ATOM 5556 C C . ASN B 1 311 ? 19.344 -37.938 -28.219 1 58.69 311 ASN B C 1
ATOM 5558 O O . ASN B 1 311 ? 20.266 -37.25 -27.812 1 58.69 311 ASN B O 1
ATOM 5562 N N . ALA B 1 312 ? 18.188 -38.031 -27.562 1 67.81 312 ALA B N 1
ATOM 5563 C CA . ALA B 1 312 ? 18.031 -37.188 -26.375 1 67.81 312 ALA B CA 1
ATOM 5564 C C . ALA B 1 312 ? 18.469 -37.938 -25.125 1 67.81 312 ALA B C 1
ATOM 5566 O O . ALA B 1 312 ? 18.359 -39.156 -25.031 1 67.81 312 ALA B O 1
ATOM 5567 N N . GLU B 1 313 ? 19.047 -37.219 -24.266 1 78.56 313 GLU B N 1
ATOM 5568 C CA . GLU B 1 313 ? 19.547 -37.812 -23.016 1 78.56 313 GLU B CA 1
ATOM 5569 C C . GLU B 1 313 ? 18.422 -38.281 -22.125 1 78.56 313 GLU B C 1
ATOM 5571 O O . GLU B 1 313 ? 17.422 -37.562 -21.953 1 78.56 313 GLU B O 1
ATOM 5576 N N . ILE B 1 314 ? 18.484 -39.5 -21.719 1 83.88 314 ILE B N 1
ATOM 5577 C CA . ILE B 1 314 ? 17.5 -40.094 -20.844 1 83.88 314 ILE B CA 1
ATOM 5578 C C . ILE B 1 314 ? 17.75 -39.656 -19.406 1 83.88 314 ILE B C 1
ATOM 5580 O O . ILE B 1 314 ? 18.891 -39.719 -18.922 1 83.88 314 ILE B O 1
ATOM 5584 N N . LEU B 1 315 ? 16.688 -39.188 -18.797 1 88.81 315 LEU B N 1
ATOM 5585 C CA . LEU B 1 315 ? 16.75 -38.781 -17.391 1 88.81 315 LEU B CA 1
ATOM 5586 C C . LEU B 1 315 ? 16.156 -39.844 -16.484 1 88.81 315 LEU B C 1
ATOM 5588 O O . LEU B 1 315 ? 15.297 -40.625 -16.922 1 88.81 315 LEU B O 1
ATOM 5592 N N . HIS B 1 316 ? 16.797 -39.906 -15.273 1 90.19 316 HIS B N 1
ATOM 5593 C CA . HIS B 1 316 ? 16.391 -40.938 -14.305 1 90.19 316 HIS B CA 1
ATOM 5594 C C . HIS B 1 316 ? 15.852 -40.281 -13.031 1 90.19 316 HIS B C 1
ATOM 5596 O O . HIS B 1 316 ? 16.391 -39.281 -12.57 1 90.19 316 HIS B O 1
ATOM 5602 N N . LEU B 1 317 ? 14.766 -40.781 -12.586 1 88.25 317 LEU B N 1
ATOM 5603 C CA . LEU B 1 317 ? 14.211 -40.406 -11.297 1 88.25 317 LEU B CA 1
ATOM 5604 C C . LEU B 1 317 ? 14.07 -41.625 -10.383 1 88.25 317 LEU B C 1
ATOM 5606 O O . LEU B 1 317 ? 13.562 -42.656 -10.797 1 88.25 317 LEU B O 1
ATOM 5610 N N . ALA B 1 318 ? 14.719 -41.5 -9.203 1 81.69 318 ALA B N 1
ATOM 5611 C CA . ALA B 1 318 ? 14.57 -42.531 -8.18 1 81.69 318 ALA B CA 1
ATOM 5612 C C . ALA B 1 318 ? 14.211 -41.906 -6.832 1 81.69 318 ALA B C 1
ATOM 5614 O O . ALA B 1 318 ? 14.906 -41.031 -6.352 1 81.69 318 ALA B O 1
ATOM 5615 N N . GLY B 1 319 ? 12.938 -42.188 -6.398 1 72.75 319 GLY B N 1
ATOM 5616 C CA . GLY B 1 319 ? 12.484 -41.625 -5.125 1 72.75 319 GLY B CA 1
ATOM 5617 C C . GLY B 1 319 ? 11.164 -42.219 -4.668 1 72.75 319 GLY B C 1
ATOM 5618 O O . GLY B 1 319 ? 10.336 -42.625 -5.492 1 72.75 319 GLY B O 1
ATOM 5619 N N . LYS B 1 320 ? 10.945 -42.281 -3.371 1 68.75 320 LYS B N 1
ATOM 5620 C CA . LYS B 1 320 ? 9.727 -42.719 -2.709 1 68.75 320 LYS B CA 1
ATOM 5621 C C . LYS B 1 320 ? 9.32 -44.125 -3.201 1 68.75 320 LYS B C 1
ATOM 5623 O O . LYS B 1 320 ? 8.148 -44.375 -3.5 1 68.75 320 LYS B O 1
ATOM 5628 N N . LYS B 1 321 ? 10.195 -45 -3.449 1 74.44 321 LYS B N 1
ATOM 5629 C CA . LYS B 1 321 ? 10.078 -46.406 -3.781 1 74.44 321 LYS B CA 1
ATOM 5630 C C . LYS B 1 321 ? 9.633 -46.594 -5.23 1 74.44 321 LYS B C 1
ATOM 5632 O O . LYS B 1 321 ? 8.984 -47.594 -5.562 1 74.44 321 LYS B O 1
ATOM 5637 N N . VAL B 1 322 ? 9.828 -45.5 -6.031 1 84.31 322 VAL B N 1
ATOM 5638 C CA . VAL B 1 322 ? 9.492 -45.656 -7.441 1 84.31 322 VAL B CA 1
ATOM 5639 C C . VAL B 1 322 ? 10.648 -45.156 -8.305 1 84.31 322 VAL B C 1
ATOM 5641 O O . VAL B 1 322 ? 11.375 -44.25 -7.906 1 84.31 322 VAL B O 1
ATOM 5644 N N . ALA B 1 323 ? 10.969 -45.875 -9.367 1 88.81 323 ALA B N 1
ATOM 5645 C CA . ALA B 1 323 ? 11.961 -45.469 -10.352 1 88.81 323 ALA B CA 1
ATOM 5646 C C . ALA B 1 323 ? 11.312 -45.219 -11.711 1 88.81 323 ALA B C 1
ATOM 5648 O O . ALA B 1 323 ? 10.414 -45.969 -12.125 1 88.81 323 ALA B O 1
ATOM 5649 N N . ALA B 1 324 ? 11.68 -44.125 -12.328 1 91.19 324 ALA B N 1
ATOM 5650 C CA . ALA B 1 324 ? 11.125 -43.75 -13.625 1 91.19 324 ALA B CA 1
ATOM 5651 C C . ALA B 1 324 ? 12.188 -43.156 -14.539 1 91.19 324 ALA B C 1
ATOM 5653 O O . ALA B 1 324 ? 13.211 -42.656 -14.055 1 91.19 324 ALA B O 1
ATOM 5654 N N . THR B 1 325 ? 12.062 -43.375 -15.789 1 90.56 325 THR B N 1
ATOM 5655 C CA . THR B 1 325 ? 12.906 -42.75 -16.812 1 90.56 325 THR B CA 1
ATOM 5656 C C . THR B 1 325 ? 12.078 -41.844 -17.719 1 90.56 325 THR B C 1
ATOM 5658 O O . THR B 1 325 ? 10.883 -42.062 -17.906 1 90.56 325 THR B O 1
ATOM 5661 N N . GLY B 1 326 ? 12.688 -40.812 -18.141 1 89.31 326 GLY B N 1
ATOM 5662 C CA . GLY B 1 326 ? 11.984 -39.875 -19.016 1 89.31 326 GLY B CA 1
ATOM 5663 C C . GLY B 1 326 ? 12.922 -39 -19.828 1 89.31 326 GLY B C 1
ATOM 5664 O O . GLY B 1 326 ? 14.141 -39.125 -19.719 1 89.31 326 GLY B O 1
ATOM 5665 N N . GLN B 1 327 ? 12.375 -38.281 -20.75 1 87.19 327 GLN B N 1
ATOM 5666 C CA . GLN B 1 327 ? 13.117 -37.375 -21.641 1 87.19 327 GLN B CA 1
ATOM 5667 C C . GLN B 1 327 ? 12.406 -36.031 -21.797 1 87.19 327 GLN B C 1
ATOM 5669 O O . GLN B 1 327 ? 11.172 -35.969 -21.797 1 87.19 327 GLN B O 1
ATOM 5674 N N . ILE B 1 328 ? 13.281 -35.094 -21.891 1 83.81 328 ILE B N 1
ATOM 5675 C CA . ILE B 1 328 ? 12.742 -33.781 -22.203 1 83.81 328 ILE B CA 1
ATOM 5676 C C . ILE B 1 328 ? 12.266 -33.75 -23.656 1 83.81 328 ILE B C 1
ATOM 5678 O O . ILE B 1 328 ? 12.977 -34.188 -24.562 1 83.81 328 ILE B O 1
ATOM 5682 N N . SER B 1 329 ? 11.055 -33.438 -23.859 1 77.19 329 SER B N 1
ATOM 5683 C CA . SER B 1 329 ? 10.484 -33.344 -25.188 1 77.19 329 SER B CA 1
ATOM 5684 C C . SER B 1 329 ? 9.836 -32 -25.422 1 77.19 329 SER B C 1
ATOM 5686 O O . SER B 1 329 ? 8.711 -31.766 -24.969 1 77.19 329 SER B O 1
ATOM 5688 N N . GLY B 1 330 ? 10.539 -31.219 -26.141 1 66.75 330 GLY B N 1
ATOM 5689 C CA . GLY B 1 330 ? 10.055 -29.859 -26.328 1 66.75 330 GLY B CA 1
ATOM 5690 C C . GLY B 1 330 ? 9.953 -29.062 -25.047 1 66.75 330 GLY B C 1
ATOM 5691 O O . GLY B 1 330 ? 10.953 -28.891 -24.328 1 66.75 330 GLY B O 1
ATOM 5692 N N . ASP B 1 331 ? 8.828 -28.594 -24.828 1 65.31 331 ASP B N 1
ATOM 5693 C CA . ASP B 1 331 ? 8.602 -27.797 -23.625 1 65.31 331 ASP B CA 1
ATOM 5694 C C . ASP B 1 331 ? 8.023 -28.656 -22.5 1 65.31 331 ASP B C 1
ATOM 5696 O O . ASP B 1 331 ? 7.688 -28.141 -21.438 1 65.31 331 ASP B O 1
ATOM 5700 N N . GLY B 1 332 ? 8.023 -29.969 -22.766 1 77 332 GLY B N 1
ATOM 5701 C CA . GLY B 1 332 ? 7.469 -30.891 -21.781 1 77 332 GLY B CA 1
ATOM 5702 C C . GLY B 1 332 ? 8.398 -32.031 -21.453 1 77 332 GLY B C 1
ATOM 5703 O O . GLY B 1 332 ? 9.617 -31.906 -21.562 1 77 332 GLY B O 1
ATOM 5704 N N . PHE B 1 333 ? 7.793 -33.062 -20.844 1 85.5 333 PHE B N 1
ATOM 5705 C CA . PHE B 1 333 ? 8.547 -34.219 -20.375 1 85.5 333 PHE B CA 1
ATOM 5706 C C . PHE B 1 333 ? 7.793 -35.5 -20.656 1 85.5 333 PHE B C 1
ATOM 5708 O O . PHE B 1 333 ? 6.582 -35.594 -20.438 1 85.5 333 PHE B O 1
ATOM 5715 N N . ILE B 1 334 ? 8.523 -36.375 -21.25 1 87.5 334 ILE B N 1
ATOM 5716 C CA . ILE B 1 334 ? 7.922 -37.688 -21.547 1 87.5 334 ILE B CA 1
ATOM 5717 C C . ILE B 1 334 ? 8.414 -38.719 -20.547 1 87.5 334 ILE B C 1
ATOM 5719 O O . ILE B 1 334 ? 9.617 -38.906 -20.359 1 87.5 334 ILE B O 1
ATOM 5723 N N . VAL B 1 335 ? 7.457 -39.281 -19.844 1 91.56 335 VAL B N 1
ATOM 5724 C CA . VAL B 1 335 ? 7.801 -40.469 -19.047 1 91.56 335 VAL B CA 1
ATOM 5725 C C . VAL B 1 335 ? 7.742 -41.719 -19.906 1 91.56 335 VAL B C 1
ATOM 5727 O O . VAL B 1 335 ? 6.738 -41.969 -20.562 1 91.56 335 VAL B O 1
ATOM 5730 N N . MET B 1 336 ? 8.797 -42.438 -19.844 1 89.62 336 MET B N 1
ATOM 5731 C CA . MET B 1 336 ? 8.953 -43.531 -20.766 1 89.62 336 MET B CA 1
ATOM 5732 C C . MET B 1 336 ? 8.164 -44.75 -20.281 1 89.62 336 MET B C 1
ATOM 5734 O O . MET B 1 336 ? 7.941 -44.938 -19.078 1 89.62 336 MET B O 1
ATOM 5738 N N . LYS B 1 337 ? 7.84 -45.469 -21.375 1 88.38 337 LYS B N 1
ATOM 5739 C CA . LYS B 1 337 ? 7.219 -46.75 -21.078 1 88.38 337 LYS B CA 1
ATOM 5740 C C . LYS B 1 337 ? 8.109 -47.594 -20.172 1 88.38 337 LYS B C 1
ATOM 5742 O O . LYS B 1 337 ? 9.328 -47.625 -20.359 1 88.38 337 LYS B O 1
ATOM 5747 N N . GLY B 1 338 ? 7.426 -48.25 -19.141 1 88.88 338 GLY B N 1
ATOM 5748 C CA . GLY B 1 338 ? 8.172 -49.094 -18.234 1 88.88 338 GLY B CA 1
ATOM 5749 C C . GLY B 1 338 ? 8.562 -48.406 -16.953 1 88.88 338 GLY B C 1
ATOM 5750 O O . GLY B 1 338 ? 9.07 -49.031 -16.016 1 88.88 338 GLY B O 1
ATOM 5751 N N . SER B 1 339 ? 8.391 -47.031 -16.859 1 90.56 339 SER B N 1
ATOM 5752 C CA . SER B 1 339 ? 8.688 -46.25 -15.656 1 90.56 339 SER B CA 1
ATOM 5753 C C . SER B 1 339 ? 7.746 -46.625 -14.516 1 90.56 339 SER B C 1
ATOM 5755 O O . SER B 1 339 ? 6.594 -47 -14.758 1 90.56 339 SER B O 1
ATOM 5757 N N . GLY B 1 340 ? 8.203 -46.531 -13.305 1 91.12 340 GLY B N 1
ATOM 5758 C CA . GLY B 1 340 ? 7.41 -46.812 -12.125 1 91.12 340 GLY B CA 1
ATOM 5759 C C . GLY B 1 340 ? 6.402 -45.719 -11.805 1 91.12 340 GLY B C 1
ATOM 5760 O O . GLY B 1 340 ? 6.562 -44.594 -12.234 1 91.12 340 GLY B O 1
ATOM 5761 N N . PHE B 1 341 ? 5.418 -46.125 -11.117 1 90.19 341 PHE B N 1
ATOM 5762 C CA . PHE B 1 341 ? 4.309 -45.281 -10.656 1 90.19 341 PHE B CA 1
ATOM 5763 C C . PHE B 1 341 ? 3.967 -45.625 -9.203 1 90.19 341 PHE B C 1
ATOM 5765 O O . PHE B 1 341 ? 3.629 -46.75 -8.883 1 90.19 341 PHE B O 1
ATOM 5772 N N . SER B 1 342 ? 4.156 -44.625 -8.383 1 87.69 342 SER B N 1
ATOM 5773 C CA . SER B 1 342 ? 3.949 -44.875 -6.965 1 87.69 342 SER B CA 1
ATOM 5774 C C . SER B 1 342 ? 2.512 -45.312 -6.684 1 87.69 342 SER B C 1
ATOM 5776 O O . SER B 1 342 ? 1.568 -44.688 -7.18 1 87.69 342 SER B O 1
ATOM 5778 N N . SER B 1 343 ? 2.314 -46.281 -5.914 1 83.69 343 SER B N 1
ATOM 5779 C CA . SER B 1 343 ? 0.992 -46.812 -5.594 1 83.69 343 SER B CA 1
ATOM 5780 C C . SER B 1 343 ? 0.312 -45.969 -4.512 1 83.69 343 SER B C 1
ATOM 5782 O O . SER B 1 343 ? -0.907 -46.062 -4.34 1 83.69 343 SER B O 1
ATOM 5784 N N . SER B 1 344 ? 1.063 -45.156 -3.881 1 81.62 344 SER B N 1
ATOM 5785 C CA . SER B 1 344 ? 0.518 -44.375 -2.781 1 81.62 344 SER B CA 1
ATOM 5786 C C . SER B 1 344 ? 0.66 -42.875 -3.051 1 81.62 344 SER B C 1
ATOM 5788 O O . SER B 1 344 ? 1.514 -42.469 -3.838 1 81.62 344 SER B O 1
ATOM 5790 N N . GLU B 1 345 ? -0.269 -42.125 -2.604 1 82.81 345 GLU B N 1
ATOM 5791 C CA . GLU B 1 345 ? -0.237 -40.688 -2.658 1 82.81 345 GLU B CA 1
ATOM 5792 C C . GLU B 1 345 ? 0.076 -40.094 -1.289 1 82.81 345 GLU B C 1
ATOM 5794 O O . GLU B 1 345 ? -0.418 -40.562 -0.267 1 82.81 345 GLU B O 1
ATOM 5799 N N . THR B 1 346 ? 0.983 -39.219 -1.267 1 77.88 346 THR B N 1
ATOM 5800 C CA . THR B 1 346 ? 1.323 -38.562 -0.014 1 77.88 346 THR B CA 1
ATOM 5801 C C . THR B 1 346 ? 0.345 -37.438 0.279 1 77.88 346 THR B C 1
ATOM 5803 O O . THR B 1 346 ? -0.389 -37 -0.61 1 77.88 346 THR B O 1
ATOM 5806 N N . LYS B 1 347 ? 0.334 -37 1.428 1 72.31 347 LYS B N 1
ATOM 5807 C CA . LYS B 1 347 ? -0.526 -35.906 1.867 1 72.31 347 LYS B CA 1
ATOM 5808 C C . LYS B 1 347 ? -0.226 -34.625 1.094 1 72.31 347 LYS B C 1
ATOM 5810 O O . LYS B 1 347 ? -1.096 -33.781 0.945 1 72.31 347 LYS B O 1
ATOM 5815 N N . SER B 1 348 ? 0.934 -34.594 0.575 1 66.81 348 SER B N 1
ATOM 5816 C CA . SER B 1 348 ? 1.367 -33.406 -0.117 1 66.81 348 SER B CA 1
ATOM 5817 C C . SER B 1 348 ? 0.956 -33.406 -1.585 1 66.81 348 SER B C 1
ATOM 5819 O O . SER B 1 348 ? 1.154 -32.438 -2.309 1 66.81 348 SER B O 1
ATOM 5821 N N . CYS B 1 349 ? 0.369 -34.5 -1.99 1 77.12 349 CYS B N 1
ATOM 5822 C CA . CYS B 1 349 ? -0.013 -34.625 -3.391 1 77.12 349 CYS B CA 1
ATOM 5823 C C . CYS B 1 349 ? -1.165 -33.719 -3.744 1 77.12 349 CYS B C 1
ATOM 5825 O O . CYS B 1 349 ? -2.223 -33.75 -3.113 1 77.12 349 CYS B O 1
ATOM 5827 N N . GLN B 1 350 ? -0.915 -32.938 -4.699 1 69.94 350 GLN B N 1
ATOM 5828 C CA . GLN B 1 350 ? -1.917 -31.984 -5.117 1 69.94 350 GLN B CA 1
ATOM 5829 C C . GLN B 1 350 ? -3.131 -32.656 -5.734 1 69.94 350 GLN B C 1
ATOM 5831 O O . GLN B 1 350 ? -3.008 -33.75 -6.324 1 69.94 350 GLN B O 1
ATOM 5836 N N . THR B 1 351 ? -4.258 -32.062 -5.574 1 71.56 351 THR B N 1
ATOM 5837 C CA . THR B 1 351 ? -5.512 -32.656 -6.016 1 71.56 351 THR B CA 1
ATOM 5838 C C . THR B 1 351 ? -5.488 -32.906 -7.52 1 71.56 351 THR B C 1
ATOM 5840 O O . THR B 1 351 ? -5.961 -33.938 -7.988 1 71.56 351 THR B O 1
ATOM 5843 N N . TRP B 1 352 ? -4.914 -32.031 -8.203 1 66.81 352 TRP B N 1
ATOM 5844 C CA . TRP B 1 352 ? -4.898 -32.219 -9.656 1 66.81 352 TRP B CA 1
ATOM 5845 C C . TRP B 1 352 ? -4 -33.375 -10.047 1 66.81 352 TRP B C 1
ATOM 5847 O O . TRP B 1 352 ? -4.289 -34.094 -11.016 1 66.81 352 TRP B O 1
ATOM 5857 N N . ILE B 1 353 ? -3.039 -33.562 -9.344 1 79.19 353 ILE B N 1
ATOM 5858 C CA . ILE B 1 353 ? -2.158 -34.688 -9.617 1 79.19 353 ILE B CA 1
ATOM 5859 C C . ILE B 1 353 ? -2.881 -36 -9.297 1 79.19 353 ILE B C 1
ATOM 5861 O O . ILE B 1 353 ? -2.764 -37 -10.039 1 79.19 353 ILE B O 1
ATOM 5865 N N . LYS B 1 354 ? -3.625 -35.875 -8.234 1 79.62 354 LYS B N 1
ATOM 5866 C CA . LYS B 1 354 ? -4.414 -37.062 -7.891 1 79.62 354 LYS B CA 1
ATOM 5867 C C . LYS B 1 354 ? -5.387 -37.406 -9.008 1 79.62 354 LYS B C 1
ATOM 5869 O O . LYS B 1 354 ? -5.516 -38.562 -9.375 1 79.62 354 LYS B O 1
ATOM 5874 N N . SER B 1 355 ? -5.941 -36.406 -9.492 1 77.25 355 SER B N 1
ATOM 5875 C CA . SER B 1 355 ? -6.879 -36.594 -10.586 1 77.25 355 SER B CA 1
ATOM 5876 C C . SER B 1 355 ? -6.168 -37.125 -11.828 1 77.25 355 SER B C 1
ATOM 5878 O O . SER B 1 355 ? -6.68 -38 -12.516 1 77.25 355 SER B O 1
ATOM 5880 N N . LEU B 1 356 ? -5.078 -36.625 -12.125 1 79.31 356 LEU B N 1
ATOM 5881 C CA . LEU B 1 356 ? -4.277 -37.062 -13.266 1 79.31 356 LEU B CA 1
ATOM 5882 C C . LEU B 1 356 ? -3.855 -38.5 -13.094 1 79.31 356 LEU B C 1
ATOM 5884 O O . LEU B 1 356 ? -3.922 -39.312 -14.047 1 79.31 356 LEU B O 1
ATOM 5888 N N . ARG B 1 357 ? -3.496 -38.781 -11.93 1 86.56 357 ARG B N 1
ATOM 5889 C CA . ARG B 1 357 ? -3.086 -40.156 -11.617 1 86.56 357 ARG B CA 1
ATOM 5890 C C . ARG B 1 357 ? -4.238 -41.125 -11.812 1 86.56 357 ARG B C 1
ATOM 5892 O O . ARG B 1 357 ? -4.062 -42.188 -12.43 1 86.56 357 ARG B O 1
ATOM 5899 N N . ALA B 1 358 ? -5.367 -40.688 -11.367 1 81.44 358 ALA B N 1
ATOM 5900 C CA . ALA B 1 358 ? -6.555 -41.531 -11.539 1 81.44 358 ALA B CA 1
ATOM 5901 C C . ALA B 1 358 ? -6.906 -41.688 -13.016 1 81.44 358 ALA B C 1
ATOM 5903 O O . ALA B 1 358 ? -7.266 -42.781 -13.453 1 81.44 358 ALA B O 1
ATOM 5904 N N . GLN B 1 359 ? -6.75 -40.688 -13.742 1 81.31 359 GLN B N 1
ATOM 5905 C CA . GLN B 1 359 ? -7.051 -40.719 -15.172 1 81.31 359 GLN B CA 1
ATOM 5906 C C . GLN B 1 359 ? -6.086 -41.625 -15.922 1 81.31 359 GLN B C 1
ATOM 5908 O O . GLN B 1 359 ? -6.496 -42.375 -16.812 1 81.31 359 GLN B O 1
ATOM 5913 N N . LEU B 1 360 ? -4.855 -41.562 -15.602 1 86.81 360 LEU B N 1
ATOM 5914 C CA . LEU B 1 360 ? -3.848 -42.406 -16.266 1 86.81 360 LEU B CA 1
ATOM 5915 C C . LEU B 1 360 ? -4.125 -43.875 -16.047 1 86.81 360 LEU B C 1
ATOM 5917 O O . LEU B 1 360 ? -3.967 -44.688 -16.953 1 86.81 360 LEU B O 1
ATOM 5921 N N . VAL B 1 361 ? -4.605 -44.156 -14.891 1 86.25 361 VAL B N 1
ATOM 5922 C CA . VAL B 1 361 ? -4.949 -45.531 -14.562 1 86.25 361 VAL B CA 1
ATOM 5923 C C . VAL B 1 361 ? -6.219 -45.938 -15.305 1 86.25 361 VAL B C 1
ATOM 5925 O O . VAL B 1 361 ? -6.289 -47.031 -15.883 1 86.25 361 VAL B O 1
ATOM 5928 N N . ALA B 1 362 ? -7.109 -45 -15.367 1 82.25 362 ALA B N 1
ATOM 5929 C CA . ALA B 1 362 ? -8.375 -45.25 -16.031 1 82.25 362 ALA B CA 1
ATOM 5930 C C . ALA B 1 362 ? -8.18 -45.438 -17.547 1 82.25 362 ALA B C 1
ATOM 5932 O O . ALA B 1 362 ? -8.828 -46.281 -18.172 1 82.25 362 ALA B O 1
ATOM 5933 N N . ASP B 1 363 ? -7.242 -44.688 -18.047 1 81.88 363 ASP B N 1
ATOM 5934 C CA . ASP B 1 363 ? -6.969 -44.719 -19.469 1 81.88 363 ASP B CA 1
ATOM 5935 C C . ASP B 1 363 ? -6.102 -45.906 -19.844 1 81.88 363 ASP B C 1
ATOM 5937 O O . ASP B 1 363 ? -5.844 -46.156 -21.031 1 81.88 363 ASP B O 1
ATOM 5941 N N . GLY B 1 364 ? -5.605 -46.562 -18.812 1 85.62 364 GLY B N 1
ATOM 5942 C CA . GLY B 1 364 ? -4.781 -47.75 -19.062 1 85.62 364 GLY B CA 1
ATOM 5943 C C . GLY B 1 364 ? -3.332 -47.375 -19.359 1 85.62 364 GLY B C 1
ATOM 5944 O O . GLY B 1 364 ? -2.561 -48.25 -19.797 1 85.62 364 GLY B O 1
ATOM 5945 N N . LYS B 1 365 ? -2.98 -46.156 -19.156 1 86.56 365 LYS B N 1
ATOM 5946 C CA . LYS B 1 365 ? -1.613 -45.719 -19.422 1 86.56 365 LYS B CA 1
ATOM 5947 C C . LYS B 1 365 ? -0.682 -46.125 -18.281 1 86.56 365 LYS B C 1
ATOM 5949 O O . LYS B 1 365 ? 0.541 -46.125 -18.438 1 86.56 365 LYS B O 1
ATOM 5954 N N . VAL B 1 366 ? -1.287 -46.438 -17.172 1 90.62 366 VAL B N 1
ATOM 5955 C CA . VAL B 1 366 ? -0.58 -47 -16.016 1 90.62 366 VAL B CA 1
ATOM 5956 C C . VAL B 1 366 ? -1.274 -48.281 -15.562 1 90.62 366 VAL B C 1
ATOM 5958 O O . VAL B 1 366 ? -2.488 -48.281 -15.344 1 90.62 366 VAL B O 1
ATOM 5961 N N . LYS B 1 367 ? -0.607 -49.312 -15.617 1 86.94 367 LYS B N 1
ATOM 5962 C CA . LYS B 1 367 ? -1.092 -50.625 -15.133 1 86.94 367 LYS B CA 1
ATOM 5963 C C . LYS B 1 367 ? -0.092 -51.25 -14.18 1 86.94 367 LYS B C 1
ATOM 5965 O O . LYS B 1 367 ? 1.112 -51.25 -14.438 1 86.94 367 LYS B O 1
ATOM 5970 N N . ASP B 1 368 ? -0.589 -51.844 -13.07 1 85.5 368 ASP B N 1
ATOM 5971 C CA . ASP B 1 368 ? 0.243 -52.5 -12.07 1 85.5 368 ASP B CA 1
ATOM 5972 C C . ASP B 1 368 ? 1.413 -51.625 -11.648 1 85.5 368 ASP B C 1
ATOM 5974 O O . ASP B 1 368 ? 2.555 -52.094 -11.586 1 85.5 368 ASP B O 1
ATOM 5978 N N . CYS B 1 369 ? 1.172 -50.281 -11.516 1 88.94 369 CYS B N 1
ATOM 5979 C CA . CYS B 1 369 ? 2.111 -49.281 -11.016 1 88.94 369 CYS B CA 1
ATOM 5980 C C . CYS B 1 369 ? 3.266 -49.094 -11.984 1 88.94 369 CYS B C 1
ATOM 5982 O O . CYS B 1 369 ? 4.391 -48.781 -11.57 1 88.94 369 CYS B O 1
ATOM 5984 N N . VAL B 1 370 ? 2.996 -49.312 -13.219 1 92.06 370 VAL B N 1
ATOM 5985 C CA . VAL B 1 370 ? 3.984 -49.125 -14.273 1 92.06 370 VAL B CA 1
ATOM 5986 C C . VAL B 1 370 ? 3.33 -48.406 -15.461 1 92.06 370 VAL B C 1
ATOM 5988 O O . VAL B 1 370 ? 2.193 -48.719 -15.828 1 92.06 370 VAL B O 1
ATOM 5991 N N . PHE B 1 371 ? 3.994 -47.5 -16.078 1 92.12 371 PHE B N 1
ATOM 5992 C CA . PHE B 1 371 ? 3.52 -46.844 -17.297 1 92.12 371 PHE B CA 1
ATOM 5993 C C . PHE B 1 371 ? 3.529 -47.812 -18.469 1 92.12 371 PHE B C 1
ATOM 5995 O O . PHE B 1 371 ? 4.551 -48.438 -18.75 1 92.12 371 PHE B O 1
ATOM 6002 N N . THR B 1 372 ? 2.496 -47.938 -19.156 1 91.31 372 THR B N 1
ATOM 6003 C CA . THR B 1 372 ? 2.371 -48.906 -20.234 1 91.31 372 THR B CA 1
ATOM 6004 C C . THR B 1 372 ? 2.754 -48.312 -21.578 1 91.31 372 THR B C 1
ATOM 6006 O O . THR B 1 372 ? 2.887 -49 -22.578 1 91.31 372 THR B O 1
ATOM 6009 N N . GLU B 1 373 ? 2.832 -47.031 -21.641 1 86.88 373 GLU B N 1
ATOM 6010 C CA . GLU B 1 373 ? 3.254 -46.281 -22.828 1 86.88 373 GLU B CA 1
ATOM 6011 C C . GLU B 1 373 ? 3.947 -44.969 -22.438 1 86.88 373 GLU B C 1
ATOM 6013 O O . GLU B 1 373 ? 3.943 -44.594 -21.266 1 86.88 373 GLU B O 1
ATOM 6018 N N . ASN B 1 374 ? 4.711 -44.469 -23.391 1 86.62 374 ASN B N 1
ATOM 6019 C CA . ASN B 1 374 ? 5.242 -43.125 -23.172 1 86.62 374 ASN B CA 1
ATOM 6020 C C . ASN B 1 374 ? 4.129 -42.094 -22.906 1 86.62 374 ASN B C 1
ATOM 6022 O O . ASN B 1 374 ? 3.121 -42.094 -23.625 1 86.62 374 ASN B O 1
ATOM 6026 N N . VAL B 1 375 ? 4.25 -41.438 -21.828 1 87.81 375 VAL B N 1
ATOM 6027 C CA . VAL B 1 375 ? 3.24 -40.469 -21.484 1 87.81 375 VAL B CA 1
ATOM 6028 C C . VAL B 1 375 ? 3.871 -39.062 -21.438 1 87.81 375 VAL B C 1
ATOM 6030 O O . VAL B 1 375 ? 4.918 -38.875 -20.812 1 87.81 375 VAL B O 1
ATOM 6033 N N . TYR B 1 376 ? 3.223 -38.25 -22.094 1 84.5 376 TYR B N 1
ATOM 6034 C CA . TYR B 1 376 ? 3.689 -36.844 -22.141 1 84.5 376 TYR B CA 1
ATOM 6035 C C . TYR B 1 376 ? 3.109 -36.031 -20.984 1 84.5 376 TYR B C 1
ATOM 6037 O O . TYR B 1 376 ? 1.931 -36.188 -20.656 1 84.5 376 TYR B O 1
ATOM 6045 N N . PHE B 1 377 ? 4.004 -35.375 -20.375 1 84 377 PHE B N 1
ATOM 6046 C CA . PHE B 1 377 ? 3.643 -34.438 -19.328 1 84 377 PHE B CA 1
ATOM 6047 C C . PHE B 1 377 ? 4.066 -33.031 -19.719 1 84 377 PHE B C 1
ATOM 6049 O O . PHE B 1 377 ? 5.062 -32.844 -20.422 1 84 377 PHE B O 1
ATOM 6056 N N . LYS B 1 378 ? 3.398 -32.219 -19.328 1 71.38 378 LYS B N 1
ATOM 6057 C CA . LYS B 1 378 ? 3.629 -30.859 -19.75 1 71.38 378 LYS B CA 1
ATOM 6058 C C . LYS B 1 378 ? 4.863 -30.266 -19.078 1 71.38 378 LYS B C 1
ATOM 6060 O O . LYS B 1 378 ? 5.41 -29.266 -19.531 1 71.38 378 LYS B O 1
ATOM 6065 N N . SER B 1 379 ? 5.289 -30.828 -17.922 1 78.88 379 SER B N 1
ATOM 6066 C CA . SER B 1 379 ? 6.484 -30.359 -17.219 1 78.88 379 SER B CA 1
ATOM 6067 C C . SER B 1 379 ? 7.211 -31.516 -16.547 1 78.88 379 SER B C 1
ATOM 6069 O O . SER B 1 379 ? 6.625 -32.594 -16.344 1 78.88 379 SER B O 1
ATOM 6071 N N . THR B 1 380 ? 8.453 -31.094 -16.156 1 84.25 380 THR B N 1
ATOM 6072 C CA . THR B 1 380 ? 9.273 -32.094 -15.469 1 84.25 380 THR B CA 1
ATOM 6073 C C . THR B 1 380 ? 8.711 -32.375 -14.078 1 84.25 380 THR B C 1
ATOM 6075 O O . THR B 1 380 ? 8.703 -33.531 -13.633 1 84.25 380 THR B O 1
ATOM 6078 N N . SER B 1 381 ? 8.141 -31.438 -13.523 1 81.69 381 SER B N 1
ATOM 6079 C CA . SER B 1 381 ? 7.633 -31.578 -12.164 1 81.69 381 SER B CA 1
ATOM 6080 C C . SER B 1 381 ? 6.312 -32.344 -12.141 1 81.69 381 SER B C 1
ATOM 6082 O O . SER B 1 381 ? 6.078 -33.156 -11.258 1 81.69 381 SER B O 1
ATOM 6084 N N . ALA B 1 382 ? 5.492 -32.062 -13.117 1 83.88 382 ALA B N 1
ATOM 6085 C CA . ALA B 1 382 ? 4.254 -32.812 -13.227 1 83.88 382 ALA B CA 1
ATOM 6086 C C . ALA B 1 382 ? 4.543 -34.312 -13.391 1 83.88 382 ALA B C 1
ATOM 6088 O O . ALA B 1 382 ? 3.881 -35.156 -12.781 1 83.88 382 ALA B O 1
ATOM 6089 N N . ALA B 1 383 ? 5.48 -34.5 -14.195 1 88.88 383 ALA B N 1
ATOM 6090 C CA . ALA B 1 383 ? 5.887 -35.875 -14.43 1 88.88 383 ALA B CA 1
ATOM 6091 C C . ALA B 1 383 ? 6.414 -36.531 -13.148 1 88.88 383 ALA B C 1
ATOM 6093 O O . ALA B 1 383 ? 6.023 -37.656 -12.797 1 88.88 383 ALA B O 1
ATOM 6094 N N . ALA B 1 384 ? 7.234 -35.75 -12.461 1 88.56 384 ALA B N 1
ATOM 6095 C CA . ALA B 1 384 ? 7.824 -36.281 -11.227 1 88.56 384 ALA B CA 1
ATOM 6096 C C . ALA B 1 384 ? 6.758 -36.5 -10.156 1 88.56 384 ALA B C 1
ATOM 6098 O O . ALA B 1 384 ? 6.75 -37.5 -9.469 1 88.56 384 ALA B O 1
ATOM 6099 N N . ALA B 1 385 ? 5.871 -35.594 -10.086 1 86.31 385 ALA B N 1
ATOM 6100 C CA . ALA B 1 385 ? 4.801 -35.688 -9.094 1 86.31 385 ALA B CA 1
ATOM 6101 C C . ALA B 1 385 ? 3.877 -36.844 -9.383 1 86.31 385 ALA B C 1
ATOM 6103 O O . ALA B 1 385 ? 3.455 -37.562 -8.469 1 86.31 385 ALA B O 1
ATOM 6104 N N . CYS B 1 386 ? 3.588 -37 -10.562 1 87.88 386 CYS B N 1
ATOM 6105 C CA . CYS B 1 386 ? 2.717 -38.094 -10.961 1 87.88 386 CYS B CA 1
ATOM 6106 C C . CYS B 1 386 ? 3.369 -39.438 -10.68 1 87.88 386 CYS B C 1
ATOM 6108 O O . CYS B 1 386 ? 2.705 -40.375 -10.211 1 87.88 386 CYS B O 1
ATOM 6110 N N . VAL B 1 387 ? 4.613 -39.469 -10.938 1 91.19 387 VAL B N 1
ATOM 6111 C CA . VAL B 1 387 ? 5.367 -40.719 -10.742 1 91.19 387 VAL B CA 1
ATOM 6112 C C . VAL B 1 387 ? 5.469 -41.031 -9.25 1 91.19 387 VAL B C 1
ATOM 6114 O O . VAL B 1 387 ? 5.25 -42.156 -8.836 1 91.19 387 VAL B O 1
ATOM 6117 N N . THR B 1 388 ? 5.656 -40 -8.445 1 87.81 388 THR B N 1
ATOM 6118 C CA . THR B 1 388 ? 5.945 -40.219 -7.031 1 87.81 388 THR B CA 1
ATOM 6119 C C . THR B 1 388 ? 4.672 -40.156 -6.199 1 87.81 388 THR B C 1
ATOM 6121 O O . THR B 1 388 ? 4.633 -40.656 -5.066 1 87.81 388 THR B O 1
ATOM 6124 N N . GLY B 1 389 ? 3.576 -39.531 -6.75 1 84.94 389 GLY B N 1
ATOM 6125 C CA . GLY B 1 389 ? 2.34 -39.344 -6.004 1 84.94 389 GLY B CA 1
ATOM 6126 C C . GLY B 1 389 ? 2.449 -38.344 -4.887 1 84.94 389 GLY B C 1
ATOM 6127 O O . GLY B 1 389 ? 1.886 -38.531 -3.807 1 84.94 389 GLY B O 1
ATOM 6128 N N . GLY B 1 390 ? 3.209 -37.406 -5.012 1 79.88 390 GLY B N 1
ATOM 6129 C CA . GLY B 1 390 ? 3.428 -36.344 -4.043 1 79.88 390 GLY B CA 1
ATOM 6130 C C . GLY B 1 390 ? 3.906 -35.031 -4.672 1 79.88 390 GLY B C 1
ATOM 6131 O O . GLY B 1 390 ? 3.988 -34.938 -5.898 1 79.88 390 GLY B O 1
ATOM 6132 N N . SER B 1 391 ? 4.09 -34.094 -3.84 1 78 391 SER B N 1
ATOM 6133 C CA . SER B 1 391 ? 4.711 -32.844 -4.336 1 78 391 SER B CA 1
ATOM 6134 C C . SER B 1 391 ? 6.164 -33.094 -4.734 1 78 391 SER B C 1
ATOM 6136 O O . SER B 1 391 ? 6.918 -33.75 -3.998 1 78 391 SER B O 1
ATOM 6138 N N . ALA B 1 392 ? 6.527 -32.719 -6.07 1 77.69 392 ALA B N 1
ATOM 6139 C CA . ALA B 1 392 ? 7.871 -33 -6.562 1 77.69 392 ALA B CA 1
ATOM 6140 C C . ALA B 1 392 ? 8.375 -31.859 -7.465 1 77.69 392 ALA B C 1
ATOM 6142 O O . ALA B 1 392 ? 7.59 -31.25 -8.203 1 77.69 392 ALA B O 1
ATOM 6143 N N . ASN B 1 393 ? 9.617 -31.516 -7.242 1 76.94 393 ASN B N 1
ATOM 6144 C CA . ASN B 1 393 ? 10.328 -30.656 -8.172 1 76.94 393 ASN B CA 1
ATOM 6145 C C . ASN B 1 393 ? 11.047 -31.453 -9.25 1 76.94 393 ASN B C 1
ATOM 6147 O O . ASN B 1 393 ? 12.125 -32 -9.016 1 76.94 393 ASN B O 1
ATOM 6151 N N . GLY B 1 394 ? 10.5 -31.391 -10.352 1 83.94 394 GLY B N 1
ATOM 6152 C CA . GLY B 1 394 ? 11.031 -32.219 -11.43 1 83.94 394 GLY B CA 1
ATOM 6153 C C . GLY B 1 394 ? 12.406 -31.781 -11.898 1 83.94 394 GLY B C 1
ATOM 6154 O O . GLY B 1 394 ? 13.211 -32.594 -12.344 1 83.94 394 GLY B O 1
ATOM 6155 N N . ASN B 1 395 ? 12.773 -30.547 -11.711 1 80.5 395 ASN B N 1
ATOM 6156 C CA . ASN B 1 395 ? 14.062 -30.047 -12.18 1 80.5 395 ASN B CA 1
ATOM 6157 C C . ASN B 1 395 ? 15.203 -30.562 -11.312 1 80.5 395 ASN B C 1
ATOM 6159 O O . ASN B 1 395 ? 16.359 -30.594 -11.75 1 80.5 395 ASN B O 1
ATOM 6163 N N . ILE B 1 396 ? 14.852 -30.953 -10.195 1 84.38 396 ILE B N 1
ATOM 6164 C CA . ILE B 1 396 ? 15.867 -31.453 -9.273 1 84.38 396 ILE B CA 1
ATOM 6165 C C . ILE B 1 396 ? 15.805 -32.969 -9.227 1 84.38 396 ILE B C 1
ATOM 6167 O O . ILE B 1 396 ? 16.844 -33.656 -9.102 1 84.38 396 ILE B O 1
ATOM 6171 N N . MET B 1 397 ? 14.625 -33.5 -9.414 1 87.31 397 MET B N 1
ATOM 6172 C CA . MET B 1 397 ? 14.438 -34.906 -9.156 1 87.31 397 MET B CA 1
ATOM 6173 C C . MET B 1 397 ? 14.812 -35.75 -10.383 1 87.31 397 MET B C 1
ATOM 6175 O O . MET B 1 397 ? 15.242 -36.906 -10.258 1 87.31 397 MET B O 1
ATOM 6179 N N . TRP B 1 398 ? 14.695 -35.156 -11.484 1 88.19 398 TRP B N 1
ATOM 6180 C CA . TRP B 1 398 ? 15.125 -35.844 -12.695 1 88.19 398 TRP B CA 1
ATOM 6181 C C . TRP B 1 398 ? 16.625 -35.656 -12.922 1 88.19 398 TRP B C 1
ATOM 6183 O O . TRP B 1 398 ? 17.094 -34.531 -13.039 1 88.19 398 TRP B O 1
ATOM 6193 N N . LEU B 1 399 ? 17.328 -36.719 -13.031 1 86.5 399 LEU B N 1
ATOM 6194 C CA . LEU B 1 399 ? 18.781 -36.688 -13.117 1 86.5 399 LEU B CA 1
ATOM 6195 C C . LEU B 1 399 ? 19.266 -37.25 -14.445 1 86.5 399 LEU B C 1
ATOM 6197 O O . LEU B 1 399 ? 18.734 -38.25 -14.922 1 86.5 399 LEU B O 1
ATOM 6201 N N . TYR B 1 400 ? 20.281 -36.625 -14.898 1 84.81 400 TYR B N 1
ATOM 6202 C CA . TYR B 1 400 ? 20.984 -37.156 -16.062 1 84.81 400 TYR B CA 1
ATOM 6203 C C . TYR B 1 400 ? 21.859 -38.344 -15.672 1 84.81 400 TYR B C 1
ATOM 6205 O O . TYR B 1 400 ? 22.016 -38.656 -14.484 1 84.81 400 TYR B O 1
ATOM 6213 N N . SER B 1 401 ? 22.406 -38.938 -16.688 1 80.56 401 SER B N 1
ATOM 6214 C CA . SER B 1 401 ? 23.25 -40.125 -16.453 1 80.56 401 SER B CA 1
ATOM 6215 C C . SER B 1 401 ? 24.469 -39.781 -15.625 1 80.56 401 SER B C 1
ATOM 6217 O O . SER B 1 401 ? 25.016 -40.625 -14.914 1 80.56 401 SER B O 1
ATOM 6219 N N . ASP B 1 402 ? 24.812 -38.531 -15.648 1 78.25 402 ASP B N 1
ATOM 6220 C CA . ASP B 1 402 ? 26 -38.094 -14.914 1 78.25 402 ASP B CA 1
ATOM 6221 C C . ASP B 1 402 ? 25.641 -37.656 -13.492 1 78.25 402 ASP B C 1
ATOM 6223 O O . ASP B 1 402 ? 26.5 -37.219 -12.734 1 78.25 402 ASP B O 1
ATOM 6227 N N . GLY B 1 403 ? 24.391 -37.719 -13.156 1 80.94 403 GLY B N 1
ATOM 6228 C CA . GLY B 1 403 ? 23.969 -37.406 -11.805 1 80.94 403 GLY B CA 1
ATOM 6229 C C . GLY B 1 403 ? 23.531 -35.969 -11.625 1 80.94 403 GLY B C 1
ATOM 6230 O O . GLY B 1 403 ? 23.062 -35.594 -10.555 1 80.94 403 GLY B O 1
ATOM 6231 N N . GLN B 1 404 ? 23.672 -35.25 -12.555 1 81.94 404 GLN B N 1
ATOM 6232 C CA . GLN B 1 404 ? 23.266 -33.844 -12.477 1 81.94 404 GLN B CA 1
ATOM 6233 C C . GLN B 1 404 ? 21.766 -33.688 -12.727 1 81.94 404 GLN B C 1
ATOM 6235 O O . GLN B 1 404 ? 21.188 -34.406 -13.547 1 81.94 404 GLN B O 1
ATOM 6240 N N . SER B 1 405 ? 21.188 -32.812 -12.023 1 83.94 405 SER B N 1
ATOM 6241 C CA . SER B 1 405 ? 19.766 -32.531 -12.219 1 83.94 405 SER B CA 1
ATOM 6242 C C . SER B 1 405 ? 19.547 -31.594 -13.398 1 83.94 405 SER B C 1
ATOM 6244 O O . SER B 1 405 ? 20.5 -31.016 -13.93 1 83.94 405 SER B O 1
ATOM 6246 N N . ILE B 1 406 ? 18.344 -31.453 -13.812 1 82.56 406 ILE B N 1
ATOM 6247 C CA . ILE B 1 406 ? 17.984 -30.531 -14.891 1 82.56 406 ILE B CA 1
ATOM 6248 C C . ILE B 1 406 ? 18.375 -29.109 -14.5 1 82.56 406 ILE B C 1
ATOM 6250 O O . ILE B 1 406 ? 18.906 -28.359 -15.32 1 82.56 406 ILE B O 1
ATOM 6254 N N . LYS B 1 407 ? 18.156 -28.828 -13.281 1 79.12 407 LYS B N 1
ATOM 6255 C CA . LYS B 1 407 ? 18.516 -27.516 -12.758 1 79.12 407 LYS B CA 1
ATOM 6256 C C . LYS B 1 407 ? 20.031 -27.297 -12.812 1 79.12 407 LYS B C 1
ATOM 6258 O O . LYS B 1 407 ? 20.5 -26.203 -13.148 1 79.12 407 LYS B O 1
ATOM 6263 N N . ASP B 1 408 ? 20.719 -28.219 -12.445 1 76.88 408 ASP B N 1
ATOM 6264 C CA . ASP B 1 408 ? 22.172 -28.172 -12.461 1 76.88 408 ASP B CA 1
ATOM 6265 C C . ASP B 1 408 ? 22.688 -27.906 -13.867 1 76.88 408 ASP B C 1
ATOM 6267 O O . ASP B 1 408 ? 23.641 -27.156 -14.055 1 76.88 408 ASP B O 1
ATOM 6271 N N . LYS B 1 409 ? 22.078 -28.5 -14.812 1 73.5 409 LYS B N 1
ATOM 6272 C CA . LYS B 1 409 ? 22.547 -28.359 -16.188 1 73.5 409 LYS B CA 1
ATOM 6273 C C . LYS B 1 409 ? 22.094 -27.047 -16.797 1 73.5 409 LYS B C 1
ATOM 6275 O O . LYS B 1 409 ? 22.75 -26.5 -17.688 1 73.5 409 LYS B O 1
ATOM 6280 N N . ALA B 1 410 ? 21.047 -26.562 -16.375 1 64.94 410 ALA B N 1
ATOM 6281 C CA . ALA B 1 410 ? 20.578 -25.281 -16.891 1 64.94 410 ALA B CA 1
ATOM 6282 C C . ALA B 1 410 ? 21.438 -24.141 -16.375 1 64.94 410 ALA B C 1
ATOM 6284 O O . ALA B 1 410 ? 21.531 -23.078 -17 1 64.94 410 ALA B O 1
ATOM 6285 N N . ARG B 1 411 ? 22.047 -24.125 -15.258 1 52.41 411 ARG B N 1
ATOM 6286 C CA . ARG B 1 411 ? 22.953 -23.125 -14.711 1 52.41 411 ARG B CA 1
ATOM 6287 C C . ARG B 1 411 ? 24.312 -23.172 -15.406 1 52.41 411 ARG B C 1
ATOM 6289 O O . ARG B 1 411 ? 25.109 -22.234 -15.297 1 52.41 411 ARG B O 1
ATOM 6296 N N . LYS B 1 412 ? 24.672 -24.078 -16.219 1 48.06 412 LYS B N 1
ATOM 6297 C CA . LYS B 1 412 ? 25.953 -24.078 -16.922 1 48.06 412 LYS B CA 1
ATOM 6298 C C . LYS B 1 412 ? 25.797 -23.562 -18.344 1 48.06 412 LYS B C 1
ATOM 6300 O O . LYS B 1 412 ? 24.812 -23.875 -19.031 1 48.06 412 LYS B O 1
#

Radius of gyration: 31.33 Å; Cα contacts (8 Å, |Δi|>4): 1682; chains: 2; bounding box: 65×102×69 Å